Protein 5TEB (pdb70)

CATH classification: 3.40.50.10140

Secondary structure (DSSP, 8-state):
--EEEEEE--HHHHIIIIIHHHHHHHHHTT--B----TTT--SS-HHHHHHHHHTEEEEEEEE-TTGGG-HHHHHHHHHHHHHHHHS--EEEEEE-S--HHHHHHT-HHHHHHHHHHHTT--HHHHHHHHHHHHHHHHS--EEGGGBS-HHHHHHHHHHHHHHHH-/--EEEEEE--HHHHIIIIIHHHHHHHHHHT--B-----SS--S--HHHHHHHHHHEEEEEEEE-TTGGG-HHHHHHHHHHHHHHHHS--EEEEEESS--HHHHHHT-HHHHHHHHHHTTTS-HHHHHHHHHHHHHHTTS--EEGGGBS-HHHHHHHHHHHHHHH--/--EEEEEE--THHHHHSSHHHHHHHHHHHT--B-----TT--SS--HHHHHHHHHEEEEEEEE-HHHHT-HHHHHHHHHHHHHHHHH--EEEEEEESS-HHHHHHT-HHHHHHHHHHTTTS-HHHHHHHHHHHHHHHTS--EEE-TTS-HHHHHHHHHHHHHHH--/--EEEEEE--HHHHTTTHHHHHHHHHHHHT--B------S--SS--HHHHHHHHTEEEEEEEE-TTGGG-HHHHHHHHHHHHHHHHH--EEEEEE-SS-HHHHHHT-HHHHHHHHHHSTT--HHHHHHHHHHHHHHTTS-EEEGGGBS-HHHHHHHHHHHHHHHH-/--EEEEEE--HHHHTTTHHHHHHHHHHHTT--B----S---SSSS-HHHHHHHHTEEEEEEEEETTGGG-HHHHHHHHHHHHHHHHH--EEEEEEES--HHHHHHT-HHHHHHHHHHHTTS-HHHHHHHHHHHHHHHTS--EEGGGBS-HHHHHHHHHHHHHHT--/--EEEEEE--TTHHHHSSHHHHHHHHHHTT--B-----TT--SS--HHHHHHHHTEEEEEEEE-TTTTT-HHHHHHHHHHHHHHHHT--EEEEEEES--HHHHHHT-HHHHHHHHHHHTT--HHHHHHHHHHHHHHHTS--EEE-SSS-HHHHHHHHHHHHHHHH-/--SEEEE--TT--HHHHHHHHHT--B-----TT--SS--HHHHHHHHH-SEEEEEESHHHHT-HHHHHHHHHHHHHHHHS--EEEEEEES--HHHHHHT-HHHHHHTTTGGGSS-SHHHHHHHHHHHHHTTS--EEE-TTS-HHHHHHHHHHHHHHHT-/--EEEEEE--TT--HHHHHHHHHT--B-----TT--SS--HHHHHHHHTEEEEEEEE-HHHHT-HHHHHHHHHHHHHHHHS--EEEEEEES--HHHHHHT-HHHHHHHHHHTTSS-HHHHHHHHHHHHHHTTS--EEE-TTS-HHHHHHHHHHHHHHH--

Nearest PDB structures (foldseek):
  5teb-assembly6_F  TM=9.589E-01  e=1.418E-26  Arabidopsis thaliana
  7xoz-assembly1_B  TM=9.545E-01  e=3.999E-25  Arabidopsis thaliana
  7crc-assembly1_C  TM=9.849E-01  e=2.004E-24  Arabidopsis thaliana
  7dfv-assembly1_B  TM=9.519E-01  e=3.565E-24  Arabidopsis thaliana
  7xoz-assembly1_A  TM=9.462E-01  e=4.237E-24  Arabidopsis thaliana

Foldseek 3Di:
DAFAEEEQDDCVFPVVHLVVLLVVLQVVVPHGYDDDDPPPDDPENDDVNLVVLLPYQEYEYEDDLLCLLDPRSLNSLLSNVVCVVPPVYHYAYEAEPHALVCLQVLDDSSVVSNVVNCVPPDPVSNVSSNVSSNVNSVHDHHYCVPDPDSSVSSNVVSVVSVVVVD/DQFAEEEQDDCVFPVVHQVVLLVVLLVVLVHGYDDDPDDPCVQDQDDPVLVVLLPYQEYEYEDDLLQLLGSNSLNVLLSNVVCVVPPVHHYAYEAEPHQLVCLQQLDDSSNVSNVVNCPPDDPVSSVSSNVSSNVVSPHDYHYCVVDPDSSVVSNVVSVVSSVVPD/DAFAEEEQDAPVVCVLDLNVVLVVVCVVVPGGYDDDNPPVLDQADDDVVLVVLLPYQEYEYEDDLNCLLGNHSLNVLLSNVVCCVPVVRHYAYADEPHALVCLQVLDDSSVVSNCNNCVPPDPVSSVSSNVSSNVVSVDDHHYYYSPDDSVVVSVVVVVVSVVSPD/DQFAEEEQDDCVFPVVHLVVLLVVLCVVVVHGYDDDPPPVDALDQDDVNLVVLLPYQEYEYEDDLLLLLGSNSLVSLLSNVVCCVPVVRHYAYEAEPHQLVCLQVLDDSSVVSNVVNCVPPDPVSSVSSNVSSNVVSPPDYHYCVVDPDSSVVSVVVSVVSVVVVD/DPFAEEEQDDCVFPVVHQVVLLVVLLVVVPHGYDDPPVDDDPDADDVVNLVVLLPYQEYEYEADLLLLLDPNSLVVLLSNVVCCVPVVHHYAYEDEVHALVCLQVLDDSSVVSNVVVCVPDDPVSSVSSNVSSNVVSPDDHHYPVPDPDSSVSSNVVSVVSVVPDD/DAFAEEEQDALVCCPLALNVVLVVLCVVVPHGYDDDNPPVLDQAADDVNLVVLLPYQEYEYEDDLVCLLGSNSLNVLLSNVVCCPPVVHHYAYEAEVHQLVCLQVLDDSSVVSNVVNCVPPDPVSSVSSNVSSNVVSVDDHHYHYSVDDSVVVSVVVSVVSVVVPD/DFAEEEQDDPVPDVLVVVVVVVPGGYDDDDPPVLDQADDDVVLVVLLPYQEYEHEDDLVCQLGSHSLNVLLSNVVSVVPHVYHYAYAAEPHDLVCLQVLDDSSVVSHPVSVPDDDDVSSVSSNVSSNVVSPDDHHYHYPPDDVVVVSVVVSVVSVVVVD/DQFAEEEQDQPVPPPLVVVCVVVPGGYDDDNCVVVDQAQDVVNLVVLLPYQEYEYEDDLSCLLGNHSLNSLLSNVVSVVPPVHHYAYEDEPDQLVCLQQLDDSSNVSNVVNCVPDDVVSVVSSNVSSNVVSPDDHHHHYPPDDPVVVSVVVVVVSVVSPD

B-factor: mean 79.64, std 30.96, range [24.75, 240.37]

Organism: Arabidopsis thaliana (NCBI:txid3702)

Structure (mmCIF, N/CA/C/O backbone):
data_5TEB
#
_entry.id   5TEB
#
_cell.length_a   81.890
_cell.length_b   84.330
_cell.length_c   122.750
_cell.angle_alpha   90.00
_cell.angle_beta   90.10
_cell.angle_gamma   90.00
#
_symmetry.space_group_name_H-M   'P 1 21 1'
#
loop_
_atom_site.group_PDB
_atom_site.id
_atom_site.type_symbol
_atom_site.label_atom_id
_atom_site.label_alt_id
_atom_site.label_comp_id
_atom_site.label_asym_id
_atom_site.label_entity_id
_atom_site.label_seq_id
_atom_site.pdbx_PDB_ins_code
_atom_site.Cartn_x
_atom_site.Cartn_y
_atom_site.Cartn_z
_atom_site.occupancy
_atom_site.B_iso_or_equiv
_atom_site.auth_seq_id
_atom_site.auth_comp_id
_atom_site.auth_asym_id
_atom_site.auth_atom_id
_atom_site.pdbx_PDB_model_num
ATOM 1 N N . ALA A 1 3 ? -24.721 14.806 -51.522 1.00 115.64 89 ALA A N 1
ATOM 2 C CA . ALA A 1 3 ? -24.785 13.973 -52.719 1.00 112.45 89 ALA A CA 1
ATOM 3 C C . ALA A 1 3 ? -23.848 14.487 -53.814 1.00 113.48 89 ALA A C 1
ATOM 4 O O . ALA A 1 3 ? -23.404 15.636 -53.778 1.00 120.24 89 ALA A O 1
ATOM 6 N N . LYS A 1 4 ? -23.559 13.623 -54.795 1.00 96.97 90 LYS A N 1
ATOM 7 C CA . LYS A 1 4 ? -22.633 13.952 -55.872 1.00 84.93 90 LYS A CA 1
ATOM 8 C C . LYS A 1 4 ? -23.091 13.436 -57.231 1.00 74.83 90 LYS A C 1
ATOM 9 O O . LYS A 1 4 ? -22.490 13.818 -58.240 1.00 80.60 90 LYS A O 1
ATOM 15 N N . HIS A 1 5 ? -24.112 12.580 -57.297 1.00 65.26 91 HIS A N 1
ATOM 16 C CA . HIS A 1 5 ? -24.740 12.199 -58.555 1.00 60.46 91 HIS A CA 1
ATOM 17 C C . HIS A 1 5 ? -26.246 12.123 -58.353 1.00 54.44 91 HIS A C 1
ATOM 18 O O . HIS A 1 5 ? -26.735 12.008 -57.226 1.00 55.47 91 HIS A O 1
ATOM 25 N N . ASP A 1 6 ? -26.985 12.159 -59.463 1.00 48.88 92 ASP A N 1
ATOM 26 C CA . ASP A 1 6 ? -28.420 11.940 -59.378 1.00 45.65 92 ASP A CA 1
ATOM 27 C C . ASP A 1 6 ? -28.744 10.449 -59.413 1.00 51.39 92 ASP A C 1
ATOM 28 O O . ASP A 1 6 ? -29.490 9.942 -58.561 1.00 49.08 92 ASP A O 1
ATOM 33 N N . VAL A 1 7 ? -28.187 9.744 -60.396 1.00 48.44 93 VAL A N 1
ATOM 34 C CA . VAL A 1 7 ? -28.524 8.353 -60.662 1.00 46.55 93 VAL A CA 1
ATOM 35 C C . VAL A 1 7 ? -27.255 7.520 -60.659 1.00 50.53 93 VAL A C 1
ATOM 36 O O . VAL A 1 7 ? -26.289 7.857 -61.362 1.00 48.42 93 VAL A O 1
ATOM 40 N N . PHE A 1 8 ? -27.237 6.468 -59.828 1.00 51.06 94 PHE A N 1
ATOM 41 C CA . PHE A 1 8 ? -26.314 5.353 -59.991 1.00 55.11 94 PHE A CA 1
ATOM 42 C C . PHE A 1 8 ? -27.002 4.230 -60.744 1.00 51.21 94 PHE A C 1
ATOM 43 O O . PHE A 1 8 ? -27.965 3.651 -60.215 1.00 49.64 94 PHE A O 1
ATOM 51 N N . PRO A 1 9 ? -26.526 3.855 -61.919 1.00 48.16 95 PRO A N 1
ATOM 52 C CA . PRO A 1 9 ? -27.116 2.723 -62.647 1.00 48.77 95 PRO A CA 1
ATOM 53 C C . PRO A 1 9 ? -26.445 1.412 -62.272 1.00 49.06 95 PRO A C 1
ATOM 54 O O . PRO A 1 9 ? -25.210 1.301 -62.321 1.00 56.70 95 PRO A O 1
ATOM 58 N N . SER A 1 10 ? -27.237 0.424 -61.869 1.00 39.03 96 SER A N 1
ATOM 59 C CA . SER A 1 10 ? -26.729 -0.919 -61.607 1.00 40.49 96 SER A CA 1
ATOM 60 C C . SER A 1 10 ? -27.283 -1.903 -62.617 1.00 32.31 96 SER A C 1
ATOM 61 O O . SER A 1 10 ? -28.497 -2.097 -62.706 1.00 32.04 96 SER A O 1
ATOM 64 N N . PHE A 1 11 ? -26.389 -2.559 -63.328 1.00 41.46 97 PHE A N 1
ATOM 65 C CA . PHE A 1 11 ? -26.762 -3.282 -64.528 1.00 45.55 97 PHE A CA 1
ATOM 66 C C . PHE A 1 11 ? -25.667 -4.283 -64.812 1.00 48.64 97 PHE A C 1
ATOM 67 O O . PHE A 1 11 ? -24.519 -4.096 -64.400 1.00 50.26 97 PHE A O 1
ATOM 75 N N . HIS A 1 12 ? -26.011 -5.317 -65.568 1.00 49.43 98 HIS A N 1
ATOM 76 C CA . HIS A 1 12 ? -25.015 -6.265 -66.043 1.00 49.56 98 HIS A CA 1
ATOM 77 C C . HIS A 1 12 ? -24.772 -5.954 -67.514 1.00 50.94 98 HIS A C 1
ATOM 78 O O . HIS A 1 12 ? -25.693 -6.044 -68.334 1.00 54.18 98 HIS A O 1
ATOM 85 N N . GLY A 1 13 ? -23.536 -5.555 -67.823 1.00 49.90 99 GLY A N 1
ATOM 86 C CA . GLY A 1 13 ? -23.218 -4.984 -69.127 1.00 44.36 99 GLY A CA 1
ATOM 87 C C . GLY A 1 13 ? -23.547 -5.862 -70.322 1.00 48.02 99 GLY A C 1
ATOM 88 O O . GLY A 1 13 ? -24.081 -5.382 -71.326 1.00 44.49 99 GLY A O 1
ATOM 89 N N . ALA A 1 14 ? -23.280 -7.168 -70.212 1.00 52.06 100 ALA A N 1
ATOM 90 C CA . ALA A 1 14 ? -23.494 -8.088 -71.331 1.00 49.34 100 ALA A CA 1
ATOM 91 C C . ALA A 1 14 ? -24.936 -8.085 -71.812 1.00 50.63 100 ALA A C 1
ATOM 92 O O . ALA A 1 14 ? -25.195 -8.162 -73.019 1.00 51.37 100 ALA A O 1
ATOM 94 N N . ASP A 1 15 ? -25.883 -8.038 -70.878 1.00 55.09 101 ASP A N 1
ATOM 95 C CA . ASP A 1 15 ? -27.301 -7.975 -71.218 1.00 57.23 101 ASP A CA 1
ATOM 96 C C . ASP A 1 15 ? -27.698 -6.662 -71.887 1.00 55.87 101 ASP A C 1
ATOM 97 O O . ASP A 1 15 ? -28.463 -6.671 -72.860 1.00 58.43 101 ASP A O 1
ATOM 102 N N . VAL A 1 16 ? -27.215 -5.517 -71.397 1.00 51.05 102 VAL A N 1
ATOM 103 C CA . VAL A 1 16 ? -27.897 -4.282 -71.788 1.00 49.69 102 VAL A CA 1
ATOM 104 C C . VAL A 1 16 ? -27.002 -3.142 -72.261 1.00 55.74 102 VAL A C 1
ATOM 105 O O . VAL A 1 16 ? -27.509 -2.138 -72.771 1.00 56.07 102 VAL A O 1
ATOM 109 N N . ARG A 1 17 ? -25.687 -3.245 -72.057 1.00 57.91 103 ARG A N 1
ATOM 110 C CA . ARG A 1 17 ? -24.849 -2.059 -72.224 1.00 51.12 103 ARG A CA 1
ATOM 111 C C . ARG A 1 17 ? -24.819 -1.553 -73.667 1.00 50.29 103 ARG A C 1
ATOM 112 O O . ARG A 1 17 ? -25.007 -0.356 -73.904 1.00 52.13 103 ARG A O 1
ATOM 120 N N . ARG A 1 18 ? -24.663 -2.445 -74.645 1.00 48.78 104 ARG A N 1
ATOM 121 C CA . ARG A 1 18 ? -24.724 -2.016 -76.039 1.00 45.08 104 ARG A CA 1
ATOM 122 C C . ARG A 1 18 ? -26.078 -1.439 -76.404 1.00 50.15 104 ARG A C 1
ATOM 123 O O . ARG A 1 18 ? -26.160 -0.403 -77.072 1.00 57.28 104 ARG A O 1
ATOM 131 N N . THR A 1 19 ? -27.150 -2.088 -75.982 1.00 51.79 105 THR A N 1
ATOM 132 C CA . THR A 1 19 ? -28.468 -1.727 -76.480 1.00 49.91 105 THR A CA 1
ATOM 133 C C . THR A 1 19 ? -29.270 -0.851 -75.521 1.00 54.26 105 THR A C 1
ATOM 134 O O . THR A 1 19 ? -29.125 0.376 -75.525 1.00 69.45 105 THR A O 1
ATOM 138 N N . PHE A 1 20 ? -30.010 -1.488 -74.619 1.00 47.93 106 PHE A N 1
ATOM 139 C CA . PHE A 1 20 ? -31.021 -0.808 -73.813 1.00 48.53 106 PHE A CA 1
ATOM 140 C C . PHE A 1 20 ? -30.437 0.304 -72.940 1.00 52.26 106 PHE A C 1
ATOM 141 O O . PHE A 1 20 ? -30.984 1.412 -72.894 1.00 53.78 106 PHE A O 1
ATOM 149 N N . LEU A 1 21 ? -29.316 0.040 -72.261 1.00 44.70 107 LEU A N 1
ATOM 150 C CA . LEU A 1 21 ? -28.688 1.054 -71.410 1.00 41.13 107 LEU A CA 1
ATOM 151 C C . LEU A 1 21 ? -28.218 2.272 -72.195 1.00 48.46 107 LEU A C 1
ATOM 152 O O . LEU A 1 21 ? -28.318 3.412 -71.721 1.00 48.63 107 LEU A O 1
ATOM 157 N N . SER A 1 22 ? -27.648 2.044 -73.368 1.00 50.22 108 SER A N 1
ATOM 158 C CA . SER A 1 22 ? -27.228 3.140 -74.229 1.00 52.20 108 SER A CA 1
ATOM 159 C C . SER A 1 22 ? -28.350 4.140 -74.530 1.00 48.99 108 SER A C 1
ATOM 160 O O . SER A 1 22 ? -28.169 5.355 -74.389 1.00 58.02 108 SER A O 1
ATOM 163 N N . HIS A 1 23 ? -29.538 3.645 -74.876 1.00 41.86 109 HIS A N 1
ATOM 164 C CA . HIS A 1 23 ? -30.712 4.505 -75.028 1.00 39.67 109 HIS A CA 1
ATOM 165 C C . HIS A 1 23 ? -31.175 5.179 -73.737 1.00 42.58 109 HIS A C 1
ATOM 166 O O . HIS A 1 23 ? -31.553 6.356 -73.757 1.00 44.86 109 HIS A O 1
ATOM 173 N N . ILE A 1 24 ? -31.169 4.471 -72.611 1.00 38.38 110 ILE A N 1
ATOM 174 C CA . ILE A 1 24 ? -31.479 5.138 -71.345 1.00 37.45 110 ILE A CA 1
ATOM 175 C C . ILE A 1 24 ? -30.530 6.298 -71.065 1.00 41.39 110 ILE A C 1
ATOM 176 O O . ILE A 1 24 ? -30.972 7.434 -70.865 1.00 39.05 110 ILE A O 1
ATOM 181 N N . LEU A 1 25 ? -29.223 6.069 -71.198 1.00 37.85 111 LEU A N 1
ATOM 182 C CA . LEU A 1 25 ? -28.245 7.136 -70.994 1.00 39.05 111 LEU A CA 1
ATOM 183 C C . LEU A 1 25 ? -28.441 8.316 -71.946 1.00 51.37 111 LEU A C 1
ATOM 184 O O . LEU A 1 25 ? -28.372 9.476 -71.522 1.00 51.81 111 LEU A O 1
ATOM 189 N N . GLU A 1 26 ? -28.721 8.048 -73.222 1.00 52.41 112 GLU A N 1
ATOM 190 C CA . GLU A 1 26 ? -29.019 9.128 -74.161 1.00 48.76 112 GLU A CA 1
ATOM 191 C C . GLU A 1 26 ? -30.211 9.965 -73.712 1.00 43.71 112 GLU A C 1
ATOM 192 O O . GLU A 1 26 ? -30.141 11.200 -73.684 1.00 46.97 112 GLU A O 1
ATOM 198 N N . SER A 1 27 ? -31.296 9.310 -73.313 1.00 38.39 113 SER A N 1
ATOM 199 C CA . SER A 1 27 ? -32.460 10.010 -72.779 1.00 44.89 113 SER A CA 1
ATOM 200 C C . SER A 1 27 ? -32.172 10.767 -71.479 1.00 56.27 113 SER A C 1
ATOM 201 O O . SER A 1 27 ? -32.630 11.904 -71.313 1.00 61.06 113 SER A O 1
ATOM 204 N N . PHE A 1 28 ? -31.393 10.180 -70.561 1.00 56.88 114 PHE A N 1
ATOM 205 C CA . PHE A 1 28 ? -31.009 10.896 -69.336 1.00 53.63 114 PHE A CA 1
ATOM 206 C C . PHE A 1 28 ? -30.209 12.178 -69.585 1.00 59.30 114 PHE A C 1
ATOM 207 O O . PHE A 1 28 ? -30.501 13.216 -68.978 1.00 61.09 114 PHE A O 1
ATOM 215 N N . ARG A 1 29 ? -29.194 12.135 -70.453 1.00 60.47 115 ARG A N 1
ATOM 216 C CA . ARG A 1 29 ? -28.449 13.363 -70.731 1.00 67.25 115 ARG A CA 1
ATOM 217 C C . ARG A 1 29 ? -29.312 14.401 -71.442 1.00 69.57 115 ARG A C 1
ATOM 218 O O . ARG A 1 29 ? -29.180 15.603 -71.191 1.00 66.51 115 ARG A O 1
ATOM 226 N N . ARG A 1 30 ? -30.211 13.945 -72.307 1.00 75.13 116 ARG A N 1
ATOM 227 C CA . ARG A 1 30 ? -31.194 14.821 -72.929 1.00 78.96 116 ARG A CA 1
ATOM 228 C C . ARG A 1 30 ? -32.051 15.552 -71.893 1.00 76.35 116 ARG A C 1
ATOM 229 O O . ARG A 1 30 ? -32.368 16.734 -72.074 1.00 84.03 116 ARG A O 1
ATOM 237 N N . LYS A 1 31 ? -32.422 14.888 -70.799 1.00 61.40 117 LYS A N 1
ATOM 238 C CA . LYS A 1 31 ? -33.135 15.546 -69.703 1.00 55.64 117 LYS A CA 1
ATOM 239 C C . LYS A 1 31 ? -32.219 16.068 -68.595 1.00 49.56 117 LYS A C 1
ATOM 240 O O . LYS A 1 31 ? -32.712 16.439 -67.522 1.00 41.95 117 LYS A O 1
ATOM 246 N N . GLY A 1 32 ? -30.909 16.056 -68.806 1.00 47.41 118 GLY A N 1
ATOM 247 C CA . GLY A 1 32 ? -29.964 16.598 -67.844 1.00 53.54 118 GLY A CA 1
ATOM 248 C C . GLY A 1 32 ? -29.869 15.859 -66.528 1.00 59.72 118 GLY A C 1
ATOM 249 O O . GLY A 1 32 ? -29.714 16.486 -65.472 1.00 69.32 118 GLY A O 1
ATOM 250 N N . ILE A 1 33 ? -29.994 14.542 -66.564 1.00 51.68 119 ILE A N 1
ATOM 251 C CA . ILE A 1 33 ? -29.903 13.712 -65.376 1.00 46.81 119 ILE A CA 1
ATOM 252 C C . ILE A 1 33 ? -28.454 13.270 -65.217 1.00 54.58 119 ILE A C 1
ATOM 253 O O . ILE A 1 33 ? -27.911 12.583 -66.088 1.00 59.71 119 ILE A O 1
ATOM 258 N N . ASP A 1 34 ? -27.814 13.694 -64.130 1.00 59.41 120 ASP A N 1
ATOM 259 C CA . ASP A 1 34 ? -26.399 13.415 -63.892 1.00 61.27 120 ASP A CA 1
ATOM 260 C C . ASP A 1 34 ? -26.207 11.961 -63.464 1.00 63.08 120 ASP A C 1
ATOM 261 O O . ASP A 1 34 ? -26.594 11.578 -62.353 1.00 64.05 120 ASP A O 1
ATOM 266 N N . THR A 1 35 ? -25.617 11.144 -64.341 1.00 63.87 121 THR A N 1
ATOM 267 C CA . THR A 1 35 ? -25.602 9.690 -64.192 1.00 57.10 121 THR A CA 1
ATOM 268 C C . THR A 1 35 ? -24.164 9.192 -64.109 1.00 66.41 121 THR A C 1
ATOM 269 O O . THR A 1 35 ? -23.334 9.523 -64.962 1.00 72.34 121 THR A O 1
ATOM 273 N N . PHE A 1 36 ? -23.868 8.423 -63.065 1.00 68.11 122 PHE A N 1
ATOM 274 C CA . PHE A 1 36 ? -22.543 7.836 -62.900 1.00 70.19 122 PHE A CA 1
ATOM 275 C C . PHE A 1 36 ? -22.235 6.811 -63.999 1.00 70.95 122 PHE A C 1
ATOM 276 O O . PHE A 1 36 ? -23.066 5.958 -64.321 1.00 60.44 122 PHE A O 1
ATOM 284 N N . ILE A 1 37 ? -21.014 6.869 -64.550 1.00 81.39 123 ILE A N 1
ATOM 285 C CA . ILE A 1 37 ? -20.565 5.944 -65.595 1.00 94.66 123 ILE A CA 1
ATOM 286 C C . ILE A 1 37 ? -19.261 5.282 -65.156 1.00 108.59 123 ILE A C 1
ATOM 287 O O . ILE A 1 37 ? -18.408 5.934 -64.542 1.00 111.90 123 ILE A O 1
ATOM 292 N N . ASP A 1 38 ? -19.089 3.995 -65.491 1.00 118.58 124 ASP A N 1
ATOM 293 C CA . ASP A 1 38 ? -17.886 3.248 -65.116 1.00 129.09 124 ASP A CA 1
ATOM 294 C C . ASP A 1 38 ? -17.476 2.270 -66.211 1.00 133.08 124 ASP A C 1
ATOM 295 O O . ASP A 1 38 ? -18.310 1.514 -66.720 1.00 130.55 124 ASP A O 1
ATOM 300 N N . ASN A 1 39 ? -16.182 2.281 -66.544 1.00 141.66 125 ASN A N 1
ATOM 301 C CA . ASN A 1 39 ? -15.637 1.471 -67.632 1.00 146.43 125 ASN A CA 1
ATOM 302 C C . ASN A 1 39 ? -15.614 -0.026 -67.321 1.00 154.48 125 ASN A C 1
ATOM 303 O O . ASN A 1 39 ? -15.280 -0.449 -66.210 1.00 153.60 125 ASN A O 1
ATOM 308 N N . ASN A 1 40 ? -15.965 -0.823 -68.338 1.00 163.60 126 ASN A N 1
ATOM 309 C CA . ASN A 1 40 ? -16.119 -2.273 -68.198 1.00 174.44 126 ASN A CA 1
ATOM 310 C C . ASN A 1 40 ? -14.818 -2.990 -67.827 1.00 191.78 126 ASN A C 1
ATOM 311 O O . ASN A 1 40 ? -14.821 -3.897 -66.986 1.00 194.11 126 ASN A O 1
ATOM 316 N N . ILE A 1 41 ? -13.702 -2.608 -68.458 1.00 205.64 127 ILE A N 1
ATOM 317 C CA . ILE A 1 41 ? -12.409 -3.270 -68.248 1.00 214.82 127 ILE A CA 1
ATOM 318 C C . ILE A 1 41 ? -11.866 -3.107 -66.823 1.00 219.69 127 ILE A C 1
ATOM 319 O O . ILE A 1 41 ? -11.323 -4.059 -66.248 1.00 225.09 127 ILE A O 1
ATOM 324 N N . GLU A 1 42 ? -11.987 -1.911 -66.240 1.00 206.84 128 GLU A N 1
ATOM 325 C CA . GLU A 1 42 ? -11.211 -1.559 -65.046 1.00 198.11 128 GLU A CA 1
ATOM 326 C C . GLU A 1 42 ? -11.487 -2.438 -63.820 1.00 193.94 128 GLU A C 1
ATOM 327 O O . GLU A 1 42 ? -10.545 -2.825 -63.118 1.00 197.89 128 GLU A O 1
ATOM 333 N N . ARG A 1 43 ? -12.758 -2.740 -63.536 1.00 187.26 129 ARG A N 1
ATOM 334 C CA . ARG A 1 43 ? -13.193 -3.437 -62.314 1.00 184.91 129 ARG A CA 1
ATOM 335 C C . ARG A 1 43 ? -12.251 -4.518 -61.772 1.00 186.07 129 ARG A C 1
ATOM 336 O O . ARG A 1 43 ? -11.747 -5.368 -62.511 1.00 188.74 129 ARG A O 1
ATOM 344 N N . SER A 1 44 ? -12.011 -4.443 -60.456 1.00 179.43 130 SER A N 1
ATOM 345 C CA . SER A 1 44 ? -11.287 -5.413 -59.639 1.00 175.05 130 SER A CA 1
ATOM 346 C C . SER A 1 44 ? -12.221 -6.535 -59.178 1.00 170.78 130 SER A C 1
ATOM 347 O O . SER A 1 44 ? -13.422 -6.536 -59.458 1.00 168.31 130 SER A O 1
ATOM 350 N N . LYS A 1 45 ? -11.650 -7.521 -58.471 1.00 170.65 131 LYS A N 1
ATOM 351 C CA . LYS A 1 45 ? -12.434 -8.669 -58.009 1.00 166.56 131 LYS A CA 1
ATOM 352 C C . LYS A 1 45 ? -13.582 -8.242 -57.097 1.00 152.47 131 LYS A C 1
ATOM 353 O O . LYS A 1 45 ? -14.701 -8.753 -57.220 1.00 147.73 131 LYS A O 1
ATOM 359 N N . SER A 1 46 ? -13.331 -7.309 -56.180 1.00 147.68 132 SER A N 1
ATOM 360 C CA . SER A 1 46 ? -14.371 -6.724 -55.345 1.00 134.39 132 SER A CA 1
ATOM 361 C C . SER A 1 46 ? -14.676 -5.313 -55.832 1.00 122.92 132 SER A C 1
ATOM 362 O O . SER A 1 46 ? -13.901 -4.713 -56.582 1.00 125.09 132 SER A O 1
ATOM 365 N N . ILE A 1 47 ? -15.830 -4.789 -55.409 1.00 108.22 133 ILE A N 1
ATOM 366 C CA . ILE A 1 47 ? -16.192 -3.420 -55.778 1.00 100.25 133 ILE A CA 1
ATOM 367 C C . ILE A 1 47 ? -15.166 -2.396 -55.282 1.00 97.40 133 ILE A C 1
ATOM 368 O O . ILE A 1 47 ? -14.753 -1.504 -56.034 1.00 97.68 133 ILE A O 1
ATOM 373 N N . GLY A 1 48 ? -14.711 -2.516 -54.036 1.00 91.89 134 GLY A N 1
ATOM 374 C CA . GLY A 1 48 ? -13.774 -1.554 -53.493 1.00 90.00 134 GLY A CA 1
ATOM 375 C C . GLY A 1 48 ? -14.341 -0.164 -53.225 1.00 84.72 134 GLY A C 1
ATOM 376 O O . GLY A 1 48 ? -15.507 0.130 -53.509 1.00 77.93 134 GLY A O 1
ATOM 377 N N . PRO A 1 49 ? -13.506 0.719 -52.656 1.00 87.44 135 PRO A N 1
ATOM 378 C CA . PRO A 1 49 ? -14.045 1.896 -51.941 1.00 83.81 135 PRO A CA 1
ATOM 379 C C . PRO A 1 49 ? -14.595 2.977 -52.853 1.00 82.59 135 PRO A C 1
ATOM 380 O O . PRO A 1 49 ? -15.614 3.597 -52.524 1.00 75.44 135 PRO A O 1
ATOM 384 N N . GLU A 1 50 ? -13.950 3.219 -53.995 1.00 84.84 136 GLU A N 1
ATOM 385 C CA . GLU A 1 50 ? -14.392 4.277 -54.896 1.00 78.75 136 GLU A CA 1
ATOM 386 C C . GLU A 1 50 ? -15.825 4.057 -55.345 1.00 69.88 136 GLU A C 1
ATOM 387 O O . GLU A 1 50 ? -16.643 4.985 -55.332 1.00 69.19 136 GLU A O 1
ATOM 393 N N . LEU A 1 51 ? -16.156 2.817 -55.697 1.00 62.63 137 LEU A N 1
ATOM 394 C CA . LEU A 1 51 ? -17.494 2.493 -56.175 1.00 58.38 137 LEU A CA 1
ATOM 395 C C . LEU A 1 51 ? -18.556 2.703 -55.100 1.00 54.94 137 LEU A C 1
ATOM 396 O O . LEU A 1 51 ? -19.573 3.363 -55.339 1.00 49.98 137 LEU A O 1
ATOM 401 N N . LYS A 1 52 ? -18.286 2.227 -53.887 1.00 56.47 138 LYS A N 1
ATOM 402 C CA . LYS A 1 52 ? -19.213 2.399 -52.773 1.00 55.34 138 LYS A CA 1
ATOM 403 C C . LYS A 1 52 ? -19.520 3.867 -52.47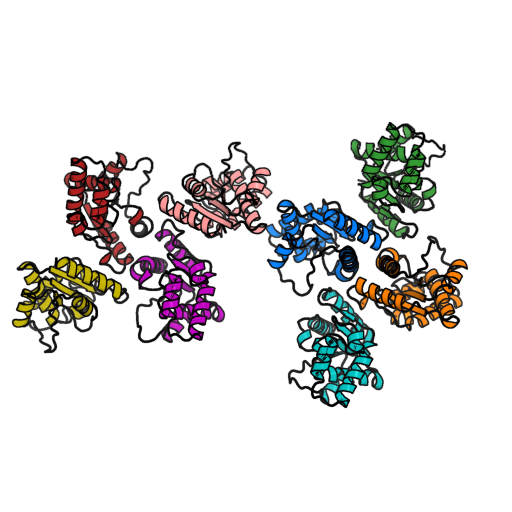3 1.00 60.65 138 LYS A C 1
ATOM 404 O O . LYS A 1 52 ? -20.672 4.214 -52.186 1.00 66.09 138 LYS A O 1
ATOM 410 N N . GLU A 1 53 ? -18.513 4.740 -52.504 1.00 65.07 139 GLU A N 1
ATOM 411 C CA . GLU A 1 53 ? -18.774 6.178 -52.356 1.00 69.94 139 GLU A CA 1
ATOM 412 C C . GLU A 1 53 ? -19.707 6.747 -53.433 1.00 69.78 139 GLU A C 1
ATOM 413 O O . GLU A 1 53 ? -20.572 7.578 -53.126 1.00 70.66 139 GLU A O 1
ATOM 419 N N . ALA A 1 54 ? -19.559 6.316 -54.689 1.00 70.32 140 ALA A N 1
ATOM 420 C CA . ALA A 1 54 ? -20.513 6.695 -55.737 1.00 68.30 140 ALA A CA 1
ATOM 421 C C . ALA A 1 54 ? -21.946 6.221 -55.473 1.00 64.36 140 ALA A C 1
ATOM 422 O O . ALA A 1 54 ? -22.902 6.984 -55.671 1.00 61.75 140 ALA A O 1
ATOM 424 N N . ILE A 1 55 ? -22.128 4.972 -55.038 1.00 56.95 141 ILE A N 1
ATOM 425 C CA . ILE A 1 55 ? -23.458 4.520 -54.620 1.00 51.40 141 ILE A CA 1
ATOM 426 C C . ILE A 1 55 ? -23.998 5.345 -53.455 1.00 48.42 141 ILE A C 1
ATOM 427 O O . ILE A 1 55 ? -25.159 5.773 -53.472 1.00 43.85 141 ILE A O 1
ATOM 432 N N . LYS A 1 56 ? -23.166 5.607 -52.443 1.00 53.95 142 LYS A N 1
ATOM 433 C CA . LYS A 1 56 ? -23.573 6.508 -51.361 1.00 58.10 142 LYS A CA 1
ATOM 434 C C . LYS A 1 56 ? -23.937 7.897 -51.873 1.00 62.71 142 LYS A C 1
ATOM 435 O O . LYS A 1 56 ? -24.919 8.493 -51.419 1.00 68.33 142 LYS A O 1
ATOM 441 N N . GLY A 1 57 ? -23.182 8.417 -52.824 1.00 60.93 143 GLY A N 1
ATOM 442 C CA . GLY A 1 57 ? -23.362 9.767 -53.313 1.00 62.42 143 GLY A CA 1
ATOM 443 C C . GLY A 1 57 ? -24.503 10.011 -54.267 1.00 55.71 143 GLY A C 1
ATOM 444 O O . GLY A 1 57 ? -24.637 11.137 -54.754 1.00 53.48 143 GLY A O 1
ATOM 445 N N . SER A 1 58 ? -25.351 9.019 -54.530 1.00 54.70 144 SER A N 1
ATOM 446 C CA . SER A 1 58 ? -26.396 9.130 -55.542 1.00 58.08 144 SER A CA 1
ATOM 447 C C . SER A 1 58 ? -27.761 9.195 -54.871 1.00 59.04 144 SER A C 1
ATOM 448 O O . SER A 1 58 ? -28.047 8.413 -53.959 1.00 54.79 144 SER A O 1
ATOM 451 N N . LYS A 1 59 ? -28.555 10.202 -55.249 1.00 69.78 145 LYS A N 1
ATOM 452 C CA . LYS A 1 59 ? -29.904 10.327 -54.704 1.00 73.04 145 LYS A CA 1
ATOM 453 C C . LYS A 1 59 ? -30.786 9.160 -55.126 1.00 65.69 145 LYS A C 1
ATOM 454 O O . LYS A 1 59 ? -31.555 8.631 -54.320 1.00 69.80 145 LYS A O 1
ATOM 460 N N . ILE A 1 60 ? -30.699 8.749 -56.382 1.00 54.78 146 ILE A N 1
ATOM 461 C CA . ILE A 1 60 ? -31.461 7.613 -56.885 1.00 49.55 146 ILE A CA 1
ATOM 462 C C . ILE A 1 60 ? -30.500 6.512 -57.310 1.00 40.26 146 ILE A C 1
ATOM 463 O O . ILE A 1 60 ? -29.451 6.784 -57.902 1.00 35.09 146 ILE A O 1
ATOM 468 N N . ALA A 1 61 ? -30.844 5.269 -56.991 1.00 43.73 147 ALA A N 1
ATOM 469 C CA . ALA A 1 61 ? -30.191 4.107 -57.577 1.00 39.35 147 ALA A CA 1
ATOM 470 C C . ALA A 1 61 ? -31.199 3.414 -58.483 1.00 44.17 147 ALA A C 1
ATOM 471 O O . ALA A 1 61 ? -32.335 3.162 -58.068 1.00 48.77 147 ALA A O 1
ATOM 473 N N . ILE A 1 62 ? -30.795 3.134 -59.722 1.00 47.55 148 ILE A N 1
ATOM 474 C CA . ILE A 1 62 ? -31.638 2.449 -60.699 1.00 45.34 148 ILE A CA 1
ATOM 475 C C . ILE A 1 62 ? -31.066 1.056 -60.886 1.00 38.54 148 ILE A C 1
ATOM 476 O O . ILE A 1 62 ? -29.970 0.892 -61.435 1.00 47.41 148 ILE A O 1
ATOM 481 N N . VAL A 1 63 ? -31.800 0.052 -60.433 1.00 37.90 149 VAL A N 1
ATOM 482 C CA . VAL A 1 63 ? -31.390 -1.337 -60.599 1.00 41.84 149 VAL A CA 1
ATOM 483 C C . VAL A 1 63 ? -32.019 -1.838 -61.892 1.00 49.84 149 VAL A C 1
ATOM 484 O O . VAL A 1 63 ? -33.243 -1.998 -61.992 1.00 51.15 149 VAL A O 1
ATOM 488 N N . LEU A 1 64 ? -31.181 -2.075 -62.891 1.00 50.85 150 LEU A N 1
ATOM 489 C CA . LEU A 1 64 ? -31.627 -2.642 -64.158 1.00 51.34 150 LEU A CA 1
ATOM 490 C C . LEU A 1 64 ? -31.442 -4.156 -64.073 1.00 49.90 150 LEU A C 1
ATOM 491 O O . LEU A 1 64 ? -30.342 -4.676 -64.269 1.00 56.08 150 LEU A O 1
ATOM 496 N N . LEU A 1 65 ? -32.534 -4.866 -63.797 1.00 48.49 151 LEU A N 1
ATOM 497 C CA . LEU A 1 65 ? -32.508 -6.311 -63.595 1.00 45.09 151 LEU A CA 1
ATOM 498 C C . LEU A 1 65 ? -32.701 -7.015 -64.927 1.00 48.15 151 LEU A C 1
ATOM 499 O O . LEU A 1 65 ? -33.677 -6.764 -65.639 1.00 51.82 151 LEU A O 1
ATOM 504 N N . SER A 1 66 ? -31.765 -7.886 -65.265 1.00 51.49 152 SER A N 1
ATOM 505 C CA . SER A 1 66 ? -31.744 -8.559 -66.547 1.00 46.97 152 SER A CA 1
ATOM 506 C C . SER A 1 66 ? -31.417 -10.021 -66.277 1.00 45.70 152 SER A C 1
ATOM 507 O O . SER A 1 66 ? -31.056 -10.395 -65.159 1.00 35.71 152 SER A O 1
ATOM 510 N N . ARG A 1 67 ? -31.576 -10.849 -67.317 1.00 54.91 153 ARG A N 1
ATOM 511 C CA . ARG A 1 67 ? -31.554 -12.305 -67.152 1.00 55.34 153 ARG A CA 1
ATOM 512 C C . ARG A 1 67 ? -30.282 -12.816 -66.472 1.00 52.36 153 ARG A C 1
ATOM 513 O O . ARG A 1 67 ? -30.361 -13.622 -65.534 1.00 44.98 153 ARG A O 1
ATOM 521 N N . LYS A 1 68 ? -29.113 -12.288 -66.847 1.00 53.45 154 LYS A N 1
ATOM 522 C CA . LYS A 1 68 ? -27.848 -12.765 -66.291 1.00 56.32 154 LYS A CA 1
ATOM 523 C C . LYS A 1 68 ? -27.240 -11.789 -65.286 1.00 50.85 154 LYS A C 1
ATOM 524 O O . LYS A 1 68 ? -26.052 -11.888 -64.963 1.00 41.51 154 LYS A O 1
ATOM 530 N N . TYR A 1 69 ? -28.057 -10.888 -64.742 1.00 52.48 155 TYR A N 1
ATOM 531 C CA . TYR A 1 69 ? -27.604 -9.976 -63.698 1.00 52.70 155 TYR A CA 1
ATOM 532 C C . TYR A 1 69 ? -27.078 -10.737 -62.479 1.00 64.99 155 TYR A C 1
ATOM 533 O O . TYR A 1 69 ? -26.056 -10.360 -61.895 1.00 67.11 155 TYR A O 1
ATOM 542 N N . ALA A 1 70 ? -27.733 -11.843 -62.113 1.00 72.23 156 ALA A N 1
ATOM 543 C CA . ALA A 1 70 ? -27.266 -12.672 -61.007 1.00 68.87 156 ALA A CA 1
ATOM 544 C C . ALA A 1 70 ? -25.987 -13.444 -61.317 1.00 71.11 156 ALA A C 1
ATOM 545 O O . ALA A 1 70 ? -25.373 -13.981 -60.390 1.00 76.11 156 ALA A O 1
ATOM 547 N N . SER A 1 71 ? -25.544 -13.484 -62.573 1.00 65.70 157 SER A N 1
ATOM 548 C CA . SER A 1 71 ? -24.294 -14.154 -62.918 1.00 64.67 157 SER A CA 1
ATOM 549 C C . SER A 1 71 ? -23.055 -13.349 -62.531 1.00 65.40 157 SER A C 1
ATOM 550 O O . SER A 1 71 ? -21.944 -13.889 -62.592 1.00 70.81 157 SER A O 1
ATOM 553 N N . SER A 1 72 ? -23.214 -12.086 -62.137 1.00 63.90 158 SER A N 1
ATOM 554 C CA . SER A 1 72 ? -22.116 -11.203 -61.755 1.00 61.80 158 SER A CA 1
ATOM 555 C C . SER A 1 72 ? -22.099 -11.015 -60.247 1.00 69.07 158 SER A C 1
ATOM 556 O O . SER A 1 72 ? -23.082 -10.540 -59.664 1.00 69.61 158 SER A O 1
ATOM 559 N N . SER A 1 73 ? -21.008 -11.443 -59.611 1.00 81.01 159 SER A N 1
ATOM 560 C CA . SER A 1 73 ? -20.779 -11.099 -58.208 1.00 91.10 159 SER A CA 1
ATOM 561 C C . SER A 1 73 ? -20.681 -9.590 -58.010 1.00 104.69 159 SER A C 1
ATOM 562 O O . SER A 1 73 ? -21.161 -9.049 -57.007 1.00 98.45 159 SER A O 1
ATOM 565 N N . TRP A 1 74 ? -20.050 -8.902 -58.962 1.00 127.55 160 TRP A N 1
ATOM 566 C CA . TRP A 1 74 ? -19.954 -7.446 -58.941 1.00 130.03 160 TRP A CA 1
ATOM 567 C C . TRP A 1 74 ? -21.327 -6.774 -58.910 1.00 123.50 160 TRP A C 1
ATOM 568 O O . TRP A 1 74 ? -21.559 -5.863 -58.107 1.00 122.99 160 TRP A O 1
ATOM 579 N N . CYS A 1 75 ? -22.262 -7.224 -59.746 1.00 102.99 161 CYS A N 1
ATOM 580 C CA . CYS A 1 75 ? -23.618 -6.680 -59.687 1.00 82.66 161 CYS A CA 1
ATOM 581 C C . CYS A 1 75 ? -24.307 -6.957 -58.352 1.00 69.88 161 CYS A C 1
ATOM 582 O O . CYS A 1 75 ? -24.887 -6.052 -57.739 1.00 62.88 161 CYS A O 1
ATOM 585 N N . LEU A 1 76 ? -24.210 -8.193 -57.862 1.00 64.20 162 LEU A N 1
ATOM 586 C CA . LEU A 1 76 ? -24.768 -8.550 -56.556 1.00 56.61 162 LEU A CA 1
ATOM 587 C C . LEU A 1 76 ? -24.163 -7.748 -55.402 1.00 52.07 162 LEU A C 1
ATOM 588 O O . LEU A 1 76 ? -24.879 -7.361 -54.472 1.00 51.13 162 LEU A O 1
ATOM 593 N N . ASP A 1 77 ? -22.849 -7.522 -55.419 1.00 55.61 163 ASP A N 1
ATOM 594 C CA . ASP A 1 77 ? -22.243 -6.600 -54.462 1.00 63.34 163 ASP A CA 1
ATOM 595 C C . ASP A 1 77 ? -22.748 -5.157 -54.602 1.00 69.41 163 ASP A C 1
ATOM 596 O O . ASP A 1 77 ? -23.016 -4.497 -53.589 1.00 70.71 163 ASP A O 1
ATOM 601 N N . GLU A 1 78 ? -22.928 -4.657 -55.830 1.00 67.53 164 GLU A N 1
ATOM 602 C CA . GLU A 1 78 ? -23.586 -3.357 -56.002 1.00 64.17 164 GLU A CA 1
ATOM 603 C C . GLU A 1 78 ? -24.971 -3.329 -55.374 1.00 64.60 164 GLU A C 1
ATOM 604 O O . GLU A 1 78 ? -25.318 -2.388 -54.651 1.00 72.11 164 GLU A O 1
ATOM 610 N N . LEU A 1 79 ? -25.772 -4.361 -55.628 1.00 62.30 165 LEU A N 1
ATOM 611 C CA . LEU A 1 79 ? -27.132 -4.398 -55.101 1.00 56.11 165 LEU A CA 1
ATOM 612 C C . LEU A 1 79 ? -27.177 -4.364 -53.581 1.00 57.17 165 LEU A C 1
ATOM 613 O O . LEU A 1 79 ? -27.960 -3.607 -52.997 1.00 56.93 165 LEU A O 1
ATOM 618 N N . ALA A 1 80 ? -26.322 -5.143 -52.919 1.00 59.43 166 ALA A N 1
ATOM 619 C CA . ALA A 1 80 ? -26.277 -5.109 -51.460 1.00 55.61 166 ALA A CA 1
ATOM 620 C C . ALA A 1 80 ? -25.944 -3.723 -50.915 1.00 52.08 166 ALA A C 1
ATOM 621 O O . ALA A 1 80 ? -26.644 -3.219 -50.029 1.00 53.21 166 ALA A O 1
ATOM 623 N N . GLU A 1 81 ? -24.951 -3.056 -51.499 1.00 54.40 167 GLU A N 1
ATOM 624 C CA . GLU A 1 81 ? -24.639 -1.679 -51.113 1.00 52.48 167 GLU A CA 1
ATOM 625 C C . GLU A 1 81 ? -25.789 -0.707 -51.347 1.00 46.60 167 GLU A C 1
ATOM 626 O O . GLU A 1 81 ? -26.069 0.139 -50.490 1.00 45.03 167 GLU A O 1
ATOM 632 N N . ILE A 1 82 ? -26.474 -0.814 -52.488 1.00 44.56 168 ILE A N 1
ATOM 633 C CA . ILE A 1 82 ? -27.677 -0.013 -52.722 1.00 45.85 168 ILE A CA 1
ATOM 634 C C . ILE A 1 82 ? -28.760 -0.246 -51.671 1.00 54.21 168 ILE A C 1
ATOM 635 O O . ILE A 1 82 ? -29.269 0.711 -51.078 1.00 57.43 168 ILE A O 1
ATOM 640 N N . MET A 1 83 ? -29.063 -1.509 -51.350 1.00 62.00 169 MET A N 1
ATOM 641 C CA . MET A 1 83 ? -30.101 -1.780 -50.348 1.00 60.36 169 MET A CA 1
ATOM 642 C C . MET A 1 83 ? -29.732 -1.300 -48.950 1.00 63.16 169 MET A C 1
ATOM 643 O O . MET A 1 83 ? -30.587 -0.769 -48.229 1.00 66.21 169 MET A O 1
ATOM 648 N N . ILE A 1 84 ? -28.470 -1.455 -48.558 1.00 58.00 170 ILE A N 1
ATOM 649 C CA . ILE A 1 84 ? -27.972 -0.837 -47.330 1.00 60.98 170 ILE A CA 1
ATOM 650 C C . ILE A 1 84 ? -28.095 0.691 -47.363 1.00 60.82 170 ILE A C 1
ATOM 651 O O . ILE A 1 84 ? -28.478 1.317 -46.366 1.00 62.37 170 ILE A O 1
ATOM 656 N N . CYS A 1 85 ? -27.741 1.319 -48.486 1.00 59.62 171 CYS A N 1
ATOM 657 C CA . CYS A 1 85 ? -28.000 2.752 -48.648 1.00 65.26 171 CYS A CA 1
ATOM 658 C C . CYS A 1 85 ? -29.477 3.129 -48.529 1.00 71.46 171 CYS A C 1
ATOM 659 O O . CYS A 1 85 ? -29.800 4.187 -47.978 1.00 77.68 171 CYS A O 1
ATOM 662 N N . ARG A 1 86 ? -30.389 2.307 -49.056 1.00 69.06 172 ARG A N 1
ATOM 663 C CA . ARG A 1 86 ? -31.819 2.586 -48.877 1.00 70.29 172 ARG A CA 1
ATOM 664 C C . ARG A 1 86 ? -32.261 2.657 -47.411 1.00 79.20 172 ARG A C 1
ATOM 665 O O . ARG A 1 86 ? -32.989 3.579 -47.027 1.00 78.04 172 ARG A O 1
ATOM 673 N N . GLU A 1 87 ? -31.831 1.711 -46.568 1.00 89.40 173 GLU A N 1
ATOM 674 C CA . GLU A 1 87 ? -32.155 1.809 -45.141 1.00 94.76 173 GLU A CA 1
ATOM 675 C C . GLU A 1 87 ? -31.466 2.984 -44.450 1.00 93.50 173 GLU A C 1
ATOM 676 O O . GLU A 1 87 ? -32.103 3.720 -43.686 1.00 94.51 173 GLU A O 1
ATOM 682 N N . VAL A 1 88 ? -30.175 3.183 -44.694 1.00 88.13 174 VAL A N 1
ATOM 683 C CA . VAL A 1 88 ? -29.411 4.129 -43.879 1.00 83.80 174 VAL A CA 1
ATOM 684 C C . VAL A 1 88 ? -29.518 5.553 -44.409 1.00 80.78 174 VAL A C 1
ATOM 685 O O . VAL A 1 88 ? -29.779 6.490 -43.650 1.00 81.30 174 VAL A O 1
ATOM 689 N N . LEU A 1 89 ? -29.288 5.741 -45.703 1.00 77.77 175 LEU A N 1
ATOM 690 C CA . LEU A 1 89 ? -29.419 7.044 -46.329 1.00 76.53 175 LEU A CA 1
ATOM 691 C C . LEU A 1 89 ? -30.854 7.211 -46.825 1.00 81.40 175 LEU A C 1
ATOM 692 O O . LEU A 1 89 ? -31.692 6.315 -46.696 1.00 85.77 175 LEU A O 1
ATOM 697 N N . GLY A 1 90 ? -31.146 8.360 -47.431 1.00 81.64 176 GLY A N 1
ATOM 698 C CA . GLY A 1 90 ? -32.474 8.560 -47.983 1.00 80.50 176 GLY A CA 1
ATOM 699 C C . GLY A 1 90 ? -32.697 7.854 -49.304 1.00 72.57 176 GLY A C 1
ATOM 700 O O . GLY A 1 90 ? -33.849 7.674 -49.711 1.00 67.69 176 GLY A O 1
ATOM 701 N N . GLN A 1 91 ? -31.606 7.444 -49.960 1.00 70.68 177 GLN A N 1
ATOM 702 C CA . GLN A 1 91 ? -31.533 6.885 -51.310 1.00 66.43 177 GLN A CA 1
ATOM 703 C C . GLN A 1 91 ? -32.771 6.144 -51.814 1.00 60.95 177 GLN A C 1
ATOM 704 O O . GLN A 1 91 ? -33.288 5.224 -51.169 1.00 57.85 177 GLN A O 1
ATOM 710 N N . ILE A 1 92 ? -33.235 6.581 -52.989 1.00 59.12 178 ILE A N 1
ATOM 711 C CA . ILE A 1 92 ? -34.409 6.049 -53.670 1.00 56.58 178 ILE A CA 1
ATOM 712 C C . ILE A 1 92 ? -33.945 4.947 -54.611 1.00 58.06 178 ILE A C 1
ATOM 713 O O . ILE A 1 92 ? -32.983 5.136 -55.365 1.00 61.88 178 ILE A O 1
ATOM 718 N N . VAL A 1 93 ? -34.635 3.807 -54.596 1.00 55.38 179 VAL A N 1
ATOM 719 C CA . VAL A 1 93 ? -34.313 2.682 -55.473 1.00 52.57 179 VAL A CA 1
ATOM 720 C C . VAL A 1 93 ? -35.439 2.475 -56.480 1.00 55.07 179 VAL A C 1
ATOM 721 O O . VAL A 1 93 ? -36.595 2.254 -56.100 1.00 59.86 179 VAL A O 1
ATOM 725 N N . MET A 1 94 ? -35.088 2.496 -57.764 1.00 54.07 180 MET A N 1
ATOM 726 C CA . MET A 1 94 ? -36.002 2.169 -58.849 1.00 48.95 180 MET A CA 1
ATOM 727 C C . MET A 1 94 ? -35.592 0.859 -59.506 1.00 45.06 180 MET A C 1
ATOM 728 O O . MET A 1 94 ? -34.406 0.530 -59.594 1.00 50.92 180 MET A O 1
ATOM 733 N N . THR A 1 95 ? -36.568 0.137 -60.019 1.00 43.93 181 THR A N 1
ATOM 734 C CA . THR A 1 95 ? -36.327 -1.171 -60.604 1.00 43.61 181 THR A C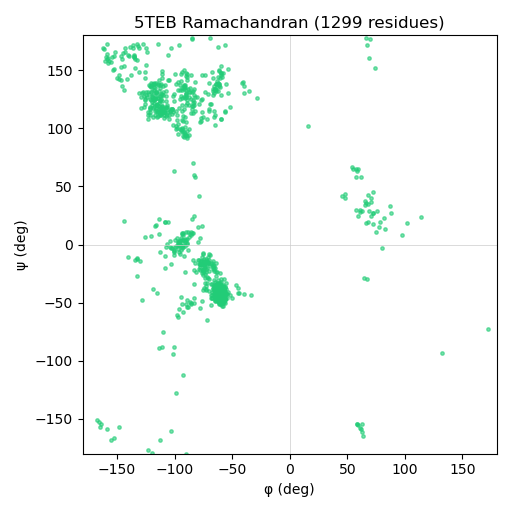A 1
ATOM 735 C C . THR A 1 95 ? -36.805 -1.187 -62.051 1.00 46.60 181 THR A C 1
ATOM 736 O O . THR A 1 95 ? -37.939 -0.778 -62.344 1.00 48.10 181 THR A O 1
ATOM 740 N N . ILE A 1 96 ? -35.944 -1.638 -62.950 1.00 45.19 182 ILE A N 1
ATOM 741 C CA . ILE A 1 96 ? -36.341 -1.927 -64.320 1.00 42.97 182 ILE A CA 1
ATOM 742 C C . ILE A 1 96 ? -36.182 -3.430 -64.481 1.00 45.89 182 ILE A C 1
ATOM 743 O O . ILE A 1 96 ? -35.069 -3.967 -64.391 1.00 44.99 182 ILE A O 1
ATOM 748 N N . PHE A 1 97 ? -37.314 -4.109 -64.666 1.00 45.72 183 PHE A N 1
ATOM 749 C CA . PHE A 1 97 ? -37.353 -5.547 -64.923 1.00 45.46 183 PHE A CA 1
ATOM 750 C C . PHE A 1 97 ? -37.272 -5.727 -66.420 1.00 50.54 183 PHE A C 1
ATOM 751 O O . PHE A 1 97 ? -38.287 -5.678 -67.114 1.00 55.04 183 PHE A O 1
ATOM 759 N N . TYR A 1 98 ? -36.069 -5.999 -66.911 1.00 56.13 184 TYR A N 1
ATOM 760 C CA . TYR A 1 98 ? -35.808 -6.092 -68.341 1.00 52.45 184 TYR A CA 1
ATOM 761 C C . TYR A 1 98 ? -35.811 -7.560 -68.743 1.00 51.21 184 TYR A C 1
ATOM 762 O O . TYR A 1 98 ? -34.830 -8.275 -68.537 1.00 59.89 184 TYR A O 1
ATOM 771 N N . GLU A 1 99 ? -36.923 -7.993 -69.345 1.00 54.47 185 GLU A N 1
ATOM 772 C CA . GLU A 1 99 ? -37.115 -9.366 -69.822 1.00 66.60 185 GLU A CA 1
ATOM 773 C C . GLU A 1 99 ? -36.965 -10.413 -68.715 1.00 65.83 185 GLU A C 1
ATOM 774 O O . GLU A 1 99 ? -36.521 -11.533 -68.967 1.00 62.37 185 GLU A O 1
ATOM 780 N N . VAL A 1 100 ? -37.292 -10.050 -67.473 1.00 71.74 186 VAL A N 1
ATOM 781 C CA . VAL A 1 100 ? -37.279 -10.975 -66.345 1.00 79.44 186 VAL A CA 1
ATOM 782 C C . VAL A 1 100 ? -38.519 -10.700 -65.502 1.00 87.48 186 VAL A C 1
ATOM 783 O O . VAL A 1 100 ? -38.997 -9.565 -65.420 1.00 83.77 186 VAL A O 1
ATOM 787 N N . ASP A 1 101 ? -39.099 -11.806 -64.886 1.00 100.12 187 ASP A N 1
ATOM 788 C CA . ASP A 1 101 ? -40.234 -11.592 -63.996 1.00 99.78 187 ASP A CA 1
ATOM 789 C C . ASP A 1 101 ? -39.750 -11.371 -62.564 1.00 92.67 187 ASP A C 1
ATOM 790 O O . ASP A 1 101 ? -38.732 -11.938 -62.152 1.00 93.00 187 ASP A O 1
ATOM 795 N N . PRO A 1 102 ? -40.459 -10.562 -61.774 1.00 83.39 188 PRO A N 1
ATOM 796 C CA . PRO A 1 102 ? -40.005 -10.321 -60.395 1.00 76.18 188 PRO A CA 1
ATOM 797 C C . PRO A 1 102 ? -40.026 -11.571 -59.519 1.00 72.61 188 PRO A C 1
ATOM 798 O O . PRO A 1 102 ? -39.233 -11.662 -58.575 1.00 68.09 188 PRO A O 1
ATOM 802 N N . THR A 1 103 ? -40.899 -12.539 -59.808 1.00 74.89 189 THR A N 1
ATOM 803 C CA . THR A 1 103 ? -40.949 -13.765 -59.012 1.00 89.28 189 THR A CA 1
ATOM 804 C C . THR A 1 103 ? -39.633 -14.535 -59.059 1.00 93.80 189 THR A C 1
ATOM 805 O O . THR A 1 103 ? -39.176 -15.060 -58.035 1.00 98.51 189 THR A O 1
ATOM 809 N N . ASP A 1 104 ? -39.021 -14.634 -60.241 1.00 91.30 190 ASP A N 1
ATOM 810 C CA . ASP A 1 104 ? -37.675 -15.201 -60.337 1.00 91.16 190 ASP A CA 1
ATOM 811 C C . ASP A 1 104 ? -36.644 -14.405 -59.543 1.00 86.46 190 ASP A C 1
ATOM 812 O O . ASP A 1 104 ? -35.797 -14.991 -58.857 1.00 87.33 190 ASP A O 1
ATOM 817 N N . ILE A 1 105 ? -36.702 -13.074 -59.602 1.00 75.56 191 ILE A N 1
ATOM 818 C CA . ILE A 1 105 ? -35.857 -12.264 -58.726 1.00 64.28 191 ILE A CA 1
ATOM 819 C C . ILE A 1 105 ? -36.164 -12.531 -57.256 1.00 63.75 191 ILE A C 1
ATOM 820 O O . ILE A 1 105 ? -35.266 -12.858 -56.470 1.00 61.34 191 ILE A O 1
ATOM 825 N N . LYS A 1 106 ? -37.445 -12.510 -56.889 1.00 63.22 192 LYS A N 1
ATOM 826 C CA . LYS A 1 106 ? -37.828 -12.659 -55.487 1.00 66.91 192 LYS A CA 1
ATOM 827 C C . LYS A 1 106 ? -37.395 -13.998 -54.913 1.00 81.33 192 LYS A C 1
ATOM 828 O O . LYS A 1 106 ? -36.845 -14.057 -53.807 1.00 91.58 192 LYS A O 1
ATOM 834 N N . LYS A 1 107 ? -37.609 -15.082 -55.654 1.00 81.98 193 LYS A N 1
ATOM 835 C CA . LYS A 1 107 ? -37.410 -16.423 -55.122 1.00 87.01 193 LYS A CA 1
ATOM 836 C C . LYS A 1 107 ? -36.125 -17.089 -55.598 1.00 84.86 193 LYS A C 1
ATOM 837 O O . LYS A 1 107 ? -35.857 -18.232 -55.201 1.00 86.96 193 LYS A O 1
ATOM 843 N N . GLN A 1 108 ? -35.355 -16.426 -56.471 1.00 77.49 194 GLN A N 1
ATOM 844 C CA . GLN A 1 108 ? -34.105 -16.972 -57.004 1.00 76.38 194 GLN A CA 1
ATOM 845 C C . GLN A 1 108 ? -34.383 -18.211 -57.860 1.00 86.85 194 GLN A C 1
ATOM 846 O O . GLN A 1 108 ? -33.665 -19.213 -57.789 1.00 88.00 194 GLN A O 1
ATOM 852 N N . THR A 1 109 ? -35.486 -18.168 -58.599 1.00 87.17 195 THR A N 1
ATOM 853 C CA . THR A 1 109 ? -35.950 -19.273 -59.422 1.00 91.10 195 THR A CA 1
ATOM 854 C C . THR A 1 109 ? -35.638 -18.992 -60.891 1.00 85.36 195 THR A C 1
ATOM 855 O O . THR A 1 109 ? -35.257 -17.884 -61.279 1.00 75.45 195 THR A O 1
ATOM 859 N N . GLY A 1 110 ? -35.808 -20.022 -61.711 1.00 91.92 196 GLY A N 1
ATOM 860 C CA . GLY A 1 110 ? -35.526 -19.993 -63.128 1.00 88.23 196 GLY A CA 1
ATOM 861 C C . GLY A 1 110 ? -34.079 -19.719 -63.507 1.00 84.99 196 GLY A C 1
ATOM 862 O O . GLY A 1 110 ? -33.139 -19.901 -62.727 1.00 78.50 196 GLY A O 1
ATOM 863 N N . GLU A 1 111 ? -33.923 -19.260 -64.754 1.00 90.69 197 GLU A N 1
ATOM 864 C CA . GLU A 1 111 ? -32.598 -18.974 -65.299 1.00 94.39 197 GLU A CA 1
ATOM 865 C C . GLU A 1 111 ? -31.840 -17.953 -64.467 1.00 87.76 197 GLU A C 1
ATOM 866 O O . GLU A 1 111 ? -30.618 -18.060 -64.299 1.00 90.90 197 GLU A O 1
ATOM 872 N N . PHE A 1 112 ? -32.546 -16.951 -63.944 1.00 73.40 198 PHE A N 1
ATOM 873 C CA . PHE A 1 112 ? -31.950 -16.033 -62.979 1.00 70.13 198 PHE A CA 1
ATOM 874 C C . PHE A 1 112 ? -31.449 -16.763 -61.734 1.00 73.23 198 PHE A C 1
ATOM 875 O O . PHE A 1 112 ? -30.311 -16.563 -61.294 1.00 69.01 198 PHE A O 1
ATOM 883 N N . GLY A 1 113 ? -32.270 -17.665 -61.194 1.00 73.88 199 GLY A N 1
ATOM 884 C CA . GLY A 1 113 ? -31.816 -18.547 -60.132 1.00 68.82 199 GLY A CA 1
ATOM 885 C C . GLY A 1 113 ? -30.636 -19.426 -60.490 1.00 70.86 199 GLY A C 1
ATOM 886 O O . GLY A 1 113 ? -29.721 -19.599 -59.682 1.00 72.91 199 GLY A O 1
ATOM 887 N N . LYS A 1 114 ? -30.644 -20.008 -61.691 1.00 75.20 200 LYS A N 1
ATOM 888 C CA . LYS A 1 114 ? -29.500 -20.797 -62.152 1.00 85.85 200 LYS A CA 1
ATOM 889 C C . LYS A 1 114 ? -28.207 -19.984 -62.210 1.00 85.11 200 LYS A C 1
ATOM 890 O O . LYS A 1 114 ? -27.157 -20.444 -61.748 1.00 85.48 200 LYS A O 1
ATOM 896 N N . ALA A 1 115 ? -28.268 -18.769 -62.756 1.00 79.95 201 ALA A N 1
ATOM 897 C CA . ALA A 1 115 ? -27.116 -17.872 -62.727 1.00 67.68 201 ALA A CA 1
ATOM 898 C C . ALA A 1 115 ? -26.671 -17.545 -61.304 1.00 61.36 201 ALA A C 1
ATOM 899 O O . ALA A 1 115 ? -25.472 -17.585 -60.995 1.00 57.69 201 ALA A O 1
ATOM 901 N N . PHE A 1 116 ? -27.626 -17.265 -60.417 1.00 54.43 202 PHE A N 1
ATOM 902 C CA . PHE A 1 116 ? -27.320 -17.020 -59.007 1.00 61.77 202 PHE A CA 1
ATOM 903 C C . PHE A 1 116 ? -26.643 -18.219 -58.338 1.00 74.38 202 PHE A C 1
ATOM 904 O O . PHE A 1 116 ? -25.642 -18.062 -57.628 1.00 78.17 202 PHE A O 1
ATOM 912 N N . THR A 1 117 ? -27.166 -19.427 -58.571 1.00 77.25 203 THR A N 1
ATOM 913 C CA . THR A 1 117 ? -26.591 -20.636 -57.983 1.00 84.15 203 THR A CA 1
ATOM 914 C C . THR A 1 117 ? -25.131 -20.858 -58.386 1.00 89.38 203 THR A C 1
ATOM 915 O O . THR A 1 117 ? -24.288 -21.171 -57.538 1.00 89.94 203 THR A O 1
ATOM 919 N N . LYS A 1 118 ? -24.812 -20.693 -59.674 1.00 90.97 204 LYS A N 1
ATOM 920 C CA . LYS A 1 118 ? -23.420 -20.760 -60.128 1.00 94.17 204 LYS A CA 1
ATOM 921 C C . LYS A 1 118 ? -22.525 -19.692 -59.495 1.00 91.39 204 LYS A C 1
ATOM 922 O O . LYS A 1 118 ? -21.384 -19.982 -59.116 1.00 98.26 204 LYS A O 1
ATOM 928 N N . THR A 1 119 ? -23.013 -18.454 -59.379 1.00 78.46 205 THR A N 1
ATOM 929 C CA . THR A 1 119 ? -22.240 -17.407 -58.708 1.00 75.12 205 THR A CA 1
ATOM 930 C C . THR A 1 119 ? -21.959 -17.722 -57.234 1.00 73.37 205 THR A C 1
ATOM 931 O O . THR A 1 119 ? -20.851 -17.469 -56.746 1.00 74.51 205 THR A O 1
ATOM 935 N N . CYS A 1 120 ? -22.934 -18.274 -56.505 1.00 74.56 206 CYS A N 1
ATOM 936 C CA . CYS A 1 120 ? -22.733 -18.556 -55.077 1.00 80.45 206 CYS A CA 1
ATOM 937 C C . CYS A 1 120 ? -21.796 -19.726 -54.784 1.00 83.87 206 CYS A C 1
ATOM 938 O O . CYS A 1 120 ? -21.288 -19.824 -53.662 1.00 85.14 206 CYS A O 1
ATOM 941 N N . ARG A 1 121 ? -21.570 -20.624 -55.735 1.00 89.48 207 ARG A N 1
ATOM 942 C CA . ARG A 1 121 ? -20.522 -21.628 -55.564 1.00 95.88 207 ARG A CA 1
ATOM 943 C C . ARG A 1 121 ? -19.142 -21.032 -55.289 1.00 97.60 207 ARG A C 1
ATOM 944 O O . ARG A 1 121 ? -18.568 -20.323 -56.123 1.00 95.54 207 ARG A O 1
ATOM 952 N N . GLY A 1 122 ? -18.639 -21.283 -54.081 1.00 101.01 208 GLY A N 1
ATOM 953 C CA . GLY A 1 122 ? -17.360 -20.781 -53.621 1.00 108.85 208 GLY A CA 1
ATOM 954 C C . GLY A 1 122 ? -17.393 -19.532 -52.766 1.00 111.98 208 GLY A C 1
ATOM 955 O O . GLY A 1 122 ? -16.326 -18.984 -52.467 1.00 114.18 208 GLY A O 1
ATOM 956 N N . LYS A 1 123 ? -18.580 -19.072 -52.348 1.00 111.52 209 LYS A N 1
ATOM 957 C CA . LYS A 1 123 ? -18.737 -17.792 -51.671 1.00 109.62 209 LYS A CA 1
ATOM 958 C C . LYS A 1 123 ? -19.144 -17.990 -50.207 1.00 110.29 209 LYS A C 1
ATOM 959 O O . LYS A 1 123 ? -19.941 -18.886 -49.901 1.00 112.38 209 LYS A O 1
ATOM 965 N N . PRO A 1 124 ? -18.560 -17.210 -49.276 1.00 108.15 210 PRO A N 1
ATOM 966 C CA . PRO A 1 124 ? -19.038 -17.176 -47.882 1.00 104.68 210 PRO A CA 1
ATOM 967 C C . PRO A 1 124 ? -20.550 -17.196 -47.683 1.00 103.18 210 PRO A C 1
ATOM 968 O O . PRO A 1 124 ? -21.304 -16.547 -48.414 1.00 102.81 210 PRO A O 1
ATOM 972 N N . LYS A 1 125 ? -20.983 -17.956 -46.673 1.00 106.25 211 LYS A N 1
ATOM 973 C CA . LYS A 1 125 ? -22.402 -18.088 -46.337 1.00 103.48 211 LYS A CA 1
ATOM 974 C C . LYS A 1 125 ? -23.067 -16.755 -45.981 1.00 100.84 211 LYS A C 1
ATOM 975 O O . LYS A 1 125 ? -24.186 -16.480 -46.429 1.00 95.49 211 LYS A O 1
ATOM 981 N N . GLU A 1 126 ? -22.396 -15.912 -45.186 1.00 106.52 212 GLU A N 1
ATOM 982 C CA . GLU A 1 126 ? -22.924 -14.581 -44.874 1.00 106.92 212 GLU A CA 1
ATOM 983 C C . GLU A 1 126 ? -23.078 -13.690 -46.103 1.00 94.68 212 GLU A C 1
ATOM 984 O O . GLU A 1 126 ? -24.071 -12.966 -46.223 1.00 92.77 212 GLU A O 1
ATOM 990 N N . GLN A 1 127 ? -22.094 -13.695 -47.002 1.00 90.05 213 GLN A N 1
ATOM 991 C CA . GLN A 1 127 ? -22.205 -12.953 -48.260 1.00 87.62 213 GLN A CA 1
ATOM 992 C C . GLN A 1 127 ? -23.337 -13.453 -49.157 1.00 83.83 213 GLN A C 1
ATOM 993 O O . GLN A 1 127 ? -24.078 -12.651 -49.740 1.00 79.18 213 GLN A O 1
ATOM 999 N N . VAL A 1 128 ? -23.461 -14.773 -49.314 1.00 82.57 214 VAL A N 1
ATOM 1000 C CA . VAL A 1 128 ? -24.572 -15.363 -50.067 1.00 79.39 214 VAL A CA 1
ATOM 1001 C C . VAL A 1 128 ? -25.933 -14.981 -49.490 1.00 76.71 214 VAL A C 1
ATOM 1002 O O . VAL A 1 128 ? -26.867 -14.656 -50.236 1.00 74.62 214 VAL A O 1
ATOM 1006 N N . GLU A 1 129 ? -26.080 -15.032 -48.166 1.00 76.09 215 GLU A N 1
ATOM 1007 C CA . GLU A 1 129 ? -27.312 -14.561 -47.533 1.00 81.02 215 GLU A CA 1
ATOM 1008 C C . GLU A 1 129 ? -27.581 -13.071 -47.746 1.00 77.10 215 GLU A C 1
ATOM 1009 O O . GLU A 1 129 ? -28.731 -12.675 -47.964 1.00 76.18 215 GLU A O 1
ATOM 1015 N N . ARG A 1 130 ? -26.555 -12.224 -47.656 1.00 76.26 216 ARG A N 1
ATOM 1016 C CA . ARG A 1 130 ? -26.725 -10.815 -48.012 1.00 81.60 216 ARG A CA 1
ATOM 1017 C C . ARG A 1 130 ? -27.206 -10.610 -49.448 1.00 80.12 216 ARG A C 1
ATOM 1018 O O . ARG A 1 130 ? -28.126 -9.820 -49.693 1.00 76.89 216 ARG A O 1
ATOM 1026 N N . TRP A 1 131 ? -26.602 -11.301 -50.417 1.00 80.76 217 TRP A N 1
ATOM 1027 C CA . TRP A 1 131 ? -27.112 -11.224 -51.787 1.00 76.63 217 TRP A CA 1
ATOM 1028 C C . TRP A 1 131 ? -28.538 -11.744 -51.913 1.00 77.30 217 TRP A C 1
ATOM 1029 O O . TRP A 1 131 ? -29.400 -11.090 -52.512 1.00 80.17 217 TRP A O 1
ATOM 1040 N N . ARG A 1 132 ? -28.809 -12.909 -51.332 1.00 76.09 218 ARG A N 1
ATOM 1041 C CA . ARG A 1 132 ? -30.143 -13.496 -51.414 1.00 79.00 218 ARG A CA 1
ATOM 1042 C C . ARG A 1 132 ? -31.217 -12.607 -50.791 1.00 76.68 218 ARG A C 1
ATOM 1043 O O . ARG A 1 132 ? -32.288 -12.404 -51.376 1.00 73.53 218 ARG A O 1
ATOM 1051 N N . LYS A 1 133 ? -30.944 -12.059 -49.609 1.00 78.67 219 LYS A N 1
ATOM 1052 C CA . LYS A 1 133 ? -31.864 -11.110 -48.986 1.00 76.76 219 LYS A CA 1
ATOM 1053 C C . LYS A 1 133 ? -32.075 -9.841 -49.816 1.00 67.72 219 LYS A C 1
ATOM 1054 O O . LYS A 1 133 ? -33.215 -9.395 -49.994 1.00 62.32 219 LYS A O 1
ATOM 1060 N N . ALA A 1 134 ? -31.004 -9.264 -50.357 1.00 63.88 220 ALA A N 1
ATOM 1061 C CA . ALA A 1 134 ? -31.149 -8.106 -51.237 1.00 67.22 220 ALA A CA 1
ATOM 1062 C C . ALA A 1 134 ? -31.982 -8.400 -52.485 1.00 74.03 220 ALA A C 1
ATOM 1063 O O . ALA A 1 134 ? -32.883 -7.628 -52.837 1.00 74.95 220 ALA A O 1
ATOM 1065 N N . LEU A 1 135 ? -31.728 -9.525 -53.152 1.00 71.34 221 LEU A N 1
ATOM 1066 C CA . LEU A 1 135 ? -32.573 -9.911 -54.280 1.00 62.37 221 LEU A CA 1
ATOM 1067 C C . LEU A 1 135 ? -34.037 -10.068 -53.877 1.00 65.82 221 LEU A C 1
ATOM 1068 O O . LEU A 1 135 ? -34.932 -9.537 -54.544 1.00 72.70 221 LEU A O 1
ATOM 1073 N N . GLU A 1 136 ? -34.299 -10.743 -52.756 1.00 68.24 222 GLU A N 1
ATOM 1074 C CA . GLU A 1 136 ? -35.669 -10.887 -52.261 1.00 69.99 222 GLU A CA 1
ATOM 1075 C C . GLU A 1 136 ? -36.324 -9.538 -51.968 1.00 66.22 222 GLU A C 1
ATOM 1076 O O . GLU A 1 136 ? -37.484 -9.308 -52.328 1.00 68.97 222 GLU A O 1
ATOM 1082 N N . ASP A 1 137 ? -35.604 -8.636 -51.308 1.00 59.87 223 ASP A N 1
ATOM 1083 C CA . ASP A 1 137 ? -36.115 -7.283 -51.105 1.00 58.63 223 ASP A CA 1
ATOM 1084 C C . ASP A 1 137 ? -36.341 -6.521 -52.414 1.00 57.74 223 ASP A C 1
ATOM 1085 O O . ASP A 1 137 ? -37.406 -5.927 -52.619 1.00 56.02 223 ASP A O 1
ATOM 1090 N N . VAL A 1 138 ? -35.368 -6.564 -53.329 1.00 56.98 224 VAL A N 1
ATOM 1091 C CA . VAL A 1 138 ? -35.434 -5.773 -54.567 1.00 61.54 224 VAL A CA 1
ATOM 1092 C C . VAL A 1 138 ? -36.662 -6.099 -55.421 1.00 68.26 224 VAL A C 1
ATOM 1093 O O . VAL A 1 138 ? -37.275 -5.201 -56.016 1.00 72.02 224 VAL A O 1
ATOM 1097 N N . ALA A 1 139 ? -37.055 -7.367 -55.485 1.00 66.48 225 ALA A N 1
ATOM 1098 C CA . ALA A 1 139 ? -38.219 -7.716 -56.287 1.00 61.04 225 ALA A CA 1
ATOM 1099 C C . ALA A 1 139 ? -39.535 -7.151 -55.744 1.00 65.53 225 ALA A C 1
ATOM 1100 O O . ALA A 1 139 ? -40.478 -6.989 -56.529 1.00 69.26 225 ALA A O 1
ATOM 1102 N N . THR A 1 140 ? -39.607 -6.765 -54.458 1.00 62.65 226 THR A N 1
ATOM 1103 C CA . THR A 1 140 ? -40.847 -6.192 -53.934 1.00 59.22 226 THR A CA 1
ATOM 1104 C C . THR A 1 140 ? -41.005 -4.735 -54.340 1.00 52.87 226 THR A C 1
ATOM 1105 O O . THR A 1 140 ? -42.120 -4.207 -54.271 1.00 62.54 226 THR A O 1
ATOM 1109 N N . ILE A 1 141 ? -39.925 -4.088 -54.772 1.00 45.07 227 ILE A N 1
ATOM 1110 C CA . ILE A 1 141 ? -39.960 -2.715 -55.271 1.00 51.08 227 ILE A CA 1
ATOM 1111 C C . ILE A 1 141 ? -40.676 -2.686 -56.614 1.00 58.87 227 ILE A C 1
ATOM 1112 O O . ILE A 1 141 ? -40.213 -3.280 -57.592 1.00 61.19 227 ILE A O 1
ATOM 1117 N N . ALA A 1 142 ? -41.825 -2.019 -56.650 1.00 60.51 228 ALA A N 1
ATOM 1118 C CA . ALA A 1 142 ? -42.596 -1.894 -57.876 1.00 52.98 228 ALA A CA 1
ATOM 1119 C C . ALA A 1 142 ? -41.838 -1.054 -58.899 1.00 48.95 228 ALA A C 1
ATOM 1120 O O . ALA A 1 142 ? -41.284 -0.004 -58.565 1.00 57.18 228 ALA A O 1
ATOM 1122 N N . GLY A 1 143 ? -41.786 -1.529 -60.137 1.00 46.18 229 GLY A N 1
ATOM 1123 C CA . GLY A 1 143 ? -40.967 -0.912 -61.165 1.00 47.31 229 GLY A CA 1
ATOM 1124 C C . GLY A 1 143 ? -41.555 -1.039 -62.564 1.00 52.98 229 GLY A C 1
ATOM 1125 O O . GLY A 1 143 ? -42.761 -1.291 -62.725 1.00 54.97 229 GLY A O 1
ATOM 1126 N N . TYR A 1 144 ? -40.695 -0.936 -63.580 1.00 47.20 230 TYR A N 1
ATOM 1127 C CA . TYR A 1 144 ? -41.082 -0.922 -64.987 1.00 43.97 230 TYR A CA 1
ATOM 1128 C C . TYR A 1 144 ? -40.729 -2.262 -65.614 1.00 45.56 230 TYR A C 1
ATOM 1129 O O . TYR A 1 144 ? -39.685 -2.837 -65.299 1.00 45.61 230 TYR A O 1
ATOM 1138 N N . HIS A 1 145 ? -41.592 -2.762 -66.497 1.00 50.61 231 HIS A N 1
ATOM 1139 C CA . HIS A 1 145 ? -41.439 -4.102 -67.054 1.00 57.65 231 HIS A CA 1
ATOM 1140 C C . HIS A 1 145 ? -41.341 -4.005 -68.576 1.00 61.14 231 HIS A C 1
ATOM 1141 O O . HIS A 1 145 ? -42.326 -3.665 -69.243 1.00 63.15 231 HIS A O 1
ATOM 1148 N N . SER A 1 146 ? -40.173 -4.366 -69.127 1.00 61.73 232 SER A N 1
ATOM 1149 C CA . SER A 1 146 ? -39.935 -4.203 -70.563 1.00 61.94 232 SER A CA 1
ATOM 1150 C C . SER A 1 146 ? -40.935 -5.008 -71.389 1.00 70.35 232 SER A C 1
ATOM 1151 O O . SER A 1 146 ? -41.409 -4.546 -72.435 1.00 70.43 232 SER A O 1
ATOM 1154 N N . HIS A 1 147 ? -41.287 -6.206 -70.908 1.00 75.84 233 HIS A N 1
ATOM 1155 C CA . HIS A 1 147 ? -42.237 -7.076 -71.596 1.00 81.61 233 HIS A CA 1
ATOM 1156 C C . HIS A 1 147 ? -43.597 -6.407 -71.767 1.00 75.59 233 HIS A C 1
ATOM 1157 O O . HIS A 1 147 ? -44.256 -6.609 -72.791 1.00 71.64 233 HIS A O 1
ATOM 1164 N N . LYS A 1 148 ? -44.022 -5.593 -70.804 1.00 72.60 234 LYS A N 1
ATOM 1165 C CA . LYS A 1 148 ? -45.358 -5.014 -70.803 1.00 64.99 234 LYS A CA 1
ATOM 1166 C C . LYS A 1 148 ? -45.433 -3.650 -71.497 1.00 58.36 234 LYS A C 1
ATOM 1167 O O . LYS A 1 148 ? -46.517 -3.053 -71.537 1.00 59.65 234 LYS A O 1
ATOM 1173 N N . TRP A 1 149 ? -44.347 -3.176 -72.111 1.00 46.87 235 TRP A N 1
ATOM 1174 C CA . TRP A 1 149 ? -44.371 -1.946 -72.898 1.00 42.48 235 TRP A CA 1
ATOM 1175 C C . TRP A 1 149 ? -44.200 -2.237 -74.386 1.00 50.83 235 TRP A C 1
ATOM 1176 O O . TRP A 1 149 ? -43.234 -2.881 -74.808 1.00 50.34 235 TRP A O 1
ATOM 1187 N N . CYS A 1 150 ? -45.170 -1.778 -75.169 1.00 63.53 236 CYS A N 1
ATOM 1188 C CA . CYS A 1 150 ? -45.173 -1.984 -76.610 1.00 69.40 236 CYS A CA 1
ATOM 1189 C C . CYS A 1 150 ? -44.017 -1.262 -77.297 1.00 60.74 236 CYS A C 1
ATOM 1190 O O . CYS A 1 150 ? -43.414 -1.786 -78.237 1.00 56.97 236 CYS A O 1
ATOM 1193 N N . ASP A 1 151 ? -43.726 -0.049 -76.866 1.00 60.32 237 ASP A N 1
ATOM 1194 C CA . ASP A 1 151 ? -42.674 0.788 -77.422 1.00 48.08 237 ASP A CA 1
ATOM 1195 C C . ASP A 1 151 ? -41.589 0.991 -76.365 1.00 44.53 237 ASP A C 1
ATOM 1196 O O . ASP A 1 151 ? -41.791 1.697 -75.366 1.00 46.63 237 ASP A O 1
ATOM 1201 N N . GLU A 1 152 ? -40.426 0.394 -76.610 1.00 44.03 238 GLU A N 1
ATOM 1202 C CA . GLU A 1 152 ? -39.302 0.521 -75.691 1.00 44.06 238 GLU A CA 1
ATOM 1203 C C . GLU A 1 152 ? -38.821 1.967 -75.588 1.00 50.80 238 GLU A C 1
ATOM 1204 O O . GLU A 1 152 ? -38.556 2.464 -74.488 1.00 54.90 238 GLU A O 1
ATOM 1210 N N . ALA A 1 153 ? -38.754 2.676 -76.716 1.00 50.61 239 ALA A N 1
ATOM 1211 C CA . ALA A 1 153 ? -38.439 4.099 -76.663 1.00 51.02 239 ALA A CA 1
ATOM 1212 C C . ALA A 1 153 ? -39.422 4.889 -75.805 1.00 51.93 239 ALA A C 1
ATOM 1213 O O . ALA A 1 153 ? -39.003 5.693 -74.965 1.00 57.03 239 ALA A O 1
ATOM 1215 N N . GLU A 1 154 ? -40.722 4.626 -75.947 1.00 44.62 240 GLU A N 1
ATOM 1216 C CA . GLU A 1 154 ? -41.720 5.230 -75.065 1.00 41.19 240 GLU A CA 1
ATOM 1217 C C . GLU A 1 154 ? -41.527 4.862 -73.599 1.00 49.39 240 GLU A C 1
ATOM 1218 O O . GLU A 1 154 ? -41.624 5.729 -72.720 1.00 61.39 240 GLU A O 1
ATOM 1224 N N . MET A 1 155 ? -41.228 3.595 -73.305 1.00 45.73 241 MET A N 1
ATOM 1225 C CA . MET A 1 155 ? -40.932 3.224 -71.919 1.00 47.61 241 MET A CA 1
ATOM 1226 C C . MET A 1 155 ? -39.754 3.998 -71.339 1.00 43.14 241 MET A C 1
ATOM 1227 O O . MET A 1 155 ? -39.874 4.606 -70.269 1.00 45.47 241 MET A O 1
ATOM 1232 N N . ILE A 1 156 ? -38.646 4.081 -72.079 1.00 38.09 242 ILE A N 1
ATOM 1233 C CA . ILE A 1 156 ? -37.483 4.836 -71.608 1.00 43.20 242 ILE A CA 1
ATOM 1234 C C . ILE A 1 156 ? -37.833 6.295 -71.330 1.00 45.43 242 ILE A C 1
ATOM 1235 O O . ILE A 1 156 ? -37.416 6.859 -70.312 1.00 45.59 242 ILE A O 1
ATOM 1240 N N . GLU A 1 157 ? -38.611 6.923 -72.212 1.00 41.42 243 GLU A N 1
ATOM 1241 C CA . GLU A 1 157 ? -39.031 8.305 -71.991 1.00 50.04 243 GLU A CA 1
ATOM 1242 C C . GLU A 1 157 ? -39.832 8.472 -70.704 1.00 55.91 243 GLU A C 1
ATOM 1243 O O . GLU A 1 157 ? -39.680 9.478 -69.995 1.00 60.75 243 GLU A O 1
ATOM 1249 N N . LYS A 1 158 ? -40.697 7.507 -70.388 1.00 53.26 244 LYS A N 1
ATOM 1250 C CA . LYS A 1 158 ? -41.353 7.481 -69.079 1.00 53.74 244 LYS A CA 1
ATOM 1251 C C . LYS A 1 158 ? -40.369 7.315 -67.912 1.00 55.97 244 LYS A C 1
ATOM 1252 O O . LYS A 1 158 ? -40.534 7.962 -66.871 1.00 58.75 244 LYS A O 1
ATOM 1258 N N . ILE A 1 159 ? -39.353 6.449 -68.047 1.00 49.47 245 ILE A N 1
ATOM 1259 C CA . ILE A 1 159 ? -38.325 6.354 -67.004 1.00 45.88 245 ILE A CA 1
ATOM 1260 C C . ILE A 1 159 ? -37.685 7.708 -66.747 1.00 47.29 245 ILE A C 1
ATOM 1261 O O . ILE A 1 159 ? -37.627 8.179 -65.606 1.00 52.27 245 ILE A O 1
ATOM 1266 N N . SER A 1 160 ? -37.250 8.381 -67.813 1.00 47.78 246 SER A N 1
ATOM 1267 C CA . SER A 1 160 ? -36.629 9.690 -67.664 1.00 54.19 246 SER A CA 1
ATOM 1268 C C . SER A 1 160 ? -37.566 10.708 -67.026 1.00 49.19 246 SER A C 1
ATOM 1269 O O . SER A 1 160 ? -37.176 11.418 -66.092 1.00 43.11 246 SER A O 1
ATOM 1272 N N . THR A 1 161 ? -38.828 10.727 -67.449 1.00 50.51 247 THR A N 1
ATOM 1273 C CA . THR A 1 161 ? -39.799 11.647 -66.865 1.00 50.53 247 THR A CA 1
ATOM 1274 C C . THR A 1 161 ? -39.990 11.408 -65.374 1.00 55.61 247 THR A C 1
ATOM 1275 O O . THR A 1 161 ? -39.982 12.353 -64.581 1.00 61.24 247 THR A O 1
ATOM 1279 N N . ASP A 1 162 ? -40.189 10.155 -64.974 1.00 54.17 248 ASP A N 1
ATOM 1280 C CA . ASP A 1 162 ? -40.233 9.827 -63.552 1.00 52.69 248 ASP A CA 1
ATOM 1281 C C . ASP A 1 162 ? -38.930 10.125 -62.808 1.00 60.94 248 ASP A C 1
ATOM 1282 O O . ASP A 1 162 ? -38.959 10.685 -61.704 1.00 67.42 248 ASP A O 1
ATOM 1287 N N . VAL A 1 163 ? -37.779 9.777 -63.388 1.00 58.64 249 VAL A N 1
ATOM 1288 C CA . VAL A 1 163 ? -36.493 10.101 -62.756 1.00 59.91 249 VAL A CA 1
ATOM 1289 C C . VAL A 1 163 ? -36.306 11.607 -62.555 1.00 63.22 249 VAL A C 1
ATOM 1290 O O . VAL A 1 163 ? -35.934 12.056 -61.465 1.00 72.50 249 VAL A O 1
ATOM 1294 N N . SER A 1 164 ? -36.563 12.407 -63.589 1.00 59.43 250 SER A N 1
ATOM 1295 C CA . SER A 1 164 ? -36.495 13.862 -63.444 1.00 61.58 250 SER A CA 1
ATOM 1296 C C . SER A 1 164 ? -37.459 14.416 -62.392 1.00 65.71 250 SER A C 1
ATOM 1297 O O . SER A 1 164 ? -37.073 15.269 -61.583 1.00 68.70 250 SER A O 1
ATOM 1300 N N . ASN A 1 165 ? -38.696 13.916 -62.354 1.00 67.39 251 ASN A N 1
ATOM 1301 C CA . ASN A 1 165 ? -39.660 14.321 -61.329 1.00 71.87 251 ASN A CA 1
ATOM 1302 C C . ASN A 1 165 ? -39.201 14.027 -59.905 1.00 76.69 251 ASN A C 1
ATOM 1303 O O . ASN A 1 165 ? -39.468 14.817 -58.990 1.00 82.03 251 ASN A O 1
ATOM 1308 N N . MET A 1 166 ? -38.520 12.909 -59.683 1.00 82.19 252 MET A N 1
ATOM 1309 C CA . MET A 1 166 ? -38.054 12.641 -58.328 1.00 84.78 252 MET A CA 1
ATOM 1310 C C . MET A 1 166 ? -36.848 13.469 -57.902 1.00 84.54 252 MET A C 1
ATOM 1311 O O . MET A 1 166 ? -36.640 13.640 -56.697 1.00 87.41 252 MET A O 1
ATOM 1316 N N . LEU A 1 167 ? -36.061 14.007 -58.831 1.00 81.72 253 LEU A N 1
ATOM 1317 C CA . LEU A 1 167 ? -34.899 14.785 -58.420 1.00 88.12 253 LEU A CA 1
ATOM 1318 C C . LEU A 1 167 ? -35.099 16.298 -58.486 1.00 96.16 253 LEU A C 1
ATOM 1319 O O . LEU A 1 167 ? -34.216 17.037 -58.035 1.00 98.45 253 LEU A O 1
ATOM 1324 N N . ASP A 1 168 ? -36.223 16.780 -59.010 1.00 100.33 254 ASP A N 1
ATOM 1325 C CA . ASP A 1 168 ? -36.488 18.222 -58.990 1.00 105.89 254 ASP A CA 1
ATOM 1326 C C . ASP A 1 168 ? -37.337 18.684 -57.792 1.00 105.07 254 ASP A C 1
ATOM 1327 O O . ASP A 1 168 ? -37.570 17.935 -56.839 1.00 99.73 254 ASP A O 1
ATOM 1332 N N . ALA B 1 3 ? -42.392 15.897 -103.667 1.00 113.59 89 ALA B N 1
ATOM 1333 C CA . ALA B 1 3 ? -42.329 14.756 -102.755 1.00 113.99 89 ALA B CA 1
ATOM 1334 C C . ALA B 1 3 ? -43.404 14.830 -101.656 1.00 113.98 89 ALA B C 1
ATOM 1335 O O . ALA B 1 3 ? -43.907 15.911 -101.341 1.00 116.94 89 ALA B O 1
ATOM 1337 N N . LYS B 1 4 ? -43.774 13.666 -101.097 1.00 109.05 90 LYS B N 1
ATOM 1338 C CA . LYS B 1 4 ? -44.775 13.581 -100.041 1.00 101.48 90 LYS B CA 1
ATOM 1339 C C . LYS B 1 4 ? -44.185 13.237 -98.677 1.00 98.88 90 LYS B C 1
ATOM 1340 O O . LYS B 1 4 ? -44.823 13.524 -97.658 1.00 97.39 90 LYS B O 1
ATOM 1346 N N . HIS B 1 5 ? -42.984 12.658 -98.631 1.00 94.61 91 HIS B N 1
ATOM 1347 C CA . HIS B 1 5 ? -42.358 12.261 -97.378 1.00 89.97 91 HIS B CA 1
ATOM 1348 C C . HIS B 1 5 ? -40.848 12.295 -97.555 1.00 85.06 91 HIS B C 1
ATOM 1349 O O . HIS B 1 5 ? -40.335 12.274 -98.677 1.00 86.93 91 HIS B O 1
ATOM 1356 N N . ASP B 1 6 ? -40.133 12.323 -96.428 1.00 79.29 92 ASP B N 1
ATOM 1357 C CA . ASP B 1 6 ? -38.677 12.323 -96.490 1.00 77.46 92 ASP B CA 1
ATOM 1358 C C . ASP B 1 6 ? -38.127 10.903 -96.521 1.00 73.12 92 ASP B C 1
ATOM 1359 O O . ASP B 1 6 ? -37.342 10.556 -97.410 1.00 74.22 92 ASP B O 1
ATOM 1364 N N . VAL B 1 7 ? -38.521 10.084 -95.551 1.00 66.96 93 VAL B N 1
ATOM 1365 C CA . VAL B 1 7 ? -37.994 8.739 -95.367 1.00 62.07 93 VAL B CA 1
ATOM 1366 C C . VAL B 1 7 ? -39.137 7.733 -95.386 1.00 58.75 93 VAL B C 1
ATOM 1367 O O . VAL B 1 7 ? -40.122 7.886 -94.647 1.00 55.03 93 VAL B O 1
ATOM 1371 N N . PHE B 1 8 ? -39.009 6.715 -96.240 1.00 56.98 94 PHE B N 1
ATOM 1372 C CA . PHE B 1 8 ? -39.825 5.515 -96.135 1.00 53.07 94 PHE B CA 1
ATOM 1373 C C . PHE B 1 8 ? -38.993 4.416 -95.502 1.00 54.58 94 PHE B C 1
ATOM 1374 O O . PHE B 1 8 ? -38.058 3.913 -96.147 1.00 61.72 94 PHE B O 1
ATOM 1382 N N . PRO B 1 9 ? -39.306 3.970 -94.288 1.00 53.46 95 PRO B N 1
ATOM 1383 C CA . PRO B 1 9 ? -38.580 2.825 -93.730 1.00 48.50 95 PRO B CA 1
ATOM 1384 C C . PRO B 1 9 ? -39.246 1.518 -94.120 1.00 49.11 95 PRO B C 1
ATOM 1385 O O . PRO B 1 9 ? -40.472 1.377 -94.005 1.00 54.20 95 PRO B O 1
ATOM 1389 N N . SER B 1 10 ? -38.442 0.549 -94.556 1.00 47.99 96 SER B N 1
ATOM 1390 C CA . SER B 1 10 ? -38.895 -0.815 -94.805 1.00 51.53 96 SER B CA 1
ATOM 1391 C C . SER B 1 10 ? -38.274 -1.743 -93.780 1.00 49.15 96 SER B C 1
ATOM 1392 O O . SER B 1 10 ? -37.049 -1.827 -93.680 1.00 49.87 96 SER B O 1
ATOM 1395 N N . PHE B 1 11 ? -39.111 -2.531 -93.119 1.00 55.82 97 PHE B N 1
ATOM 1396 C CA . PHE B 1 11 ? -38.666 -3.270 -91.949 1.00 58.18 97 PHE B CA 1
ATOM 1397 C C . PHE B 1 11 ? -39.606 -4.437 -91.722 1.00 63.20 97 PHE B C 1
ATOM 1398 O O . PHE B 1 11 ? -40.733 -4.463 -92.228 1.00 59.86 97 PHE B O 1
ATOM 1406 N N . HIS B 1 12 ? -39.146 -5.375 -90.900 1.00 67.93 98 HIS B N 1
ATOM 1407 C CA . HIS B 1 12 ? -39.966 -6.505 -90.499 1.00 71.89 98 HIS B CA 1
ATOM 1408 C C . HIS B 1 12 ? -40.351 -6.274 -89.046 1.00 76.29 98 HIS B C 1
ATOM 1409 O O . HIS B 1 12 ? -39.500 -6.348 -88.153 1.00 77.89 98 HIS B O 1
ATOM 1416 N N . GLY B 1 13 ? -41.640 -5.997 -88.830 1.00 79.52 99 GLY B N 1
ATOM 1417 C CA . GLY B 1 13 ? -42.106 -5.512 -87.539 1.00 77.23 99 GLY B CA 1
ATOM 1418 C C . GLY B 1 13 ? -41.724 -6.385 -86.359 1.00 78.27 99 GLY B C 1
ATOM 1419 O O . GLY B 1 13 ? -41.297 -5.883 -85.318 1.00 78.98 99 GLY B O 1
ATOM 1420 N N . ALA B 1 14 ? -41.850 -7.706 -86.514 1.00 80.71 100 ALA B N 1
ATOM 1421 C CA . ALA B 1 14 ? -41.511 -8.630 -85.435 1.00 78.50 100 ALA B CA 1
ATOM 1422 C C . ALA B 1 14 ? -40.054 -8.505 -85.010 1.00 75.53 100 ALA B C 1
ATOM 1423 O O . ALA B 1 14 ? -39.746 -8.528 -83.811 1.00 75.11 100 ALA B O 1
ATOM 1425 N N . ASP B 1 15 ? -39.145 -8.372 -85.977 1.00 75.05 101 ASP B N 1
ATOM 1426 C CA . ASP B 1 15 ? -37.726 -8.205 -85.662 1.00 74.75 101 ASP B CA 1
ATOM 1427 C C . ASP B 1 15 ? -37.424 -6.903 -84.921 1.00 74.07 101 ASP B C 1
ATOM 1428 O O . ASP B 1 15 ? -36.629 -6.908 -83.976 1.00 78.81 101 ASP B O 1
ATOM 1433 N N . VAL B 1 16 ? -38.010 -5.775 -85.327 1.00 65.58 102 VAL B N 1
ATOM 1434 C CA . VAL B 1 16 ? -37.447 -4.506 -84.868 1.00 59.16 102 VAL B CA 1
ATOM 1435 C C . VAL B 1 16 ? -38.423 -3.467 -84.317 1.00 61.34 102 VAL B C 1
ATOM 1436 O O . VAL B 1 16 ? -37.981 -2.471 -83.728 1.00 59.07 102 VAL B O 1
ATOM 1440 N N . ARG B 1 17 ? -39.737 -3.654 -84.494 1.00 63.70 103 ARG B N 1
ATOM 1441 C CA . ARG B 1 17 ? -40.653 -2.554 -84.174 1.00 61.46 103 ARG B CA 1
ATOM 1442 C C . ARG B 1 17 ? -40.634 -2.209 -82.685 1.00 58.93 103 ARG B C 1
ATOM 1443 O O . ARG B 1 17 ? -40.572 -1.031 -82.313 1.00 54.35 103 ARG B O 1
ATOM 1451 N N . ARG B 1 18 ? -40.651 -3.222 -81.819 1.00 61.42 104 ARG B N 1
ATOM 1452 C CA . ARG B 1 18 ? -40.662 -2.962 -80.384 1.00 58.65 104 ARG B CA 1
ATOM 1453 C C . ARG B 1 18 ? -39.421 -2.192 -79.942 1.00 59.28 104 ARG B C 1
ATOM 1454 O O . ARG B 1 18 ? -39.514 -1.245 -79.153 1.00 67.52 104 ARG B O 1
ATOM 1462 N N . THR B 1 19 ? -38.248 -2.576 -80.450 1.00 59.79 105 THR B N 1
ATOM 1463 C CA . THR B 1 19 ? -36.984 -2.121 -79.893 1.00 58.66 105 THR B CA 1
ATOM 1464 C C . THR B 1 19 ? -36.271 -1.182 -80.850 1.00 59.22 105 THR B C 1
ATOM 1465 O O . THR B 1 19 ? -36.438 0.052 -80.754 1.00 62.72 105 THR B O 1
ATOM 1469 N N . PHE B 1 20 ? -35.457 -1.689 -81.772 1.00 54.50 106 PHE B N 1
ATOM 1470 C CA . PHE B 1 20 ? -34.548 -0.868 -82.571 1.00 54.12 106 PHE B CA 1
ATOM 1471 C C . PHE B 1 20 ? -35.258 0.231 -83.375 1.00 54.59 106 PHE B C 1
ATOM 1472 O O . PHE B 1 20 ? -34.818 1.390 -83.383 1.00 52.63 106 PHE B O 1
ATOM 1480 N N . LEU B 1 21 ? -36.370 -0.097 -84.038 1.00 43.43 107 LEU B N 1
ATOM 1481 C CA . LEU B 1 21 ? -37.049 0.914 -84.841 1.00 39.89 107 LEU B CA 1
ATOM 1482 C C . LEU B 1 21 ? -37.694 2.026 -84.001 1.00 47.73 107 LEU B C 1
ATOM 1483 O O . LEU B 1 21 ? -37.701 3.195 -84.420 1.00 42.08 107 LEU B O 1
ATOM 1488 N N . SER B 1 22 ? -38.205 1.710 -82.810 1.00 48.13 108 SER B N 1
ATOM 1489 C CA . SER B 1 22 ? -38.802 2.750 -81.972 1.00 49.66 108 SER B CA 1
ATOM 1490 C C . SER B 1 22 ? -37.793 3.850 -81.629 1.00 49.18 108 SER B C 1
ATOM 1491 O O . SER B 1 22 ? -38.141 5.036 -81.600 1.00 52.28 108 SER B O 1
ATOM 1494 N N . HIS B 1 23 ? -36.552 3.466 -81.319 1.00 46.87 109 HIS B N 1
ATOM 1495 C CA . HIS B 1 23 ? -35.455 4.421 -81.156 1.00 43.28 109 HIS B CA 1
ATOM 1496 C C . HIS B 1 23 ? -35.078 5.173 -82.430 1.00 45.07 109 HIS B C 1
ATOM 1497 O O . HIS B 1 23 ? -34.845 6.386 -82.382 1.00 48.03 109 HIS B O 1
ATOM 1504 N N . ILE B 1 24 ? -35.038 4.498 -83.579 1.00 43.98 110 ILE B N 1
ATOM 1505 C CA . ILE B 1 24 ? -34.812 5.224 -84.833 1.00 50.81 110 ILE B CA 1
ATOM 1506 C C . ILE B 1 24 ? -35.885 6.282 -85.076 1.00 54.55 110 ILE B C 1
ATOM 1507 O O . ILE B 1 24 ? -35.574 7.436 -85.393 1.00 53.02 110 ILE B O 1
ATOM 1512 N N . LEU B 1 25 ? -37.154 5.916 -84.927 1.00 55.66 111 LEU B N 1
ATOM 1513 C CA . LEU B 1 25 ? -38.226 6.895 -85.099 1.00 54.61 111 LEU B CA 1
ATOM 1514 C C . LEU B 1 25 ? -38.148 8.043 -84.095 1.00 53.78 111 LEU B C 1
ATOM 1515 O O . LEU B 1 25 ? -38.336 9.211 -84.461 1.00 59.80 111 LEU B O 1
ATOM 1520 N N . GLU B 1 26 ? -37.858 7.737 -82.834 1.00 51.18 112 GLU B N 1
ATOM 1521 C CA . GLU B 1 26 ? -37.662 8.783 -81.834 1.00 53.21 112 GLU B CA 1
ATOM 1522 C C . GLU B 1 26 ? -36.495 9.717 -82.166 1.00 50.09 112 GLU B C 1
ATOM 1523 O O . GLU B 1 26 ? -36.636 10.946 -82.088 1.00 53.84 112 GLU B O 1
ATOM 1529 N N . SER B 1 27 ? -35.370 9.170 -82.625 1.00 42.13 113 SER B N 1
ATOM 1530 C CA . SER B 1 27 ? -34.279 10.025 -83.090 1.00 39.67 113 SER B CA 1
ATOM 1531 C C . SER B 1 27 ? -34.656 10.842 -84.323 1.00 49.28 113 SER B C 1
ATOM 1532 O O . SER B 1 27 ? -34.397 12.051 -84.370 1.00 52.67 113 SER B O 1
ATOM 1535 N N . PHE B 1 28 ? -35.327 10.222 -85.295 1.00 52.93 114 PHE B N 1
ATOM 1536 C CA . PHE B 1 28 ? -35.799 10.955 -86.467 1.00 55.83 114 PHE B CA 1
ATOM 1537 C C . PHE B 1 28 ? -36.717 12.115 -86.100 1.00 61.60 114 PHE B C 1
ATOM 1538 O O . PHE B 1 28 ? -36.646 13.192 -86.706 1.00 63.82 114 PHE B O 1
ATOM 1546 N N . ARG B 1 29 ? -37.586 11.914 -85.118 1.00 63.58 115 ARG B N 1
ATOM 1547 C CA . ARG B 1 29 ? -38.456 12.989 -84.663 1.00 64.59 115 ARG B CA 1
ATOM 1548 C C . ARG B 1 29 ? -37.680 14.214 -84.174 1.00 71.92 115 ARG B C 1
ATOM 1549 O O . ARG B 1 29 ? -37.979 15.343 -84.578 1.00 75.88 115 ARG B O 1
ATOM 1557 N N . ARG B 1 30 ? -36.630 14.009 -83.377 1.00 77.17 116 ARG B N 1
ATOM 1558 C CA . ARG B 1 30 ? -35.779 15.125 -82.958 1.00 81.78 116 ARG B CA 1
ATOM 1559 C C . ARG B 1 30 ? -35.075 15.817 -84.116 1.00 78.49 116 ARG B C 1
ATOM 1560 O O . ARG B 1 30 ? -34.954 17.048 -84.121 1.00 81.98 116 ARG B O 1
ATOM 1568 N N . LYS B 1 31 ? -34.626 15.062 -85.113 1.00 67.69 117 LYS B N 1
ATOM 1569 C CA . LYS B 1 31 ? -34.004 15.687 -86.274 1.00 68.76 117 LYS B CA 1
ATOM 1570 C C . LYS B 1 31 ? -35.009 16.390 -87.181 1.00 68.57 117 LYS B C 1
ATOM 1571 O O . LYS B 1 31 ? -34.613 17.256 -87.973 1.00 65.68 117 LYS B O 1
ATOM 1577 N N . GLY B 1 32 ? -36.284 16.022 -87.101 1.00 66.62 118 GLY B N 1
ATOM 1578 C CA . GLY B 1 32 ? -37.306 16.614 -87.937 1.00 71.00 118 GLY B CA 1
ATOM 1579 C C . GLY B 1 32 ? -37.444 15.918 -89.265 1.00 71.09 118 GLY B C 1
ATOM 1580 O O . GLY B 1 32 ? -37.768 16.557 -90.274 1.00 74.05 118 GLY B O 1
ATOM 1581 N N . ILE B 1 33 ? -37.216 14.618 -89.290 1.00 70.40 119 ILE B N 1
ATOM 1582 C CA . ILE B 1 33 ? -37.278 13.829 -90.507 1.00 72.29 119 ILE B CA 1
ATOM 1583 C C . ILE B 1 33 ? -38.697 13.307 -90.681 1.00 71.95 119 ILE B C 1
ATOM 1584 O O . ILE B 1 33 ? -39.223 12.628 -89.793 1.00 66.36 119 ILE B O 1
ATOM 1589 N N . ASP B 1 34 ? -39.342 13.680 -91.786 1.00 75.60 120 ASP B N 1
ATOM 1590 C CA . ASP B 1 34 ? -40.730 13.295 -92.034 1.00 77.65 120 ASP B CA 1
ATOM 1591 C C . ASP B 1 34 ? -40.790 11.848 -92.516 1.00 79.33 120 ASP B C 1
ATOM 1592 O O . ASP B 1 34 ? -40.463 11.557 -93.672 1.00 86.03 120 ASP B O 1
ATOM 1597 N N . THR B 1 35 ? -41.231 10.944 -91.644 1.00 75.09 121 THR B N 1
ATOM 1598 C CA . THR B 1 35 ? -41.097 9.506 -91.848 1.00 70.83 121 THR B CA 1
ATOM 1599 C C . THR B 1 35 ? -42.486 8.902 -92.048 1.00 78.29 121 THR B C 1
ATOM 1600 O O . THR B 1 35 ? -43.392 9.129 -91.237 1.00 83.45 121 THR B O 1
ATOM 1604 N N . PHE B 1 36 ? -42.655 8.146 -93.129 1.00 76.52 122 PHE B N 1
ATOM 1605 C CA . PHE B 1 36 ? -43.901 7.419 -93.353 1.00 77.65 122 PHE B CA 1
ATOM 1606 C C . PHE B 1 36 ? -44.111 6.348 -92.287 1.00 79.36 122 PHE B C 1
ATOM 1607 O O . PHE B 1 36 ? -43.411 5.331 -92.274 1.00 76.97 122 PHE B O 1
ATOM 1615 N N . ILE B 1 37 ? -45.105 6.546 -91.423 1.00 84.31 123 ILE B N 1
ATOM 1616 C CA . ILE B 1 37 ? -45.460 5.563 -90.403 1.00 92.16 123 ILE B CA 1
ATOM 1617 C C . ILE B 1 37 ? -46.571 4.668 -90.947 1.00 97.52 123 ILE B C 1
ATOM 1618 O O . ILE B 1 37 ? -47.542 5.157 -91.536 1.00 96.29 123 ILE B O 1
ATOM 1623 N N . ASP B 1 38 ? -46.417 3.353 -90.774 1.00 104.58 124 ASP B N 1
ATOM 1624 C CA . ASP B 1 38 ? -47.379 2.375 -91.282 1.00 116.00 124 ASP B CA 1
ATOM 1625 C C . ASP B 1 38 ? -48.556 2.221 -90.311 1.00 123.37 124 ASP B C 1
ATOM 1626 O O . ASP B 1 38 ? -48.358 1.892 -89.134 1.00 122.98 124 ASP B O 1
ATOM 1631 N N . ASN B 1 39 ? -49.779 2.460 -90.804 1.00 126.65 125 ASN B N 1
ATOM 1632 C CA . ASN B 1 39 ? -50.995 2.431 -89.994 1.00 127.83 125 ASN B CA 1
ATOM 1633 C C . ASN B 1 39 ? -51.737 1.103 -90.080 1.00 130.49 125 ASN B C 1
ATOM 1634 O O . ASN B 1 39 ? -52.822 0.974 -89.503 1.00 130.94 125 ASN B O 1
ATOM 1639 N N . ASN B 1 40 ? -51.196 0.135 -90.809 1.00 133.49 126 ASN B N 1
ATOM 1640 C CA . ASN B 1 40 ? -51.846 -1.146 -91.038 1.00 139.86 126 ASN B CA 1
ATOM 1641 C C . ASN B 1 40 ? -51.395 -2.198 -90.030 1.00 149.54 126 ASN B C 1
ATOM 1642 O O . ASN B 1 40 ? -50.247 -2.208 -89.579 1.00 142.01 126 ASN B O 1
ATOM 1647 N N . ILE B 1 41 ? -52.323 -3.089 -89.685 1.00 169.08 127 ILE B N 1
ATOM 1648 C CA . ILE B 1 41 ? -52.052 -4.217 -88.801 1.00 178.83 127 ILE B CA 1
ATOM 1649 C C . ILE B 1 41 ? -52.095 -5.496 -89.635 1.00 188.57 127 ILE B C 1
ATOM 1650 O O . ILE B 1 41 ? -51.047 -6.064 -89.965 1.00 187.04 127 ILE B O 1
ATOM 1655 N N . GLU B 1 42 ? -53.300 -5.950 -89.997 1.00 197.68 128 GLU B N 1
ATOM 1656 C CA . GLU B 1 42 ? -53.464 -7.133 -90.849 1.00 200.65 128 GLU B CA 1
ATOM 1657 C C . GLU B 1 42 ? -53.307 -6.752 -92.326 1.00 197.02 128 GLU B C 1
ATOM 1658 O O . GLU B 1 42 ? -54.197 -6.935 -93.158 1.00 200.48 128 GLU B O 1
ATOM 1664 N N . ARG B 1 43 ? -52.130 -6.195 -92.622 1.00 190.01 129 ARG B N 1
ATOM 1665 C CA . ARG B 1 43 ? -51.637 -5.846 -93.952 1.00 186.52 129 ARG B CA 1
ATOM 1666 C C . ARG B 1 43 ? -52.066 -6.758 -95.100 1.00 195.63 129 ARG B C 1
ATOM 1667 O O . ARG B 1 43 ? -52.417 -6.263 -96.178 1.00 196.26 129 ARG B O 1
ATOM 1675 N N . SER B 1 44 ? -52.021 -8.076 -94.890 1.00 200.68 130 SER B N 1
ATOM 1676 C CA . SER B 1 44 ? -52.574 -9.124 -95.761 1.00 206.36 130 SER B CA 1
ATOM 1677 C C . SER B 1 44 ? -51.617 -9.469 -96.899 1.00 205.40 130 SER B C 1
ATOM 1678 O O . SER B 1 44 ? -52.033 -10.137 -97.858 1.00 210.88 130 SER B O 1
ATOM 1681 N N . LYS B 1 45 ? -50.358 -9.026 -96.838 1.00 198.63 131 LYS B N 1
ATOM 1682 C CA . LYS B 1 45 ? -49.217 -9.652 -97.511 1.00 184.21 131 LYS B CA 1
ATOM 1683 C C . LYS B 1 45 ? -49.163 -9.414 -99.021 1.00 174.93 131 LYS B C 1
ATOM 1684 O O . LYS B 1 45 ? -48.353 -10.055 -99.705 1.00 176.17 131 LYS B O 1
ATOM 1690 N N . SER B 1 46 ? -49.981 -8.510 -99.566 1.00 165.24 132 SER B N 1
ATOM 1691 C CA . SER B 1 46 ? -49.753 -7.997 -100.914 1.00 150.26 132 SER B CA 1
ATOM 1692 C C . SER B 1 46 ? -49.820 -6.478 -100.872 1.00 140.10 132 SER B C 1
ATOM 1693 O O . SER B 1 46 ? -50.779 -5.903 -100.347 1.00 139.30 132 SER B O 1
ATOM 1696 N N . ILE B 1 47 ? -48.794 -5.848 -101.454 1.00 132.46 133 ILE B N 1
ATOM 1697 C CA . ILE B 1 47 ? -48.465 -4.455 -101.158 1.00 124.69 133 ILE B CA 1
ATOM 1698 C C . ILE B 1 47 ? -49.609 -3.502 -101.506 1.00 120.09 133 ILE B C 1
ATOM 1699 O O . ILE B 1 47 ? -49.920 -2.587 -100.735 1.00 123.12 133 ILE B O 1
ATOM 1704 N N . GLY B 1 48 ? -50.265 -3.699 -102.645 1.00 113.73 134 GLY B N 1
ATOM 1705 C CA . GLY B 1 48 ? -51.369 -2.845 -103.028 1.00 112.82 134 GLY B CA 1
ATOM 1706 C C . GLY B 1 48 ? -50.953 -1.408 -103.312 1.00 106.20 134 GLY B C 1
ATOM 1707 O O . GLY B 1 48 ? -49.793 -1.023 -103.134 1.00 104.94 134 GLY B O 1
ATOM 1708 N N . PRO B 1 49 ? -51.926 -0.571 -103.723 1.00 100.32 135 PRO B N 1
ATOM 1709 C CA . PRO B 1 49 ? -51.608 0.714 -104.374 1.00 97.06 135 PRO B CA 1
ATOM 1710 C C . PRO B 1 49 ? -51.119 1.824 -103.452 1.00 98.26 135 PRO B C 1
ATOM 1711 O O . PRO B 1 49 ? -50.259 2.625 -103.828 1.00 94.45 135 PRO B O 1
ATOM 1715 N N . GLU B 1 50 ? -51.714 1.918 -102.263 1.00 102.62 136 GLU B N 1
ATOM 1716 C CA . GLU B 1 50 ? -51.455 3.052 -101.383 1.00 102.00 136 GLU B CA 1
ATOM 1717 C C . GLU B 1 50 ? -49.997 3.136 -100.938 1.00 100.11 136 GLU B C 1
ATOM 1718 O O . GLU B 1 50 ? -49.400 4.219 -100.966 1.00 97.75 136 GLU B O 1
ATOM 1724 N N . LEU B 1 51 ? -49.400 2.007 -100.547 1.00 105.41 137 LEU B N 1
ATOM 1725 C CA . LEU B 1 51 ? -47.995 1.990 -100.127 1.00 103.70 137 LEU B CA 1
ATOM 1726 C C . LEU B 1 51 ? -47.023 2.389 -101.234 1.00 100.84 137 LEU B C 1
ATOM 1727 O O . LEU B 1 51 ? -46.127 3.211 -101.013 1.00 100.04 137 LEU B O 1
ATOM 1732 N N . LYS B 1 52 ? -47.191 1.838 -102.435 1.00 106.95 138 LYS B N 1
ATOM 1733 C CA . LYS B 1 52 ? -46.267 2.161 -103.521 1.00 110.22 138 LYS B CA 1
ATOM 1734 C C . LYS B 1 52 ? -46.283 3.645 -103.894 1.00 107.61 138 LYS B C 1
ATOM 1735 O O . LYS B 1 52 ? -45.234 4.214 -104.214 1.00 111.16 138 LYS B O 1
ATOM 1741 N N . GLU B 1 53 ? -47.448 4.291 -103.872 1.00 103.86 139 GLU B N 1
ATOM 1742 C CA . GLU B 1 53 ? -47.481 5.749 -104.011 1.00 95.06 139 GLU B CA 1
ATOM 1743 C C . GLU B 1 53 ? -46.714 6.478 -102.903 1.00 84.29 139 GLU B C 1
ATOM 1744 O O . GLU B 1 53 ? -46.046 7.485 -103.167 1.00 82.92 139 GLU B O 1
ATOM 1750 N N . ALA B 1 54 ? -46.809 6.002 -101.658 1.00 81.64 140 ALA B N 1
ATOM 1751 C CA . ALA B 1 54 ? -45.987 6.538 -100.566 1.00 80.15 140 ALA B CA 1
ATOM 1752 C C . ALA B 1 54 ? -44.483 6.332 -100.770 1.00 81.27 140 ALA B C 1
ATOM 1753 O O . ALA B 1 54 ? -43.681 7.227 -100.468 1.00 77.73 140 ALA B O 1
ATOM 1755 N N . ILE B 1 55 ? -44.073 5.143 -101.218 1.00 80.40 141 ILE B N 1
ATOM 1756 C CA . ILE B 1 55 ? -42.679 4.912 -101.603 1.00 72.80 141 ILE B CA 1
ATOM 1757 C C . ILE B 1 55 ? -42.240 5.860 -102.719 1.00 74.18 141 ILE B C 1
ATOM 1758 O O . ILE B 1 55 ? -41.155 6.450 -102.656 1.00 76.28 141 ILE B O 1
ATOM 1763 N N . LYS B 1 56 ? -43.068 6.013 -103.761 1.00 70.49 142 LYS B N 1
ATOM 1764 C CA . LYS B 1 56 ? -42.759 6.972 -104.824 1.00 72.83 142 LYS B CA 1
ATOM 1765 C C . LYS B 1 56 ? -42.576 8.389 -104.297 1.00 74.73 142 LYS B C 1
ATOM 1766 O O . LYS B 1 56 ? -41.658 9.099 -104.722 1.00 81.31 142 LYS B O 1
ATOM 1772 N N . GLY B 1 57 ? -43.402 8.805 -103.354 1.00 74.31 143 GLY B N 1
ATOM 1773 C CA . GLY B 1 57 ? -43.294 10.142 -102.802 1.00 77.72 143 GLY B CA 1
ATOM 1774 C C . GLY B 1 57 ? -42.151 10.376 -101.832 1.00 76.07 143 GLY B C 1
ATOM 1775 O O . GLY B 1 57 ? -41.926 11.527 -101.445 1.00 75.01 143 GLY B O 1
ATOM 1776 N N . SER B 1 58 ? -41.417 9.338 -101.434 1.00 72.86 144 SER B N 1
ATOM 1777 C CA . SER B 1 58 ? -40.384 9.478 -100.412 1.00 76.48 144 SER B CA 1
ATOM 1778 C C . SER B 1 58 ? -39.011 9.703 -101.043 1.00 79.45 144 SER B C 1
ATOM 1779 O O . SER B 1 58 ? -38.582 8.936 -101.910 1.00 82.74 144 SER B O 1
ATOM 1782 N N . LYS B 1 59 ? -38.321 10.758 -100.590 1.00 78.26 145 LYS B N 1
ATOM 1783 C CA . LYS B 1 59 ? -36.984 11.056 -101.103 1.00 83.27 145 LYS B CA 1
ATOM 1784 C C . LYS B 1 59 ? -36.002 9.930 -100.805 1.00 80.28 145 LYS B C 1
ATOM 1785 O O . LYS B 1 59 ? -35.217 9.534 -101.676 1.00 82.31 145 LYS B O 1
ATOM 1791 N N . ILE B 1 60 ? -36.025 9.416 -99.577 1.00 73.02 146 ILE B N 1
ATOM 1792 C CA . ILE B 1 60 ? -35.101 8.398 -99.092 1.00 69.09 146 ILE B CA 1
ATOM 1793 C C . ILE B 1 60 ? -35.896 7.162 -98.691 1.00 67.14 146 ILE B C 1
ATOM 1794 O O . ILE B 1 60 ? -36.969 7.270 -98.084 1.00 68.33 146 ILE B O 1
ATOM 1799 N N . ALA B 1 61 ? -35.377 5.987 -99.034 1.00 60.20 147 ALA B N 1
ATOM 1800 C CA . ALA B 1 61 ? -35.884 4.724 -98.516 1.00 58.22 147 ALA B CA 1
ATOM 1801 C C . ALA B 1 61 ? -34.805 4.054 -97.680 1.00 57.49 147 ALA B C 1
ATOM 1802 O O . ALA B 1 61 ? -33.654 3.938 -98.116 1.00 60.44 147 ALA B O 1
ATOM 1804 N N . ILE B 1 62 ? -35.168 3.634 -96.477 1.00 51.84 148 ILE B N 1
ATOM 1805 C CA . ILE B 1 62 ? -34.239 2.990 -95.560 1.00 54.18 148 ILE B CA 1
ATOM 1806 C C . ILE B 1 62 ? -34.667 1.541 -95.410 1.00 58.08 148 ILE B C 1
ATOM 1807 O O . ILE B 1 62 ? -35.699 1.245 -94.798 1.00 65.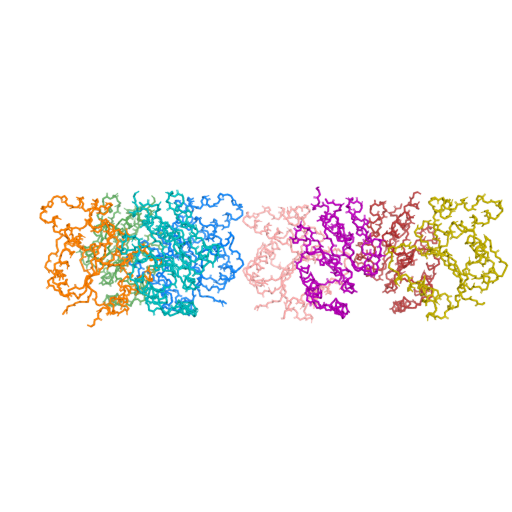78 148 ILE B O 1
ATOM 1812 N N . VAL B 1 63 ? -33.858 0.634 -95.937 1.00 53.85 149 VAL B N 1
ATOM 1813 C CA . VAL B 1 63 ? -34.159 -0.788 -95.899 1.00 51.38 149 VAL B CA 1
ATOM 1814 C C . VAL B 1 63 ? -33.485 -1.353 -94.661 1.00 52.06 149 VAL B C 1
ATOM 1815 O O . VAL B 1 63 ? -32.260 -1.507 -94.617 1.00 51.37 149 VAL B O 1
ATOM 1819 N N . LEU B 1 64 ? -34.293 -1.666 -93.655 1.00 54.98 150 LEU B N 1
ATOM 1820 C CA . LEU B 1 64 ? -33.808 -2.217 -92.395 1.00 56.05 150 LEU B CA 1
ATOM 1821 C C . LEU B 1 64 ? -33.838 -3.740 -92.517 1.00 53.86 150 LEU B C 1
ATOM 1822 O O . LEU B 1 64 ? -34.817 -4.396 -92.168 1.00 58.32 150 LEU B O 1
ATOM 1827 N N . LEU B 1 65 ? -32.713 -4.309 -92.945 1.00 50.85 151 LEU B N 1
ATOM 1828 C CA . LEU B 1 65 ? -32.600 -5.741 -93.195 1.00 50.03 151 LEU B CA 1
ATOM 1829 C C . LEU B 1 65 ? -32.334 -6.490 -91.901 1.00 57.20 151 LEU B C 1
ATOM 1830 O O . LEU B 1 65 ? -31.452 -6.113 -91.130 1.00 65.82 151 LEU B O 1
ATOM 1835 N N . SER B 1 66 ? -33.147 -7.502 -91.623 1.00 64.30 152 SER B N 1
ATOM 1836 C CA . SER B 1 66 ? -33.107 -8.175 -90.338 1.00 68.41 152 SER B CA 1
ATOM 1837 C C . SER B 1 66 ? -33.246 -9.682 -90.540 1.00 82.38 152 SER B C 1
ATOM 1838 O O . SER B 1 66 ? -33.483 -10.169 -91.650 1.00 80.88 152 SER B O 1
ATOM 1841 N N . ARG B 1 67 ? -33.008 -10.419 -89.448 1.00 97.49 153 ARG B N 1
ATOM 1842 C CA . ARG B 1 67 ? -32.826 -11.872 -89.503 1.00 102.71 153 ARG B CA 1
ATOM 1843 C C . ARG B 1 67 ? -33.976 -12.602 -90.198 1.00 101.43 153 ARG B C 1
ATOM 1844 O O . ARG B 1 67 ? -33.744 -13.511 -91.003 1.00 103.12 153 ARG B O 1
ATOM 1852 N N . LYS B 1 68 ? -35.220 -12.196 -89.941 1.00 93.31 154 LYS B N 1
ATOM 1853 C CA . LYS B 1 68 ? -36.380 -12.842 -90.544 1.00 89.61 154 LYS B CA 1
ATOM 1854 C C . LYS B 1 68 ? -37.121 -11.915 -91.500 1.00 79.82 154 LYS B C 1
ATOM 1855 O O . LYS B 1 68 ? -38.301 -12.137 -91.798 1.00 72.98 154 LYS B O 1
ATOM 1861 N N . TYR B 1 69 ? -36.429 -10.893 -92.000 1.00 74.44 155 TYR B N 1
ATOM 1862 C CA . TYR B 1 69 ? -37.014 -9.953 -92.950 1.00 68.14 155 TYR B CA 1
ATOM 1863 C C . TYR B 1 69 ? -37.548 -10.661 -94.192 1.00 70.54 155 TYR B C 1
ATOM 1864 O O . TYR B 1 69 ? -38.625 -10.323 -94.694 1.00 73.97 155 TYR B O 1
ATOM 1873 N N . ALA B 1 70 ? -36.823 -11.651 -94.695 1.00 72.90 156 ALA B N 1
ATOM 1874 C CA . ALA B 1 70 ? -37.285 -12.354 -95.886 1.00 79.31 156 ALA B CA 1
ATOM 1875 C C . ALA B 1 70 ? -38.268 -13.477 -95.582 1.00 87.89 156 ALA B C 1
ATOM 1876 O O . ALA B 1 70 ? -38.598 -14.245 -96.494 1.00 90.33 156 ALA B O 1
ATOM 1878 N N . SER B 1 71 ? -38.763 -13.572 -94.344 1.00 89.38 157 SER B N 1
ATOM 1879 C CA . SER B 1 71 ? -39.929 -14.399 -94.050 1.00 93.48 157 SER B CA 1
ATOM 1880 C C . SER B 1 71 ? -41.238 -13.748 -94.473 1.00 91.38 157 SER B C 1
ATOM 1881 O O . SER B 1 71 ? -42.252 -14.446 -94.588 1.00 92.25 157 SER B O 1
ATOM 1884 N N . SER B 1 72 ? -41.240 -12.436 -94.711 1.00 91.92 158 SER B N 1
ATOM 1885 C CA . SER B 1 72 ? -42.444 -11.690 -95.061 1.00 97.42 158 SER B CA 1
ATOM 1886 C C . SER B 1 72 ? -42.398 -11.312 -96.533 1.00 94.33 158 SER B C 1
ATOM 1887 O O . SER B 1 72 ? -41.482 -10.609 -96.971 1.00 92.83 158 SER B O 1
ATOM 1890 N N . SER B 1 73 ? -43.371 -11.817 -97.292 1.00 93.34 159 SER B N 1
ATOM 1891 C CA . SER B 1 73 ? -43.543 -11.429 -98.687 1.00 88.90 159 SER B CA 1
ATOM 1892 C C . SER B 1 73 ? -43.810 -9.937 -98.822 1.00 83.25 159 SER B C 1
ATOM 1893 O O . SER B 1 73 ? -43.369 -9.298 -99.785 1.00 81.29 159 SER B O 1
ATOM 1896 N N . TRP B 1 74 ? -44.558 -9.375 -97.872 1.00 81.72 160 TRP B N 1
ATOM 1897 C CA . TRP B 1 74 ? -44.821 -7.940 -97.845 1.00 81.62 160 TRP B CA 1
ATOM 1898 C C . TRP B 1 74 ? -43.534 -7.113 -97.826 1.00 73.81 160 TRP B C 1
ATOM 1899 O O . TRP B 1 74 ? -43.380 -6.168 -98.609 1.00 73.10 160 TRP B O 1
ATOM 1910 N N . CYS B 1 75 ? -42.577 -7.485 -96.976 1.00 67.74 161 CYS B N 1
ATOM 1911 C CA . CYS B 1 75 ? -41.294 -6.781 -96.944 1.00 69.05 161 CYS B CA 1
ATOM 1912 C C . CYS B 1 75 ? -40.530 -6.882 -98.263 1.00 71.18 161 CYS B C 1
ATOM 1913 O O . CYS B 1 75 ? -40.059 -5.873 -98.802 1.00 69.60 161 CYS B O 1
ATOM 1916 N N . LEU B 1 76 ? -40.454 -8.084 -98.832 1.00 73.36 162 LEU B N 1
ATOM 1917 C CA . LEU B 1 76 ? -39.818 -8.265 -100.135 1.00 74.53 162 LEU B CA 1
ATOM 1918 C C . LEU B 1 76 ? -40.499 -7.476 -101.255 1.00 81.20 162 LEU B C 1
ATOM 1919 O O . LEU B 1 76 ? -39.817 -6.830 -102.059 1.00 82.65 162 LEU B O 1
ATOM 1924 N N . ASP B 1 77 ? -41.836 -7.453 -101.286 1.00 82.35 163 ASP B N 1
ATOM 1925 C CA . ASP B 1 77 ? -42.549 -6.574 -102.216 1.00 82.76 163 ASP B CA 1
ATOM 1926 C C . ASP B 1 77 ? -42.245 -5.092 -102.001 1.00 77.08 163 ASP B C 1
ATOM 1927 O O . ASP B 1 77 ? -42.113 -4.343 -102.976 1.00 74.08 163 ASP B O 1
ATOM 1932 N N . GLU B 1 78 ? -42.156 -4.637 -100.749 1.00 73.46 164 GLU B N 1
ATOM 1933 C CA . GLU B 1 78 ? -41.653 -3.285 -100.499 1.00 68.70 164 GLU B CA 1
ATOM 1934 C C . GLU B 1 78 ? -40.253 -3.063 -101.058 1.00 69.93 164 GLU B C 1
ATOM 1935 O O . GLU B 1 78 ? -39.987 -2.042 -101.705 1.00 72.29 164 GLU B O 1
ATOM 1941 N N . LEU B 1 79 ? -39.338 -3.996 -100.800 1.00 67.33 165 LEU B N 1
ATOM 1942 C CA . LEU B 1 79 ? -37.978 -3.882 -101.327 1.00 70.27 165 LEU B CA 1
ATOM 1943 C C . LEU B 1 79 ? -37.930 -3.847 -102.852 1.00 71.38 165 LEU B C 1
ATOM 1944 O O . LEU B 1 79 ? -37.214 -3.027 -103.437 1.00 72.01 165 LEU B O 1
ATOM 1949 N N . ALA B 1 80 ? -38.675 -4.727 -103.519 1.00 70.80 166 ALA B N 1
ATOM 1950 C CA . ALA B 1 80 ? -38.719 -4.686 -104.976 1.00 73.53 166 ALA B CA 1
ATOM 1951 C C . ALA B 1 80 ? -39.220 -3.350 -105.520 1.00 74.96 166 ALA B C 1
ATOM 1952 O O . ALA B 1 80 ? -38.582 -2.751 -106.393 1.00 77.74 166 ALA B O 1
ATOM 1954 N N . GLU B 1 81 ? -40.308 -2.822 -104.956 1.00 74.37 167 GLU B N 1
ATOM 1955 C CA . GLU B 1 81 ? -40.794 -1.493 -105.333 1.00 72.22 167 GLU B CA 1
ATOM 1956 C C . GLU B 1 81 ? -39.787 -0.387 -105.048 1.00 69.67 167 GLU B C 1
ATOM 1957 O O . GLU B 1 81 ? -39.626 0.539 -105.851 1.00 71.93 167 GLU B O 1
ATOM 1963 N N . ILE B 1 82 ? -39.135 -0.437 -103.891 1.00 69.05 168 ILE B N 1
ATOM 1964 C CA . ILE B 1 82 ? -38.060 0.507 -103.589 1.00 64.63 168 ILE B CA 1
ATOM 1965 C C . ILE B 1 82 ? -36.913 0.422 -104.601 1.00 71.07 168 ILE B C 1
ATOM 1966 O O . ILE B 1 82 ? -36.434 1.444 -105.109 1.00 74.50 168 ILE B O 1
ATOM 1971 N N . MET B 1 83 ? -36.469 -0.792 -104.926 1.00 72.86 169 MET B N 1
ATOM 1972 C CA . MET B 1 83 ? -35.423 -0.959 -105.935 1.00 71.77 169 MET B CA 1
ATOM 1973 C C . MET B 1 83 ? -35.849 -0.538 -107.338 1.00 84.32 169 MET B C 1
ATOM 1974 O O . MET B 1 83 ? -35.038 0.015 -108.091 1.00 93.18 169 MET B O 1
ATOM 1979 N N . ILE B 1 84 ? -37.099 -0.786 -107.720 1.00 84.47 170 ILE B N 1
ATOM 1980 C CA . ILE B 1 84 ? -37.607 -0.219 -108.966 1.00 81.41 170 ILE B CA 1
ATOM 1981 C C . ILE B 1 84 ? -37.578 1.307 -108.934 1.00 74.38 170 ILE B C 1
ATOM 1982 O O . ILE B 1 84 ? -37.069 1.951 -109.858 1.00 73.32 170 ILE B O 1
ATOM 1987 N N . CYS B 1 85 ? -38.065 1.906 -107.847 1.00 75.16 171 CYS B N 1
ATOM 1988 C CA . CYS B 1 85 ? -37.962 3.356 -107.681 1.00 80.38 171 CYS B CA 1
ATOM 1989 C C . CYS B 1 85 ? -36.522 3.857 -107.691 1.00 81.26 171 CYS B C 1
ATOM 1990 O O . CYS B 1 85 ? -36.244 4.955 -108.186 1.00 84.89 171 CYS B O 1
ATOM 1993 N N . ARG B 1 86 ? -35.606 3.096 -107.107 1.00 78.03 172 ARG B N 1
ATOM 1994 C CA . ARG B 1 86 ? -34.198 3.479 -107.119 1.00 79.81 172 ARG B CA 1
ATOM 1995 C C . ARG B 1 86 ? -33.619 3.640 -108.523 1.00 87.09 172 ARG B C 1
ATOM 1996 O O . ARG B 1 86 ? -32.948 4.640 -108.811 1.00 85.78 172 ARG B O 1
ATOM 2004 N N . GLU B 1 87 ? -33.905 2.699 -109.428 1.00 95.67 173 GLU B N 1
ATOM 2005 C CA . GLU B 1 87 ? -33.402 2.803 -110.802 1.00 102.34 173 GLU B CA 1
ATOM 2006 C C . GLU B 1 87 ? -34.014 3.957 -111.597 1.00 102.50 173 GLU B C 1
ATOM 2007 O O . GLU B 1 87 ? -33.290 4.703 -112.266 1.00 105.34 173 GLU B O 1
ATOM 2013 N N . VAL B 1 88 ? -35.333 4.132 -111.538 1.00 101.43 174 VAL B N 1
ATOM 2014 C CA . VAL B 1 88 ? -36.020 5.047 -112.451 1.00 102.66 174 VAL B CA 1
ATOM 2015 C C . VAL B 1 88 ? -36.360 6.404 -111.827 1.00 96.65 174 VAL B C 1
ATOM 2016 O O . VAL B 1 88 ? -36.828 7.302 -112.547 1.00 100.11 174 VAL B O 1
ATOM 2020 N N . LEU B 1 89 ? -36.183 6.572 -110.519 1.00 92.37 175 LEU B N 1
ATOM 2021 C CA . LEU B 1 89 ? -36.310 7.866 -109.859 1.00 87.22 175 LEU B CA 1
ATOM 2022 C C . LEU B 1 89 ? -35.009 8.145 -109.113 1.00 90.28 175 LEU B C 1
ATOM 2023 O O . LEU B 1 89 ? -34.191 7.247 -108.890 1.00 85.00 175 LEU B O 1
ATOM 2028 N N . GLY B 1 90 ? -34.825 9.395 -108.697 1.00 94.32 176 GLY B N 1
ATOM 2029 C CA . GLY B 1 90 ? -33.655 9.729 -107.906 1.00 96.63 176 GLY B CA 1
ATOM 2030 C C . GLY B 1 90 ? -33.775 9.334 -106.449 1.00 91.91 176 GLY B C 1
ATOM 2031 O O . GLY B 1 90 ? -33.371 10.101 -105.571 1.00 92.18 176 GLY B O 1
ATOM 2032 N N . GLN B 1 91 ? -34.314 8.149 -106.163 1.00 88.49 177 GLN B N 1
ATOM 2033 C CA . GLN B 1 91 ? -34.538 7.767 -104.776 1.00 83.51 177 GLN B CA 1
ATOM 2034 C C . GLN B 1 91 ? -33.255 7.255 -104.136 1.00 87.76 177 GLN B C 1
ATOM 2035 O O . GLN B 1 91 ? -32.605 6.347 -104.664 1.00 91.73 177 GLN B O 1
ATOM 2041 N N . ILE B 1 92 ? -32.904 7.838 -102.991 1.00 84.17 178 ILE B N 1
ATOM 2042 C CA . ILE B 1 92 ? -31.727 7.435 -102.228 1.00 79.31 178 ILE B CA 1
ATOM 2043 C C . ILE B 1 92 ? -32.109 6.233 -101.373 1.00 72.96 178 ILE B C 1
ATOM 2044 O O . ILE B 1 92 ? -33.005 6.320 -100.527 1.00 75.99 178 ILE B O 1
ATOM 2049 N N . VAL B 1 93 ? -31.433 5.108 -101.577 1.00 67.60 179 VAL B N 1
ATOM 2050 C CA . VAL B 1 93 ? -31.719 3.891 -100.826 1.00 63.45 179 VAL B CA 1
ATOM 2051 C C . VAL B 1 93 ? -30.596 3.663 -99.822 1.00 63.20 179 VAL B C 1
ATOM 2052 O O . VAL B 1 93 ? -29.430 3.494 -100.205 1.00 64.50 179 VAL B O 1
ATOM 2056 N N . MET B 1 94 ? -30.954 3.641 -98.539 1.00 57.58 180 MET B N 1
ATOM 2057 C CA . MET B 1 94 ? -30.023 3.356 -97.460 1.00 56.70 180 MET B CA 1
ATOM 2058 C C . MET B 1 94 ? -30.319 2.002 -96.817 1.00 57.28 180 MET B C 1
ATOM 2059 O O . MET B 1 94 ? -31.472 1.584 -96.688 1.00 62.04 180 MET B O 1
ATOM 2064 N N . THR B 1 95 ? -29.265 1.338 -96.366 1.00 54.99 181 THR B N 1
ATOM 2065 C CA . THR B 1 95 ? -29.370 0.003 -95.803 1.00 53.58 181 THR B CA 1
ATOM 2066 C C . THR B 1 95 ? -28.918 0.003 -94.348 1.00 51.15 181 THR B C 1
ATOM 2067 O O . THR B 1 95 ? -27.906 0.621 -93.997 1.00 51.25 181 THR B O 1
ATOM 2071 N N . ILE B 1 96 ? -29.692 -0.660 -93.502 1.00 53.65 182 ILE B N 1
ATOM 2072 C CA . ILE B 1 96 ? -29.253 -1.035 -92.169 1.00 48.79 182 ILE B CA 1
ATOM 2073 C C . ILE B 1 96 ? -29.236 -2.558 -92.146 1.00 51.58 182 ILE B C 1
ATOM 2074 O O . ILE B 1 96 ? -30.274 -3.202 -92.352 1.00 58.90 182 ILE B O 1
ATOM 2079 N N . PHE B 1 97 ? -28.065 -3.128 -91.888 1.00 43.78 183 PHE B N 1
ATOM 2080 C CA . PHE B 1 97 ? -27.901 -4.570 -91.714 1.00 50.61 183 PHE B CA 1
ATOM 2081 C C . PHE B 1 97 ? -27.983 -4.858 -90.223 1.00 58.35 183 PHE B C 1
ATOM 2082 O O . PHE B 1 97 ? -27.005 -4.672 -89.492 1.00 65.05 183 PHE B O 1
ATOM 2090 N N . TYR B 1 98 ? -29.155 -5.292 -89.759 1.00 54.18 184 TYR B N 1
ATOM 2091 C CA . TYR B 1 98 ? -29.413 -5.460 -88.333 1.00 54.35 184 TYR B CA 1
ATOM 2092 C C . TYR B 1 98 ? -29.239 -6.934 -87.981 1.00 66.78 184 TYR B C 1
ATOM 2093 O O . TYR B 1 98 ? -30.136 -7.754 -88.209 1.00 75.44 184 TYR B O 1
ATOM 2102 N N . GLU B 1 99 ? -28.064 -7.264 -87.433 1.00 65.56 185 GLU B N 1
ATOM 2103 C CA . GLU B 1 99 ? -27.682 -8.619 -87.040 1.00 66.15 185 GLU B CA 1
ATOM 2104 C C . GLU B 1 99 ? -27.544 -9.565 -88.233 1.00 65.58 185 GLU B C 1
ATOM 2105 O O . GLU B 1 99 ? -27.626 -10.787 -88.063 1.00 69.43 185 GLU B O 1
ATOM 2111 N N . VAL B 1 100 ? -27.393 -9.040 -89.450 1.00 61.53 186 VAL B N 1
ATOM 2112 C CA . VAL B 1 100 ? -27.352 -9.869 -90.650 1.00 63.32 186 VAL B CA 1
ATOM 2113 C C . VAL B 1 100 ? -26.080 -9.582 -91.446 1.00 63.66 186 VAL B C 1
ATOM 2114 O O . VAL B 1 100 ? -25.558 -8.464 -91.449 1.00 58.85 186 VAL B O 1
ATOM 2118 N N . ASP B 1 101 ? -25.573 -10.619 -92.127 1.00 70.77 187 ASP B N 1
ATOM 2119 C CA . ASP B 1 101 ? -24.375 -10.432 -92.942 1.00 81.46 187 ASP B CA 1
ATOM 2120 C C . ASP B 1 101 ? -24.779 -10.105 -94.381 1.00 82.04 187 ASP B C 1
ATOM 2121 O O . ASP B 1 101 ? -25.554 -10.861 -94.982 1.00 83.84 187 ASP B O 1
ATOM 2126 N N . PRO B 1 102 ? -24.283 -9.000 -94.966 1.00 80.56 188 PRO B N 1
ATOM 2127 C CA . PRO B 1 102 ? -24.570 -8.717 -96.391 1.00 79.02 188 PRO B CA 1
ATOM 2128 C C . PRO B 1 102 ? -24.429 -9.897 -97.347 1.00 83.55 188 PRO B C 1
ATOM 2129 O O . PRO B 1 102 ? -25.266 -10.057 -98.244 1.00 86.94 188 PRO B O 1
ATOM 2133 N N . THR B 1 103 ? -23.394 -10.726 -97.182 1.00 84.89 189 THR B N 1
ATOM 2134 C CA . THR B 1 103 ? -23.223 -11.921 -98.013 1.00 85.82 189 THR B CA 1
ATOM 2135 C C . THR B 1 103 ? -24.408 -12.877 -97.916 1.00 85.03 189 THR B C 1
ATOM 2136 O O . THR B 1 103 ? -24.875 -13.396 -98.935 1.00 93.17 189 THR B O 1
ATOM 2140 N N . ASP B 1 104 ? -24.921 -13.109 -96.706 1.00 81.26 190 ASP B N 1
ATOM 2141 C CA . ASP B 1 104 ? -26.139 -13.902 -96.550 1.00 84.25 190 ASP B CA 1
ATOM 2142 C C . ASP B 1 104 ? -27.355 -13.277 -97.230 1.00 87.05 190 ASP B C 1
ATOM 2143 O O . ASP B 1 104 ? -28.177 -13.995 -97.811 1.00 88.41 190 ASP B O 1
ATOM 2148 N N . ILE B 1 105 ? -27.499 -11.953 -97.167 1.00 87.28 191 ILE B N 1
ATOM 2149 C CA . ILE B 1 105 ? -28.522 -11.275 -97.970 1.00 89.29 191 ILE B CA 1
ATOM 2150 C C . ILE B 1 105 ? -28.279 -11.477 -99.468 1.00 91.67 191 ILE B C 1
ATOM 2151 O O . ILE B 1 105 ? -29.197 -11.814 -100.227 1.00 91.23 191 ILE B O 1
ATOM 2156 N N . LYS B 1 106 ? -27.036 -11.264 -99.908 1.00 93.97 192 LYS B N 1
ATOM 2157 C CA . LYS B 1 106 ? -26.705 -11.251 -101.334 1.00 94.69 192 LYS B CA 1
ATOM 2158 C C . LYS B 1 106 ? -26.989 -12.580 -102.039 1.00 94.11 192 LYS B C 1
ATOM 2159 O O . LYS B 1 106 ? -27.554 -12.589 -103.139 1.00 97.29 192 LYS B O 1
ATOM 2165 N N . LYS B 1 107 ? -26.625 -13.712 -101.433 1.00 92.91 193 LYS B N 1
ATOM 2166 C CA . LYS B 1 107 ? -26.873 -15.007 -102.064 1.00 99.46 193 LYS B CA 1
ATOM 2167 C C . LYS B 1 107 ? -27.841 -15.891 -101.278 1.00 101.09 193 LYS B C 1
ATOM 2168 O O . LYS B 1 107 ? -27.910 -17.102 -101.524 1.00 101.35 193 LYS B O 1
ATOM 2174 N N . GLN B 1 108 ? -28.595 -15.298 -100.349 1.00 101.39 194 GLN B N 1
ATOM 2175 C CA . GLN B 1 108 ? -29.726 -15.939 -99.667 1.00 99.99 194 GLN B CA 1
ATOM 2176 C C . GLN B 1 108 ? -29.301 -17.201 -98.914 1.00 106.21 194 GLN B C 1
ATOM 2177 O O . GLN B 1 108 ? -29.693 -18.327 -99.240 1.00 113.22 194 GLN B O 1
ATOM 2183 N N . THR B 1 109 ? -28.465 -16.990 -97.900 1.00 102.21 195 THR B N 1
ATOM 2184 C CA . THR B 1 109 ? -27.832 -18.081 -97.180 1.00 99.41 195 THR B CA 1
ATOM 2185 C C . THR B 1 109 ? -27.995 -17.840 -95.688 1.00 92.61 195 THR B C 1
ATOM 2186 O O . THR B 1 109 ? -28.442 -16.779 -95.251 1.00 82.64 195 THR B O 1
ATOM 2190 N N . GLY B 1 110 ? -27.630 -18.846 -94.907 1.00 101.62 196 GLY B N 1
ATOM 2191 C CA . GLY B 1 110 ? -27.912 -18.915 -93.492 1.00 107.80 196 GLY B CA 1
ATOM 2192 C C . GLY B 1 110 ? -29.395 -18.909 -93.134 1.00 116.08 196 GLY B C 1
ATOM 2193 O O . GLY B 1 110 ? -30.272 -19.256 -93.928 1.00 115.49 196 GLY B O 1
ATOM 2194 N N . GLU B 1 111 ? -29.654 -18.510 -91.884 1.00 123.91 197 GLU B N 1
ATOM 2195 C CA . GLU B 1 111 ? -31.021 -18.450 -91.373 1.00 127.64 197 GLU B CA 1
ATOM 2196 C C . GLU B 1 111 ? -31.894 -17.518 -92.204 1.00 122.89 197 GLU B C 1
ATOM 2197 O O . GLU B 1 111 ? -33.075 -17.801 -92.429 1.00 124.13 197 GLU B O 1
ATOM 2203 N N . PHE B 1 112 ? -31.324 -16.402 -92.666 1.00 104.97 198 PHE B N 1
ATOM 2204 C CA . PHE B 1 112 ? -32.008 -15.513 -93.602 1.00 87.87 198 PHE B CA 1
ATOM 2205 C C . PHE B 1 112 ? -32.399 -16.224 -94.895 1.00 86.34 198 PHE B C 1
ATOM 2206 O O . PHE B 1 112 ? -33.503 -16.021 -95.412 1.00 82.15 198 PHE B O 1
ATOM 2214 N N . GLY B 1 113 ? -31.483 -17.010 -95.461 1.00 91.22 199 GLY B N 1
ATOM 2215 C CA . GLY B 1 113 ? -31.820 -17.852 -96.597 1.00 98.06 199 GLY B CA 1
ATOM 2216 C C . GLY B 1 113 ? -32.892 -18.895 -96.326 1.00 103.94 199 GLY B C 1
ATOM 2217 O O . GLY B 1 113 ? -33.796 -19.086 -97.140 1.00 105.69 199 GLY B O 1
ATOM 2218 N N . LYS B 1 114 ? -32.803 -19.588 -95.185 1.00 109.15 200 LYS B N 1
ATOM 2219 C CA . LYS B 1 114 ? -33.841 -20.546 -94.795 1.00 115.84 200 LYS B CA 1
ATOM 2220 C C . LYS B 1 114 ? -35.225 -19.912 -94.683 1.00 113.54 200 LYS B C 1
ATOM 2221 O O . LYS B 1 114 ? -36.221 -20.512 -95.102 1.00 118.36 200 LYS B O 1
ATOM 2227 N N . ALA B 1 115 ? -35.311 -18.719 -94.099 1.00 97.74 201 ALA B N 1
ATOM 2228 C CA . ALA B 1 115 ? -36.557 -17.956 -94.093 1.00 92.07 201 ALA B CA 1
ATOM 2229 C C . ALA B 1 115 ? -37.046 -17.594 -95.497 1.00 86.81 201 ALA B C 1
ATOM 2230 O O . ALA B 1 115 ? -38.256 -17.606 -95.764 1.00 84.80 201 ALA B O 1
ATOM 2232 N N . PHE B 1 116 ? -36.135 -17.174 -96.376 1.00 78.10 202 PHE B N 1
ATOM 2233 C CA . PHE B 1 116 ? -36.494 -16.873 -97.763 1.00 81.60 202 PHE B CA 1
ATOM 2234 C C . PHE B 1 116 ? -37.042 -18.084 -98.529 1.00 96.38 202 PHE B C 1
ATOM 2235 O O . PHE B 1 116 ? -38.104 -17.996 -99.155 1.00 98.58 202 PHE B O 1
ATOM 2243 N N . THR B 1 117 ? -36.328 -19.220 -98.504 1.00 106.52 203 THR B N 1
ATOM 2244 C CA . THR B 1 117 ? -36.790 -20.425 -99.204 1.00 114.05 203 THR B CA 1
ATOM 2245 C C . THR B 1 117 ? -38.093 -20.991 -98.635 1.00 126.28 203 THR B C 1
ATOM 2246 O O . THR B 1 117 ? -38.961 -21.439 -99.394 1.00 129.99 203 THR B O 1
ATOM 2250 N N . LYS B 1 118 ? -38.243 -20.992 -97.307 1.00 136.54 204 LYS B N 1
ATOM 2251 C CA . LYS B 1 118 ? -39.510 -21.384 -96.686 1.00 140.03 204 LYS B CA 1
ATOM 2252 C C . LYS B 1 118 ? -40.678 -20.510 -97.128 1.00 137.76 204 LYS B C 1
ATOM 2253 O O . LYS B 1 118 ? -41.769 -21.021 -97.409 1.00 142.92 204 LYS B O 1
ATOM 2259 N N . THR B 1 119 ? -40.473 -19.197 -97.204 1.00 120.46 205 THR B N 1
ATOM 2260 C CA . THR B 1 119 ? -41.534 -18.283 -97.615 1.00 109.35 205 THR B CA 1
ATOM 2261 C C . THR B 1 119 ? -41.817 -18.304 -99.121 1.00 107.32 205 THR B C 1
ATOM 2262 O O . THR B 1 119 ? -42.937 -17.978 -99.527 1.00 103.66 205 THR B O 1
ATOM 2266 N N . CYS B 1 120 ? -40.867 -18.753 -99.949 1.00 110.58 206 CYS B N 1
ATOM 2267 C CA . CYS B 1 120 ? -41.073 -18.870 -101.397 1.00 121.86 206 CYS B CA 1
ATOM 2268 C C . CYS B 1 120 ? -41.949 -20.046 -101.839 1.00 134.49 206 CYS B C 1
ATOM 2269 O O . CYS B 1 120 ? -42.341 -20.087 -103.012 1.00 135.75 206 CYS B O 1
ATOM 2272 N N . ARG B 1 121 ? -42.249 -21.001 -100.959 1.00 138.93 207 ARG B N 1
ATOM 2273 C CA . ARG B 1 121 ? -43.203 -22.063 -101.272 1.00 143.35 207 ARG B CA 1
ATOM 2274 C C . ARG B 1 121 ? -44.553 -21.532 -101.755 1.00 144.57 207 ARG B C 1
ATOM 2275 O O . ARG B 1 121 ? -45.151 -20.646 -101.136 1.00 140.10 207 ARG B O 1
ATOM 2283 N N . GLY B 1 122 ? -45.016 -22.081 -102.884 1.00 152.43 208 GLY B N 1
ATOM 2284 C CA . GLY B 1 122 ? -46.278 -21.756 -103.528 1.00 153.01 208 GLY B CA 1
ATOM 2285 C C . GLY B 1 122 ? -46.314 -20.505 -104.382 1.00 148.52 208 GLY B C 1
ATOM 2286 O O . GLY B 1 122 ? -47.352 -20.236 -105.004 1.00 149.67 208 GLY B O 1
ATOM 2287 N N . LYS B 1 123 ? -45.215 -19.733 -104.451 1.00 143.17 209 LYS B N 1
ATOM 2288 C CA . LYS B 1 123 ? -45.224 -18.552 -105.305 1.00 138.08 209 LYS B CA 1
ATOM 2289 C C . LYS B 1 123 ? -44.736 -18.872 -106.718 1.00 138.15 209 LYS B C 1
ATOM 2290 O O . LYS B 1 123 ? -43.862 -19.724 -106.905 1.00 139.20 209 LYS B O 1
ATOM 2296 N N . PRO B 1 124 ? -45.322 -18.190 -107.719 1.00 135.86 210 PRO B N 1
ATOM 2297 C CA . PRO B 1 124 ? -44.689 -18.071 -109.043 1.00 132.95 210 PRO B CA 1
ATOM 2298 C C . PRO B 1 124 ? -43.183 -17.860 -109.028 1.00 126.33 210 PRO B C 1
ATOM 2299 O O . PRO B 1 124 ? -42.658 -17.072 -108.235 1.00 119.46 210 PRO B O 1
ATOM 2303 N N . LYS B 1 125 ? -42.489 -18.578 -109.917 1.00 131.88 211 LYS B N 1
ATOM 2304 C CA . LYS B 1 125 ? -41.036 -18.474 -110.016 1.00 131.01 211 LYS B CA 1
ATOM 2305 C C . LYS B 1 125 ? -40.594 -17.061 -110.402 1.00 137.31 211 LYS B C 1
ATOM 2306 O O . LYS B 1 125 ? -39.510 -16.624 -110.001 1.00 132.09 211 LYS B O 1
ATOM 2312 N N . GLU B 1 126 ? -41.388 -16.359 -111.221 1.00 149.34 212 GLU B N 1
ATOM 2313 C CA . GLU B 1 126 ? -41.105 -14.961 -111.545 1.00 151.03 212 GLU B CA 1
ATOM 2314 C C . GLU B 1 126 ? -41.128 -14.048 -110.332 1.00 145.25 212 GLU B C 1
ATOM 2315 O O . GLU B 1 126 ? -40.256 -13.184 -110.179 1.00 142.58 212 GLU B O 1
ATOM 2321 N N . GLN B 1 127 ? -42.123 -14.211 -109.468 1.00 135.79 213 GLN B N 1
ATOM 2322 C CA . GLN B 1 127 ? -42.155 -13.447 -108.227 1.00 122.44 213 GLN B CA 1
ATOM 2323 C C . GLN B 1 127 ? -40.985 -13.772 -107.303 1.00 118.68 213 GLN B C 1
ATOM 2324 O O . GLN B 1 127 ? -40.350 -12.863 -106.755 1.00 118.46 213 GLN B O 1
ATOM 2330 N N . VAL B 1 128 ? -40.657 -15.055 -107.153 1.00 116.40 214 VAL B N 1
ATOM 2331 C CA . VAL B 1 128 ? -39.460 -15.453 -106.412 1.00 112.08 214 VAL B CA 1
ATOM 2332 C C . VAL B 1 128 ? -38.196 -14.833 -107.003 1.00 110.50 214 VAL B C 1
ATOM 2333 O O . VAL B 1 128 ? -37.330 -14.340 -106.269 1.00 113.01 214 VAL B O 1
ATOM 2337 N N . GLU B 1 129 ? -38.073 -14.830 -108.329 1.00 107.03 215 GLU B N 1
ATOM 2338 C CA . GLU B 1 129 ? -36.972 -14.116 -108.972 1.00 103.73 215 GLU B CA 1
ATOM 2339 C C . GLU B 1 129 ? -36.982 -12.610 -108.696 1.00 99.27 215 GLU B C 1
ATOM 2340 O O . GLU B 1 129 ? -35.916 -12.011 -108.519 1.00 98.38 215 GLU B O 1
ATOM 2346 N N . ARG B 1 130 ? -38.156 -11.969 -108.682 1.00 98.72 216 ARG B N 1
ATOM 2347 C CA . ARG B 1 130 ? -38.201 -10.545 -108.337 1.00 100.67 216 ARG B CA 1
ATOM 2348 C C . ARG B 1 130 ? -37.592 -10.264 -106.968 1.00 101.77 216 ARG B C 1
ATOM 2349 O O . ARG B 1 130 ? -36.745 -9.375 -106.816 1.00 101.81 216 ARG B O 1
ATOM 2357 N N . TRP B 1 131 ? -38.004 -11.032 -105.963 1.00 102.30 217 TRP B N 1
ATOM 2358 C CA . TRP B 1 131 ? -37.428 -10.929 -104.628 1.00 94.81 217 TRP B CA 1
ATOM 2359 C C . TRP B 1 131 ? -35.939 -11.259 -104.584 1.00 92.22 217 TRP B C 1
ATOM 2360 O O . TRP B 1 131 ? -35.149 -10.523 -103.980 1.00 85.89 217 TRP B O 1
ATOM 2371 N N . ARG B 1 132 ? -35.537 -12.359 -105.219 1.00 94.50 218 ARG B N 1
ATOM 2372 C CA . ARG B 1 132 ? -34.124 -12.734 -105.248 1.00 97.36 218 ARG B CA 1
ATOM 2373 C C . ARG B 1 132 ? -33.238 -11.663 -105.880 1.00 96.65 218 ARG B C 1
ATOM 2374 O O . ARG B 1 132 ? -32.164 -11.349 -105.355 1.00 92.45 218 ARG B O 1
ATOM 2382 N N . LYS B 1 133 ? -33.652 -11.112 -107.020 1.00 102.11 219 LYS B N 1
ATOM 2383 C CA . LYS B 1 133 ? -32.905 -10.011 -107.624 1.00 104.60 219 LYS B CA 1
ATOM 2384 C C . LYS B 1 133 ? -32.873 -8.762 -106.748 1.00 97.36 219 LYS B C 1
ATOM 2385 O O . LYS B 1 133 ? -31.824 -8.122 -106.608 1.00 97.43 219 LYS B O 1
ATOM 2391 N N . ALA B 1 134 ? -34.006 -8.394 -106.155 1.00 93.39 220 ALA B N 1
ATOM 2392 C CA . ALA B 1 134 ? -34.028 -7.259 -105.235 1.00 88.05 220 ALA B CA 1
ATOM 2393 C C . ALA B 1 134 ? -33.122 -7.449 -104.017 1.00 90.18 220 ALA B C 1
ATOM 2394 O O . ALA B 1 134 ? -32.383 -6.532 -103.641 1.00 91.60 220 ALA B O 1
ATOM 2396 N N . LEU B 1 135 ? -33.152 -8.628 -103.392 1.00 89.24 221 LEU B N 1
ATOM 2397 C CA . LEU B 1 135 ? -32.187 -8.948 -102.338 1.00 83.74 221 LEU B CA 1
ATOM 2398 C C . LEU B 1 135 ? -30.734 -8.902 -102.808 1.00 94.96 221 LEU B C 1
ATOM 2399 O O . LEU B 1 135 ? -29.870 -8.341 -102.122 1.00 97.26 221 LEU B O 1
ATOM 2404 N N . GLU B 1 136 ? -30.444 -9.485 -103.971 1.00 100.32 222 GLU B N 1
ATOM 2405 C CA . GLU B 1 136 ? -29.098 -9.433 -104.546 1.00 101.68 222 GLU B CA 1
ATOM 2406 C C . GLU B 1 136 ? -28.604 -8.009 -104.805 1.00 96.55 222 GLU B C 1
ATOM 2407 O O . GLU B 1 136 ? -27.470 -7.664 -104.450 1.00 94.11 222 GLU B O 1
ATOM 2413 N N . ASP B 1 137 ? -29.436 -7.166 -105.415 1.00 93.80 223 ASP B N 1
ATOM 2414 C CA . ASP B 1 137 ? -29.043 -5.774 -105.636 1.00 88.69 223 ASP B CA 1
ATOM 2415 C C . ASP B 1 137 ? -28.884 -4.964 -104.351 1.00 77.94 223 ASP B C 1
ATOM 2416 O O . ASP B 1 137 ? -27.934 -4.180 -104.233 1.00 72.39 223 ASP B O 1
ATOM 2421 N N . VAL B 1 138 ? -29.774 -5.140 -103.370 1.00 73.35 224 VAL B N 1
ATOM 2422 C CA . VAL B 1 138 ? -29.736 -4.271 -102.190 1.00 67.79 224 VAL B CA 1
ATOM 2423 C C . VAL B 1 138 ? -28.546 -4.579 -101.294 1.00 70.00 224 VAL B C 1
ATOM 2424 O O . VAL B 1 138 ? -28.037 -3.691 -100.600 1.00 64.75 224 VAL B O 1
ATOM 2428 N N . ALA B 1 139 ? -28.062 -5.819 -101.310 1.00 75.85 225 ALA B N 1
ATOM 2429 C CA . ALA B 1 139 ? -26.935 -6.205 -100.479 1.00 75.91 225 ALA B CA 1
ATOM 2430 C C . ALA B 1 139 ? -25.631 -5.526 -100.878 1.00 81.40 225 ALA B C 1
ATOM 2431 O O . ALA B 1 139 ? -24.693 -5.524 -100.071 1.00 87.55 225 ALA B O 1
ATOM 2433 N N . THR B 1 140 ? -25.558 -4.914 -102.063 1.00 78.94 226 THR B N 1
ATOM 2434 C CA . THR B 1 140 ? -24.357 -4.211 -102.502 1.00 75.61 226 THR B CA 1
ATOM 2435 C C . THR B 1 140 ? -24.401 -2.725 -102.155 1.00 70.76 226 THR B C 1
ATOM 2436 O O . THR B 1 140 ? -23.430 -2.009 -102.424 1.00 72.75 226 THR B O 1
ATOM 2440 N N . ILE B 1 141 ? -25.476 -2.253 -101.528 1.00 63.96 227 ILE B N 1
ATOM 2441 C CA . ILE B 1 141 ? -25.555 -0.862 -101.091 1.00 62.69 227 ILE B CA 1
ATOM 2442 C C . ILE B 1 141 ? -24.866 -0.732 -99.732 1.00 69.76 227 ILE B C 1
ATOM 2443 O O . ILE B 1 141 ? -25.276 -1.360 -98.750 1.00 69.30 227 ILE B O 1
ATOM 2448 N N . ALA B 1 142 ? -23.819 0.093 -99.679 1.00 70.10 228 ALA B N 1
ATOM 2449 C CA . ALA B 1 142 ? -23.056 0.299 -98.450 1.00 64.56 228 ALA B CA 1
ATOM 2450 C C . ALA B 1 142 ? -23.923 0.939 -97.373 1.00 64.00 228 ALA B C 1
ATOM 2451 O O . ALA B 1 142 ? -24.630 1.917 -97.632 1.00 67.83 228 ALA B O 1
ATOM 2453 N N . GLY B 1 143 ? -23.877 0.370 -96.166 1.00 59.17 229 GLY B N 1
ATOM 2454 C CA . GLY B 1 143 ? -24.782 0.754 -95.098 1.00 51.60 229 GLY B CA 1
ATOM 2455 C C . GLY B 1 143 ? -24.215 0.541 -93.709 1.00 51.35 229 GLY B C 1
ATOM 2456 O O . GLY B 1 143 ? -23.014 0.306 -93.549 1.00 58.46 229 GLY B O 1
ATOM 2457 N N . TYR B 1 144 ? -25.089 0.607 -92.704 1.00 52.35 230 TYR B N 1
ATOM 2458 C CA . TYR B 1 144 ? -24.751 0.521 -91.288 1.00 53.45 230 TYR B CA 1
ATOM 2459 C C . TYR B 1 144 ? -24.961 -0.897 -90.780 1.00 50.27 230 TYR B C 1
ATOM 2460 O O . TYR B 1 144 ? -25.975 -1.527 -91.090 1.00 53.82 230 TYR B O 1
ATOM 2469 N N . HIS B 1 145 ? -24.044 -1.372 -89.937 1.00 48.69 231 HIS B N 1
ATOM 2470 C CA . HIS B 1 145 ? -24.099 -2.738 -89.424 1.00 51.13 231 HIS B CA 1
ATOM 2471 C C . HIS B 1 145 ? -24.203 -2.689 -87.905 1.00 55.20 231 HIS B C 1
ATOM 2472 O O . HIS B 1 145 ? -23.279 -2.222 -87.231 1.00 55.55 231 HIS B O 1
ATOM 2479 N N . SER B 1 146 ? -25.285 -3.244 -87.366 1.00 54.88 232 SER B N 1
ATOM 2480 C CA . SER B 1 146 ? -25.516 -3.149 -85.934 1.00 49.07 232 SER B CA 1
ATOM 2481 C C . SER B 1 146 ? -24.419 -3.866 -85.132 1.00 50.47 232 SER B C 1
ATOM 2482 O O . SER B 1 146 ? -23.993 -3.366 -84.081 1.00 48.52 232 SER B O 1
ATOM 2485 N N . HIS B 1 147 ? -23.881 -4.972 -85.663 1.00 54.23 233 HIS B N 1
ATOM 2486 C CA . HIS B 1 147 ? -22.753 -5.663 -85.028 1.00 66.18 233 HIS B CA 1
ATOM 2487 C C . HIS B 1 147 ? -21.508 -4.785 -84.884 1.00 61.83 233 HIS B C 1
ATOM 2488 O O . HIS B 1 147 ? -20.738 -4.955 -83.926 1.00 50.91 233 HIS B O 1
ATOM 2495 N N . LYS B 1 148 ? -21.280 -3.862 -85.820 1.00 60.92 234 LYS B N 1
ATOM 2496 C CA . LYS B 1 148 ? -20.061 -3.062 -85.819 1.00 56.77 234 LYS B CA 1
ATOM 2497 C C . LYS B 1 148 ? -20.038 -1.968 -84.748 1.00 46.58 234 LYS B C 1
ATOM 2498 O O . LYS B 1 148 ? -18.957 -1.473 -84.414 1.00 47.61 234 LYS B O 1
ATOM 2504 N N . TRP B 1 149 ? -21.169 -1.594 -84.169 1.00 40.06 235 TRP B N 1
ATOM 2505 C CA . TRP B 1 149 ? -21.225 -0.441 -83.275 1.00 42.05 235 TRP B CA 1
ATOM 2506 C C . TRP B 1 149 ? -21.620 -0.916 -81.886 1.00 46.30 235 TRP B C 1
ATOM 2507 O O . TRP B 1 149 ? -22.651 -1.578 -81.727 1.00 53.13 235 TRP B O 1
ATOM 2518 N N . CYS B 1 150 ? -20.810 -0.589 -80.880 1.00 47.66 236 CYS B N 1
ATOM 2519 C CA . CYS B 1 150 ? -21.009 -1.138 -79.540 1.00 52.57 236 CYS B CA 1
ATOM 2520 C C . CYS B 1 150 ? -21.822 -0.202 -78.654 1.00 54.60 236 CYS B C 1
ATOM 2521 O O . CYS B 1 150 ? -22.083 -0.532 -77.496 1.00 56.76 236 CYS B O 1
ATOM 2524 N N . ASP B 1 151 ? -22.215 0.955 -79.178 1.00 53.31 237 ASP B N 1
ATOM 2525 C CA . ASP B 1 151 ? -23.228 1.817 -78.590 1.00 45.84 237 ASP B CA 1
ATOM 2526 C C . ASP B 1 151 ? -24.283 1.979 -79.681 1.00 36.99 237 ASP B C 1
ATOM 2527 O O . ASP B 1 151 ? -24.017 2.572 -80.733 1.00 36.80 237 ASP B O 1
ATOM 2532 N N . GLU B 1 152 ? -25.461 1.398 -79.445 1.00 34.55 238 GLU B N 1
ATOM 2533 C CA . GLU B 1 152 ? -26.518 1.400 -80.452 1.00 39.06 238 GLU B CA 1
ATOM 2534 C C . GLU B 1 152 ? -27.112 2.790 -80.655 1.00 44.70 238 GLU B C 1
ATOM 2535 O O . GLU B 1 152 ? -27.325 3.217 -81.794 1.00 47.24 238 GLU B O 1
ATOM 2541 N N . ALA B 1 153 ? -27.297 3.546 -79.571 1.00 41.78 239 ALA B N 1
ATOM 2542 C CA . ALA B 1 153 ? -27.694 4.943 -79.703 1.00 41.54 239 ALA B CA 1
ATOM 2543 C C . ALA B 1 153 ? -26.696 5.744 -80.515 1.00 47.13 239 ALA B C 1
ATOM 2544 O O . ALA B 1 153 ? -27.089 6.546 -81.366 1.00 51.95 239 ALA B O 1
ATOM 2546 N N . GLU B 1 154 ? -25.404 5.483 -80.325 1.00 40.25 240 GLU B N 1
ATOM 2547 C CA . GLU B 1 154 ? -24.385 6.160 -81.109 1.00 35.41 240 GLU B CA 1
ATOM 2548 C C . GLU B 1 154 ? -24.541 5.909 -82.606 1.00 44.26 240 GLU B C 1
ATOM 2549 O O . GLU B 1 154 ? -24.477 6.849 -83.409 1.00 49.73 240 GLU B O 1
ATOM 2555 N N . MET B 1 155 ? -24.808 4.662 -83.002 1.00 45.93 241 MET B N 1
ATOM 2556 C CA . MET B 1 155 ? -25.096 4.376 -84.410 1.00 43.36 241 MET B CA 1
ATOM 2557 C C . MET B 1 155 ? -26.325 5.117 -84.920 1.00 47.26 241 MET B C 1
ATOM 2558 O O . MET B 1 155 ? -26.264 5.802 -85.946 1.00 52.34 241 MET B O 1
ATOM 2563 N N . ILE B 1 156 ? -27.423 5.072 -84.166 1.00 45.66 242 ILE B N 1
ATOM 2564 C CA . ILE B 1 156 ? -28.662 5.739 -84.572 1.00 41.65 242 ILE B CA 1
ATOM 2565 C C . ILE B 1 156 ? -28.478 7.242 -84.738 1.00 48.02 242 ILE B C 1
ATOM 2566 O O . ILE B 1 156 ? -28.999 7.844 -85.685 1.00 54.37 242 ILE B O 1
ATOM 2571 N N . GLU B 1 157 ? -27.749 7.871 -83.823 1.00 43.12 243 GLU B N 1
ATOM 2572 C CA . GLU B 1 157 ? -27.392 9.277 -83.978 1.00 41.87 243 GLU B CA 1
ATOM 2573 C C . GLU B 1 157 ? -26.585 9.553 -85.246 1.00 47.21 243 GLU B C 1
ATOM 2574 O O . GLU B 1 157 ? -26.820 10.557 -85.928 1.00 42.70 243 GLU B O 1
ATOM 2580 N N . LYS B 1 158 ? -25.631 8.683 -85.585 1.00 49.55 244 LYS B N 1
ATOM 2581 C CA . LYS B 1 158 ? -24.974 8.781 -86.890 1.00 50.00 244 LYS B CA 1
ATOM 2582 C C . LYS B 1 158 ? -25.933 8.581 -88.059 1.00 54.86 244 LYS B C 1
ATOM 2583 O O . LYS B 1 158 ? -25.875 9.320 -89.049 1.00 57.49 244 LYS B O 1
ATOM 2589 N N . ILE B 1 159 ? -26.802 7.571 -87.985 1.00 56.08 245 ILE B N 1
ATOM 2590 C CA . ILE B 1 159 ? -27.786 7.349 -89.048 1.00 50.81 245 ILE B CA 1
ATOM 2591 C C . ILE B 1 159 ? -28.701 8.557 -89.244 1.00 52.18 245 ILE B C 1
ATOM 2592 O O . ILE B 1 159 ? -28.764 9.134 -90.339 1.00 54.45 245 ILE B O 1
ATOM 2597 N N . SER B 1 160 ? -29.322 9.033 -88.163 1.00 51.30 246 SER B N 1
ATOM 2598 C CA . SER B 1 160 ? -30.208 10.194 -88.255 1.00 55.55 246 SER B CA 1
ATOM 2599 C C . SER B 1 160 ? -29.474 11.458 -88.691 1.00 56.06 246 SER B C 1
ATOM 2600 O O . SER B 1 160 ? -30.014 12.259 -89.464 1.00 68.22 246 SER B O 1
ATOM 2603 N N . THR B 1 161 ? -28.252 11.658 -88.209 1.00 52.92 247 THR B N 1
ATOM 2604 C CA . THR B 1 161 ? -27.415 12.742 -88.723 1.00 53.04 247 THR B CA 1
ATOM 2605 C C . THR B 1 161 ? -27.139 12.614 -90.221 1.00 55.47 247 THR B C 1
ATOM 2606 O O . THR B 1 161 ? -27.216 13.605 -90.957 1.00 59.47 247 THR B O 1
ATOM 2610 N N . ASP B 1 162 ? -26.782 11.418 -90.689 1.00 54.72 248 ASP B N 1
ATOM 2611 C CA . ASP B 1 162 ? -26.602 11.216 -92.129 1.00 59.83 248 ASP B CA 1
ATOM 2612 C C . ASP B 1 162 ? -27.879 11.460 -92.935 1.00 66.86 248 ASP B C 1
ATOM 2613 O O . ASP B 1 162 ? -27.839 12.108 -93.988 1.00 70.87 248 ASP B O 1
ATOM 2618 N N . VAL B 1 163 ? -29.014 10.946 -92.464 1.00 61.78 249 VAL B N 1
ATOM 2619 C CA . VAL B 1 163 ? -30.301 11.206 -93.113 1.00 62.97 249 VAL B CA 1
ATOM 2620 C C . VAL B 1 163 ? -30.665 12.689 -93.117 1.00 65.55 249 VAL B C 1
ATOM 2621 O O . VAL B 1 163 ? -31.129 13.221 -94.131 1.00 68.10 249 VAL B O 1
ATOM 2625 N N . SER B 1 164 ? -30.513 13.367 -91.979 1.00 60.00 250 SER B N 1
ATOM 2626 C CA . SER B 1 164 ? -30.768 14.806 -91.946 1.00 58.74 250 SER B CA 1
ATOM 2627 C C . SER B 1 164 ? -29.853 15.599 -92.877 1.00 67.44 250 SER B C 1
ATOM 2628 O O . SER B 1 164 ? -30.308 16.533 -93.547 1.00 75.48 250 SER B O 1
ATOM 2631 N N . ASN B 1 165 ? -28.558 15.272 -92.915 1.00 64.83 251 ASN B N 1
ATOM 2632 C CA . ASN B 1 165 ? -27.663 15.926 -93.869 1.00 70.94 251 ASN B CA 1
ATOM 2633 C C . ASN B 1 165 ? -28.018 15.602 -95.317 1.00 72.02 251 ASN B C 1
ATOM 2634 O O . ASN B 1 165 ? -27.905 16.463 -96.199 1.00 78.89 251 ASN B O 1
ATOM 2639 N N . MET B 1 166 ? -28.440 14.368 -95.580 1.00 69.60 252 MET B N 1
ATOM 2640 C CA . MET B 1 166 ? -28.880 13.971 -96.917 1.00 71.74 252 MET B CA 1
ATOM 2641 C C . MET B 1 166 ? -30.078 14.784 -97.413 1.00 67.17 252 MET B C 1
ATOM 2642 O O . MET B 1 166 ? -30.150 15.131 -98.598 1.00 71.93 252 MET B O 1
ATOM 2647 N N . LEU B 1 167 ? -31.036 15.070 -96.534 1.00 71.07 253 LEU B N 1
ATOM 2648 C CA . LEU B 1 167 ? -32.176 15.931 -96.856 1.00 81.59 253 LEU B CA 1
ATOM 2649 C C . LEU B 1 167 ? -31.799 17.402 -97.060 1.00 102.45 253 LEU B C 1
ATOM 2650 O O . LEU B 1 167 ? -31.260 18.055 -96.157 1.00 100.46 253 LEU B O 1
ATOM 2655 N N . ASP B 1 168 ? -32.106 17.919 -98.251 1.00 122.38 254 ASP B N 1
ATOM 2656 C CA . ASP B 1 168 ? -31.897 19.324 -98.592 1.00 133.98 254 ASP B CA 1
ATOM 2657 C C . ASP B 1 168 ? -33.231 19.985 -98.955 1.00 139.20 254 ASP B C 1
ATOM 2658 O O . ASP B 1 168 ? -33.968 19.499 -99.819 1.00 139.64 254 ASP B O 1
ATOM 2663 N N . ALA C 1 3 ? -66.048 -19.266 -56.139 1.00 148.81 89 ALA C N 1
ATOM 2664 C CA . ALA C 1 3 ? -66.076 -18.331 -57.259 1.00 143.06 89 ALA C CA 1
ATOM 2665 C C . ALA C 1 3 ? -67.141 -18.715 -58.296 1.00 137.64 89 ALA C C 1
ATOM 2666 O O . ALA C 1 3 ? -67.875 -19.687 -58.115 1.00 143.31 89 ALA C O 1
ATOM 2668 N N . LYS C 1 4 ? -67.226 -17.942 -59.381 1.00 118.92 90 LYS C N 1
ATOM 2669 C CA . LYS C 1 4 ? -68.122 -18.273 -60.482 1.00 104.08 90 LYS C CA 1
ATOM 2670 C C . LYS C 1 4 ? -67.409 -18.172 -61.825 1.00 94.22 90 LYS C C 1
ATOM 2671 O O . LYS C 1 4 ? -67.813 -18.825 -62.792 1.00 97.86 90 LYS C O 1
ATOM 2677 N N . HIS C 1 5 ? -66.374 -17.336 -61.911 1.00 85.13 91 HIS C N 1
ATOM 2678 C CA . HIS C 1 5 ? -65.696 -17.111 -63.180 1.00 81.64 91 HIS C CA 1
ATOM 2679 C C . HIS C 1 5 ? -64.216 -16.870 -62.932 1.00 82.04 91 HIS C C 1
ATOM 2680 O O . HIS C 1 5 ? -63.798 -16.525 -61.822 1.00 79.64 91 HIS C O 1
ATOM 2687 N N . ASP C 1 6 ? -63.431 -17.010 -64.003 1.00 83.17 92 ASP C N 1
ATOM 2688 C CA . ASP C 1 6 ? -61.987 -16.806 -63.932 1.00 82.13 92 ASP C CA 1
ATOM 2689 C C . ASP C 1 6 ? -61.617 -15.369 -64.292 1.00 75.26 92 ASP C C 1
ATOM 2690 O O . ASP C 1 6 ? -60.993 -14.666 -63.491 1.00 79.98 92 ASP C O 1
ATOM 2695 N N . VAL C 1 7 ? -61.996 -14.919 -65.487 1.00 69.27 93 VAL C N 1
ATOM 2696 C CA . VAL C 1 7 ? -61.603 -13.608 -65.997 1.00 63.47 93 VAL C CA 1
ATOM 2697 C C . VAL C 1 7 ? -62.850 -12.777 -66.287 1.00 57.38 93 VAL C C 1
ATOM 2698 O O . VAL C 1 7 ? -63.774 -13.249 -66.964 1.00 55.46 93 VAL C O 1
ATOM 2702 N N . PHE C 1 8 ? -62.858 -11.532 -65.797 1.00 52.08 94 PHE C N 1
ATOM 2703 C CA . PHE C 1 8 ? -63.868 -10.544 -66.171 1.00 49.66 94 PHE C CA 1
ATOM 2704 C C . PHE C 1 8 ? -63.234 -9.476 -67.042 1.00 52.13 94 PHE C C 1
ATOM 2705 O O . PHE C 1 8 ? -62.538 -8.593 -66.512 1.00 53.23 94 PHE C O 1
ATOM 2713 N N . PRO C 1 9 ? -63.523 -9.430 -68.331 1.00 50.52 95 PRO C N 1
ATOM 2714 C CA . PRO C 1 9 ? -62.986 -8.339 -69.152 1.00 49.51 95 PRO C CA 1
ATOM 2715 C C . PRO C 1 9 ? -63.893 -7.121 -69.144 1.00 48.17 95 PRO C C 1
ATOM 2716 O O . PRO C 1 9 ? -65.074 -7.206 -69.496 1.00 62.52 95 PRO C O 1
ATOM 2720 N N . SER C 1 10 ? -63.324 -5.973 -68.812 1.00 35.80 96 SER C N 1
ATOM 2721 C CA . SER C 1 10 ? -64.024 -4.697 -68.849 1.00 37.43 96 SER C CA 1
ATOM 2722 C C . SER C 1 10 ? -63.459 -3.843 -69.976 1.00 38.41 96 SER C C 1
ATOM 2723 O O . SER C 1 10 ? -62.279 -3.483 -69.951 1.00 39.16 96 SER C O 1
ATOM 2726 N N . PHE C 1 11 ? -64.312 -3.485 -70.932 1.00 37.22 97 PHE C N 1
ATOM 2727 C CA . PHE C 1 11 ? -63.859 -2.935 -72.201 1.00 43.03 97 PHE C CA 1
ATOM 2728 C C . PHE C 1 11 ? -65.018 -2.179 -72.830 1.00 52.51 97 PHE C C 1
ATOM 2729 O O . PHE C 1 11 ? -66.183 -2.451 -72.539 1.00 49.72 97 PHE C O 1
ATOM 2737 N N . HIS C 1 12 ? -64.690 -1.303 -73.773 1.00 59.14 98 HIS C N 1
ATOM 2738 C CA . HIS C 1 12 ? -65.692 -0.678 -74.623 1.00 58.48 98 HIS C CA 1
ATOM 2739 C C . HIS C 1 12 ? -65.734 -1.407 -75.962 1.00 58.06 98 HIS C C 1
ATOM 2740 O O . HIS C 1 12 ? -64.694 -1.783 -76.512 1.00 57.19 98 HIS C O 1
ATOM 2747 N N . GLY C 1 13 ? -66.948 -1.623 -76.466 1.00 56.71 99 GLY C N 1
ATOM 2748 C CA . GLY C 1 13 ? -67.137 -2.496 -77.613 1.00 66.71 99 GLY C CA 1
ATOM 2749 C C . GLY C 1 13 ? -66.329 -2.102 -78.838 1.00 73.91 99 GLY C C 1
ATOM 2750 O O . GLY C 1 13 ? -65.801 -2.964 -79.547 1.00 78.52 99 GLY C O 1
ATOM 2751 N N . ALA C 1 14 ? -66.179 -0.798 -79.080 1.00 74.99 100 ALA C N 1
ATOM 2752 C CA . ALA C 1 14 ? -65.509 -0.338 -80.294 1.00 76.80 100 ALA C CA 1
ATOM 2753 C C . ALA C 1 14 ? -64.019 -0.648 -80.321 1.00 77.55 100 ALA C C 1
ATOM 2754 O O . ALA C 1 14 ? -63.417 -0.629 -81.400 1.00 84.10 100 ALA C O 1
ATOM 2756 N N . ASP C 1 15 ? -63.420 -0.960 -79.182 1.00 77.08 101 ASP C N 1
ATOM 2757 C CA . ASP C 1 15 ? -62.019 -1.358 -79.126 1.00 80.28 101 ASP C CA 1
ATOM 2758 C C . ASP C 1 15 ? -61.785 -2.835 -79.410 1.00 83.03 101 ASP C C 1
ATOM 2759 O O . ASP C 1 15 ? -60.629 -3.226 -79.595 1.00 81.16 101 ASP C O 1
ATOM 2764 N N . VAL C 1 16 ? -62.833 -3.663 -79.403 1.00 91.00 102 VAL C N 1
ATOM 2765 C CA . VAL C 1 16 ? -62.651 -5.112 -79.328 1.00 101.68 102 VAL C CA 1
ATOM 2766 C C . VAL C 1 16 ? -62.026 -5.666 -80.606 1.00 107.27 102 VAL C C 1
ATOM 2767 O O . VAL C 1 16 ? -61.087 -6.470 -80.554 1.00 103.05 102 VAL C O 1
ATOM 2771 N N . ARG C 1 17 ? -62.522 -5.247 -81.773 1.00 118.00 103 ARG C N 1
ATOM 2772 C CA . ARG C 1 17 ? -61.908 -5.691 -83.021 1.00 130.24 103 ARG C CA 1
ATOM 2773 C C . ARG C 1 17 ? -60.820 -4.739 -83.495 1.00 134.29 103 ARG C C 1
ATOM 2774 O O . ARG C 1 17 ? -59.928 -5.155 -84.243 1.00 134.52 103 ARG C O 1
ATOM 2782 N N . ARG C 1 18 ? -60.881 -3.475 -83.065 1.00 139.21 104 ARG C N 1
ATOM 2783 C CA . ARG C 1 18 ? -59.797 -2.523 -83.297 1.00 145.12 104 ARG C CA 1
ATOM 2784 C C . ARG C 1 18 ? -58.496 -2.989 -82.654 1.00 144.87 104 ARG C C 1
ATOM 2785 O O . ARG C 1 18 ? -57.423 -2.886 -83.259 1.00 145.75 104 ARG C O 1
ATOM 2793 N N . THR C 1 19 ? -58.571 -3.498 -81.435 1.00 144.77 105 THR C N 1
ATOM 2794 C CA . THR C 1 19 ? -57.418 -3.896 -80.650 1.00 146.18 105 THR C CA 1
ATOM 2795 C C . THR C 1 19 ? -57.330 -5.423 -80.692 1.00 143.89 105 THR C C 1
ATOM 2796 O O . THR C 1 19 ? -57.889 -6.064 -81.590 1.00 149.89 105 THR C O 1
ATOM 2800 N N . PHE C 1 20 ? -56.617 -6.014 -79.741 1.00 137.13 106 PHE C N 1
ATOM 2801 C CA . PHE C 1 20 ? -56.311 -7.437 -79.759 1.00 128.08 106 PHE C CA 1
ATOM 2802 C C . PHE C 1 20 ? -57.269 -8.251 -78.895 1.00 118.31 106 PHE C C 1
ATOM 2803 O O . PHE C 1 20 ? -57.123 -9.475 -78.809 1.00 117.48 106 PHE C O 1
ATOM 2811 N N . LEU C 1 21 ? -58.230 -7.590 -78.244 1.00 111.11 107 LEU C N 1
ATOM 2812 C CA . LEU C 1 21 ? -59.034 -8.230 -77.205 1.00 100.24 107 LEU C CA 1
ATOM 2813 C C . LEU C 1 21 ? -59.866 -9.389 -77.747 1.00 95.41 107 LEU C C 1
ATOM 2814 O O . LEU C 1 21 ? -60.047 -10.404 -77.065 1.00 93.15 107 LEU C O 1
ATOM 2819 N N . SER C 1 22 ? -60.393 -9.253 -78.963 1.00 97.22 108 SER C N 1
ATOM 2820 C CA . SER C 1 22 ? -61.170 -10.336 -79.557 1.00 109.27 108 SER C CA 1
ATOM 2821 C C . SER C 1 22 ? -60.346 -11.611 -79.710 1.00 118.13 108 SER C C 1
ATOM 2822 O O . SER C 1 22 ? -60.816 -12.712 -79.394 1.00 120.58 108 SER C O 1
ATOM 2825 N N . HIS C 1 23 ? -59.115 -11.475 -80.194 1.00 119.07 109 HIS C N 1
ATOM 2826 C CA . HIS C 1 23 ? -58.158 -12.579 -80.230 1.00 124.22 109 HIS C CA 1
ATOM 2827 C C . HIS C 1 23 ? -57.716 -13.050 -78.840 1.00 121.10 109 HIS C C 1
ATOM 2828 O O . HIS C 1 23 ? -57.511 -14.253 -78.631 1.00 122.91 109 HIS C O 1
ATOM 2835 N N . ILE C 1 24 ? -57.542 -12.127 -77.887 1.00 109.73 110 ILE C N 1
ATOM 2836 C CA . ILE C 1 24 ? -57.298 -12.512 -76.493 1.00 101.03 110 ILE C CA 1
ATOM 2837 C C . ILE C 1 24 ? -58.447 -13.345 -75.933 1.00 105.06 110 ILE C C 1
ATOM 2838 O O . ILE C 1 24 ? -58.229 -14.383 -75.296 1.00 105.28 110 ILE C O 1
ATOM 2843 N N . LEU C 1 25 ? -59.687 -12.899 -76.147 1.00 110.17 111 LEU C N 1
ATOM 2844 C CA . LEU C 1 25 ? -60.846 -13.701 -75.761 1.00 117.51 111 LEU C CA 1
ATOM 2845 C C . LEU C 1 25 ? -60.890 -15.034 -76.500 1.00 126.14 111 LEU C C 1
ATOM 2846 O O . LEU C 1 25 ? -61.249 -16.063 -75.914 1.00 129.33 111 LEU C O 1
ATOM 2851 N N . GLU C 1 26 ? -60.544 -15.033 -77.787 1.00 130.05 112 GLU C N 1
ATOM 2852 C CA . GLU C 1 26 ? -60.393 -16.285 -78.524 1.00 135.81 112 GLU C CA 1
ATOM 2853 C C . GLU C 1 26 ? -59.342 -17.190 -77.879 1.00 132.18 112 GLU C C 1
ATOM 2854 O O . GLU C 1 26 ? -59.566 -18.397 -77.721 1.00 136.20 112 GLU C O 1
ATOM 2860 N N . SER C 1 27 ? -58.195 -16.622 -77.493 1.00 114.43 113 SER C N 1
ATOM 2861 C CA . SER C 1 27 ? -57.174 -17.372 -76.760 1.00 104.90 113 SER C CA 1
ATOM 2862 C C . SER C 1 27 ? -57.665 -17.923 -75.421 1.00 103.04 113 SER C C 1
ATOM 2863 O O . SER C 1 27 ? -57.392 -19.083 -75.089 1.00 105.68 113 SER C O 1
ATOM 2866 N N . PHE C 1 28 ? -58.379 -17.114 -74.631 1.00 98.63 114 PHE C N 1
ATOM 2867 C CA . PHE C 1 28 ? -58.969 -17.623 -73.392 1.00 100.28 114 PHE C CA 1
ATOM 2868 C C . PHE C 1 28 ? -59.954 -18.763 -73.641 1.00 114.99 114 PHE C C 1
ATOM 2869 O O . PHE C 1 28 ? -59.938 -19.775 -72.933 1.00 114.40 114 PHE C O 1
ATOM 2877 N N . ARG C 1 29 ? -60.833 -18.604 -74.633 1.00 132.89 115 ARG C N 1
ATOM 2878 C CA . ARG C 1 29 ? -61.752 -19.672 -75.024 1.00 137.87 115 ARG C CA 1
ATOM 2879 C C . ARG C 1 29 ? -61.016 -20.922 -75.493 1.00 140.96 115 ARG C C 1
ATOM 2880 O O . ARG C 1 29 ? -61.355 -22.047 -75.107 1.00 142.91 115 ARG C O 1
ATOM 2888 N N . ARG C 1 30 ? -60.011 -20.733 -76.342 1.00 138.85 116 ARG C N 1
ATOM 2889 C CA . ARG C 1 30 ? -59.160 -21.825 -76.799 1.00 138.47 116 ARG C CA 1
ATOM 2890 C C . ARG C 1 30 ? -58.405 -22.506 -75.656 1.00 133.25 116 ARG C C 1
ATOM 2891 O O . ARG C 1 30 ? -58.302 -23.738 -75.625 1.00 141.10 116 ARG C O 1
ATOM 2899 N N . LYS C 1 31 ? -57.872 -21.734 -74.709 1.00 117.74 117 LYS C N 1
ATOM 2900 C CA . LYS C 1 31 ? -57.211 -22.330 -73.549 1.00 111.25 117 LYS C CA 1
ATOM 2901 C C . LYS C 1 31 ? -58.194 -22.842 -72.499 1.00 106.57 117 LYS C C 1
ATOM 2902 O O . LYS C 1 31 ? -57.804 -23.637 -71.636 1.00 106.98 117 LYS C O 1
ATOM 2908 N N . GLY C 1 32 ? -59.451 -22.414 -72.555 1.00 102.26 118 GLY C N 1
ATOM 2909 C CA . GLY C 1 32 ? -60.494 -22.989 -71.727 1.00 103.46 118 GLY C CA 1
ATOM 2910 C C . GLY C 1 32 ? -60.673 -22.382 -70.350 1.00 98.78 118 GLY C C 1
ATOM 2911 O O . GLY C 1 32 ? -61.132 -23.077 -69.436 1.00 96.00 118 GLY C O 1
ATOM 2912 N N . ILE C 1 33 ? -60.318 -21.091 -70.164 1.00 94.28 119 ILE C N 1
ATOM 2913 C CA . ILE C 1 33 ? -60.569 -20.382 -68.911 1.00 87.09 119 ILE C CA 1
ATOM 2914 C C . ILE C 1 33 ? -61.922 -19.678 -69.015 1.00 81.34 119 ILE C C 1
ATOM 2915 O O . ILE C 1 33 ? -62.346 -19.257 -70.101 1.00 76.48 119 ILE C O 1
ATOM 2920 N N . ASP C 1 34 ? -62.605 -19.521 -67.876 1.00 79.16 120 ASP C N 1
ATOM 2921 C CA . ASP C 1 34 ? -63.999 -19.078 -67.863 1.00 75.03 120 ASP C CA 1
ATOM 2922 C C . ASP C 1 34 ? -64.078 -17.552 -67.888 1.00 75.79 120 ASP C C 1
ATOM 2923 O O . ASP C 1 34 ? -63.687 -16.880 -66.927 1.00 72.32 120 ASP C O 1
ATOM 2928 N N . THR C 1 35 ? -64.591 -17.013 -68.994 1.00 77.68 121 THR C N 1
ATOM 2929 C CA . THR C 1 35 ? -64.674 -15.577 -69.234 1.00 68.79 121 THR C CA 1
ATOM 2930 C C . THR C 1 35 ? -66.137 -15.169 -69.299 1.00 66.96 121 THR C C 1
ATOM 2931 O O . THR C 1 35 ? -66.895 -15.687 -70.128 1.00 63.98 121 THR C O 1
ATOM 2935 N N . PHE C 1 36 ? -66.539 -14.263 -68.421 1.00 68.06 122 PHE C N 1
ATOM 2936 C CA . PHE C 1 36 ? -67.878 -13.693 -68.479 1.00 72.05 122 PHE C CA 1
ATOM 2937 C C . PHE C 1 36 ? -67.841 -12.447 -69.360 1.00 70.70 122 PHE C C 1
ATOM 2938 O O . PHE C 1 36 ? -67.331 -11.403 -68.947 1.00 71.08 122 PHE C O 1
ATOM 2946 N N . ILE C 1 37 ? -68.372 -12.548 -70.575 1.00 73.91 123 ILE C N 1
ATOM 2947 C CA . ILE C 1 37 ? -68.418 -11.415 -71.496 1.00 75.04 123 ILE C CA 1
ATOM 2948 C C . ILE C 1 37 ? -69.811 -10.798 -71.465 1.00 78.93 123 ILE C C 1
ATOM 2949 O O . ILE C 1 37 ? -70.822 -11.501 -71.611 1.00 81.94 123 ILE C O 1
ATOM 2954 N N . ASP C 1 38 ? -69.860 -9.478 -71.285 1.00 76.61 124 ASP C N 1
ATOM 2955 C CA . ASP C 1 38 ? -71.060 -8.687 -71.525 1.00 73.02 124 ASP C CA 1
ATOM 2956 C C . ASP C 1 38 ? -70.631 -7.542 -72.423 1.00 72.52 124 ASP C C 1
ATOM 2957 O O . ASP C 1 38 ? -69.672 -6.829 -72.108 1.00 66.09 124 ASP C O 1
ATOM 2962 N N . ASN C 1 39 ? -71.326 -7.377 -73.545 1.00 75.36 125 ASN C N 1
ATOM 2963 C CA . ASN C 1 39 ? -71.039 -6.272 -74.437 1.00 75.97 125 ASN C CA 1
ATOM 2964 C C . ASN C 1 39 ? -71.941 -5.071 -74.206 1.00 74.56 125 ASN C C 1
ATOM 2965 O O . ASN C 1 39 ? -71.807 -4.073 -74.920 1.00 82.54 125 ASN C O 1
ATOM 2970 N N . ASN C 1 40 ? -72.834 -5.143 -73.221 1.00 70.33 126 ASN C N 1
ATOM 2971 C CA . ASN C 1 40 ? -73.901 -4.167 -72.997 1.00 69.21 126 ASN C CA 1
ATOM 2972 C C . ASN C 1 40 ? -74.752 -3.957 -74.256 1.00 75.13 126 ASN C C 1
ATOM 2973 O O . ASN C 1 40 ? -74.799 -2.880 -74.848 1.00 79.92 126 ASN C O 1
ATOM 2978 N N . ILE C 1 41 ? -75.470 -5.018 -74.628 1.00 75.54 127 ILE C N 1
ATOM 2979 C CA . ILE C 1 41 ? -76.249 -4.977 -75.863 1.00 83.06 127 ILE C CA 1
ATOM 2980 C C . ILE C 1 41 ? -77.505 -4.149 -75.679 1.00 94.64 127 ILE C C 1
ATOM 2981 O O . ILE C 1 41 ? -78.146 -3.776 -76.668 1.00 104.16 127 ILE C O 1
ATOM 2986 N N . GLU C 1 42 ? -77.858 -3.843 -74.433 1.00 96.17 128 GLU C N 1
ATOM 2987 C CA . GLU C 1 42 ? -79.074 -3.139 -74.047 1.00 98.16 128 GLU C CA 1
ATOM 2988 C C . GLU C 1 42 ? -78.850 -1.633 -73.947 1.00 85.73 128 GLU C C 1
ATOM 2989 O O . GLU C 1 42 ? -79.772 -0.899 -73.583 1.00 82.26 128 GLU C O 1
ATOM 2995 N N . ARG C 1 43 ? -77.644 -1.175 -74.290 1.00 84.45 129 ARG C N 1
ATOM 2996 C CA . ARG C 1 43 ? -77.207 0.221 -74.186 1.00 86.25 129 ARG C CA 1
ATOM 2997 C C . ARG C 1 43 ? -77.540 0.826 -72.824 1.00 89.50 129 ARG C C 1
ATOM 2998 O O . ARG C 1 43 ? -77.959 1.980 -72.713 1.00 96.45 129 ARG C O 1
ATOM 3006 N N . SER C 1 44 ? -77.369 0.030 -71.779 1.00 83.83 130 SER C N 1
ATOM 3007 C CA . SER C 1 44 ? -77.572 0.510 -70.426 1.00 79.79 130 SER C CA 1
ATOM 3008 C C . SER C 1 44 ? -76.509 1.541 -70.059 1.00 76.60 130 SER C C 1
ATOM 3009 O O . SER C 1 44 ? -75.366 1.479 -70.527 1.00 73.91 130 SER C O 1
ATOM 3012 N N . LYS C 1 45 ? -76.890 2.500 -69.211 1.00 78.04 131 LYS C N 1
ATOM 3013 C CA . LYS C 1 45 ? -75.943 3.497 -68.725 1.00 80.79 131 LYS C CA 1
ATOM 3014 C C . LYS C 1 45 ? -75.446 3.231 -67.305 1.00 81.74 131 LYS C C 1
ATOM 3015 O O . LYS C 1 45 ? -74.555 3.949 -66.832 1.00 82.80 131 LYS C O 1
ATOM 3021 N N . SER C 1 46 ? -75.950 2.197 -66.632 1.00 81.33 132 SER C N 1
ATOM 3022 C CA . SER C 1 46 ? -75.488 1.861 -65.290 1.00 79.96 132 SER C CA 1
ATOM 3023 C C . SER C 1 46 ? -75.620 0.357 -65.084 1.00 74.95 132 SER C C 1
ATOM 3024 O O . SER C 1 46 ? -76.554 -0.262 -65.601 1.00 79.65 132 SER C O 1
ATOM 3027 N N . ILE C 1 47 ? -74.660 -0.233 -64.364 1.00 66.97 133 ILE C N 1
ATOM 3028 C CA . ILE C 1 47 ? -74.585 -1.689 -64.281 1.00 61.91 133 ILE C CA 1
ATOM 3029 C C . ILE C 1 47 ? -75.685 -2.238 -63.380 1.00 68.86 133 ILE C C 1
ATOM 3030 O O . ILE C 1 47 ? -76.109 -1.599 -62.408 1.00 75.94 133 ILE C O 1
ATOM 3035 N N . GLY C 1 48 ? -76.186 -3.423 -63.739 1.00 70.99 134 GLY C N 1
ATOM 3036 C CA . GLY C 1 48 ? -77.249 -4.088 -63.021 1.00 76.64 134 GLY C CA 1
ATOM 3037 C C . GLY C 1 48 ? -76.724 -4.908 -61.857 1.00 80.31 134 GLY C C 1
ATOM 3038 O O . GLY C 1 48 ? -75.512 -4.991 -61.622 1.00 80.00 134 GLY C O 1
ATOM 3039 N N . PRO C 1 49 ? -77.627 -5.523 -61.088 1.00 85.62 135 PRO C N 1
ATOM 3040 C CA . PRO C 1 49 ? -77.164 -6.241 -59.887 1.00 82.03 135 PRO C CA 1
ATOM 3041 C C . PRO C 1 49 ? -76.447 -7.542 -60.211 1.00 78.94 135 PRO C C 1
ATOM 3042 O O . PRO C 1 49 ? -75.436 -7.855 -59.571 1.00 76.24 135 PRO C O 1
ATOM 3046 N N . GLU C 1 50 ? -76.926 -8.303 -61.203 1.00 77.93 136 GLU C N 1
ATOM 3047 C CA . GLU C 1 50 ? -76.321 -9.591 -61.527 1.00 80.43 136 GLU C CA 1
ATOM 3048 C C . GLU C 1 50 ? -75.009 -9.442 -62.278 1.00 75.32 136 GLU C C 1
ATOM 3049 O O . GLU C 1 50 ? -74.187 -10.366 -62.262 1.00 72.97 136 GLU C O 1
ATOM 3055 N N . LEU C 1 51 ? -74.802 -8.299 -62.932 1.00 72.97 137 LEU C N 1
ATOM 3056 C CA . LEU C 1 51 ? -73.488 -7.956 -63.462 1.00 63.16 137 LEU C CA 1
ATOM 3057 C C . LEU C 1 51 ? -72.463 -7.779 -62.345 1.00 62.23 137 LEU C C 1
ATOM 3058 O O . LEU C 1 51 ? -71.335 -8.280 -62.447 1.00 60.12 137 LEU C O 1
ATOM 3063 N N . LYS C 1 52 ? -72.838 -7.079 -61.266 1.00 64.59 138 LYS C N 1
ATOM 3064 C CA . LYS C 1 52 ? -71.975 -7.000 -60.081 1.00 62.45 138 LYS C CA 1
ATOM 3065 C C . LYS C 1 52 ? -71.646 -8.368 -59.495 1.00 61.30 138 LYS C C 1
ATOM 3066 O O . LYS C 1 52 ? -70.497 -8.629 -59.119 1.00 67.86 138 LYS C O 1
ATOM 3072 N N . GLU C 1 53 ? -72.630 -9.254 -59.413 1.00 60.33 139 GLU C N 1
ATOM 3073 C CA . GLU C 1 53 ? -72.357 -10.615 -58.963 1.00 63.64 139 GLU C CA 1
ATOM 3074 C C . GLU C 1 53 ? -71.334 -11.335 -59.841 1.00 67.50 139 GLU C C 1
ATOM 3075 O O . GLU C 1 53 ? -70.448 -12.027 -59.327 1.00 72.26 139 GLU C O 1
ATOM 3081 N N . ALA C 1 54 ? -71.418 -11.163 -61.161 1.00 52.71 140 ALA C N 1
ATOM 3082 C CA . ALA C 1 54 ? -70.375 -11.673 -62.045 1.00 49.80 140 ALA C CA 1
ATOM 3083 C C . ALA C 1 54 ? -68.995 -11.065 -61.768 1.00 72.41 140 ALA C C 1
ATOM 3084 O O . ALA C 1 54 ? -67.994 -11.789 -61.735 1.00 73.92 140 ALA C O 1
ATOM 3086 N N . ILE C 1 55 ? -68.906 -9.747 -61.567 1.00 62.19 141 ILE C N 1
ATOM 3087 C CA . ILE C 1 55 ? -67.635 -9.147 -61.149 1.00 53.20 141 ILE C CA 1
ATOM 3088 C C . ILE C 1 55 ? -67.157 -9.693 -59.805 1.00 58.86 141 ILE C C 1
ATOM 3089 O O . ILE C 1 55 ? -65.976 -10.025 -59.647 1.00 59.00 141 ILE C O 1
ATOM 3094 N N . LYS C 1 56 ? -68.063 -9.810 -58.821 1.00 60.90 142 LYS C N 1
ATOM 3095 C CA . LYS C 1 56 ? -67.722 -10.445 -57.544 1.00 60.57 142 LYS C CA 1
ATOM 3096 C C . LYS C 1 56 ? -67.236 -11.877 -57.724 1.00 64.49 142 LYS C C 1
ATOM 3097 O O . LYS C 1 56 ? -66.315 -12.320 -57.026 1.00 65.96 142 LYS C O 1
ATOM 3103 N N . GLY C 1 57 ? -67.855 -12.622 -58.628 1.00 67.00 143 GLY C N 1
ATOM 3104 C CA . GLY C 1 57 ? -67.487 -14.003 -58.837 1.00 66.94 143 GLY C CA 1
ATOM 3105 C C . GLY C 1 57 ? -66.196 -14.216 -59.593 1.00 60.46 143 GLY C C 1
ATOM 3106 O O . GLY C 1 57 ? -65.704 -15.348 -59.618 1.00 58.17 143 GLY C O 1
ATOM 3107 N N . SER C 1 58 ? -65.596 -13.157 -60.145 1.00 60.44 144 SER C N 1
ATOM 3108 C CA . SER C 1 58 ? -64.451 -13.293 -61.041 1.00 61.40 144 SER C CA 1
ATOM 3109 C C . SER C 1 58 ? -63.114 -13.133 -60.314 1.00 60.95 144 SER C C 1
ATOM 3110 O O . SER C 1 58 ? -62.872 -12.121 -59.648 1.00 56.96 144 SER C O 1
ATOM 3113 N N . LYS C 1 59 ? -62.242 -14.144 -60.463 1.00 63.38 145 LYS C N 1
ATOM 3114 C CA . LYS C 1 59 ? -60.923 -14.110 -59.829 1.00 63.54 145 LYS C CA 1
ATOM 3115 C C . LYS C 1 59 ? -60.066 -12.980 -60.377 1.00 57.12 145 LYS C C 1
ATOM 3116 O O . LYS C 1 59 ? -59.322 -12.335 -59.627 1.00 48.40 145 LYS C O 1
ATOM 3122 N N . ILE C 1 60 ? -60.092 -12.788 -61.692 1.00 57.57 146 ILE C N 1
ATOM 3123 C CA . ILE C 1 60 ? -59.308 -11.766 -62.372 1.00 58.63 146 ILE C CA 1
ATOM 3124 C C . ILE C 1 60 ? -60.268 -10.835 -63.097 1.00 52.16 146 ILE C C 1
ATOM 3125 O O . ILE C 1 60 ? -61.269 -11.286 -63.669 1.00 43.63 146 ILE C O 1
ATOM 3130 N N . ALA C 1 61 ? -59.984 -9.532 -63.037 1.00 48.19 147 ALA C N 1
ATOM 3131 C CA . ALA C 1 61 ? -60.588 -8.554 -63.932 1.00 46.68 147 ALA C CA 1
ATOM 3132 C C . ALA C 1 61 ? -59.512 -7.913 -64.796 1.00 51.47 147 ALA C C 1
ATOM 3133 O O . ALA C 1 61 ? -58.498 -7.434 -64.278 1.00 53.71 147 ALA C O 1
ATOM 3135 N N . ILE C 1 62 ? -59.761 -7.866 -66.102 1.00 53.68 148 ILE C N 1
ATOM 3136 C CA . ILE C 1 62 ? -58.865 -7.244 -67.071 1.00 51.17 148 ILE C CA 1
ATOM 3137 C C . ILE C 1 62 ? -59.567 -5.999 -67.582 1.00 50.22 148 ILE C C 1
ATOM 3138 O O . ILE C 1 62 ? -60.659 -6.090 -68.155 1.00 57.11 148 ILE C O 1
ATOM 3143 N N . VAL C 1 63 ? -58.955 -4.842 -67.374 1.00 39.40 149 VAL C N 1
ATOM 3144 C CA . VAL C 1 63 ? -59.555 -3.554 -67.700 1.00 37.70 149 VAL C CA 1
ATOM 3145 C C . VAL C 1 63 ? -58.818 -2.968 -68.897 1.00 43.54 149 VAL C C 1
ATOM 3146 O O . VAL C 1 63 ? -57.642 -2.593 -68.790 1.00 46.71 149 VAL C O 1
ATOM 3150 N N . LEU C 1 64 ? -59.518 -2.851 -70.027 1.00 41.00 150 LEU C N 1
ATOM 3151 C CA . LEU C 1 64 ? -58.962 -2.271 -71.251 1.00 44.64 150 LEU C CA 1
ATOM 3152 C C . LEU C 1 64 ? -59.298 -0.786 -71.304 1.00 45.20 150 LEU C C 1
ATOM 3153 O O . LEU C 1 64 ? -60.370 -0.394 -71.770 1.00 54.79 150 LEU C O 1
ATOM 3158 N N . LEU C 1 65 ? -58.331 0.044 -70.945 1.00 45.40 151 LEU C N 1
ATOM 3159 C CA . LEU C 1 65 ? -58.542 1.463 -70.702 1.00 45.86 151 LEU C CA 1
ATOM 3160 C C . LEU C 1 65 ? -58.178 2.275 -71.934 1.00 49.50 151 LEU C C 1
ATOM 3161 O O . LEU C 1 65 ? -57.139 2.038 -72.558 1.00 60.13 151 LEU C O 1
ATOM 3166 N N . SER C 1 66 ? -59.057 3.193 -72.307 1.00 49.96 152 SER C N 1
ATOM 3167 C CA . SER C 1 66 ? -58.920 3.906 -73.565 1.00 56.29 152 SER C CA 1
ATOM 3168 C C . SER C 1 66 ? -59.790 5.150 -73.498 1.00 63.39 152 SER C C 1
ATOM 3169 O O . SER C 1 66 ? -60.631 5.303 -72.609 1.00 65.54 152 SER C O 1
ATOM 3172 N N . ARG C 1 67 ? -59.602 6.019 -74.485 1.00 65.80 153 ARG C N 1
ATOM 3173 C CA . ARG C 1 67 ? -60.481 7.170 -74.634 1.00 69.67 153 ARG C CA 1
ATOM 3174 C C . ARG C 1 67 ? -61.939 6.762 -74.834 1.00 69.95 153 ARG C C 1
ATOM 3175 O O . ARG C 1 67 ? -62.843 7.373 -74.253 1.00 75.63 153 ARG C O 1
ATOM 3183 N N . LYS C 1 68 ? -62.190 5.704 -75.606 1.00 65.07 154 LYS C N 1
ATOM 3184 C CA . LYS C 1 68 ? -63.547 5.161 -75.702 1.00 60.15 154 LYS C CA 1
ATOM 3185 C C . LYS C 1 68 ? -64.102 4.646 -74.374 1.00 57.08 154 LYS C C 1
ATOM 3186 O O . LYS C 1 68 ? -65.272 4.891 -74.052 1.00 60.03 154 LYS C O 1
ATOM 3192 N N . TYR C 1 69 ? -63.283 3.966 -73.572 1.00 51.83 155 TYR C N 1
ATOM 3193 C CA . TYR C 1 69 ? -63.723 3.512 -72.250 1.00 48.47 155 TYR C CA 1
ATOM 3194 C C . TYR C 1 69 ? -64.254 4.655 -71.377 1.00 56.65 155 TYR C C 1
ATOM 3195 O O . TYR C 1 69 ? -65.175 4.459 -70.576 1.00 51.03 155 TYR C O 1
ATOM 3204 N N . ALA C 1 70 ? -63.626 5.831 -71.449 1.00 66.98 156 ALA C N 1
ATOM 3205 C CA . ALA C 1 70 ? -64.088 6.978 -70.675 1.00 63.66 156 ALA C CA 1
ATOM 3206 C C . ALA C 1 70 ? -65.379 7.573 -71.214 1.00 62.86 156 ALA C C 1
ATOM 3207 O O . ALA C 1 70 ? -66.008 8.362 -70.500 1.00 66.74 156 ALA C O 1
ATOM 3209 N N . SER C 1 71 ? -65.809 7.192 -72.422 1.00 62.31 157 SER C N 1
ATOM 3210 C CA . SER C 1 71 ? -67.014 7.738 -73.042 1.00 63.34 157 SER C CA 1
ATOM 3211 C C . SER C 1 71 ? -68.277 6.954 -72.699 1.00 58.49 157 SER C C 1
ATOM 3212 O O . SER C 1 71 ? -69.364 7.352 -73.128 1.00 63.43 157 SER C O 1
ATOM 3215 N N . SER C 1 72 ? -68.170 5.894 -71.900 1.00 51.41 158 SER C N 1
ATOM 3216 C CA . SER C 1 72 ? -69.319 5.123 -71.441 1.00 52.23 158 SER C CA 1
ATOM 3217 C C . SER C 1 72 ? -69.387 5.176 -69.928 1.00 56.98 158 SER C C 1
ATOM 3218 O O . SER C 1 72 ? -68.453 4.747 -69.239 1.00 54.55 158 SER C O 1
ATOM 3221 N N . SER C 1 73 ? -70.514 5.652 -69.414 1.00 60.45 159 SER C N 1
ATOM 3222 C CA . SER C 1 73 ? -70.756 5.575 -67.980 1.00 60.87 159 SER C CA 1
ATOM 3223 C C . SER C 1 73 ? -70.833 4.128 -67.509 1.00 57.28 159 SER C C 1
ATOM 3224 O O . SER C 1 73 ? -70.399 3.801 -66.399 1.00 55.27 159 SER C O 1
ATOM 3227 N N . TRP C 1 74 ? -71.380 3.246 -68.345 1.00 56.47 160 TRP C N 1
ATOM 3228 C CA . TRP C 1 74 ? -71.474 1.833 -67.994 1.00 54.76 160 TRP C CA 1
ATOM 3229 C C . TRP C 1 74 ? -70.106 1.184 -67.759 1.00 53.60 160 TRP C C 1
ATOM 3230 O O . TRP C 1 74 ? -69.921 0.459 -66.773 1.00 45.74 160 TRP C O 1
ATOM 3241 N N . CYS C 1 75 ? -69.117 1.472 -68.612 1.00 56.07 161 CYS C N 1
ATOM 3242 C CA . CYS C 1 75 ? -67.754 1.000 -68.345 1.00 52.87 161 CYS C CA 1
ATOM 3243 C C . CYS C 1 75 ? -67.188 1.529 -67.033 1.00 49.21 161 CYS C C 1
ATOM 3244 O O . CYS C 1 75 ? -66.596 0.769 -66.257 1.00 48.27 161 CYS C O 1
ATOM 3247 N N . LEU C 1 76 ? -67.371 2.822 -66.758 1.00 42.17 162 LEU C N 1
ATOM 3248 C CA . LEU C 1 76 ? -66.921 3.400 -65.492 1.00 42.02 162 LEU C CA 1
ATOM 3249 C C . LEU C 1 76 ? -67.597 2.779 -64.273 1.00 50.85 162 LEU C C 1
ATOM 3250 O O . LEU C 1 76 ? -66.957 2.603 -63.230 1.00 49.13 162 LEU C O 1
ATOM 3255 N N . ASP C 1 77 ? -68.885 2.454 -64.364 1.00 53.45 163 ASP C N 1
ATOM 3256 C CA . ASP C 1 77 ? -69.498 1.650 -63.306 1.00 54.97 163 ASP C CA 1
ATOM 3257 C C . ASP C 1 77 ? -68.844 0.277 -63.129 1.00 50.73 163 ASP C C 1
ATOM 3258 O O . ASP C 1 77 ? -68.657 -0.175 -61.993 1.00 60.18 163 ASP C O 1
ATOM 3263 N N . GLU C 1 78 ? -68.492 -0.406 -64.218 1.00 42.38 164 GLU C N 1
ATOM 3264 C CA . GLU C 1 78 ? -67.710 -1.634 -64.069 1.00 49.16 164 GLU C CA 1
ATOM 3265 C C . GLU C 1 78 ? -66.386 -1.405 -63.336 1.00 58.13 164 GLU C C 1
ATOM 3266 O O . GLU C 1 78 ? -66.024 -2.176 -62.438 1.00 65.56 164 GLU C O 1
ATOM 3272 N N . LEU C 1 79 ? -65.652 -0.350 -63.695 1.00 52.60 165 LEU C N 1
ATOM 3273 C CA . LEU C 1 79 ? -64.388 -0.049 -63.024 1.00 43.59 165 LEU C CA 1
ATOM 3274 C C . LEU C 1 79 ? -64.560 0.177 -61.530 1.00 42.63 165 LEU C C 1
ATOM 3275 O O . LEU C 1 79 ? -63.748 -0.299 -60.727 1.00 41.70 165 LEU C O 1
ATOM 3280 N N . ALA C 1 80 ? -65.572 0.945 -61.137 1.00 50.19 166 ALA C N 1
ATOM 3281 C CA . ALA C 1 80 ? -65.833 1.151 -59.717 1.00 51.08 166 ALA C CA 1
ATOM 3282 C C . ALA C 1 80 ? -66.121 -0.157 -58.978 1.00 52.87 166 ALA C C 1
ATOM 3283 O O . ALA C 1 80 ? -65.525 -0.431 -57.929 1.00 53.26 166 ALA C O 1
ATOM 3285 N N . GLU C 1 81 ? -66.969 -1.018 -59.540 1.00 54.97 167 GLU C N 1
ATOM 3286 C CA . GLU C 1 81 ? -67.184 -2.322 -58.908 1.00 61.51 167 GLU C CA 1
ATOM 3287 C C . GLU C 1 81 ? -65.927 -3.182 -58.862 1.00 60.34 167 GLU C C 1
ATOM 3288 O O . GLU C 1 81 ? -65.634 -3.802 -57.832 1.00 66.03 167 GLU C O 1
ATOM 3294 N N . ILE C 1 82 ? -65.159 -3.210 -59.947 1.00 55.70 168 ILE C N 1
ATOM 3295 C CA . ILE C 1 82 ? -63.880 -3.922 -59.947 1.00 57.63 168 ILE C CA 1
ATOM 3296 C C . ILE C 1 82 ? -62.924 -3.406 -58.867 1.00 54.74 168 ILE C C 1
ATOM 3297 O O . ILE C 1 82 ? -62.369 -4.190 -58.087 1.00 54.39 168 ILE C O 1
ATOM 3302 N N . MET C 1 83 ? -62.756 -2.089 -58.764 1.00 51.12 169 MET C N 1
ATOM 3303 C CA . MET C 1 83 ? -61.885 -1.535 -57.728 1.00 47.32 169 MET C CA 1
ATOM 3304 C C . MET C 1 83 ? -62.367 -1.814 -56.312 1.00 50.65 169 MET C C 1
ATOM 3305 O O . MET C 1 83 ? -61.552 -2.113 -55.432 1.00 57.70 169 MET C O 1
ATOM 3310 N N . ILE C 1 84 ? -63.674 -1.738 -56.064 1.00 50.75 170 ILE C N 1
ATOM 3311 C CA . ILE C 1 84 ? -64.216 -2.212 -54.788 1.00 58.56 170 ILE C CA 1
ATOM 3312 C C . ILE C 1 84 ? -63.944 -3.706 -54.562 1.00 57.42 170 ILE C C 1
ATOM 3313 O O . ILE C 1 84 ? -63.568 -4.113 -53.458 1.00 58.90 170 ILE C O 1
ATOM 3318 N N . CYS C 1 85 ? -64.161 -4.551 -55.575 1.00 56.23 171 CYS C N 1
ATOM 3319 C CA . CYS C 1 85 ? -63.807 -5.969 -55.441 1.00 53.78 171 CYS C CA 1
ATOM 3320 C C . CYS C 1 85 ? -62.314 -6.208 -55.197 1.00 59.89 171 CYS C C 1
ATOM 3321 O O . CYS C 1 85 ? -61.948 -7.054 -54.371 1.00 68.69 171 CYS C O 1
ATOM 3324 N N . ARG C 1 86 ? -61.433 -5.473 -55.878 1.00 55.07 172 ARG C N 1
ATOM 3325 C CA . ARG C 1 86 ? -59.997 -5.584 -55.600 1.00 54.36 172 ARG C CA 1
ATOM 3326 C C . ARG C 1 86 ? -59.647 -5.278 -54.143 1.00 60.53 172 ARG C C 1
ATOM 3327 O O . ARG C 1 86 ? -58.888 -6.021 -53.509 1.00 59.95 172 ARG C O 1
ATOM 3335 N N . GLU C 1 87 ? -60.211 -4.199 -53.590 1.00 64.28 173 GLU C N 1
ATOM 3336 C CA . GLU C 1 87 ? -60.047 -3.888 -52.165 1.00 68.55 173 GLU C CA 1
ATOM 3337 C C . GLU C 1 87 ? -60.634 -4.957 -51.246 1.00 71.28 173 GLU C C 1
ATOM 3338 O O . GLU C 1 87 ? -59.983 -5.379 -50.285 1.00 80.81 173 GLU C O 1
ATOM 3344 N N . VAL C 1 88 ? -61.855 -5.404 -51.513 1.00 67.17 174 VAL C N 1
ATOM 3345 C CA . VAL C 1 88 ? -62.596 -6.187 -50.527 1.00 73.35 174 VAL C CA 1
ATOM 3346 C C . VAL C 1 88 ? -62.427 -7.691 -50.725 1.00 79.60 174 VAL C C 1
ATOM 3347 O O . VAL C 1 88 ? -62.197 -8.425 -49.758 1.00 86.39 174 VAL C O 1
ATOM 3351 N N . LEU C 1 89 ? -62.533 -8.182 -51.962 1.00 74.46 175 LEU C N 1
ATOM 3352 C CA . LEU C 1 89 ? -62.576 -9.616 -52.230 1.00 71.55 175 LEU C CA 1
ATOM 3353 C C . LEU C 1 89 ? -61.227 -10.191 -52.626 1.00 75.69 175 LEU C C 1
ATOM 3354 O O . LEU C 1 89 ? -61.113 -11.409 -52.803 1.00 79.20 175 LEU C O 1
ATOM 3359 N N . GLY C 1 90 ? -60.210 -9.348 -52.766 1.00 76.72 176 GLY C N 1
ATOM 3360 C CA . GLY C 1 90 ? -58.907 -9.802 -53.205 1.00 77.49 176 GLY C CA 1
ATOM 3361 C C . GLY C 1 90 ? -58.895 -10.154 -54.671 1.00 72.33 176 GLY C C 1
ATOM 3362 O O . GLY C 1 90 ? -58.110 -11.004 -55.102 1.00 75.86 176 GLY C O 1
ATOM 3363 N N . GLN C 1 91 ? -59.770 -9.530 -55.448 1.00 69.59 177 GLN C N 1
ATOM 3364 C CA . GLN C 1 91 ? -59.752 -9.688 -56.890 1.00 64.20 177 GLN C CA 1
ATOM 3365 C C . GLN C 1 91 ? -58.456 -9.141 -57.476 1.00 62.84 177 GLN C C 1
ATOM 3366 O O . GLN C 1 91 ? -57.971 -8.079 -57.073 1.00 67.85 177 GLN C O 1
ATOM 3372 N N . ILE C 1 92 ? -57.898 -9.877 -58.428 1.00 60.79 178 ILE C N 1
ATOM 3373 C CA . ILE C 1 92 ? -56.689 -9.476 -59.135 1.00 63.90 178 ILE C CA 1
ATOM 3374 C C . ILE C 1 92 ? -57.110 -8.617 -60.314 1.00 62.53 178 ILE C C 1
ATOM 3375 O O . ILE C 1 92 ? -57.997 -9.001 -61.084 1.00 63.81 178 ILE C O 1
ATOM 3380 N N . VAL C 1 93 ? -56.479 -7.462 -60.475 1.00 56.56 179 VAL C N 1
ATOM 3381 C CA . VAL C 1 93 ? -56.827 -6.552 -61.556 1.00 49.80 179 VAL C CA 1
ATOM 3382 C C . VAL C 1 93 ? -55.632 -6.409 -62.486 1.00 56.93 179 VAL C C 1
ATOM 3383 O O . VAL C 1 93 ? -54.504 -6.184 -62.031 1.00 61.29 179 VAL C O 1
ATOM 3387 N N . MET C 1 94 ? -55.887 -6.557 -63.785 1.00 56.23 180 MET C N 1
ATOM 3388 C CA . MET C 1 94 ? -54.915 -6.333 -64.844 1.00 51.53 180 MET C CA 1
ATOM 3389 C C . MET C 1 94 ? -55.331 -5.115 -65.650 1.00 52.65 180 MET C C 1
ATOM 3390 O O . MET C 1 94 ? -56.513 -4.940 -65.966 1.00 57.22 180 MET C O 1
ATOM 3395 N N . THR C 1 95 ? -54.361 -4.273 -65.976 1.00 51.73 181 THR C N 1
ATOM 3396 C CA . THR C 1 95 ? -54.621 -3.045 -66.708 1.00 48.95 181 THR C CA 1
ATOM 3397 C C . THR C 1 95 ? -53.990 -3.140 -68.094 1.00 48.98 181 THR C C 1
ATOM 3398 O O . THR C 1 95 ? -52.854 -3.616 -68.244 1.00 40.40 181 THR C O 1
ATOM 3402 N N . ILE C 1 96 ? -54.751 -2.730 -69.107 1.00 51.11 182 ILE C N 1
ATOM 3403 C CA . ILE C 1 96 ? -54.215 -2.514 -70.446 1.00 52.69 182 ILE C CA 1
ATOM 3404 C C . ILE C 1 96 ? -54.491 -1.062 -70.810 1.00 59.61 182 ILE C C 1
ATOM 3405 O O . ILE C 1 96 ? -55.638 -0.686 -71.077 1.00 58.21 182 ILE C O 1
ATOM 3410 N N . PHE C 1 97 ? -53.429 -0.270 -70.902 1.00 63.55 183 PHE C N 1
ATOM 3411 C CA . PHE C 1 97 ? -53.520 1.131 -71.287 1.00 62.61 183 PHE C CA 1
ATOM 3412 C C . PHE C 1 97 ? -53.329 1.179 -72.795 1.00 63.53 183 PHE C C 1
ATOM 3413 O O . PHE C 1 97 ? -52.207 0.994 -73.294 1.00 61.37 183 PHE C O 1
ATOM 3421 N N . TYR C 1 98 ? -54.420 1.419 -73.523 1.00 61.06 184 TYR C N 1
ATOM 3422 C CA . TYR C 1 98 ? -54.403 1.384 -74.980 1.00 62.13 184 TYR C CA 1
ATOM 3423 C C . TYR C 1 98 ? -54.445 2.809 -75.531 1.00 66.31 184 TYR C C 1
ATOM 3424 O O . TYR C 1 98 ? -55.444 3.519 -75.375 1.00 74.91 184 TYR C O 1
ATOM 3433 N N . GLU C 1 99 ? -53.331 3.225 -76.133 1.00 61.46 185 GLU C N 1
ATOM 3434 C CA . GLU C 1 99 ? -53.120 4.581 -76.648 1.00 66.01 185 GLU C CA 1
ATOM 3435 C C . GLU C 1 99 ? -53.566 5.670 -75.677 1.00 63.61 185 GLU C C 1
ATOM 3436 O O . GLU C 1 99 ? -54.198 6.655 -76.060 1.00 69.14 185 GLU C O 1
ATOM 3442 N N . VAL C 1 100 ? -53.266 5.476 -74.394 1.00 58.62 186 VAL C N 1
ATOM 3443 C CA . VAL C 1 100 ? -53.570 6.483 -73.386 1.00 60.19 186 VAL C CA 1
ATOM 3444 C C . VAL C 1 100 ? -52.504 6.387 -72.305 1.00 68.84 186 VAL C C 1
ATOM 3445 O O . VAL C 1 100 ? -52.016 5.299 -71.993 1.00 70.83 186 VAL C O 1
ATOM 3449 N N . ASP C 1 101 ? -52.144 7.556 -71.708 1.00 74.15 187 ASP C N 1
ATOM 3450 C CA . ASP C 1 101 ? -51.106 7.553 -70.681 1.00 79.60 187 ASP C CA 1
ATOM 3451 C C . ASP C 1 101 ? -51.776 7.467 -69.306 1.00 78.00 187 ASP C C 1
ATOM 3452 O O . ASP C 1 101 ? -52.737 8.201 -69.046 1.00 82.02 187 ASP C O 1
ATOM 3457 N N . PRO C 1 102 ? -51.304 6.582 -68.419 1.00 69.91 188 PRO C N 1
ATOM 3458 C CA . PRO C 1 102 ? -51.782 6.580 -67.028 1.00 63.87 188 PRO C CA 1
ATOM 3459 C C . PRO C 1 102 ? -51.847 7.937 -66.339 1.00 64.04 188 PRO C C 1
ATOM 3460 O O . PRO C 1 102 ? -52.746 8.144 -65.512 1.00 66.40 188 PRO C O 1
ATOM 3464 N N . THR C 1 103 ? -50.929 8.863 -66.624 1.00 68.21 189 THR C N 1
ATOM 3465 C CA . THR C 1 103 ? -51.020 10.198 -66.024 1.00 76.99 189 THR C CA 1
ATOM 3466 C C . THR C 1 103 ? -52.294 10.933 -66.440 1.00 76.00 189 THR C C 1
ATOM 3467 O O . THR C 1 103 ? -52.890 11.655 -65.630 1.00 79.76 189 THR C O 1
ATOM 3471 N N . ASP C 1 104 ? -52.682 10.827 -67.718 1.00 73.01 190 ASP C N 1
ATOM 3472 C CA . ASP C 1 104 ? -53.969 11.356 -68.185 1.00 70.30 190 ASP C CA 1
ATOM 3473 C C . ASP C 1 104 ? -55.172 10.692 -67.512 1.00 63.30 190 ASP C C 1
ATOM 3474 O O . ASP C 1 104 ? -56.164 11.363 -67.212 1.00 62.75 190 ASP C O 1
ATOM 3479 N N . ILE C 1 105 ? -55.131 9.373 -67.319 1.00 59.89 191 ILE C N 1
ATOM 3480 C CA . ILE C 1 105 ? -56.172 8.690 -66.548 1.00 62.69 191 ILE C CA 1
ATOM 3481 C C . ILE C 1 105 ? -56.203 9.157 -65.096 1.00 71.07 191 ILE C C 1
ATOM 3482 O O . ILE C 1 105 ? -57.272 9.441 -64.544 1.00 77.17 191 ILE C O 1
ATOM 3487 N N . LYS C 1 106 ? -55.039 9.220 -64.444 1.00 72.84 192 LYS C N 1
ATOM 3488 C CA . LYS C 1 106 ? -54.994 9.641 -63.043 1.00 77.04 192 LYS C CA 1
ATOM 3489 C C . LYS C 1 106 ? -55.474 11.077 -62.858 1.00 78.37 192 LYS C C 1
ATOM 3490 O O . LYS C 1 106 ? -56.196 11.375 -61.899 1.00 80.45 192 LYS C O 1
ATOM 3496 N N . LYS C 1 107 ? -55.088 11.981 -63.757 1.00 80.21 193 LYS C N 1
ATOM 3497 C CA . LYS C 1 107 ? -55.411 13.393 -63.618 1.00 78.20 193 LYS C CA 1
ATOM 3498 C C . LYS C 1 107 ? -56.607 13.823 -64.464 1.00 80.67 193 LYS C C 1
ATOM 3499 O O . LYS C 1 107 ? -56.993 14.996 -64.410 1.00 93.23 193 LYS C O 1
ATOM 3505 N N . GLN C 1 108 ? -57.182 12.914 -65.254 1.00 72.62 194 GLN C N 1
ATOM 3506 C CA . GLN C 1 108 ? -58.291 13.195 -66.173 1.00 76.39 194 GLN C CA 1
ATOM 3507 C C . GLN C 1 108 ? -57.958 14.341 -67.136 1.00 82.37 194 GLN C C 1
ATOM 3508 O O . GLN C 1 108 ? -58.553 15.418 -67.105 1.00 90.09 194 GLN C O 1
ATOM 3514 N N . THR C 1 109 ? -56.971 14.077 -67.986 1.00 79.80 195 THR C N 1
ATOM 3515 C CA . THR C 1 109 ? -56.426 15.064 -68.909 1.00 79.87 195 THR C CA 1
ATOM 3516 C C . THR C 1 109 ? -56.331 14.422 -70.290 1.00 81.06 195 THR C C 1
ATOM 3517 O O . THR C 1 109 ? -56.567 13.220 -70.461 1.00 78.36 195 THR C O 1
ATOM 3521 N N . GLY C 1 110 ? -56.001 15.239 -71.287 1.00 87.92 196 GLY C N 1
ATOM 3522 C CA . GLY C 1 110 ? -55.981 14.836 -72.681 1.00 68.32 196 GLY C CA 1
ATOM 3523 C C . GLY C 1 110 ? -57.333 14.404 -73.230 1.00 69.61 196 GLY C C 1
ATOM 3524 O O . GLY C 1 110 ? -58.398 14.690 -72.675 1.00 76.53 196 GLY C O 1
ATOM 3525 N N . GLU C 1 111 ? -57.268 13.678 -74.349 1.00 68.33 197 GLU C N 1
ATOM 3526 C CA . GLU C 1 111 ? -58.484 13.175 -74.989 1.00 69.14 197 GLU C CA 1
ATOM 3527 C C . GLU C 1 111 ? -59.294 12.290 -74.047 1.00 62.88 197 GLU C C 1
ATOM 3528 O O . GLU C 1 111 ? -60.530 12.324 -74.061 1.00 63.35 197 GLU C O 1
ATOM 3534 N N . PHE C 1 112 ? -58.611 11.507 -73.213 1.00 57.39 198 PHE C N 1
ATOM 3535 C CA . PHE C 1 112 ? -59.291 10.737 -72.176 1.00 58.16 198 PHE C CA 1
ATOM 3536 C C . PHE C 1 112 ? -60.068 11.635 -71.219 1.00 68.19 198 PHE C C 1
ATOM 3537 O O . PHE C 1 112 ? -61.236 11.369 -70.909 1.00 73.67 198 PHE C O 1
ATOM 3545 N N . GLY C 1 113 ? -59.452 12.725 -70.769 1.00 69.59 199 GLY C N 1
ATOM 3546 C CA . GLY C 1 113 ? -60.169 13.684 -69.941 1.00 74.41 199 GLY C CA 1
ATOM 3547 C C . GLY C 1 113 ? -61.387 14.306 -70.601 1.00 76.07 199 GLY C C 1
ATOM 3548 O O . GLY C 1 113 ? -62.457 14.381 -69.992 1.00 71.26 199 GLY C O 1
ATOM 3549 N N . LYS C 1 114 ? -61.264 14.691 -71.877 1.00 84.38 200 LYS C N 1
ATOM 3550 C CA . LYS C 1 114 ? -62.414 15.198 -72.628 1.00 92.31 200 LYS C CA 1
ATOM 3551 C C . LYS C 1 114 ? -63.557 14.194 -72.717 1.00 92.22 200 LYS C C 1
ATOM 3552 O O . LYS C 1 114 ? -64.723 14.550 -72.503 1.00 100.48 200 LYS C O 1
ATOM 3558 N N . ALA C 1 115 ? -63.245 12.938 -73.008 1.00 83.08 201 ALA C N 1
ATOM 3559 C CA . ALA C 1 115 ? -64.262 11.895 -73.001 1.00 73.14 201 ALA C CA 1
ATOM 3560 C C . ALA C 1 115 ? -64.911 11.711 -71.631 1.00 64.78 201 ALA C C 1
ATOM 3561 O O . ALA C 1 115 ? -66.143 11.637 -71.528 1.00 65.09 201 ALA C O 1
ATOM 3563 N N . PHE C 1 116 ? -64.104 11.692 -70.568 1.00 55.29 202 PHE C N 1
ATOM 3564 C CA . PHE C 1 116 ? -64.628 11.592 -69.202 1.00 60.32 202 PHE C CA 1
ATOM 3565 C C . PHE C 1 116 ? -65.554 12.746 -68.808 1.00 67.71 202 PHE C C 1
ATOM 3566 O O . PHE C 1 116 ? -66.632 12.515 -68.248 1.00 72.91 202 PHE C O 1
ATOM 3574 N N . THR C 1 117 ? -65.149 13.993 -69.064 1.00 69.27 203 THR C N 1
ATOM 3575 C CA . THR C 1 117 ? -66.020 15.130 -68.753 1.00 76.33 203 THR C CA 1
ATOM 3576 C C . THR C 1 117 ? -67.323 15.124 -69.554 1.00 77.01 203 THR C C 1
ATOM 3577 O O . THR C 1 117 ? -68.383 15.477 -69.023 1.00 80.41 203 THR C O 1
ATOM 3581 N N . LYS C 1 118 ? -67.267 14.741 -70.833 1.00 75.35 204 LYS C N 1
ATOM 3582 C CA . LYS C 1 118 ? -68.488 14.568 -71.626 1.00 76.56 204 LYS C CA 1
ATOM 3583 C C . LYS C 1 118 ? -69.442 13.523 -71.040 1.00 71.35 204 LYS C C 1
ATOM 3584 O O . LYS C 1 118 ? -70.660 13.740 -71.004 1.00 73.51 204 LYS C O 1
ATOM 3590 N N . THR C 1 119 ? -68.911 12.392 -70.566 1.00 64.20 205 THR C N 1
ATOM 3591 C CA . THR C 1 119 ? -69.724 11.399 -69.860 1.00 67.81 205 THR C CA 1
ATOM 3592 C C . THR C 1 119 ? -70.367 11.942 -68.581 1.00 72.31 205 THR C C 1
ATOM 3593 O O . THR C 1 119 ? -71.469 11.513 -68.226 1.00 76.31 205 THR C O 1
ATOM 3597 N N . CYS C 1 120 ? -69.707 12.854 -67.865 1.00 76.70 206 CYS C N 1
ATOM 3598 C CA . CYS C 1 120 ? -70.177 13.315 -66.557 1.00 86.72 206 CYS C CA 1
ATOM 3599 C C . CYS C 1 120 ? -71.128 14.508 -66.611 1.00 100.64 206 CYS C C 1
ATOM 3600 O O . CYS C 1 120 ? -71.498 15.018 -65.548 1.00 105.77 206 CYS C O 1
ATOM 3603 N N . ARG C 1 121 ? -71.527 14.970 -67.800 1.00 107.72 207 ARG C N 1
ATOM 3604 C CA . ARG C 1 121 ? -72.257 16.235 -67.913 1.00 119.05 207 ARG C CA 1
ATOM 3605 C C . ARG C 1 121 ? -73.540 16.265 -67.078 1.00 122.85 207 ARG C C 1
ATOM 3606 O O . ARG C 1 121 ? -73.804 17.245 -66.372 1.00 130.06 207 ARG C O 1
ATOM 3614 N N . GLY C 1 122 ? -74.345 15.208 -67.131 1.00 122.38 208 GLY C N 1
ATOM 3615 C CA . GLY C 1 122 ? -75.605 15.208 -66.413 1.00 122.52 208 GLY C CA 1
ATOM 3616 C C . GLY C 1 122 ? -75.667 14.404 -65.136 1.00 113.70 208 GLY C C 1
ATOM 3617 O O . GLY C 1 122 ? -76.733 14.334 -64.517 1.00 108.37 208 GLY C O 1
ATOM 3618 N N . LYS C 1 123 ? -74.573 13.804 -64.723 1.00 106.68 209 LYS C N 1
ATOM 3619 C CA . LYS C 1 123 ? -74.478 12.746 -63.724 1.00 103.94 209 LYS C CA 1
ATOM 3620 C C . LYS C 1 123 ? -74.306 13.334 -62.320 1.00 107.89 209 LYS C C 1
ATOM 3621 O O . LYS C 1 123 ? -73.703 14.403 -62.162 1.00 109.84 209 LYS C O 1
ATOM 3627 N N . PRO C 1 124 ? -74.895 12.692 -61.304 1.00 107.46 210 PRO C N 1
ATOM 3628 C CA . PRO C 1 124 ? -74.717 13.161 -59.921 1.00 109.28 210 PRO C CA 1
ATOM 3629 C C . PRO C 1 124 ? -73.257 13.168 -59.477 1.00 107.49 210 PRO C C 1
ATOM 3630 O O . PRO C 1 124 ? -72.451 12.326 -59.881 1.00 100.42 210 PRO C O 1
ATOM 3634 N N . LYS C 1 125 ? -72.931 14.157 -58.636 1.00 113.99 211 LYS C N 1
ATOM 3635 C CA . LYS C 1 125 ? -71.554 14.376 -58.188 1.00 113.37 211 LYS C CA 1
ATOM 3636 C C . LYS C 1 125 ? -70.967 13.169 -57.456 1.00 117.15 211 LYS C C 1
ATOM 3637 O O . LYS C 1 125 ? -69.787 12.842 -57.634 1.00 117.63 211 LYS C O 1
ATOM 3643 N N . GLU C 1 126 ? -71.774 12.495 -56.634 1.00 118.56 212 GLU C N 1
ATOM 3644 C CA . GLU C 1 126 ? -71.335 11.276 -55.953 1.00 113.89 212 GLU C CA 1
ATOM 3645 C C . GLU C 1 126 ? -70.881 10.175 -56.914 1.00 103.29 212 GLU C C 1
ATOM 3646 O O . GLU C 1 126 ? -69.838 9.548 -56.698 1.00 103.57 212 GLU C O 1
ATOM 3652 N N . GLN C 1 127 ? -71.649 9.913 -57.974 1.00 97.18 213 GLN C N 1
ATOM 3653 C CA . GLN C 1 127 ? -71.211 8.955 -58.995 1.00 90.16 213 GLN C CA 1
ATOM 3654 C C . GLN C 1 127 ? -69.924 9.383 -59.708 1.00 85.43 213 GLN C C 1
ATOM 3655 O O . GLN C 1 127 ? -69.059 8.543 -59.987 1.00 72.05 213 GLN C O 1
ATOM 3661 N N . VAL C 1 128 ? -69.809 10.670 -60.062 1.00 89.10 214 VAL C N 1
ATOM 3662 C CA . VAL C 1 128 ? -68.587 11.208 -60.671 1.00 88.78 214 VAL C CA 1
ATOM 3663 C C . VAL C 1 128 ? -67.374 11.054 -59.751 1.00 88.87 214 VAL C C 1
ATOM 3664 O O . VAL C 1 128 ? -66.287 10.650 -60.188 1.00 82.47 214 VAL C O 1
ATOM 3668 N N . GLU C 1 129 ? -67.536 11.368 -58.468 1.00 94.64 215 GLU C N 1
ATOM 3669 C CA . GLU C 1 129 ? -66.454 11.149 -57.511 1.00 96.47 215 GLU C CA 1
ATOM 3670 C C . GLU C 1 129 ? -66.103 9.669 -57.358 1.00 91.10 215 GLU C C 1
ATOM 3671 O O . GLU C 1 129 ? -64.923 9.310 -57.255 1.00 87.06 215 GLU C O 1
ATOM 3677 N N . ARG C 1 130 ? -67.112 8.801 -57.332 1.00 91.11 216 ARG C N 1
ATOM 3678 C CA . ARG C 1 130 ? -66.886 7.357 -57.311 1.00 88.53 216 ARG C CA 1
ATOM 3679 C C . ARG C 1 130 ? -66.077 6.863 -58.517 1.00 84.99 216 ARG C C 1
ATOM 3680 O O . ARG C 1 130 ? -65.152 6.052 -58.365 1.00 80.27 216 ARG C O 1
ATOM 3688 N N . TRP C 1 131 ? -66.414 7.332 -59.722 1.00 80.56 217 TRP C N 1
ATOM 3689 C CA . TRP C 1 131 ? -65.577 7.088 -60.896 1.00 70.51 217 TRP C CA 1
ATOM 3690 C C . TRP C 1 131 ? -64.176 7.679 -60.785 1.00 68.93 217 TRP C C 1
ATOM 3691 O O . TRP C 1 131 ? -63.188 6.996 -61.074 1.00 66.40 217 TRP C O 1
ATOM 3702 N N . ARG C 1 132 ? -64.060 8.938 -60.356 1.00 76.58 218 ARG C N 1
ATOM 3703 C CA . ARG C 1 132 ? -62.731 9.555 -60.268 1.00 76.72 218 ARG C CA 1
ATOM 3704 C C . ARG C 1 132 ? -61.766 8.832 -59.327 1.00 64.74 218 ARG C C 1
ATOM 3705 O O . ARG C 1 132 ? -60.621 8.567 -59.707 1.00 55.58 218 ARG C O 1
ATOM 3713 N N . LYS C 1 133 ? -62.209 8.457 -58.125 1.00 67.57 219 LYS C N 1
ATOM 3714 C CA . LYS C 1 133 ? -61.338 7.670 -57.251 1.00 74.55 219 LYS C CA 1
ATOM 3715 C C . LYS C 1 133 ? -60.948 6.329 -57.871 1.00 75.35 219 LYS C C 1
ATOM 3716 O O . LYS C 1 133 ? -59.793 5.902 -57.761 1.00 77.19 219 LYS C O 1
ATOM 3722 N N . ALA C 1 134 ? -61.896 5.642 -58.504 1.00 66.81 220 ALA C N 1
ATOM 3723 C CA . ALA C 1 134 ? -61.568 4.420 -59.231 1.00 59.49 220 ALA C CA 1
ATOM 3724 C C . ALA C 1 134 ? -60.559 4.642 -60.357 1.00 59.35 220 ALA C C 1
ATOM 3725 O O . ALA C 1 134 ? -59.596 3.875 -60.494 1.00 60.43 220 ALA C O 1
ATOM 3727 N N . LEU C 1 135 ? -60.737 5.699 -61.151 1.00 59.76 221 LEU C N 1
ATOM 3728 C CA . LEU C 1 135 ? -59.731 6.085 -62.141 1.00 58.15 221 LEU C CA 1
ATOM 3729 C C . LEU C 1 135 ? -58.372 6.413 -61.532 1.00 66.15 221 LEU C C 1
ATOM 3730 O O . LEU C 1 135 ? -57.336 5.962 -62.037 1.00 67.36 221 LEU C O 1
ATOM 3735 N N . GLU C 1 136 ? -58.349 7.156 -60.426 1.00 68.62 222 GLU C N 1
ATOM 3736 C CA . GLU C 1 136 ? -57.088 7.408 -59.731 1.00 62.06 222 GLU C CA 1
ATOM 3737 C C . GLU C 1 136 ? -56.420 6.126 -59.250 1.00 54.38 222 GLU C C 1
ATOM 3738 O O . GLU C 1 136 ? -55.234 5.900 -59.514 1.00 58.64 222 GLU C O 1
ATOM 3744 N N . ASP C 1 137 ? -57.170 5.258 -58.575 1.00 53.15 223 ASP C N 1
ATOM 3745 C CA . ASP C 1 137 ? -56.614 3.988 -58.105 1.00 63.93 223 ASP C CA 1
ATOM 3746 C C . ASP C 1 137 ? -56.167 3.063 -59.239 1.00 62.32 223 ASP C C 1
ATOM 3747 O O . ASP C 1 137 ? -55.073 2.485 -59.186 1.00 60.16 223 ASP C O 1
ATOM 3752 N N . VAL C 1 138 ? -56.987 2.910 -60.281 1.00 58.08 224 VAL C N 1
ATOM 3753 C CA . VAL C 1 138 ? -56.604 2.014 -61.375 1.00 54.12 224 VAL C CA 1
ATOM 3754 C C . VAL C 1 138 ? -55.334 2.470 -62.095 1.00 55.40 224 VAL C C 1
ATOM 3755 O O . VAL C 1 138 ? -54.529 1.630 -62.520 1.00 55.61 224 VAL C O 1
ATOM 3759 N N . ALA C 1 139 ? -55.098 3.783 -62.200 1.00 53.09 225 ALA C N 1
ATOM 3760 C CA . ALA C 1 139 ? -53.872 4.272 -62.830 1.00 54.57 225 ALA C CA 1
ATOM 3761 C C . ALA C 1 139 ? -52.591 3.880 -62.099 1.00 59.02 225 ALA C C 1
ATOM 3762 O O . ALA C 1 139 ? -51.538 3.802 -62.741 1.00 57.76 225 ALA C O 1
ATOM 3764 N N . THR C 1 140 ? -52.657 3.582 -60.798 1.00 65.19 226 THR C N 1
ATOM 3765 C CA . THR C 1 140 ? -51.499 3.123 -60.034 1.00 65.40 226 THR C CA 1
ATOM 3766 C C . THR C 1 140 ? -51.154 1.661 -60.296 1.00 71.98 226 THR C C 1
ATOM 3767 O O . THR C 1 140 ? -50.062 1.224 -59.913 1.00 81.59 226 THR C O 1
ATOM 3771 N N . ILE C 1 141 ? -52.048 0.896 -60.923 1.00 62.15 227 ILE C N 1
ATOM 3772 C CA . ILE C 1 141 ? -51.806 -0.517 -61.199 1.00 56.51 227 ILE C CA 1
ATOM 3773 C C . ILE C 1 141 ? -51.001 -0.628 -62.492 1.00 60.04 227 ILE C C 1
ATOM 3774 O O . ILE C 1 141 ? -51.493 -0.315 -63.578 1.00 67.11 227 ILE C O 1
ATOM 3779 N N . ALA C 1 142 ? -49.763 -1.091 -62.377 1.00 57.02 228 ALA C N 1
ATOM 3780 C CA . ALA C 1 142 ? -48.932 -1.327 -63.549 1.00 58.82 228 ALA C CA 1
ATOM 3781 C C . ALA C 1 142 ? -49.471 -2.459 -64.420 1.00 62.63 228 ALA C C 1
ATOM 3782 O O . ALA C 1 142 ? -50.012 -3.455 -63.928 1.00 62.38 228 ALA C O 1
ATOM 3784 N N . GLY C 1 143 ? -49.332 -2.285 -65.732 1.00 63.36 229 GLY C N 1
ATOM 3785 C CA . GLY C 1 143 ? -49.832 -3.238 -66.701 1.00 58.65 229 GLY C CA 1
ATOM 3786 C C . GLY C 1 143 ? -49.291 -2.968 -68.094 1.00 57.33 229 GLY C C 1
ATOM 3787 O O . GLY C 1 143 ? -48.161 -2.482 -68.235 1.00 57.27 229 GLY C O 1
ATOM 3788 N N . TYR C 1 144 ? -50.064 -3.331 -69.119 1.00 55.39 230 TYR C N 1
ATOM 3789 C CA . TYR C 1 144 ? -49.638 -3.285 -70.518 1.00 49.88 230 TYR C CA 1
ATOM 3790 C C . TYR C 1 144 ? -49.879 -1.913 -71.136 1.00 53.27 230 TYR C C 1
ATOM 3791 O O . TYR C 1 144 ? -50.950 -1.326 -70.961 1.00 59.43 230 TYR C O 1
ATOM 3800 N N . HIS C 1 145 ? -48.886 -1.409 -71.859 1.00 59.41 231 HIS C N 1
ATOM 3801 C CA . HIS C 1 145 ? -48.970 -0.134 -72.567 1.00 56.56 231 HIS C CA 1
ATOM 3802 C C . HIS C 1 145 ? -48.934 -0.455 -74.052 1.00 62.82 231 HIS C C 1
ATOM 3803 O O . HIS C 1 145 ? -47.902 -0.907 -74.555 1.00 64.91 231 HIS C O 1
ATOM 3810 N N . SER C 1 146 ? -50.044 -0.226 -74.758 1.00 62.70 232 SER C N 1
ATOM 3811 C CA . SER C 1 146 ? -50.203 -0.794 -76.090 1.00 69.52 232 SER C CA 1
ATOM 3812 C C . SER C 1 146 ? -50.722 0.241 -77.085 1.00 72.49 232 SER C C 1
ATOM 3813 O O . SER C 1 146 ? -51.312 1.257 -76.712 1.00 73.70 232 SER C O 1
ATOM 3816 N N . HIS C 1 147 ? -50.500 -0.060 -78.371 1.00 77.84 233 HIS C N 1
ATOM 3817 C CA . HIS C 1 147 ? -50.670 0.868 -79.487 1.00 87.35 233 HIS C CA 1
ATOM 3818 C C . HIS C 1 147 ? -51.232 0.118 -80.693 1.00 93.29 233 HIS C C 1
ATOM 3819 O O . HIS C 1 147 ? -51.279 -1.114 -80.709 1.00 87.15 233 HIS C O 1
ATOM 3826 N N . LYS C 1 148 ? -51.718 0.882 -81.686 1.00 106.19 234 LYS C N 1
ATOM 3827 C CA . LYS C 1 148 ? -52.317 0.290 -82.889 1.00 114.54 234 LYS C CA 1
ATOM 3828 C C . LYS C 1 148 ? -51.415 -0.745 -83.551 1.00 120.97 234 LYS C C 1
ATOM 3829 O O . LYS C 1 148 ? -51.879 -1.819 -83.955 1.00 122.82 234 LYS C O 1
ATOM 3835 N N . TRP C 1 149 ? -50.128 -0.443 -83.668 1.00 126.26 235 TRP C N 1
ATOM 3836 C CA . TRP C 1 149 ? -49.196 -1.218 -84.479 1.00 127.72 235 TRP C CA 1
ATOM 3837 C C . TRP C 1 149 ? -48.536 -2.363 -83.723 1.00 129.77 235 TRP C C 1
ATOM 3838 O O . TRP C 1 149 ? -47.697 -3.058 -84.299 1.00 134.99 235 TRP C O 1
ATOM 3849 N N . CYS C 1 150 ? -48.884 -2.561 -82.455 1.00 134.35 236 CYS C N 1
ATOM 3850 C CA . CYS C 1 150 ? -48.222 -3.549 -81.607 1.00 136.31 236 CYS C CA 1
ATOM 3851 C C . CYS C 1 150 ? -48.365 -4.953 -82.181 1.00 134.28 236 CYS C C 1
ATOM 3852 O O . CYS C 1 150 ? -49.405 -5.305 -82.741 1.00 133.55 236 CYS C O 1
ATOM 3855 N N . ASP C 1 151 ? -47.316 -5.763 -82.039 1.00 125.72 237 ASP C N 1
ATOM 3856 C CA . ASP C 1 151 ? -47.354 -7.144 -82.525 1.00 127.18 237 ASP C CA 1
ATOM 3857 C C . ASP C 1 151 ? -48.395 -7.914 -81.717 1.00 126.59 237 ASP C C 1
ATOM 3858 O O . ASP C 1 151 ? -48.155 -8.300 -80.573 1.00 125.25 237 ASP C O 1
ATOM 3863 N N . GLU C 1 152 ? -49.563 -8.135 -82.328 1.00 131.50 238 GLU C N 1
ATOM 3864 C CA . GLU C 1 152 ? -50.685 -8.773 -81.642 1.00 131.34 238 GLU C CA 1
ATOM 3865 C C . GLU C 1 152 ? -50.361 -10.182 -81.147 1.00 134.31 238 GLU C C 1
ATOM 3866 O O . GLU C 1 152 ? -50.690 -10.532 -80.009 1.00 135.77 238 GLU C O 1
ATOM 3872 N N . ALA C 1 153 ? -49.708 -11.000 -81.976 1.00 134.65 239 ALA C N 1
ATOM 3873 C CA . ALA C 1 153 ? -49.351 -12.356 -81.560 1.00 135.35 239 ALA C CA 1
ATOM 3874 C C . ALA C 1 153 ? -48.447 -12.372 -80.333 1.00 136.89 239 ALA C C 1
ATOM 3875 O O . ALA C 1 153 ? -48.642 -13.183 -79.419 1.00 136.97 239 ALA C O 1
ATOM 3877 N N . GLU C 1 154 ? -47.446 -11.495 -80.302 1.00 136.42 240 GLU C N 1
ATOM 3878 C CA . GLU C 1 154 ? -46.624 -11.319 -79.108 1.00 137.76 240 GLU C CA 1
ATOM 3879 C C . GLU C 1 154 ? -47.431 -10.833 -77.902 1.00 131.00 240 GLU C C 1
ATOM 3880 O O . GLU C 1 154 ? -47.337 -11.406 -76.810 1.00 132.05 240 GLU C O 1
ATOM 3886 N N . MET C 1 155 ? -48.254 -9.798 -78.088 1.00 123.64 241 MET C N 1
ATOM 3887 C CA . MET C 1 155 ? -49.090 -9.280 -77.004 1.00 113.65 241 MET C CA 1
ATOM 3888 C C . MET C 1 155 ? -50.084 -10.293 -76.440 1.00 105.87 241 MET C C 1
ATOM 3889 O O . MET C 1 155 ? -50.192 -10.438 -75.217 1.00 102.92 241 MET C O 1
ATOM 3894 N N . ILE C 1 156 ? -50.821 -11.003 -77.297 1.00 105.66 242 ILE C N 1
ATOM 3895 C CA . ILE C 1 156 ? -51.729 -12.033 -76.785 1.00 105.37 242 ILE C CA 1
ATOM 3896 C C . ILE C 1 156 ? -50.979 -13.136 -76.040 1.00 119.06 242 ILE C C 1
ATOM 3897 O O . ILE C 1 156 ? -51.456 -13.638 -75.015 1.00 116.54 242 ILE C O 1
ATOM 3902 N N . GLU C 1 157 ? -49.802 -13.529 -76.527 1.00 136.52 243 GLU C N 1
ATOM 3903 C CA . GLU C 1 157 ? -48.964 -14.475 -75.790 1.00 142.31 243 GLU C CA 1
ATOM 3904 C C . GLU C 1 157 ? -48.569 -13.963 -74.407 1.00 136.98 243 GLU C C 1
ATOM 3905 O O . GLU C 1 157 ? -48.693 -14.681 -73.408 1.00 140.01 243 GLU C O 1
ATOM 3911 N N . LYS C 1 158 ? -48.097 -12.721 -74.328 1.00 124.29 244 LYS C N 1
ATOM 3912 C CA . LYS C 1 158 ? -47.748 -12.116 -73.043 1.00 114.48 244 LYS C CA 1
ATOM 3913 C C . LYS C 1 158 ? -48.924 -12.022 -72.068 1.00 105.50 244 LYS C C 1
ATOM 3914 O O . LYS C 1 158 ? -48.805 -12.417 -70.901 1.00 105.41 244 LYS C O 1
ATOM 3920 N N . ILE C 1 159 ? -50.061 -11.488 -72.521 1.00 96.20 245 ILE C N 1
ATOM 3921 C CA . ILE C 1 159 ? -51.252 -11.361 -71.671 1.00 84.89 245 ILE C CA 1
ATOM 3922 C C . ILE C 1 159 ? -51.825 -12.714 -71.241 1.00 86.18 245 ILE C C 1
ATOM 3923 O O . ILE C 1 159 ? -52.138 -12.921 -70.062 1.00 86.91 245 ILE C O 1
ATOM 3928 N N . SER C 1 160 ? -51.987 -13.650 -72.179 1.00 86.12 246 SER C N 1
ATOM 3929 C CA . SER C 1 160 ? -52.513 -14.971 -71.825 1.00 87.57 246 SER C CA 1
ATOM 3930 C C . SER C 1 160 ? -51.628 -15.738 -70.843 1.00 97.08 246 SER C C 1
ATOM 3931 O O . SER C 1 160 ? -52.138 -16.360 -69.902 1.00 98.46 246 SER C O 1
ATOM 3934 N N . THR C 1 161 ? -50.307 -15.723 -71.045 1.00 102.21 247 THR C N 1
ATOM 3935 C CA . THR C 1 161 ? -49.397 -16.356 -70.090 1.00 107.00 247 THR C CA 1
ATOM 3936 C C . THR C 1 161 ? -49.452 -15.711 -68.707 1.00 99.02 247 THR C C 1
ATOM 3937 O O . THR C 1 161 ? -49.453 -16.416 -67.692 1.00 99.88 247 THR C O 1
ATOM 3941 N N . ASP C 1 162 ? -49.490 -14.378 -68.640 1.00 93.09 248 ASP C N 1
ATOM 3942 C CA . ASP C 1 162 ? -49.654 -13.698 -67.356 1.00 87.24 248 ASP C CA 1
ATOM 3943 C C . ASP C 1 162 ? -50.969 -14.048 -66.656 1.00 74.70 248 ASP C C 1
ATOM 3944 O O . ASP C 1 162 ? -50.975 -14.301 -65.446 1.00 77.37 248 ASP C O 1
ATOM 3949 N N . VAL C 1 163 ? -52.087 -14.084 -67.393 1.00 71.65 249 VAL C N 1
ATOM 3950 C CA . VAL C 1 163 ? -53.362 -14.549 -66.826 1.00 77.71 249 VAL C CA 1
ATOM 3951 C C . VAL C 1 163 ? -53.263 -15.975 -66.281 1.00 91.54 249 VAL C C 1
ATOM 3952 O O . VAL C 1 163 ? -53.719 -16.261 -65.166 1.00 94.58 249 VAL C O 1
ATOM 3956 N N . SER C 1 164 ? -52.668 -16.888 -67.050 1.00 96.18 250 SER C N 1
ATOM 3957 C CA . SER C 1 164 ? -52.505 -18.266 -66.589 1.00 102.42 250 SER C CA 1
ATOM 3958 C C . SER C 1 164 ? -51.664 -18.371 -65.316 1.00 106.55 250 SER C C 1
ATOM 3959 O O . SER C 1 164 ? -52.001 -19.138 -64.407 1.00 114.51 250 SER C O 1
ATOM 3962 N N . ASN C 1 165 ? -50.566 -17.617 -65.231 1.00 105.92 251 ASN C N 1
ATOM 3963 C CA . ASN C 1 165 ? -49.793 -17.544 -63.991 1.00 107.95 251 ASN C CA 1
ATOM 3964 C C . ASN C 1 165 ? -50.582 -16.959 -62.821 1.00 104.55 251 ASN C C 1
ATOM 3965 O O . ASN C 1 165 ? -50.488 -17.460 -61.694 1.00 104.40 251 ASN C O 1
ATOM 3970 N N . MET C 1 166 ? -51.342 -15.888 -63.057 1.00 102.54 252 MET C N 1
ATOM 3971 C CA . MET C 1 166 ? -52.159 -15.288 -62.000 1.00 103.76 252 MET C CA 1
ATOM 3972 C C . MET C 1 166 ? -53.245 -16.216 -61.451 1.00 107.35 252 MET C C 1
ATOM 3973 O O . MET C 1 166 ? -53.487 -16.230 -60.238 1.00 109.17 252 MET C O 1
ATOM 3978 N N . LEU C 1 167 ? -53.926 -16.980 -62.308 1.00 112.28 253 LEU C N 1
ATOM 3979 C CA . LEU C 1 167 ? -54.790 -18.046 -61.802 1.00 112.59 253 LEU C CA 1
ATOM 3980 C C . LEU C 1 167 ? -54.025 -19.066 -60.968 1.00 133.29 253 LEU C C 1
ATOM 3981 O O . LEU C 1 167 ? -52.864 -19.382 -61.242 1.00 136.68 253 LEU C O 1
ATOM 3986 N N . ASP C 1 168 ? -54.696 -19.571 -59.934 1.00 152.55 254 ASP C N 1
ATOM 3987 C CA . ASP C 1 168 ? -54.102 -20.470 -58.946 1.00 164.35 254 ASP C CA 1
ATOM 3988 C C . ASP C 1 168 ? -53.480 -21.706 -59.596 1.00 170.70 254 ASP C C 1
ATOM 3989 O O . ASP C 1 168 ? -54.185 -22.568 -60.125 1.00 174.47 254 ASP C O 1
ATOM 3994 N N . ALA D 1 3 ? -1.604 -16.997 8.310 1.00 162.04 89 ALA D N 1
ATOM 3995 C CA . ALA D 1 3 ? -1.816 -15.605 7.918 1.00 159.36 89 ALA D CA 1
ATOM 3996 C C . ALA D 1 3 ? -2.607 -15.493 6.609 1.00 155.73 89 ALA D C 1
ATOM 3997 O O . ALA D 1 3 ? -2.595 -16.410 5.789 1.00 162.07 89 ALA D O 1
ATOM 3999 N N . LYS D 1 4 ? -3.319 -14.374 6.436 1.00 126.03 90 LYS D N 1
ATOM 4000 C CA . LYS D 1 4 ? -4.102 -14.158 5.217 1.00 100.50 90 LYS D CA 1
ATOM 4001 C C . LYS D 1 4 ? -3.229 -14.090 3.961 1.00 84.79 90 LYS D C 1
ATOM 4002 O O . LYS D 1 4 ? -3.580 -14.681 2.932 1.00 89.06 90 LYS D O 1
ATOM 4008 N N . HIS D 1 5 ? -2.100 -13.370 4.008 1.00 67.94 91 HIS D N 1
ATOM 4009 C CA . HIS D 1 5 ? -1.333 -13.077 2.797 1.00 68.39 91 HIS D CA 1
ATOM 4010 C C . HIS D 1 5 ? 0.171 -13.062 3.059 1.00 66.03 91 HIS D C 1
ATOM 4011 O O . HIS D 1 5 ? 0.629 -12.921 4.197 1.00 66.30 91 HIS D O 1
ATOM 4018 N N . ASP D 1 6 ? 0.947 -13.126 1.965 1.00 64.12 92 ASP D N 1
ATOM 4019 C CA . ASP D 1 6 ? 2.405 -13.030 2.028 1.00 62.10 92 ASP D CA 1
ATOM 4020 C C . ASP D 1 6 ? 2.898 -11.591 1.930 1.00 56.45 92 ASP D C 1
ATOM 4021 O O . ASP D 1 6 ? 3.778 -11.177 2.692 1.00 57.28 92 ASP D O 1
ATOM 4026 N N . VAL D 1 7 ? 2.386 -10.834 0.969 1.00 50.68 93 VAL D N 1
ATOM 4027 C CA . VAL D 1 7 ? 2.874 -9.486 0.710 1.00 51.00 93 VAL D CA 1
ATOM 4028 C C . VAL D 1 7 ? 1.717 -8.499 0.727 1.00 48.06 93 VAL D C 1
ATOM 4029 O O . VAL D 1 7 ? 0.726 -8.682 0.006 1.00 50.54 93 VAL D O 1
ATOM 4033 N N . PHE D 1 8 ? 1.857 -7.440 1.519 1.00 43.28 94 PHE D N 1
ATOM 4034 C CA . PHE D 1 8 ? 1.020 -6.260 1.367 1.00 38.18 94 PHE D CA 1
ATOM 4035 C C . PHE D 1 8 ? 1.802 -5.170 0.662 1.00 34.77 94 PHE D C 1
ATOM 4036 O O . PHE D 1 8 ? 2.817 -4.698 1.201 1.00 37.71 94 PHE D O 1
ATOM 4044 N N . PRO D 1 9 ? 1.407 -4.752 -0.505 1.00 35.23 95 PRO D N 1
ATOM 4045 C CA . PRO D 1 9 ? 2.106 -3.640 -1.151 1.00 35.73 95 PRO D CA 1
ATOM 4046 C C . PRO D 1 9 ? 1.499 -2.293 -0.787 1.00 40.46 95 PRO D C 1
ATOM 4047 O O . PRO D 1 9 ? 0.279 -2.120 -0.873 1.00 49.30 95 PRO D O 1
ATOM 4051 N N . SER D 1 10 ? 2.333 -1.343 -0.377 1.00 36.51 96 SER D N 1
ATOM 4052 C CA . SER D 1 10 ? 1.926 0.038 -0.132 1.00 46.43 96 SER D CA 1
ATOM 4053 C C . SER D 1 10 ? 2.545 0.912 -1.216 1.00 48.96 96 SER D C 1
ATOM 4054 O O . SER D 1 10 ? 3.771 0.950 -1.355 1.00 51.95 96 SER D O 1
ATOM 4057 N N . PHE D 1 11 ? 1.698 1.555 -2.020 1.00 53.93 97 PHE D N 1
ATOM 4058 C CA . PHE D 1 11 ? 2.131 2.263 -3.220 1.00 53.09 97 PHE D CA 1
ATOM 4059 C C . PHE D 1 11 ? 1.143 3.380 -3.508 1.00 56.99 97 PHE D C 1
ATOM 4060 O O . PHE D 1 11 ? -0.052 3.254 -3.224 1.00 49.64 97 PHE D O 1
ATOM 4068 N N . HIS D 1 12 ? 1.630 4.447 -4.135 1.00 65.51 98 HIS D N 1
ATOM 4069 C CA . HIS D 1 12 ? 0.748 5.497 -4.631 1.00 69.38 98 HIS D CA 1
ATOM 4070 C C . HIS D 1 12 ? 0.419 5.207 -6.092 1.00 71.91 98 HIS D C 1
ATOM 4071 O O . HIS D 1 12 ? 1.292 5.290 -6.961 1.00 75.82 98 HIS D O 1
ATOM 4078 N N . GLY D 1 13 ? -0.863 4.923 -6.353 1.00 73.98 99 GLY D N 1
ATOM 4079 C CA . GLY D 1 13 ? -1.276 4.367 -7.636 1.00 67.78 99 GLY D CA 1
ATOM 4080 C C . GLY D 1 13 ? -0.763 5.125 -8.844 1.00 63.74 99 GLY D C 1
ATOM 4081 O O . GLY D 1 13 ? -0.202 4.534 -9.768 1.00 59.38 99 GLY D O 1
ATOM 4082 N N . ALA D 1 14 ? -0.874 6.456 -8.816 1.00 65.60 100 ALA D N 1
ATOM 4083 C CA . ALA D 1 14 ? -0.531 7.266 -9.983 1.00 64.62 100 ALA D CA 1
ATOM 4084 C C . ALA D 1 14 ? 0.913 7.064 -10.408 1.00 75.04 100 ALA D C 1
ATOM 4085 O O . ALA D 1 14 ? 1.208 6.975 -11.606 1.00 82.82 100 ALA D O 1
ATOM 4087 N N . ASP D 1 15 ? 1.824 6.983 -9.437 1.00 73.80 101 ASP D N 1
ATOM 4088 C CA . ASP D 1 15 ? 3.241 6.794 -9.742 1.00 70.82 101 ASP D CA 1
ATOM 4089 C C . ASP D 1 15 ? 3.532 5.451 -10.416 1.00 65.45 101 ASP D C 1
ATOM 4090 O O . ASP D 1 15 ? 4.266 5.410 -11.409 1.00 68.03 101 ASP D O 1
ATOM 4095 N N . VAL D 1 16 ? 2.933 4.351 -9.953 1.00 59.18 102 VAL D N 1
ATOM 4096 C CA . VAL D 1 16 ? 3.502 3.050 -10.310 1.00 54.32 102 VAL D CA 1
ATOM 4097 C C . VAL D 1 16 ? 2.492 2.007 -10.775 1.00 60.38 102 VAL D C 1
ATOM 4098 O O . VAL D 1 16 ? 2.886 0.948 -11.277 1.00 63.50 102 VAL D O 1
ATOM 4102 N N . ARG D 1 17 ? 1.195 2.255 -10.572 1.00 63.09 103 ARG D N 1
ATOM 4103 C CA . ARG D 1 17 ? 0.201 1.215 -10.850 1.00 62.47 103 ARG D CA 1
ATOM 4104 C C . ARG D 1 17 ? 0.192 0.779 -12.324 1.00 60.34 103 ARG D C 1
ATOM 4105 O O . ARG D 1 17 ? 0.239 -0.423 -12.615 1.00 60.81 103 ARG D O 1
ATOM 4113 N N . ARG D 1 18 ? 0.223 1.725 -13.266 1.00 56.15 104 ARG D N 1
ATOM 4114 C CA . ARG D 1 18 ? 0.224 1.335 -14.675 1.00 52.44 104 ARG D CA 1
ATOM 4115 C C . ARG D 1 18 ? 1.467 0.537 -15.041 1.00 59.22 104 ARG D C 1
ATOM 4116 O O . ARG D 1 18 ? 1.388 -0.421 -15.821 1.00 67.00 104 ARG D O 1
ATOM 4124 N N . THR D 1 19 ? 2.635 0.943 -14.532 1.00 59.65 105 THR D N 1
ATOM 4125 C CA . THR D 1 19 ? 3.906 0.491 -15.086 1.00 50.63 105 THR D CA 1
ATOM 4126 C C . THR D 1 19 ? 4.625 -0.376 -14.068 1.00 47.47 105 THR D C 1
ATOM 4127 O O . THR D 1 19 ? 4.389 -1.601 -14.020 1.00 50.93 105 THR D O 1
ATOM 4131 N N . PHE D 1 20 ? 5.441 0.202 -13.186 1.00 44.77 106 PHE D N 1
ATOM 4132 C CA . PHE D 1 20 ? 6.384 -0.544 -12.355 1.00 46.54 106 PHE D CA 1
ATOM 4133 C C . PHE D 1 20 ? 5.701 -1.586 -11.461 1.00 52.88 106 PHE D C 1
ATOM 4134 O O . PHE D 1 20 ? 6.147 -2.740 -11.398 1.00 53.66 106 PHE D O 1
ATOM 4142 N N . LEU D 1 21 ? 4.595 -1.229 -10.805 1.00 53.60 107 LEU D N 1
ATOM 4143 C CA . LEU D 1 21 ? 3.896 -2.211 -9.970 1.00 50.95 107 LEU D CA 1
ATOM 4144 C C . LEU D 1 21 ? 3.368 -3.411 -10.769 1.00 51.02 107 LEU D C 1
ATOM 4145 O O . LEU D 1 21 ? 3.462 -4.556 -10.308 1.00 54.43 107 LEU D O 1
ATOM 4150 N N . SER D 1 22 ? 2.831 -3.183 -11.970 1.00 43.25 108 SER D N 1
ATOM 4151 C CA . SER D 1 22 ? 2.286 -4.290 -12.758 1.00 47.72 108 SER D CA 1
ATOM 4152 C C . SER D 1 22 ? 3.333 -5.349 -13.084 1.00 53.02 108 SER D C 1
ATOM 4153 O O . SER D 1 22 ? 3.054 -6.552 -13.020 1.00 58.34 108 SER D O 1
ATOM 4156 N N . HIS D 1 23 ? 4.540 -4.921 -13.448 1.00 49.50 109 HIS D N 1
ATOM 4157 C CA . HIS D 1 23 ? 5.673 -5.835 -13.574 1.00 49.02 109 HIS D CA 1
ATOM 4158 C C . HIS D 1 23 ? 6.070 -6.543 -12.282 1.00 50.66 109 HIS D C 1
ATOM 4159 O O . HIS D 1 23 ? 6.361 -7.744 -12.304 1.00 55.34 109 HIS D O 1
ATOM 4166 N N . ILE D 1 24 ? 6.093 -5.840 -11.150 1.00 46.28 110 ILE D N 1
ATOM 4167 C CA . ILE D 1 24 ? 6.316 -6.537 -9.884 1.00 52.69 110 ILE D CA 1
ATOM 4168 C C . ILE D 1 24 ? 5.240 -7.591 -9.629 1.00 56.81 110 ILE D C 1
ATOM 4169 O O . ILE D 1 24 ? 5.551 -8.755 -9.359 1.00 55.94 110 ILE D O 1
ATOM 4174 N N . LEU D 1 25 ? 3.967 -7.214 -9.779 1.00 56.81 111 LEU D N 1
ATOM 4175 C CA . LEU D 1 25 ? 2.865 -8.159 -9.594 1.00 51.21 111 LEU D CA 1
ATOM 4176 C C . LEU D 1 25 ? 2.919 -9.331 -10.564 1.00 54.82 111 LEU D C 1
ATOM 4177 O O . LEU D 1 25 ? 2.714 -10.480 -10.163 1.00 54.54 111 LEU D O 1
ATOM 4182 N N . GLU D 1 26 ? 3.235 -9.069 -11.833 1.00 59.69 112 GLU D N 1
ATOM 4183 C CA . GLU D 1 26 ? 3.463 -10.147 -12.794 1.00 59.70 112 GLU D CA 1
ATOM 4184 C C . GLU D 1 26 ? 4.610 -11.062 -12.380 1.00 55.48 112 GLU D C 1
ATOM 4185 O O . GLU D 1 26 ? 4.487 -12.290 -12.445 1.00 42.33 112 GLU D O 1
ATOM 4191 N N . SER D 1 27 ? 5.717 -10.488 -11.919 1.00 51.59 113 SER D N 1
ATOM 4192 C CA . SER D 1 27 ? 6.804 -11.297 -11.373 1.00 52.32 113 SER D CA 1
ATOM 4193 C C . SER D 1 27 ? 6.386 -12.126 -10.147 1.00 54.25 113 SER D C 1
ATOM 4194 O O . SER D 1 27 ? 6.661 -13.332 -10.078 1.00 51.05 113 SER D O 1
ATOM 4197 N N . PHE D 1 28 ? 5.668 -11.519 -9.198 1.00 53.43 114 PHE D N 1
ATOM 4198 C CA . PHE D 1 28 ? 5.128 -12.273 -8.062 1.00 58.75 114 PHE D CA 1
ATOM 4199 C C . PHE D 1 28 ? 4.151 -13.381 -8.479 1.00 64.47 114 PHE D C 1
ATOM 4200 O O . PHE D 1 28 ? 4.197 -14.492 -7.939 1.00 57.39 114 PHE D O 1
ATOM 4208 N N . ARG D 1 29 ? 3.253 -13.091 -9.422 1.00 69.18 115 ARG D N 1
ATOM 4209 C CA . ARG D 1 29 ? 2.359 -14.112 -9.970 1.00 73.04 115 ARG D CA 1
ATOM 4210 C C . ARG D 1 29 ? 3.104 -15.290 -10.601 1.00 81.41 115 ARG D C 1
ATOM 4211 O O . ARG D 1 29 ? 2.746 -16.451 -10.362 1.00 85.80 115 ARG D O 1
ATOM 4219 N N . ARG D 1 30 ? 4.156 -15.027 -11.383 1.00 79.96 116 ARG D N 1
ATOM 4220 C CA . ARG D 1 30 ? 4.983 -16.128 -11.887 1.00 79.98 116 ARG D CA 1
ATOM 4221 C C . ARG D 1 30 ? 5.604 -16.946 -10.762 1.00 75.27 116 ARG D C 1
ATOM 4222 O O . ARG D 1 30 ? 5.678 -18.177 -10.850 1.00 81.66 116 ARG D O 1
ATOM 4230 N N . LYS D 1 31 ? 6.039 -16.291 -9.699 1.00 64.60 117 LYS D N 1
ATOM 4231 C CA . LYS D 1 31 ? 6.821 -16.929 -8.659 1.00 66.15 117 LYS D CA 1
ATOM 4232 C C . LYS D 1 31 ? 5.947 -17.325 -7.478 1.00 74.34 117 LYS D C 1
ATOM 4233 O O . LYS D 1 31 ? 6.462 -17.801 -6.456 1.00 70.50 117 LYS D O 1
ATOM 4239 N N . GLY D 1 32 ? 4.635 -17.147 -7.607 1.00 77.35 118 GLY D N 1
ATOM 4240 C CA . GLY D 1 32 ? 3.693 -17.590 -6.597 1.00 77.97 118 GLY D CA 1
ATOM 4241 C C . GLY D 1 32 ? 3.765 -16.837 -5.288 1.00 75.54 118 GLY D C 1
ATOM 4242 O O . GLY D 1 32 ? 3.790 -17.456 -4.232 1.00 81.58 118 GLY D O 1
ATOM 4243 N N . ILE D 1 33 ? 3.903 -15.525 -5.324 1.00 66.89 119 ILE D N 1
ATOM 4244 C CA . ILE D 1 33 ? 3.964 -14.735 -4.102 1.00 67.66 119 ILE D CA 1
ATOM 4245 C C . ILE D 1 33 ? 2.584 -14.140 -3.860 1.00 73.07 119 ILE D C 1
ATOM 4246 O O . ILE D 1 33 ? 2.098 -13.328 -4.657 1.00 81.95 119 ILE D O 1
ATOM 4251 N N . ASP D 1 34 ? 1.945 -14.555 -2.772 1.00 72.19 120 ASP D N 1
ATOM 4252 C CA . ASP D 1 34 ? 0.542 -14.245 -2.528 1.00 71.99 120 ASP D CA 1
ATOM 4253 C C . ASP D 1 34 ? 0.421 -12.803 -2.043 1.00 72.54 120 ASP D C 1
ATOM 4254 O O . ASP D 1 34 ? 0.814 -12.481 -0.916 1.00 77.30 120 ASP D O 1
ATOM 4259 N N . THR D 1 35 ? -0.122 -11.943 -2.901 1.00 63.04 121 THR D N 1
ATOM 4260 C CA . THR D 1 35 ? -0.035 -10.497 -2.761 1.00 59.09 121 THR D CA 1
ATOM 4261 C C . THR D 1 35 ? -1.448 -9.940 -2.682 1.00 64.92 121 THR D C 1
ATOM 4262 O O . THR D 1 35 ? -2.273 -10.219 -3.559 1.00 74.80 121 THR D O 1
ATOM 4266 N N . PHE D 1 36 ? -1.737 -9.177 -1.632 1.00 61.26 122 PHE D N 1
ATOM 4267 C CA . PHE D 1 36 ? -3.027 -8.498 -1.518 1.00 69.87 122 PHE D CA 1
ATOM 4268 C C . PHE D 1 36 ? -3.197 -7.429 -2.603 1.00 77.12 122 PHE D C 1
ATOM 4269 O O . PHE D 1 36 ? -2.337 -6.555 -2.762 1.00 66.52 122 PHE D O 1
ATOM 4277 N N . ILE D 1 37 ? -4.332 -7.453 -3.310 1.00 91.46 123 ILE D N 1
ATOM 4278 C CA . ILE D 1 37 ? -4.650 -6.455 -4.330 1.00 102.69 123 ILE D CA 1
ATOM 4279 C C . ILE D 1 37 ? -5.909 -5.693 -3.916 1.00 122.63 123 ILE D C 1
ATOM 4280 O O . ILE D 1 37 ? -6.880 -6.286 -3.427 1.00 125.61 123 ILE D O 1
ATOM 4285 N N . ASP D 1 38 ? -5.878 -4.366 -4.115 1.00 139.97 124 ASP D N 1
ATOM 4286 C CA . ASP D 1 38 ? -6.925 -3.431 -3.684 1.00 147.13 124 ASP D CA 1
ATOM 4287 C C . ASP D 1 38 ? -8.248 -3.653 -4.413 1.00 150.80 124 ASP D C 1
ATOM 4288 O O . ASP D 1 38 ? -8.346 -3.448 -5.630 1.00 149.83 124 ASP D O 1
ATOM 4293 N N . ASN D 1 39 ? -9.275 -4.060 -3.663 1.00 158.05 125 ASN D N 1
ATOM 4294 C CA . ASN D 1 39 ? -10.651 -4.094 -4.144 1.00 162.95 125 ASN D CA 1
ATOM 4295 C C . ASN D 1 39 ? -11.558 -3.217 -3.285 1.00 179.86 125 ASN D C 1
ATOM 4296 O O . ASN D 1 39 ? -12.782 -3.241 -3.466 1.00 181.50 125 ASN D O 1
ATOM 4301 N N . ASN D 1 40 ? -10.990 -2.451 -2.348 1.00 195.75 126 ASN D N 1
ATOM 4302 C CA . ASN D 1 40 ? -11.742 -1.522 -1.501 1.00 202.44 126 ASN D CA 1
ATOM 4303 C C . ASN D 1 40 ? -11.814 -0.160 -2.186 1.00 201.27 126 ASN D C 1
ATOM 4304 O O . ASN D 1 40 ? -10.918 0.676 -2.054 1.00 197.54 126 ASN D O 1
ATOM 4309 N N . ILE D 1 41 ? -12.890 0.063 -2.940 1.00 192.48 127 ILE D N 1
ATOM 4310 C CA . ILE D 1 41 ? -13.152 1.359 -3.560 1.00 181.67 127 ILE D CA 1
ATOM 4311 C C . ILE D 1 41 ? -14.313 2.103 -2.888 1.00 184.28 127 ILE D C 1
ATOM 4312 O O . ILE D 1 41 ? -14.476 3.314 -3.123 1.00 185.77 127 ILE D O 1
ATOM 4317 N N . GLU D 1 42 ? -15.069 1.443 -2.000 1.00 183.32 128 GLU D N 1
ATOM 4318 C CA . GLU D 1 42 ? -16.027 2.138 -1.135 1.00 184.15 128 GLU D CA 1
ATOM 4319 C C . GLU D 1 42 ? -15.374 3.189 -0.239 1.00 183.01 128 GLU D C 1
ATOM 4320 O O . GLU D 1 42 ? -15.888 4.308 -0.114 1.00 186.57 128 GLU D O 1
ATOM 4326 N N . ARG D 1 43 ? -14.246 2.860 0.387 1.00 176.43 129 ARG D N 1
ATOM 4327 C CA . ARG D 1 43 ? -13.580 3.767 1.313 1.00 170.78 129 ARG D CA 1
ATOM 4328 C C . ARG D 1 43 ? -12.340 4.395 0.684 1.00 170.72 129 ARG D C 1
ATOM 4329 O O . ARG D 1 43 ? -11.603 3.739 -0.057 1.00 166.49 129 ARG D O 1
ATOM 4337 N N . SER D 1 44 ? -12.126 5.677 0.981 1.00 174.18 130 SER D N 1
ATOM 4338 C CA . SER D 1 44 ? -10.975 6.420 0.484 1.00 173.58 130 SER D CA 1
ATOM 4339 C C . SER D 1 44 ? -10.674 7.553 1.458 1.00 174.15 130 SER D C 1
ATOM 4340 O O . SER D 1 44 ? -11.510 7.912 2.293 1.00 178.78 130 SER D O 1
ATOM 4343 N N . LYS D 1 45 ? -9.449 8.086 1.365 1.00 167.77 131 LYS D N 1
ATOM 4344 C CA . LYS D 1 45 ? -8.936 9.120 2.268 1.00 163.39 131 LYS D CA 1
ATOM 4345 C C . LYS D 1 45 ? -8.784 8.667 3.723 1.00 155.84 131 LYS D C 1
ATOM 4346 O O . LYS D 1 45 ? -7.905 9.174 4.429 1.00 154.07 131 LYS D O 1
ATOM 4352 N N . SER D 1 46 ? -9.601 7.714 4.183 1.00 149.59 132 SER D N 1
ATOM 4353 C CA . SER D 1 46 ? -9.486 7.156 5.529 1.00 135.43 132 SER D CA 1
ATOM 4354 C C . SER D 1 46 ? -9.342 5.641 5.455 1.00 121.83 132 SER D C 1
ATOM 4355 O O . SER D 1 46 ? -10.130 4.962 4.786 1.00 120.68 132 SER D O 1
ATOM 4358 N N . ILE D 1 47 ? -8.345 5.125 6.178 1.00 107.73 133 ILE D N 1
ATOM 4359 C CA . ILE D 1 47 ? -7.849 3.767 5.974 1.00 97.66 133 ILE D CA 1
ATOM 4360 C C . ILE D 1 47 ? -8.923 2.708 6.234 1.00 97.88 133 ILE D C 1
ATOM 4361 O O . ILE D 1 47 ? -9.051 1.747 5.466 1.00 104.83 133 ILE D O 1
ATOM 4366 N N . GLY D 1 48 ? -9.710 2.856 7.296 1.00 92.83 134 GLY D N 1
ATOM 4367 C CA . GLY D 1 48 ? -10.767 1.908 7.585 1.00 93.41 134 GLY D CA 1
ATOM 4368 C C . GLY D 1 48 ? -10.313 0.507 7.978 1.00 86.46 134 GLY D C 1
ATOM 4369 O O . GLY D 1 48 ? -9.130 0.161 7.919 1.00 76.08 134 GLY D O 1
ATOM 4370 N N . PRO D 1 49 ? -11.282 -0.326 8.420 1.00 88.92 135 PRO D N 1
ATOM 4371 C CA . PRO D 1 49 ? -10.966 -1.507 9.243 1.00 80.37 135 PRO D CA 1
ATOM 4372 C C . PRO D 1 49 ? -10.374 -2.708 8.509 1.00 72.42 135 PRO D C 1
ATOM 4373 O O . PRO D 1 49 ? -9.392 -3.288 8.975 1.00 67.94 135 PRO D O 1
ATOM 4377 N N . GLU D 1 50 ? -10.963 -3.131 7.391 1.00 74.50 136 GLU D N 1
ATOM 4378 C CA . GLU D 1 50 ? -10.546 -4.395 6.792 1.00 76.88 136 GLU D CA 1
ATOM 4379 C C . GLU D 1 50 ? -9.248 -4.275 6.010 1.00 77.64 136 GLU D C 1
ATOM 4380 O O . GLU D 1 50 ? -8.593 -5.295 5.754 1.00 72.93 136 GLU D O 1
ATOM 4386 N N . LEU D 1 51 ? -8.894 -3.062 5.586 1.00 80.58 137 LEU D N 1
ATOM 4387 C CA . LEU D 1 51 ? -7.567 -2.799 5.038 1.00 79.12 137 LEU D CA 1
ATOM 4388 C C . LEU D 1 51 ? -6.457 -2.999 6.074 1.00 83.54 137 LEU D C 1
ATOM 4389 O O . LEU D 1 51 ? -5.448 -3.658 5.796 1.00 85.48 137 LEU D O 1
ATOM 4394 N N . LYS D 1 52 ? -6.614 -2.430 7.272 1.00 83.65 138 LYS D N 1
ATOM 4395 C CA . LYS D 1 52 ? -5.583 -2.612 8.292 1.00 79.74 138 LYS D CA 1
ATOM 4396 C C . LYS D 1 52 ? -5.534 -4.029 8.865 1.00 76.55 138 LYS D C 1
ATOM 4397 O O . LYS D 1 52 ? -4.470 -4.463 9.322 1.00 79.79 138 LYS D O 1
ATOM 4403 N N . GLU D 1 53 ? -6.649 -4.755 8.896 1.00 73.44 139 GLU D N 1
ATOM 4404 C CA . GLU D 1 53 ? -6.570 -6.201 9.123 1.00 71.24 139 GLU D CA 1
ATOM 4405 C C . GLU D 1 53 ? -5.782 -6.931 8.038 1.00 64.51 139 GLU D C 1
ATOM 4406 O O . GLU D 1 53 ? -5.051 -7.884 8.332 1.00 64.89 139 GLU D O 1
ATOM 4412 N N . ALA D 1 54 ? -5.943 -6.530 6.774 1.00 62.54 140 ALA D N 1
ATOM 4413 C CA . ALA D 1 54 ? -5.107 -7.078 5.700 1.00 65.26 140 ALA D CA 1
ATOM 4414 C C . ALA D 1 54 ? -3.611 -6.797 5.884 1.00 63.33 140 ALA D C 1
ATOM 4415 O O . ALA D 1 54 ? -2.775 -7.666 5.610 1.00 61.91 140 ALA D O 1
ATOM 4417 N N . ILE D 1 55 ? -3.249 -5.594 6.328 1.00 63.62 141 ILE D N 1
ATOM 4418 C CA . ILE D 1 55 ? -1.859 -5.325 6.703 1.00 59.22 141 ILE D CA 1
ATOM 4419 C C . ILE D 1 55 ? -1.399 -6.238 7.844 1.00 54.02 141 ILE D C 1
ATOM 4420 O O . ILE D 1 55 ? -0.328 -6.852 7.769 1.00 43.21 141 ILE D O 1
ATOM 4425 N N . LYS D 1 56 ? -2.221 -6.379 8.891 1.00 54.21 142 LYS D N 1
ATOM 4426 C CA . LYS D 1 56 ? -1.883 -7.295 9.984 1.00 56.20 142 LYS D CA 1
ATOM 4427 C C . LYS D 1 56 ? -1.710 -8.733 9.502 1.00 62.06 142 LYS D C 1
ATOM 4428 O O . LYS D 1 56 ? -0.791 -9.434 9.940 1.00 64.92 142 LYS D O 1
ATOM 4434 N N . GLY D 1 57 ? -2.572 -9.194 8.613 1.00 59.97 143 GLY D N 1
ATOM 4435 C CA . GLY D 1 57 ? -2.436 -10.543 8.113 1.00 60.59 143 GLY D CA 1
ATOM 4436 C C . GLY D 1 57 ? -1.342 -10.792 7.092 1.00 65.77 143 GLY D C 1
ATOM 4437 O O . GLY D 1 57 ? -1.359 -11.853 6.468 1.00 78.08 143 GLY D O 1
ATOM 4438 N N . SER D 1 58 ? -0.367 -9.899 6.920 1.00 59.77 144 SER D N 1
ATOM 4439 C CA . SER D 1 58 ? 0.654 -10.073 5.886 1.00 59.04 144 SER D CA 1
ATOM 4440 C C . SER D 1 58 ? 2.037 -10.213 6.507 1.00 58.55 144 SER D C 1
ATOM 4441 O O . SER D 1 58 ? 2.449 -9.384 7.328 1.00 54.65 144 SER D O 1
ATOM 4444 N N . LYS D 1 59 ? 2.727 -11.303 6.146 1.00 58.67 145 LYS D N 1
ATOM 4445 C CA . LYS D 1 59 ? 4.067 -11.559 6.673 1.00 58.28 145 LYS D CA 1
ATOM 4446 C C . LYS D 1 59 ? 5.068 -10.485 6.246 1.00 54.47 145 LYS D C 1
ATOM 4447 O O . LYS D 1 59 ? 5.879 -10.033 7.064 1.00 52.43 145 LYS D O 1
ATOM 4453 N N . ILE D 1 60 ? 5.025 -10.056 4.983 1.00 45.43 146 ILE D N 1
ATOM 4454 C CA . ILE D 1 60 ? 5.877 -8.980 4.485 1.00 51.87 146 ILE D CA 1
ATOM 4455 C C . ILE D 1 60 ? 5.011 -7.810 4.023 1.00 51.82 146 ILE D C 1
ATOM 4456 O O . ILE D 1 60 ? 4.005 -8.005 3.330 1.00 54.13 146 ILE D O 1
ATOM 4461 N N . ALA D 1 61 ? 5.437 -6.592 4.356 1.00 45.07 147 ALA D N 1
ATOM 4462 C CA . ALA D 1 61 ? 4.893 -5.376 3.758 1.00 43.71 147 ALA D CA 1
ATOM 4463 C C . ALA D 1 61 ? 5.980 -4.690 2.938 1.00 48.58 147 ALA D C 1
ATOM 4464 O O . ALA D 1 61 ? 7.077 -4.418 3.449 1.00 49.22 147 ALA D O 1
ATOM 4466 N N . ILE D 1 62 ? 5.670 -4.418 1.674 1.00 42.29 148 ILE D N 1
ATOM 4467 C CA . ILE D 1 62 ? 6.591 -3.777 0.742 1.00 48.01 148 ILE D CA 1
ATOM 4468 C C . ILE D 1 62 ? 6.103 -2.357 0.506 1.00 47.70 148 ILE D C 1
ATOM 4469 O O . ILE D 1 62 ? 5.003 -2.145 -0.017 1.00 52.49 148 ILE D O 1
ATOM 4474 N N . VAL D 1 63 ? 6.927 -1.391 0.880 1.00 44.40 149 VAL D N 1
ATOM 4475 C CA . VAL D 1 63 ? 6.598 0.017 0.743 1.00 43.35 149 VAL D CA 1
ATOM 4476 C C . VAL D 1 63 ? 7.341 0.529 -0.483 1.00 44.46 149 VAL D C 1
ATOM 4477 O O . VAL D 1 63 ? 8.579 0.588 -0.485 1.00 46.52 149 VAL D O 1
ATOM 4481 N N . LEU D 1 64 ? 6.591 0.908 -1.524 1.00 43.54 150 LEU D N 1
ATOM 4482 C CA . LEU D 1 64 ? 7.152 1.492 -2.749 1.00 46.21 150 LEU D CA 1
ATOM 4483 C C . LEU D 1 64 ? 7.129 2.990 -2.568 1.00 50.71 150 LEU D C 1
ATOM 4484 O O . LEU D 1 64 ? 6.153 3.668 -2.893 1.00 59.70 150 LEU D O 1
ATOM 4489 N N . LEU D 1 65 ? 8.239 3.514 -2.085 1.00 51.95 151 LEU D N 1
ATOM 4490 C CA . LEU D 1 65 ? 8.357 4.941 -1.839 1.00 58.62 151 LEU D CA 1
ATOM 4491 C C . LEU D 1 65 ? 8.613 5.663 -3.154 1.00 58.07 151 LEU D C 1
ATOM 4492 O O . LEU D 1 65 ? 9.568 5.348 -3.868 1.00 68.02 151 LEU D O 1
ATOM 4497 N N . SER D 1 66 ? 7.725 6.581 -3.508 1.00 53.34 152 SER D N 1
ATOM 4498 C CA . SER D 1 66 ? 7.744 7.209 -4.821 1.00 52.62 152 SER D CA 1
ATOM 4499 C C . SER D 1 66 ? 7.514 8.710 -4.656 1.00 51.72 152 SER D C 1
ATOM 4500 O O . SER D 1 66 ? 7.224 9.201 -3.564 1.00 47.74 152 SER D O 1
ATOM 4503 N N . ARG D 1 67 ? 7.680 9.439 -5.761 1.00 58.56 153 ARG D N 1
ATOM 4504 C CA . ARG D 1 67 ? 7.724 10.900 -5.724 1.00 67.04 153 ARG D CA 1
ATOM 4505 C C . ARG D 1 67 ? 6.476 11.520 -5.101 1.00 66.38 153 ARG D C 1
ATOM 4506 O O . ARG D 1 67 ? 6.586 12.401 -4.239 1.00 70.32 153 ARG D O 1
ATOM 4514 N N . LYS D 1 68 ? 5.289 11.017 -5.440 1.00 63.65 154 LYS D N 1
ATOM 4515 C CA . LYS D 1 68 ? 4.049 11.589 -4.927 1.00 65.16 154 LYS D CA 1
ATOM 4516 C C . LYS D 1 68 ? 3.380 10.688 -3.899 1.00 59.34 154 LYS D C 1
ATOM 4517 O O . LYS D 1 68 ? 2.199 10.870 -3.595 1.00 56.35 154 LYS D O 1
ATOM 4523 N N . TYR D 1 69 ? 4.141 9.761 -3.311 1.00 61.32 155 TYR D N 1
ATOM 4524 C CA . TYR D 1 69 ? 3.617 8.888 -2.264 1.00 58.29 155 TYR D CA 1
ATOM 4525 C C . TYR D 1 69 ? 3.083 9.694 -1.082 1.00 65.96 155 TYR D C 1
ATOM 4526 O O . TYR D 1 69 ? 2.058 9.343 -0.493 1.00 67.19 155 TYR D O 1
ATOM 4535 N N . ALA D 1 70 ? 3.731 10.801 -0.750 1.00 69.17 156 ALA D N 1
ATOM 4536 C CA . ALA D 1 70 ? 3.254 11.600 0.362 1.00 75.96 156 ALA D CA 1
ATOM 4537 C C . ALA D 1 70 ? 2.181 12.597 -0.042 1.00 72.91 156 ALA D C 1
ATOM 4538 O O . ALA D 1 70 ? 1.804 13.435 0.779 1.00 62.85 156 ALA D O 1
ATOM 4540 N N . SER D 1 71 ? 1.638 12.497 -1.256 1.00 76.22 157 SER D N 1
ATOM 4541 C CA . SER D 1 71 ? 0.473 13.290 -1.630 1.00 76.02 157 SER D CA 1
ATOM 4542 C C . SER D 1 71 ? -0.828 12.565 -1.325 1.00 83.73 157 SER D C 1
ATOM 4543 O O . SER D 1 71 ? -1.903 13.099 -1.625 1.00 90.42 157 SER D O 1
ATOM 4546 N N . SER D 1 72 ? -0.754 11.375 -0.729 1.00 81.52 158 SER D N 1
ATOM 4547 C CA . SER D 1 72 ? -1.925 10.603 -0.344 1.00 81.19 158 SER D CA 1
ATOM 4548 C C . SER D 1 72 ? -1.883 10.349 1.153 1.00 83.22 158 SER D C 1
ATOM 4549 O O . SER D 1 72 ? -0.950 9.712 1.657 1.00 80.08 158 SER D O 1
ATOM 4552 N N . SER D 1 73 ? -2.897 10.862 1.854 1.00 84.43 159 SER D N 1
ATOM 4553 C CA . SER D 1 73 ? -3.080 10.564 3.269 1.00 81.79 159 SER D CA 1
ATOM 4554 C C . SER D 1 73 ? -3.298 9.072 3.484 1.00 81.16 159 SER D C 1
ATOM 4555 O O . SER D 1 73 ? -2.805 8.489 4.459 1.00 81.20 159 SER D O 1
ATOM 4558 N N . TRP D 1 74 ? -4.038 8.447 2.565 1.00 80.83 160 TRP D N 1
ATOM 4559 C CA . TRP D 1 74 ? -4.269 7.007 2.575 1.00 76.43 160 TRP D CA 1
ATOM 4560 C C . TRP D 1 74 ? -2.963 6.210 2.558 1.00 73.12 160 TRP D C 1
ATOM 4561 O O . TRP D 1 74 ? -2.796 5.262 3.336 1.00 71.57 160 TRP D O 1
ATOM 4572 N N . CYS D 1 75 ? -2.018 6.572 1.686 1.00 68.55 161 CYS D N 1
ATOM 4573 C CA . CYS D 1 75 ? -0.711 5.907 1.715 1.00 67.05 161 CYS D CA 1
ATOM 4574 C C . CYS D 1 75 ? 0.044 6.118 3.022 1.00 65.71 161 CYS D C 1
ATOM 4575 O O . CYS D 1 75 ? 0.618 5.171 3.571 1.00 61.96 161 CYS D O 1
ATOM 4578 N N . LEU D 1 76 ? 0.059 7.349 3.535 1.00 65.55 162 LEU D N 1
ATOM 4579 C CA . LEU D 1 76 ? 0.669 7.615 4.836 1.00 57.12 162 LEU D CA 1
ATOM 4580 C C . LEU D 1 76 ? 0.013 6.848 5.986 1.00 58.21 162 LEU D C 1
ATOM 4581 O O . LEU D 1 76 ? 0.715 6.290 6.836 1.00 58.87 162 LEU D O 1
ATOM 4586 N N . ASP D 1 77 ? -1.316 6.738 5.992 1.00 57.49 163 ASP D N 1
ATOM 4587 C CA . ASP D 1 77 ? -1.981 5.859 6.958 1.00 62.52 163 ASP D CA 1
ATOM 4588 C C . ASP D 1 77 ? -1.590 4.386 6.826 1.00 62.05 163 ASP D C 1
ATOM 4589 O O . ASP D 1 77 ? -1.388 3.715 7.844 1.00 67.25 163 ASP D O 1
ATOM 4594 N N . GLU D 1 78 ? -1.455 3.864 5.603 1.00 60.61 164 GLU D N 1
ATOM 4595 C CA . GLU D 1 78 ? -0.893 2.521 5.435 1.00 57.81 164 GLU D CA 1
ATOM 4596 C C . GLU D 1 78 ? 0.495 2.374 6.053 1.00 59.42 164 GLU D C 1
ATOM 4597 O O . GLU D 1 78 ? 0.778 1.373 6.722 1.00 66.73 164 GLU D O 1
ATOM 4603 N N . LEU D 1 79 ? 1.380 3.347 5.828 1.00 58.10 165 LEU D N 1
ATOM 4604 C CA . LEU D 1 79 ? 2.720 3.306 6.418 1.00 58.43 165 LEU D CA 1
ATOM 4605 C C . LEU D 1 79 ? 2.705 3.253 7.943 1.00 63.01 165 LEU D C 1
ATOM 4606 O O . LEU D 1 79 ? 3.422 2.444 8.547 1.00 66.07 165 LEU D O 1
ATOM 4611 N N . ALA D 1 80 ? 1.878 4.084 8.583 1.00 59.81 166 ALA D N 1
ATOM 4612 C CA . ALA D 1 80 ? 1.771 4.067 10.038 1.00 56.02 166 ALA D CA 1
ATOM 4613 C C . ALA D 1 80 ? 1.334 2.715 10.600 1.00 60.07 166 ALA D C 1
ATOM 4614 O O . ALA D 1 80 ? 1.925 2.233 11.572 1.00 70.73 166 ALA D O 1
ATOM 4616 N N . GLU D 1 81 ? 0.328 2.073 10.001 1.00 56.86 167 GLU D N 1
ATOM 4617 C CA . GLU D 1 81 ? -0.017 0.708 10.405 1.00 57.85 167 GLU D CA 1
ATOM 4618 C C . GLU D 1 81 ? 1.107 -0.288 10.185 1.00 50.42 167 GLU D C 1
ATOM 4619 O O . GLU D 1 81 ? 1.414 -1.077 11.083 1.00 47.01 167 GLU D O 1
ATOM 4625 N N . ILE D 1 82 ? 1.765 -0.233 9.026 1.00 52.28 168 ILE D N 1
ATOM 4626 C CA . ILE D 1 82 ? 2.887 -1.128 8.745 1.00 50.40 168 ILE D CA 1
ATOM 4627 C C . ILE D 1 82 ? 4.016 -0.965 9.751 1.00 55.14 168 ILE D C 1
ATOM 4628 O O . ILE D 1 82 ? 4.569 -1.956 10.242 1.00 63.51 168 ILE D O 1
ATOM 4633 N N . MET D 1 83 ? 4.360 0.273 10.101 1.00 54.17 169 MET D N 1
ATOM 4634 C CA . MET D 1 83 ? 5.337 0.486 11.171 1.00 52.33 169 MET D CA 1
ATOM 4635 C C . MET D 1 83 ? 4.887 -0.077 12.519 1.00 57.58 169 MET D C 1
ATOM 4636 O O . MET D 1 83 ? 5.698 -0.664 13.246 1.00 64.40 169 MET D O 1
ATOM 4641 N N . ILE D 1 84 ? 3.616 0.105 12.897 1.00 51.36 170 ILE D N 1
ATOM 4642 C CA . ILE D 1 84 ? 3.098 -0.541 14.109 1.00 51.92 170 ILE D CA 1
ATOM 4643 C C . ILE D 1 84 ? 3.154 -2.066 14.023 1.00 53.61 170 ILE D C 1
ATOM 4644 O O . ILE D 1 84 ? 3.618 -2.739 14.952 1.00 60.47 170 ILE D O 1
ATOM 4649 N N . CYS D 1 85 ? 2.737 -2.635 12.896 1.00 55.32 171 CYS D N 1
ATOM 4650 C CA . CYS D 1 85 ? 2.869 -4.079 12.706 1.00 57.15 171 CYS D CA 1
ATOM 4651 C C . CYS D 1 85 ? 4.308 -4.560 12.799 1.00 58.42 171 CYS D C 1
ATOM 4652 O O . CYS D 1 85 ? 4.578 -5.612 13.392 1.00 61.39 171 CYS D O 1
ATOM 4655 N N . ARG D 1 86 ? 5.248 -3.793 12.260 1.00 55.01 172 ARG D N 1
ATOM 4656 C CA . ARG D 1 86 ? 6.656 -4.140 12.425 1.00 54.84 172 ARG D CA 1
ATOM 4657 C C . ARG D 1 86 ? 7.079 -4.179 13.895 1.00 59.54 172 ARG D C 1
ATOM 4658 O O . ARG D 1 86 ? 7.668 -5.168 14.348 1.00 64.56 172 ARG D O 1
ATOM 4666 N N . GLU D 1 87 ? 6.711 -3.156 14.672 1.00 60.06 173 GLU D N 1
ATOM 4667 C CA . GLU D 1 87 ? 7.048 -3.121 16.099 1.00 67.45 173 GLU D CA 1
ATOM 4668 C C . GLU D 1 87 ? 6.375 -4.228 16.912 1.00 69.78 173 GLU D C 1
ATOM 4669 O O . GLU D 1 87 ? 7.026 -4.883 17.736 1.00 73.78 173 GLU D O 1
ATOM 4675 N N . VAL D 1 88 ? 5.083 -4.461 16.695 1.00 69.29 174 VAL D N 1
ATOM 4676 C CA . VAL D 1 88 ? 4.311 -5.350 17.572 1.00 62.07 174 VAL D CA 1
ATOM 4677 C C . VAL D 1 88 ? 4.271 -6.778 17.041 1.00 58.10 174 VAL D C 1
ATOM 4678 O O . VAL D 1 88 ? 4.536 -7.728 17.777 1.00 70.67 174 VAL D O 1
ATOM 4682 N N . LEU D 1 89 ? 3.908 -6.972 15.776 1.00 54.35 175 LEU D N 1
ATOM 4683 C CA . LEU D 1 89 ? 3.690 -8.308 15.237 1.00 60.23 175 LEU D CA 1
ATOM 4684 C C . LEU D 1 89 ? 4.939 -8.895 14.597 1.00 63.83 175 LEU D C 1
ATOM 4685 O O . LEU D 1 89 ? 4.950 -10.086 14.262 1.00 69.64 175 LEU D O 1
ATOM 4690 N N . GLY D 1 90 ? 5.983 -8.098 14.413 1.00 57.88 176 GLY D N 1
ATOM 4691 C CA . GLY D 1 90 ? 7.195 -8.596 13.804 1.00 56.57 176 GLY D CA 1
ATOM 4692 C C . GLY D 1 90 ? 7.039 -8.767 12.319 1.00 62.37 176 GLY D C 1
ATOM 4693 O O . GLY D 1 90 ? 7.665 -9.659 11.732 1.00 67.64 176 GLY D O 1
ATOM 4694 N N . GLN D 1 91 ? 6.171 -7.963 11.705 1.00 56.54 177 GLN D N 1
ATOM 4695 C CA . GLN D 1 91 ? 6.048 -7.929 10.261 1.00 46.64 177 GLN D CA 1
ATOM 4696 C C . GLN D 1 91 ? 7.371 -7.489 9.639 1.00 53.27 177 GLN D C 1
ATOM 4697 O O . GLN D 1 91 ? 8.035 -6.584 10.153 1.00 59.06 177 GLN D O 1
ATOM 4703 N N . ILE D 1 92 ? 7.760 -8.145 8.540 1.00 53.84 178 ILE D N 1
ATOM 4704 C CA . ILE D 1 92 ? 8.987 -7.814 7.809 1.00 51.71 178 ILE D CA 1
ATOM 4705 C C . ILE D 1 92 ? 8.683 -6.675 6.844 1.00 48.26 178 ILE D C 1
ATOM 4706 O O . ILE D 1 92 ? 7.777 -6.788 6.008 1.00 53.86 178 ILE D O 1
ATOM 4711 N N . VAL D 1 93 ? 9.516 -5.641 6.848 1.00 43.79 179 VAL D N 1
ATOM 4712 C CA . VAL D 1 93 ? 9.265 -4.467 6.011 1.00 45.12 179 VAL D CA 1
ATOM 4713 C C . VAL D 1 93 ? 10.384 -4.311 4.991 1.00 43.45 179 VAL D C 1
ATOM 4714 O O . VAL D 1 93 ? 11.560 -4.187 5.355 1.00 53.08 179 VAL D O 1
ATOM 4718 N N . MET D 1 94 ? 10.010 -4.250 3.719 1.00 36.88 180 MET D N 1
ATOM 4719 C CA . MET D 1 94 ? 10.950 -4.053 2.626 1.00 42.65 180 MET D CA 1
ATOM 4720 C C . MET D 1 94 ? 10.678 -2.712 1.962 1.00 48.02 180 MET D C 1
ATOM 4721 O O . MET D 1 94 ? 9.521 -2.329 1.764 1.00 55.44 180 MET D O 1
ATOM 4726 N N . THR D 1 95 ? 11.737 -1.986 1.643 1.00 45.94 181 THR D N 1
ATOM 4727 C CA . THR D 1 95 ? 11.603 -0.680 1.023 1.00 46.75 181 THR D CA 1
ATOM 4728 C C . THR D 1 95 ? 12.074 -0.729 -0.423 1.00 40.83 181 THR D C 1
ATOM 4729 O O . THR D 1 95 ? 13.148 -1.267 -0.720 1.00 43.70 181 THR D O 1
ATOM 4733 N N . ILE D 1 96 ? 11.259 -0.189 -1.319 1.00 34.91 182 ILE D N 1
ATOM 4734 C CA . ILE D 1 96 ? 11.698 0.139 -2.669 1.00 34.54 182 ILE D CA 1
ATOM 4735 C C . ILE D 1 96 ? 11.707 1.656 -2.793 1.00 36.59 182 ILE D C 1
ATOM 4736 O O . ILE D 1 96 ? 10.658 2.308 -2.705 1.00 39.54 182 ILE D O 1
ATOM 4741 N N . PHE D 1 97 ? 12.901 2.212 -2.986 1.00 39.58 183 PHE D N 1
ATOM 4742 C CA . PHE D 1 97 ? 13.091 3.643 -3.214 1.00 44.73 183 PHE D CA 1
ATOM 4743 C C . PHE D 1 97 ? 13.046 3.895 -4.711 1.00 50.43 183 PHE D C 1
ATOM 4744 O O . PHE D 1 97 ? 14.060 3.821 -5.408 1.00 57.41 183 PHE D O 1
ATOM 4752 N N . TYR D 1 98 ? 11.865 4.235 -5.207 1.00 49.38 184 TYR D N 1
ATOM 4753 C CA . TYR D 1 98 ? 11.626 4.374 -6.640 1.00 48.15 184 TYR D CA 1
ATOM 4754 C C . TYR D 1 98 ? 11.716 5.857 -7.004 1.00 52.34 184 TYR D C 1
ATOM 4755 O O . TYR D 1 98 ? 10.770 6.619 -6.785 1.00 51.52 184 TYR D O 1
ATOM 4764 N N . GLU D 1 99 ? 12.877 6.261 -7.549 1.00 54.06 185 GLU D N 1
ATOM 4765 C CA . GLU D 1 99 ? 13.136 7.638 -7.997 1.00 58.82 185 GLU D CA 1
ATOM 4766 C C . GLU D 1 99 ? 13.087 8.668 -6.864 1.00 64.48 185 GLU D C 1
ATOM 4767 O O . GLU D 1 99 ? 12.722 9.828 -7.080 1.00 68.79 185 GLU D O 1
ATOM 4773 N N . VAL D 1 100 ? 13.412 8.273 -5.641 1.00 63.40 186 VAL D N 1
ATOM 4774 C CA . VAL D 1 100 ? 13.416 9.226 -4.537 1.00 65.73 186 VAL D CA 1
ATOM 4775 C C . VAL D 1 100 ? 14.545 8.834 -3.589 1.00 61.61 186 VAL D C 1
ATOM 4776 O O . VAL D 1 100 ? 14.798 7.647 -3.358 1.00 45.80 186 VAL D O 1
ATOM 4780 N N . ASP D 1 101 ? 15.286 9.849 -3.127 1.00 64.52 187 ASP D N 1
ATOM 4781 C CA . ASP D 1 101 ? 16.368 9.641 -2.164 1.00 74.17 187 ASP D CA 1
ATOM 4782 C C . ASP D 1 101 ? 15.784 9.288 -0.793 1.00 74.78 187 ASP D C 1
ATOM 4783 O O . ASP D 1 101 ? 14.899 10.002 -0.301 1.00 75.76 187 ASP D O 1
ATOM 4788 N N . PRO D 1 102 ? 16.262 8.193 -0.130 1.00 75.41 188 PRO D N 1
ATOM 4789 C CA . PRO D 1 102 ? 16.013 7.994 1.315 1.00 73.96 188 PRO D CA 1
ATOM 4790 C C . PRO D 1 102 ? 16.104 9.240 2.195 1.00 78.62 188 PRO D C 1
ATOM 4791 O O . PRO D 1 102 ? 15.260 9.437 3.075 1.00 84.46 188 PRO D O 1
ATOM 4795 N N . THR D 1 103 ? 17.108 10.088 1.960 1.00 73.21 189 THR D N 1
ATOM 4796 C CA . THR D 1 103 ? 17.297 11.295 2.766 1.00 77.65 189 THR D CA 1
ATOM 4797 C C . THR D 1 103 ? 16.103 12.237 2.665 1.00 72.79 189 THR D C 1
ATOM 4798 O O . THR D 1 103 ? 15.744 12.895 3.646 1.00 69.18 189 THR D O 1
ATOM 4802 N N . ASP D 1 104 ? 15.539 12.385 1.466 1.00 68.41 190 ASP D N 1
ATOM 4803 C CA . ASP D 1 104 ? 14.307 13.154 1.303 1.00 70.74 190 ASP D CA 1
ATOM 4804 C C . ASP D 1 104 ? 13.135 12.550 2.075 1.00 72.24 190 ASP D C 1
ATOM 4805 O O . ASP D 1 104 ? 12.337 13.286 2.668 1.00 79.50 190 ASP D O 1
ATOM 4810 N N . ILE D 1 105 ? 13.003 11.219 2.077 1.00 64.57 191 ILE D N 1
ATOM 4811 C CA . ILE D 1 105 ? 12.026 10.560 2.952 1.00 58.36 191 ILE D CA 1
ATOM 4812 C C . ILE D 1 105 ? 12.326 10.833 4.427 1.00 61.69 191 ILE D C 1
ATOM 4813 O O . ILE D 1 105 ? 11.445 11.245 5.194 1.00 60.51 191 ILE D O 1
ATOM 4818 N N . LYS D 1 106 ? 13.589 10.660 4.827 1.00 64.12 192 LYS D N 1
ATOM 4819 C CA . LYS D 1 106 ? 13.985 10.814 6.228 1.00 70.40 192 LYS D CA 1
ATOM 4820 C C . LYS D 1 106 ? 13.736 12.217 6.764 1.00 73.39 192 LYS D C 1
ATOM 4821 O O . LYS D 1 106 ? 13.269 12.375 7.899 1.00 74.12 192 LYS D O 1
ATOM 4827 N N . LYS D 1 107 ? 14.055 13.248 5.984 1.00 80.06 193 LYS D N 1
ATOM 4828 C CA . LYS D 1 107 ? 13.995 14.622 6.467 1.00 86.37 193 LYS D CA 1
ATOM 4829 C C . LYS D 1 107 ? 12.814 15.399 5.898 1.00 89.17 193 LYS D C 1
ATOM 4830 O O . LYS D 1 107 ? 12.654 16.581 6.219 1.00 97.63 193 LYS D O 1
ATOM 4836 N N . GLN D 1 108 ? 11.990 14.765 5.062 1.00 85.43 194 GLN D N 1
ATOM 4837 C CA . GLN D 1 108 ? 10.813 15.371 4.427 1.00 83.06 194 GLN D CA 1
ATOM 4838 C C . GLN D 1 108 ? 11.181 16.605 3.598 1.00 83.17 194 GLN D C 1
ATOM 4839 O O . GLN D 1 108 ? 10.659 17.704 3.801 1.00 78.74 194 GLN D O 1
ATOM 4845 N N . THR D 1 109 ? 12.067 16.388 2.628 1.00 79.97 195 THR D N 1
ATOM 4846 C CA . THR D 1 109 ? 12.705 17.450 1.866 1.00 81.72 195 THR D CA 1
ATOM 4847 C C . THR D 1 109 ? 12.478 17.218 0.375 1.00 84.48 195 THR D C 1
ATOM 4848 O O . THR D 1 109 ? 12.045 16.145 -0.057 1.00 83.99 195 THR D O 1
ATOM 4852 N N . GLY D 1 110 ? 12.810 18.234 -0.417 1.00 89.50 196 GLY D N 1
ATOM 4853 C CA . GLY D 1 110 ? 12.576 18.283 -1.849 1.00 90.46 196 GLY D CA 1
ATOM 4854 C C . GLY D 1 110 ? 11.115 18.141 -2.245 1.00 96.04 196 GLY D C 1
ATOM 4855 O O . GLY D 1 110 ? 10.188 18.444 -1.482 1.00 102.37 196 GLY D O 1
ATOM 4856 N N . GLU D 1 111 ? 10.915 17.656 -3.474 1.00 96.95 197 GLU D N 1
ATOM 4857 C CA . GLU D 1 111 ? 9.574 17.474 -4.026 1.00 95.83 197 GLU D CA 1
ATOM 4858 C C . GLU D 1 111 ? 8.710 16.545 -3.179 1.00 88.70 197 GLU D C 1
ATOM 4859 O O . GLU D 1 111 ? 7.500 16.764 -3.043 1.00 88.80 197 GLU D O 1
ATOM 4865 N N . PHE D 1 112 ? 9.310 15.492 -2.622 1.00 81.40 198 PHE D N 1
ATOM 4866 C CA . PHE D 1 112 ? 8.609 14.628 -1.677 1.00 77.56 198 PHE D CA 1
ATOM 4867 C C . PHE D 1 112 ? 8.155 15.380 -0.431 1.00 76.77 198 PHE D C 1
ATOM 4868 O O . PHE D 1 112 ? 7.007 15.241 0.003 1.00 79.56 198 PHE D O 1
ATOM 4876 N N . GLY D 1 113 ? 9.035 16.196 0.147 1.00 76.05 199 GLY D N 1
ATOM 4877 C CA . GLY D 1 113 ? 8.630 17.038 1.261 1.00 75.54 199 GLY D CA 1
ATOM 4878 C C . GLY D 1 113 ? 7.542 18.039 0.931 1.00 82.36 199 GLY D C 1
ATOM 4879 O O . GLY D 1 113 ? 6.635 18.260 1.735 1.00 92.63 199 GLY D O 1
ATOM 4880 N N . LYS D 1 114 ? 7.595 18.641 -0.260 1.00 81.99 200 LYS D N 1
ATOM 4881 C CA . LYS D 1 114 ? 6.516 19.532 -0.686 1.00 85.14 200 LYS D CA 1
ATOM 4882 C C . LYS D 1 114 ? 5.164 18.824 -0.764 1.00 81.16 200 LYS D C 1
ATOM 4883 O O . LYS D 1 114 ? 4.158 19.342 -0.266 1.00 83.61 200 LYS D O 1
ATOM 4889 N N . ALA D 1 115 ? 5.130 17.620 -1.330 1.00 77.50 201 ALA D N 1
ATOM 4890 C CA . ALA D 1 115 ? 3.909 16.820 -1.313 1.00 71.33 201 ALA D CA 1
ATOM 4891 C C . ALA D 1 115 ? 3.442 16.508 0.105 1.00 72.84 201 ALA D C 1
ATOM 4892 O O . ALA D 1 115 ? 2.245 16.605 0.402 1.00 74.28 201 ALA D O 1
ATOM 4894 N N . PHE D 1 116 ? 4.375 16.154 0.998 1.00 72.90 202 PHE D N 1
ATOM 4895 C CA . PHE D 1 116 ? 4.047 15.930 2.406 1.00 80.25 202 PHE D CA 1
ATOM 4896 C C . PHE D 1 116 ? 3.446 17.170 3.074 1.00 90.71 202 PHE D C 1
ATOM 4897 O O . PHE D 1 116 ? 2.468 17.063 3.821 1.00 98.28 202 PHE D O 1
ATOM 4905 N N . THR D 1 117 ? 4.020 18.348 2.832 1.00 93.82 203 THR D N 1
ATOM 4906 C CA . THR D 1 117 ? 3.461 19.583 3.382 1.00 90.98 203 THR D CA 1
ATOM 4907 C C . THR D 1 117 ? 2.047 19.862 2.877 1.00 89.25 203 THR D C 1
ATOM 4908 O O . THR D 1 117 ? 1.185 20.318 3.638 1.00 95.13 203 THR D O 1
ATOM 4912 N N . LYS D 1 118 ? 1.794 19.593 1.596 1.00 89.31 204 LYS D N 1
ATOM 4913 C CA . LYS D 1 118 ? 0.477 19.746 0.985 1.00 96.51 204 LYS D CA 1
ATOM 4914 C C . LYS D 1 118 ? -0.574 18.761 1.517 1.00 99.64 204 LYS D C 1
ATOM 4915 O O . LYS D 1 118 ? -1.766 18.977 1.281 1.00 100.25 204 LYS D O 1
ATOM 4921 N N . THR D 1 119 ? -0.184 17.663 2.170 1.00 98.71 205 THR D N 1
ATOM 4922 C CA . THR D 1 119 ? -1.167 16.736 2.731 1.00 100.43 205 THR D CA 1
ATOM 4923 C C . THR D 1 119 ? -1.371 16.906 4.232 1.00 99.07 205 THR D C 1
ATOM 4924 O O . THR D 1 119 ? -2.293 16.312 4.790 1.00 102.21 205 THR D O 1
ATOM 4928 N N . CYS D 1 120 ? -0.592 17.760 4.878 1.00 99.02 206 CYS D N 1
ATOM 4929 C CA . CYS D 1 120 ? -0.767 18.135 6.276 1.00 107.14 206 CYS D CA 1
ATOM 4930 C C . CYS D 1 120 ? -1.800 19.256 6.402 1.00 120.69 206 CYS D C 1
ATOM 4931 O O . CYS D 1 120 ? -1.974 19.857 7.473 1.00 122.83 206 CYS D O 1
ATOM 4934 N N . ARG D 1 121 ? -2.469 19.525 5.281 1.00 122.83 207 ARG D N 1
ATOM 4935 C CA . ARG D 1 121 ? -3.616 20.403 5.122 1.00 126.68 207 ARG D CA 1
ATOM 4936 C C . ARG D 1 121 ? -4.826 20.005 5.962 1.00 131.29 207 ARG D C 1
ATOM 4937 O O . ARG D 1 121 ? -5.502 19.017 5.654 1.00 134.05 207 ARG D O 1
ATOM 4945 N N . GLY D 1 122 ? -5.118 20.769 7.015 1.00 132.97 208 GLY D N 1
ATOM 4946 C CA . GLY D 1 122 ? -6.275 20.476 7.843 1.00 130.89 208 GLY D CA 1
ATOM 4947 C C . GLY D 1 122 ? -6.191 19.205 8.656 1.00 121.20 208 GLY D C 1
ATOM 4948 O O . GLY D 1 122 ? -7.215 18.544 8.860 1.00 117.75 208 GLY D O 1
ATOM 4949 N N . LYS D 1 123 ? -5.000 18.847 9.135 1.00 115.44 209 LYS D N 1
ATOM 4950 C CA . LYS D 1 123 ? -4.767 17.580 9.806 1.00 107.10 209 LYS D CA 1
ATOM 4951 C C . LYS D 1 123 ? -4.316 17.794 11.250 1.00 101.84 209 LYS D C 1
ATOM 4952 O O . LYS D 1 123 ? -3.543 18.721 11.523 1.00 99.15 209 LYS D O 1
ATOM 4958 N N . PRO D 1 124 ? -4.834 16.972 12.215 1.00 97.11 210 PRO D N 1
ATOM 4959 C CA . PRO D 1 124 ? -4.282 16.940 13.582 1.00 89.85 210 PRO D CA 1
ATOM 4960 C C . PRO D 1 124 ? -2.765 16.974 13.674 1.00 83.03 210 PRO D C 1
ATOM 4961 O O . PRO D 1 124 ? -2.062 16.282 12.931 1.00 74.36 210 PRO D O 1
ATOM 4965 N N . LYS D 1 125 ? -2.269 17.753 14.638 1.00 89.88 211 LYS D N 1
ATOM 4966 C CA . LYS D 1 125 ? -0.835 17.826 14.919 1.00 95.82 211 LYS D CA 1
ATOM 4967 C C . LYS D 1 125 ? -0.231 16.473 15.298 1.00 98.30 211 LYS D C 1
ATOM 4968 O O . LYS D 1 125 ? 0.870 16.128 14.853 1.00 98.99 211 LYS D O 1
ATOM 4974 N N . GLU D 1 126 ? -0.939 15.693 16.113 1.00 99.36 212 GLU D N 1
ATOM 4975 C CA . GLU D 1 126 ? -0.554 14.309 16.387 1.00 96.27 212 GLU D CA 1
ATOM 4976 C C . GLU D 1 126 ? -0.524 13.407 15.154 1.00 97.59 212 GLU D C 1
ATOM 4977 O O . GLU D 1 126 ? 0.364 12.553 15.035 1.00 97.39 212 GLU D O 1
ATOM 4983 N N . GLN D 1 127 ? -1.507 13.524 14.258 1.00 98.17 213 GLN D N 1
ATOM 4984 C CA . GLN D 1 127 ? -1.472 12.741 13.017 1.00 89.68 213 GLN D CA 1
ATOM 4985 C C . GLN D 1 127 ? -0.295 13.076 12.099 1.00 81.52 213 GLN D C 1
ATOM 4986 O O . GLN D 1 127 ? 0.354 12.167 11.568 1.00 81.99 213 GLN D O 1
ATOM 4992 N N . VAL D 1 128 ? -0.008 14.365 11.882 1.00 79.05 214 VAL D N 1
ATOM 4993 C CA . VAL D 1 128 ? 1.157 14.724 11.067 1.00 80.23 214 VAL D CA 1
ATOM 4994 C C . VAL D 1 128 ? 2.461 14.285 11.728 1.00 80.49 214 VAL D C 1
ATOM 4995 O O . VAL D 1 128 ? 3.373 13.783 11.059 1.00 75.13 214 VAL D O 1
ATOM 4999 N N . GLU D 1 129 ? 2.554 14.412 13.051 1.00 82.81 215 GLU D N 1
ATOM 5000 C CA . GLU D 1 129 ? 3.678 13.827 13.779 1.00 85.20 215 GLU D CA 1
ATOM 5001 C C . GLU D 1 129 ? 3.777 12.313 13.593 1.00 78.27 215 GLU D C 1
ATOM 5002 O O . GLU D 1 129 ? 4.876 11.780 13.397 1.00 76.65 215 GLU D O 1
ATOM 5008 N N . ARG D 1 130 ? 2.646 11.606 13.652 1.00 75.92 216 ARG D N 1
ATOM 5009 C CA . ARG D 1 130 ? 2.622 10.166 13.392 1.00 71.51 216 ARG D CA 1
ATOM 5010 C C . ARG D 1 130 ? 3.099 9.812 11.985 1.00 71.85 216 ARG D C 1
ATOM 5011 O O . ARG D 1 130 ? 3.927 8.910 11.808 1.00 70.48 216 ARG D O 1
ATOM 5019 N N . TRP D 1 131 ? 2.596 10.515 10.970 1.00 67.40 217 TRP D N 1
ATOM 5020 C CA . TRP D 1 131 ? 3.111 10.338 9.615 1.00 61.63 217 TRP D CA 1
ATOM 5021 C C . TRP D 1 131 ? 4.592 10.674 9.473 1.00 67.63 217 TRP D C 1
ATOM 5022 O O . TRP D 1 131 ? 5.367 9.877 8.928 1.00 76.55 217 TRP D O 1
ATOM 5033 N N . ARG D 1 132 ? 5.016 11.817 10.012 1.00 67.82 218 ARG D N 1
ATOM 5034 C CA . ARG D 1 132 ? 6.430 12.198 9.973 1.00 74.62 218 ARG D CA 1
ATOM 5035 C C . ARG D 1 132 ? 7.339 11.189 10.670 1.00 72.52 218 ARG D C 1
ATOM 5036 O O . ARG D 1 132 ? 8.436 10.896 10.178 1.00 72.45 218 ARG D O 1
ATOM 5044 N N . LYS D 1 133 ? 6.925 10.671 11.826 1.00 74.54 219 LYS D N 1
ATOM 5045 C CA . LYS D 1 133 ? 7.674 9.590 12.469 1.00 78.26 219 LYS D CA 1
ATOM 5046 C C . LYS D 1 133 ? 7.748 8.310 11.620 1.00 70.68 219 LYS D C 1
ATOM 5047 O O . LYS D 1 133 ? 8.828 7.731 11.468 1.00 66.49 219 LYS D O 1
ATOM 5053 N N . ALA D 1 134 ? 6.632 7.877 11.027 1.00 69.05 220 ALA D N 1
ATOM 5054 C CA . ALA D 1 134 ? 6.642 6.704 10.149 1.00 61.29 220 ALA D CA 1
ATOM 5055 C C . ALA D 1 134 ? 7.540 6.865 8.924 1.00 64.74 220 ALA D C 1
ATOM 5056 O O . ALA D 1 134 ? 8.297 5.948 8.578 1.00 59.50 220 ALA D O 1
ATOM 5058 N N . LEU D 1 135 ? 7.470 8.018 8.254 1.00 69.39 221 LEU D N 1
ATOM 5059 C CA . LEU D 1 135 ? 8.391 8.322 7.157 1.00 69.29 221 LEU D CA 1
ATOM 5060 C C . LEU D 1 135 ? 9.856 8.323 7.591 1.00 69.25 221 LEU D C 1
ATOM 5061 O O . LEU D 1 135 ? 10.724 7.805 6.877 1.00 68.98 221 LEU D O 1
ATOM 5066 N N . GLU D 1 136 ? 10.155 8.933 8.733 1.00 71.48 222 GLU D N 1
ATOM 5067 C CA . GLU D 1 136 ? 11.501 8.879 9.297 1.00 71.57 222 GLU D CA 1
ATOM 5068 C C . GLU D 1 136 ? 11.970 7.453 9.594 1.00 66.93 222 GLU D C 1
ATOM 5069 O O . GLU D 1 136 ? 13.137 7.119 9.353 1.00 69.23 222 GLU D O 1
ATOM 5075 N N . ASP D 1 137 ? 11.091 6.605 10.137 1.00 60.64 223 ASP D N 1
ATOM 5076 C CA . ASP D 1 137 ? 11.441 5.202 10.359 1.00 62.54 223 ASP D CA 1
ATOM 5077 C C . ASP D 1 137 ? 11.751 4.413 9.078 1.00 65.59 223 ASP D C 1
ATOM 5078 O O . ASP D 1 137 ? 12.771 3.717 9.026 1.00 67.18 223 ASP D O 1
ATOM 5083 N N . VAL D 1 138 ? 10.950 4.543 8.011 1.00 61.64 224 VAL D N 1
ATOM 5084 C CA . VAL D 1 138 ? 11.233 3.704 6.837 1.00 51.29 224 VAL D CA 1
ATOM 5085 C C . VAL D 1 138 ? 12.439 4.135 6.027 1.00 60.41 224 VAL D C 1
ATOM 5086 O O . VAL D 1 138 ? 13.064 3.293 5.370 1.00 64.64 224 VAL D O 1
ATOM 5090 N N . ALA D 1 139 ? 12.844 5.396 6.108 1.00 59.79 225 ALA D N 1
ATOM 5091 C CA . ALA D 1 139 ? 14.018 5.814 5.363 1.00 62.88 225 ALA D CA 1
ATOM 5092 C C . ALA D 1 139 ? 15.300 5.143 5.851 1.00 69.31 225 ALA D C 1
ATOM 5093 O O . ALA D 1 139 ? 16.277 5.101 5.097 1.00 72.64 225 ALA D O 1
ATOM 5095 N N . THR D 1 140 ? 15.313 4.580 7.064 1.00 69.52 226 THR D N 1
ATOM 5096 C CA . THR D 1 140 ? 16.486 3.887 7.581 1.00 65.12 226 THR D CA 1
ATOM 5097 C C . THR D 1 140 ? 16.426 2.384 7.340 1.00 60.66 226 THR D C 1
ATOM 5098 O O . THR D 1 140 ? 17.367 1.673 7.709 1.00 58.82 226 THR D O 1
ATOM 5102 N N . ILE D 1 141 ? 15.365 1.891 6.703 1.00 56.00 227 ILE D N 1
ATOM 5103 C CA . ILE D 1 141 ? 15.267 0.483 6.326 1.00 50.10 227 ILE D CA 1
ATOM 5104 C C . ILE D 1 141 ? 15.958 0.281 4.990 1.00 52.51 227 ILE D C 1
ATOM 5105 O O . ILE D 1 141 ? 15.487 0.763 3.954 1.00 47.64 227 ILE D O 1
ATOM 5110 N N . ALA D 1 142 ? 17.017 -0.520 5.006 1.00 57.18 228 ALA D N 1
ATOM 5111 C CA . ALA D 1 142 ? 17.796 -0.782 3.809 1.00 57.24 228 ALA D CA 1
ATOM 5112 C C . ALA D 1 142 ? 16.962 -1.499 2.754 1.00 55.24 228 ALA D C 1
ATOM 5113 O O . ALA D 1 142 ? 16.140 -2.370 3.058 1.00 60.35 228 ALA D O 1
ATOM 5115 N N . GLY D 1 143 ? 17.126 -1.077 1.513 1.00 37.67 229 GLY D N 1
ATOM 5116 C CA . GLY D 1 143 ? 16.298 -1.594 0.446 1.00 44.66 229 GLY D CA 1
ATOM 5117 C C . GLY D 1 143 ? 16.836 -1.281 -0.938 1.00 48.97 229 GLY D C 1
ATOM 5118 O O . GLY D 1 143 ? 18.046 -1.065 -1.118 1.00 47.84 229 GLY D O 1
ATOM 5119 N N . TYR D 1 144 ? 15.930 -1.205 -1.910 1.00 46.01 230 TYR D N 1
ATOM 5120 C CA . TYR D 1 144 ? 16.268 -1.215 -3.326 1.00 47.36 230 TYR D CA 1
ATOM 5121 C C . TYR D 1 144 ? 16.005 0.152 -3.948 1.00 46.10 230 TYR D C 1
ATOM 5122 O O . TYR D 1 144 ? 14.951 0.759 -3.726 1.00 43.22 230 TYR D O 1
ATOM 5131 N N . HIS D 1 145 ? 16.937 0.613 -4.775 1.00 39.58 231 HIS D N 1
ATOM 5132 C CA . HIS D 1 145 ? 16.837 1.948 -5.350 1.00 42.64 231 HIS D CA 1
ATOM 5133 C C . HIS D 1 145 ? 16.716 1.803 -6.866 1.00 45.10 231 HIS D C 1
ATOM 5134 O O . HIS D 1 145 ? 17.669 1.396 -7.543 1.00 49.53 231 HIS D O 1
ATOM 5141 N N . SER D 1 146 ? 15.570 2.202 -7.407 1.00 39.50 232 SER D N 1
ATOM 5142 C CA . SER D 1 146 ? 15.308 1.977 -8.814 1.00 39.75 232 SER D CA 1
ATOM 5143 C C . SER D 1 146 ? 16.321 2.701 -9.702 1.00 48.47 232 SER D C 1
ATOM 5144 O O . SER D 1 146 ? 16.716 2.170 -10.747 1.00 44.32 232 SER D O 1
ATOM 5147 N N . HIS D 1 147 ? 16.811 3.870 -9.268 1.00 61.42 233 HIS D N 1
ATOM 5148 C CA . HIS D 1 147 ? 17.755 4.662 -10.061 1.00 68.15 233 HIS D CA 1
ATOM 5149 C C . HIS D 1 147 ? 19.149 4.040 -10.122 1.00 65.06 233 HIS D C 1
ATOM 5150 O O . HIS D 1 147 ? 19.916 4.357 -11.033 1.00 66.08 233 HIS D O 1
ATOM 5157 N N . LYS D 1 148 ? 19.472 3.105 -9.238 1.00 56.28 234 LYS D N 1
ATOM 5158 C CA . LYS D 1 148 ? 20.792 2.493 -9.232 1.00 56.04 234 LYS D CA 1
ATOM 5159 C C . LYS D 1 148 ? 20.836 1.169 -9.996 1.00 53.45 234 LYS D C 1
ATOM 5160 O O . LYS D 1 148 ? 21.918 0.581 -10.138 1.00 52.48 234 LYS D O 1
ATOM 5166 N N . TRP D 1 149 ? 19.717 0.724 -10.562 1.00 45.29 235 TRP D N 1
ATOM 5167 C CA . TRP D 1 149 ? 19.691 -0.467 -11.401 1.00 49.08 235 TRP D CA 1
ATOM 5168 C C . TRP D 1 149 ? 19.318 -0.031 -12.805 1.00 54.05 235 TRP D C 1
ATOM 5169 O O . TRP D 1 149 ? 18.214 0.480 -13.020 1.00 56.98 235 TRP D O 1
ATOM 5180 N N . CYS D 1 150 ? 20.193 -0.288 -13.773 1.00 59.47 236 CYS D N 1
ATOM 5181 C CA . CYS D 1 150 ? 19.949 0.177 -15.130 1.00 63.64 236 CYS D CA 1
ATOM 5182 C C . CYS D 1 150 ? 19.281 -0.881 -15.995 1.00 57.36 236 CYS D C 1
ATOM 5183 O O . CYS D 1 150 ? 19.051 -0.645 -17.186 1.00 52.79 236 CYS D O 1
ATOM 5186 N N . ASP D 1 151 ? 18.911 -2.014 -15.404 1.00 54.76 237 ASP D N 1
ATOM 5187 C CA . ASP D 1 151 ? 17.939 -2.932 -15.975 1.00 48.45 237 ASP D CA 1
ATOM 5188 C C . ASP D 1 151 ? 16.854 -3.077 -14.914 1.00 45.04 237 ASP D C 1
ATOM 5189 O O . ASP D 1 151 ? 17.087 -3.668 -13.852 1.00 41.53 237 ASP D O 1
ATOM 5194 N N . GLU D 1 152 ? 15.691 -2.483 -15.185 1.00 44.69 238 GLU D N 1
ATOM 5195 C CA . GLU D 1 152 ? 14.573 -2.537 -14.250 1.00 41.49 238 GLU D CA 1
ATOM 5196 C C . GLU D 1 152 ? 14.013 -3.956 -14.108 1.00 38.51 238 GLU D C 1
ATOM 5197 O O . GLU D 1 152 ? 13.735 -4.406 -12.991 1.00 39.45 238 GLU D O 1
ATOM 5203 N N . ALA D 1 153 ? 13.906 -4.697 -15.215 1.00 36.18 239 ALA D N 1
ATOM 5204 C CA . ALA D 1 153 ? 13.469 -6.094 -15.134 1.00 41.91 239 ALA D CA 1
ATOM 5205 C C . ALA D 1 153 ? 14.379 -6.943 -14.255 1.00 47.10 239 ALA D C 1
ATOM 5206 O O . ALA D 1 153 ? 13.896 -7.708 -13.412 1.00 47.45 239 ALA D O 1
ATOM 5208 N N . GLU D 1 154 ? 15.696 -6.771 -14.389 1.00 50.85 240 GLU D N 1
ATOM 5209 C CA . GLU D 1 154 ? 16.646 -7.443 -13.509 1.00 51.25 240 GLU D CA 1
ATOM 5210 C C . GLU D 1 154 ? 16.458 -7.076 -12.039 1.00 52.79 240 GLU D C 1
ATOM 5211 O O . GLU D 1 154 ? 16.478 -7.958 -11.170 1.00 49.36 240 GLU D O 1
ATOM 5217 N N . MET D 1 155 ? 16.224 -5.799 -11.736 1.00 55.53 241 MET D N 1
ATOM 5218 C CA . MET D 1 155 ? 15.936 -5.427 -10.352 1.00 50.38 241 MET D CA 1
ATOM 5219 C C . MET D 1 155 ? 14.694 -6.107 -9.791 1.00 46.86 241 MET D C 1
ATOM 5220 O O . MET D 1 155 ? 14.726 -6.647 -8.682 1.00 44.43 241 MET D O 1
ATOM 5225 N N . ILE D 1 156 ? 13.598 -6.114 -10.548 1.00 36.99 242 ILE D N 1
ATOM 5226 C CA . ILE D 1 156 ? 12.371 -6.770 -10.096 1.00 34.38 242 ILE D CA 1
ATOM 5227 C C . ILE D 1 156 ? 12.596 -8.251 -9.832 1.00 36.54 242 ILE D C 1
ATOM 5228 O O . ILE D 1 156 ? 12.148 -8.789 -8.812 1.00 33.02 242 ILE D O 1
ATOM 5233 N N . GLU D 1 157 ? 13.341 -8.910 -10.709 1.00 33.40 243 GLU D N 1
ATOM 5234 C CA . GLU D 1 157 ? 13.747 -10.290 -10.466 1.00 47.96 243 GLU D CA 1
ATOM 5235 C C . GLU D 1 157 ? 14.538 -10.454 -9.169 1.00 50.33 243 GLU D C 1
ATOM 5236 O O . GLU D 1 157 ? 14.356 -11.438 -8.440 1.00 46.68 243 GLU D O 1
ATOM 5242 N N . LYS D 1 158 ? 15.431 -9.519 -8.870 1.00 47.95 244 LYS D N 1
ATOM 5243 C CA . LYS D 1 158 ? 16.068 -9.491 -7.555 1.00 47.54 244 LYS D CA 1
ATOM 5244 C C . LYS D 1 158 ? 15.081 -9.255 -6.405 1.00 50.54 244 LYS D C 1
ATOM 5245 O O . LYS D 1 158 ? 15.190 -9.911 -5.362 1.00 55.50 244 LYS D O 1
ATOM 5251 N N . ILE D 1 159 ? 14.104 -8.349 -6.565 1.00 42.64 245 ILE D N 1
ATOM 5252 C CA . ILE D 1 159 ? 13.080 -8.194 -5.522 1.00 41.78 245 ILE D CA 1
ATOM 5253 C C . ILE D 1 159 ? 12.340 -9.507 -5.273 1.00 46.19 245 ILE D C 1
ATOM 5254 O O . ILE D 1 159 ? 12.321 -10.026 -4.149 1.00 46.46 245 ILE D O 1
ATOM 5259 N N . SER D 1 160 ? 11.813 -10.115 -6.329 1.00 41.32 246 SER D N 1
ATOM 5260 C CA . SER D 1 160 ? 11.014 -11.319 -6.153 1.00 46.36 246 SER D CA 1
ATOM 5261 C C . SER D 1 160 ? 11.811 -12.502 -5.592 1.00 52.97 246 SER D C 1
ATOM 5262 O O . SER D 1 160 ? 11.306 -13.224 -4.725 1.00 55.43 246 SER D O 1
ATOM 5265 N N . THR D 1 161 ? 13.066 -12.684 -6.007 1.00 57.78 247 THR D N 1
ATOM 5266 C CA . THR D 1 161 ? 13.918 -13.697 -5.374 1.00 61.58 247 THR D CA 1
ATOM 5267 C C . THR D 1 161 ? 14.136 -13.442 -3.883 1.00 64.31 247 THR D C 1
ATOM 5268 O O . THR D 1 161 ? 14.011 -14.360 -3.064 1.00 66.83 247 THR D O 1
ATOM 5272 N N . ASP D 1 162 ? 14.463 -12.207 -3.508 1.00 63.66 248 ASP D N 1
ATOM 5273 C CA . ASP D 1 162 ? 14.599 -11.880 -2.090 1.00 62.83 248 ASP D CA 1
ATOM 5274 C C . ASP D 1 162 ? 13.306 -12.073 -1.312 1.00 68.70 248 ASP D C 1
ATOM 5275 O O . ASP D 1 162 ? 13.322 -12.629 -0.207 1.00 73.21 248 ASP D O 1
ATOM 5280 N N . VAL D 1 163 ? 12.179 -11.640 -1.873 1.00 65.08 249 VAL D N 1
ATOM 5281 C CA . VAL D 1 163 ? 10.879 -11.898 -1.250 1.00 60.74 249 VAL D CA 1
ATOM 5282 C C . VAL D 1 163 ? 10.598 -13.392 -1.103 1.00 67.15 249 VAL D C 1
ATOM 5283 O O . VAL D 1 163 ? 10.174 -13.851 -0.038 1.00 70.23 249 VAL D O 1
ATOM 5287 N N . SER D 1 164 ? 10.817 -14.173 -2.165 1.00 69.83 250 SER D N 1
ATOM 5288 C CA . SER D 1 164 ? 10.599 -15.619 -2.093 1.00 71.96 250 SER D CA 1
ATOM 5289 C C . SER D 1 164 ? 11.478 -16.321 -1.053 1.00 73.37 250 SER D C 1
ATOM 5290 O O . SER D 1 164 ? 11.000 -17.204 -0.331 1.00 77.97 250 SER D O 1
ATOM 5293 N N . ASN D 1 165 ? 12.755 -15.942 -0.950 1.00 71.27 251 ASN D N 1
ATOM 5294 C CA . ASN D 1 165 ? 13.622 -16.501 0.090 1.00 69.44 251 ASN D CA 1
ATOM 5295 C C . ASN D 1 165 ? 13.080 -16.287 1.498 1.00 70.69 251 ASN D C 1
ATOM 5296 O O . ASN D 1 165 ? 13.204 -17.170 2.354 1.00 77.71 251 ASN D O 1
ATOM 5301 N N . MET D 1 166 ? 12.482 -15.134 1.769 1.00 76.01 252 MET D N 1
ATOM 5302 C CA . MET D 1 166 ? 11.981 -14.891 3.117 1.00 84.53 252 MET D CA 1
ATOM 5303 C C . MET D 1 166 ? 10.645 -15.562 3.412 1.00 84.54 252 MET D C 1
ATOM 5304 O O . MET D 1 166 ? 10.267 -15.640 4.585 1.00 86.87 252 MET D O 1
ATOM 5309 N N . LEU D 1 167 ? 9.936 -16.061 2.402 1.00 82.63 253 LEU D N 1
ATOM 5310 C CA . LEU D 1 167 ? 8.692 -16.789 2.623 1.00 81.23 253 LEU D CA 1
ATOM 5311 C C . LEU D 1 167 ? 8.896 -18.298 2.745 1.00 96.43 253 LEU D C 1
ATOM 5312 O O . LEU D 1 167 ? 7.928 -19.025 3.002 1.00 97.79 253 LEU D O 1
ATOM 5317 N N . ASP D 1 168 ? 10.124 -18.783 2.592 1.00 104.61 254 ASP D N 1
ATOM 5318 C CA . ASP D 1 168 ? 10.411 -20.203 2.735 1.00 119.69 254 ASP D CA 1
ATOM 5319 C C . ASP D 1 168 ? 10.613 -20.575 4.207 1.00 128.89 254 ASP D C 1
ATOM 5320 O O . ASP D 1 168 ? 11.365 -19.917 4.933 1.00 131.02 254 ASP D O 1
ATOM 5325 N N . ALA E 1 3 ? 16.532 -18.004 -41.845 1.00 164.40 89 ALA E N 1
ATOM 5326 C CA . ALA E 1 3 ? 16.799 -16.736 -41.168 1.00 160.03 89 ALA E CA 1
ATOM 5327 C C . ALA E 1 3 ? 17.487 -16.940 -39.812 1.00 157.41 89 ALA E C 1
ATOM 5328 O O . ALA E 1 3 ? 17.099 -17.810 -39.034 1.00 161.48 89 ALA E O 1
ATOM 5330 N N . LYS E 1 4 ? 18.520 -16.130 -39.551 1.00 128.58 90 LYS E N 1
ATOM 5331 C CA . LYS E 1 4 ? 19.262 -16.212 -38.292 1.00 105.95 90 LYS E CA 1
ATOM 5332 C C . LYS E 1 4 ? 18.398 -15.945 -37.058 1.00 97.32 90 LYS E C 1
ATOM 5333 O O . LYS E 1 4 ? 18.582 -16.601 -36.024 1.00 91.93 90 LYS E O 1
ATOM 5339 N N . HIS E 1 5 ? 17.487 -14.965 -37.115 1.00 93.36 91 HIS E N 1
ATOM 5340 C CA . HIS E 1 5 ? 16.771 -14.553 -35.912 1.00 89.75 91 HIS E CA 1
ATOM 5341 C C . HIS E 1 5 ? 15.269 -14.442 -36.143 1.00 85.70 91 HIS E C 1
ATOM 5342 O O . HIS E 1 5 ? 14.799 -14.245 -37.266 1.00 90.53 91 HIS E O 1
ATOM 5349 N N . ASP E 1 6 ? 14.519 -14.508 -35.030 1.00 75.55 92 ASP E N 1
ATOM 5350 C CA . ASP E 1 6 ? 13.072 -14.315 -35.068 1.00 65.51 92 ASP E CA 1
ATOM 5351 C C . ASP E 1 6 ? 12.713 -12.831 -35.043 1.00 60.64 92 ASP E C 1
ATOM 5352 O O . ASP E 1 6 ? 11.939 -12.353 -35.882 1.00 56.16 92 ASP E O 1
ATOM 5357 N N . VAL E 1 7 ? 13.276 -12.080 -34.097 1.00 56.28 93 VAL E N 1
ATOM 5358 C CA . VAL E 1 7 ? 12.921 -10.680 -33.894 1.00 54.12 93 VAL E CA 1
ATOM 5359 C C . VAL E 1 7 ? 14.160 -9.790 -33.947 1.00 54.84 93 VAL E C 1
ATOM 5360 O O . VAL E 1 7 ? 15.136 -10.029 -33.223 1.00 52.61 93 VAL E O 1
ATOM 5364 N N . PHE E 1 8 ? 14.099 -8.735 -34.772 1.00 53.87 94 PHE E N 1
ATOM 5365 C CA . PHE E 1 8 ? 15.025 -7.616 -34.678 1.00 51.34 94 PHE E CA 1
ATOM 5366 C C . PHE E 1 8 ? 14.328 -6.454 -33.992 1.00 49.05 94 PHE E C 1
ATOM 5367 O O . PHE E 1 8 ? 13.341 -5.930 -34.542 1.00 47.24 94 PHE E O 1
ATOM 5375 N N . PRO E 1 9 ? 14.782 -6.013 -32.828 1.00 44.61 95 PRO E N 1
ATOM 5376 C CA . PRO E 1 9 ? 14.172 -4.833 -32.196 1.00 45.47 95 PRO E CA 1
ATOM 5377 C C . PRO E 1 9 ? 14.868 -3.536 -32.598 1.00 44.83 95 PRO E C 1
ATOM 5378 O O . PRO E 1 9 ? 16.085 -3.405 -32.447 1.00 49.09 95 PRO E O 1
ATOM 5382 N N . SER E 1 10 ? 14.110 -2.566 -33.104 1.00 40.64 96 SER E N 1
ATOM 5383 C CA . SER E 1 10 ? 14.614 -1.212 -33.325 1.00 42.21 96 SER E CA 1
ATOM 5384 C C . SER E 1 10 ? 14.007 -0.275 -32.295 1.00 36.65 96 SER E C 1
ATOM 5385 O O . SER E 1 10 ? 12.787 -0.102 -32.247 1.00 29.94 96 SER E O 1
ATOM 5388 N N . PHE E 1 11 ? 14.870 0.399 -31.551 1.00 40.51 97 PHE E N 1
ATOM 5389 C CA . PHE E 1 11 ? 14.464 1.140 -30.373 1.00 43.39 97 PHE E CA 1
ATOM 5390 C C . PHE E 1 11 ? 15.521 2.195 -30.111 1.00 44.16 97 PHE E C 1
ATOM 5391 O O . PHE E 1 11 ? 16.669 2.055 -30.533 1.00 46.95 97 PHE E O 1
ATOM 5399 N N . HIS E 1 12 ? 15.148 3.211 -29.335 1.00 38.23 98 HIS E N 1
ATOM 5400 C CA . HIS E 1 12 ? 16.103 4.231 -28.930 1.00 38.47 98 HIS E CA 1
ATOM 5401 C C . HIS E 1 12 ? 16.410 4.040 -27.449 1.00 40.51 98 HIS E C 1
ATOM 5402 O O . HIS E 1 12 ? 15.559 4.298 -26.593 1.00 38.73 98 HIS E O 1
ATOM 5409 N N . GLY E 1 13 ? 17.665 3.680 -27.162 1.00 44.75 99 GLY E N 1
ATOM 5410 C CA . GLY E 1 13 ? 18.020 3.159 -25.851 1.00 48.05 99 GLY E CA 1
ATOM 5411 C C . GLY E 1 13 ? 17.728 4.096 -24.694 1.00 52.97 99 GLY E C 1
ATOM 5412 O O . GLY E 1 13 ? 17.286 3.659 -23.628 1.00 58.23 99 GLY E O 1
ATOM 5413 N N . ALA E 1 14 ? 17.941 5.395 -24.892 1.00 55.19 100 ALA E N 1
ATOM 5414 C CA . ALA E 1 14 ? 17.701 6.358 -23.817 1.00 58.59 100 ALA E CA 1
ATOM 5415 C C . ALA E 1 14 ? 16.246 6.343 -23.349 1.00 63.81 100 ALA E C 1
ATOM 5416 O O . ALA E 1 14 ? 15.975 6.441 -22.146 1.00 70.82 100 ALA E O 1
ATOM 5418 N N . ASP E 1 15 ? 15.302 6.252 -24.290 1.00 57.89 101 ASP E N 1
ATOM 5419 C CA . ASP E 1 15 ? 13.881 6.182 -23.962 1.00 55.74 101 ASP E CA 1
ATOM 5420 C C . ASP E 1 15 ? 13.477 4.880 -23.262 1.00 55.93 101 ASP E C 1
ATOM 5421 O O . ASP E 1 15 ? 12.687 4.911 -22.313 1.00 61.30 101 ASP E O 1
ATOM 5426 N N . VAL E 1 16 ? 13.961 3.724 -23.708 1.00 52.79 102 VAL E N 1
ATOM 5427 C CA . VAL E 1 16 ? 13.271 2.512 -23.272 1.00 44.12 102 VAL E CA 1
ATOM 5428 C C . VAL E 1 16 ? 14.160 1.403 -22.708 1.00 47.21 102 VAL E C 1
ATOM 5429 O O . VAL E 1 16 ? 13.655 0.473 -22.068 1.00 43.83 102 VAL E O 1
ATOM 5433 N N . ARG E 1 17 ? 15.476 1.482 -22.906 1.00 48.33 103 ARG E N 1
ATOM 5434 C CA . ARG E 1 17 ? 16.312 0.319 -22.610 1.00 46.90 103 ARG E CA 1
ATOM 5435 C C . ARG E 1 17 ? 16.332 -0.046 -21.125 1.00 54.12 103 ARG E C 1
ATOM 5436 O O . ARG E 1 17 ? 16.236 -1.229 -20.777 1.00 57.23 103 ARG E O 1
ATOM 5444 N N . ARG E 1 18 ? 16.451 0.939 -20.230 1.00 52.34 104 ARG E N 1
ATOM 5445 C CA . ARG E 1 18 ? 16.370 0.642 -18.796 1.00 50.54 104 ARG E CA 1
ATOM 5446 C C . ARG E 1 18 ? 15.000 0.101 -18.377 1.00 51.06 104 ARG E C 1
ATOM 5447 O O . ARG E 1 18 ? 14.915 -0.815 -17.549 1.00 55.38 104 ARG E O 1
ATOM 5455 N N . THR E 1 19 ? 13.917 0.679 -18.890 1.00 48.86 105 THR E N 1
ATOM 5456 C CA . THR E 1 19 ? 12.580 0.339 -18.405 1.00 44.14 105 THR E CA 1
ATOM 5457 C C . THR E 1 19 ? 11.838 -0.615 -19.337 1.00 44.29 105 THR E C 1
ATOM 5458 O O . THR E 1 19 ? 12.021 -1.835 -19.280 1.00 54.00 105 THR E O 1
ATOM 5462 N N . PHE E 1 20 ? 11.040 -0.045 -20.236 1.00 39.44 106 PHE E N 1
ATOM 5463 C CA . PHE E 1 20 ? 10.048 -0.795 -20.998 1.00 40.37 106 PHE E CA 1
ATOM 5464 C C . PHE E 1 20 ? 10.654 -1.939 -21.817 1.00 44.83 106 PHE E C 1
ATOM 5465 O O . PHE E 1 20 ? 10.153 -3.067 -21.777 1.00 51.78 106 PHE E O 1
ATOM 5473 N N . LEU E 1 21 ? 11.755 -1.688 -22.526 1.00 42.84 107 LEU E N 1
ATOM 5474 C CA . LEU E 1 21 ? 12.339 -2.746 -23.344 1.00 43.70 107 LEU E CA 1
ATOM 5475 C C . LEU E 1 21 ? 12.811 -3.946 -22.510 1.00 47.50 107 LEU E C 1
ATOM 5476 O O . LEU E 1 21 ? 12.622 -5.101 -22.920 1.00 46.96 107 LEU E O 1
ATOM 5481 N N . SER E 1 22 ? 13.407 -3.705 -21.337 1.00 41.77 108 SER E N 1
ATOM 5482 C CA . SER E 1 22 ? 13.944 -4.816 -20.540 1.00 47.48 108 SER E CA 1
ATOM 5483 C C . SER E 1 22 ? 12.862 -5.821 -20.163 1.00 55.45 108 SER E C 1
ATOM 5484 O O . SER E 1 22 ? 13.105 -7.036 -20.160 1.00 66.03 108 SER E O 1
ATOM 5487 N N . HIS E 1 23 ? 11.676 -5.327 -19.789 1.00 46.46 109 HIS E N 1
ATOM 5488 C CA . HIS E 1 23 ? 10.512 -6.191 -19.577 1.00 43.50 109 HIS E CA 1
ATOM 5489 C C . HIS E 1 23 ? 10.084 -6.970 -20.823 1.00 43.19 109 HIS E C 1
ATOM 5490 O O . HIS E 1 23 ? 9.777 -8.164 -20.727 1.00 43.67 109 HIS E O 1
ATOM 5497 N N . ILE E 1 24 ? 10.112 -6.355 -22.003 1.00 39.66 110 ILE E N 1
ATOM 5498 C CA . ILE E 1 24 ? 9.816 -7.125 -23.216 1.00 46.69 110 ILE E CA 1
ATOM 5499 C C . ILE E 1 24 ? 10.808 -8.276 -23.426 1.00 50.94 110 ILE E C 1
ATOM 5500 O O . ILE E 1 24 ? 10.404 -9.421 -23.661 1.00 49.20 110 ILE E O 1
ATOM 5505 N N . LEU E 1 25 ? 12.110 -8.007 -23.301 1.00 50.28 111 LEU E N 1
ATOM 5506 C CA . LEU E 1 25 ? 13.119 -9.051 -23.502 1.00 47.70 111 LEU E CA 1
ATOM 5507 C C . LEU E 1 25 ? 13.011 -10.208 -22.503 1.00 62.26 111 LEU E C 1
ATOM 5508 O O . LEU E 1 25 ? 13.110 -11.377 -22.897 1.00 66.52 111 LEU E O 1
ATOM 5513 N N . GLU E 1 26 ? 12.744 -9.920 -21.225 1.00 62.10 112 GLU E N 1
ATOM 5514 C CA . GLU E 1 26 ? 12.398 -10.989 -20.287 1.00 66.59 112 GLU E CA 1
ATOM 5515 C C . GLU E 1 26 ? 11.183 -11.782 -20.746 1.00 64.79 112 GLU E C 1
ATOM 5516 O O . GLU E 1 26 ? 11.190 -13.016 -20.705 1.00 77.04 112 GLU E O 1
ATOM 5522 N N . SER E 1 27 ? 10.119 -11.105 -21.168 1.00 57.50 113 SER E N 1
ATOM 5523 C CA . SER E 1 27 ? 8.945 -11.837 -21.637 1.00 58.32 113 SER E CA 1
ATOM 5524 C C . SER E 1 27 ? 9.222 -12.654 -22.896 1.00 63.16 113 SER E C 1
ATOM 5525 O O . SER E 1 27 ? 8.780 -13.805 -23.002 1.00 66.58 113 SER E O 1
ATOM 5528 N N . PHE E 1 28 ? 9.986 -12.093 -23.839 1.00 60.77 114 PHE E N 1
ATOM 5529 C CA . PHE E 1 28 ? 10.409 -12.843 -25.025 1.00 62.21 114 PHE E CA 1
ATOM 5530 C C . PHE E 1 28 ? 11.227 -14.096 -24.710 1.00 63.42 114 PHE E C 1
ATOM 5531 O O . PHE E 1 28 ? 11.008 -15.148 -25.323 1.00 62.47 114 PHE E O 1
ATOM 5539 N N . ARG E 1 29 ? 12.168 -14.020 -23.774 1.00 60.80 115 ARG E N 1
ATOM 5540 C CA . ARG E 1 29 ? 12.933 -15.224 -23.480 1.00 64.91 115 ARG E CA 1
ATOM 5541 C C . ARG E 1 29 ? 12.160 -16.261 -22.662 1.00 72.92 115 ARG E C 1
ATOM 5542 O O . ARG E 1 29 ? 12.495 -17.452 -22.742 1.00 68.17 115 ARG E O 1
ATOM 5550 N N . ARG E 1 30 ? 11.138 -15.859 -21.897 1.00 72.81 116 ARG E N 1
ATOM 5551 C CA . ARG E 1 30 ? 10.221 -16.843 -21.313 1.00 71.83 116 ARG E CA 1
ATOM 5552 C C . ARG E 1 30 ? 9.514 -17.664 -22.384 1.00 66.92 116 ARG E C 1
ATOM 5553 O O . ARG E 1 30 ? 9.333 -18.877 -22.221 1.00 80.07 116 ARG E O 1
ATOM 5561 N N . LYS E 1 31 ? 9.113 -17.032 -23.485 1.00 58.26 117 LYS E N 1
ATOM 5562 C CA . LYS E 1 31 ? 8.457 -17.732 -24.586 1.00 64.97 117 LYS E CA 1
ATOM 5563 C C . LYS E 1 31 ? 9.440 -18.196 -25.657 1.00 66.42 117 LYS E C 1
ATOM 5564 O O . LYS E 1 31 ? 9.012 -18.675 -26.714 1.00 66.27 117 LYS E O 1
ATOM 5570 N N . GLY E 1 32 ? 10.739 -18.076 -25.392 1.00 69.53 118 GLY E N 1
ATOM 5571 C CA . GLY E 1 32 ? 11.783 -18.573 -26.270 1.00 60.78 118 GLY E CA 1
ATOM 5572 C C . GLY E 1 32 ? 11.875 -17.905 -27.618 1.00 72.78 118 GLY E C 1
ATOM 5573 O O . GLY E 1 32 ? 12.209 -18.568 -28.609 1.00 73.83 118 GLY E O 1
ATOM 5574 N N . ILE E 1 33 ? 11.583 -16.607 -27.682 1.00 65.08 119 ILE E N 1
ATOM 5575 C CA . ILE E 1 33 ? 11.650 -15.847 -28.925 1.00 56.53 119 ILE E CA 1
ATOM 5576 C C . ILE E 1 33 ? 13.090 -15.381 -29.132 1.00 60.36 119 ILE E C 1
ATOM 5577 O O . ILE E 1 33 ? 13.645 -14.660 -28.295 1.00 60.21 119 ILE E O 1
ATOM 5582 N N . ASP E 1 34 ? 13.709 -15.819 -30.232 1.00 65.46 120 ASP E N 1
ATOM 5583 C CA . ASP E 1 34 ? 15.111 -15.516 -30.515 1.00 71.32 120 ASP E CA 1
ATOM 5584 C C . ASP E 1 34 ? 15.241 -14.083 -31.015 1.00 71.58 120 ASP E C 1
ATOM 5585 O O . ASP E 1 34 ? 14.895 -13.779 -32.165 1.00 74.40 120 ASP E O 1
ATOM 5590 N N . THR E 1 35 ? 15.769 -13.209 -30.163 1.00 69.97 121 THR E N 1
ATOM 5591 C CA . THR E 1 35 ? 15.755 -11.772 -30.394 1.00 61.80 121 THR E CA 1
ATOM 5592 C C . THR E 1 35 ? 17.195 -11.286 -30.487 1.00 54.22 121 THR E C 1
ATOM 5593 O O . THR E 1 35 ? 18.006 -11.539 -29.587 1.00 47.33 121 THR E O 1
ATOM 5597 N N . PHE E 1 36 ? 17.515 -10.626 -31.595 1.00 52.34 122 PHE E N 1
ATOM 5598 C CA . PHE E 1 36 ? 18.823 -10.007 -31.767 1.00 58.37 122 PHE E CA 1
ATOM 5599 C C . PHE E 1 36 ? 19.026 -8.927 -30.706 1.00 61.78 122 PHE E C 1
ATOM 5600 O O . PHE E 1 36 ? 18.126 -8.130 -30.431 1.00 46.61 122 PHE E O 1
ATOM 5608 N N . ILE E 1 37 ? 20.179 -8.943 -30.050 1.00 75.75 123 ILE E N 1
ATOM 5609 C CA . ILE E 1 37 ? 20.446 -8.013 -28.959 1.00 84.64 123 ILE E CA 1
ATOM 5610 C C . ILE E 1 37 ? 21.568 -7.078 -29.396 1.00 98.31 123 ILE E C 1
ATOM 5611 O O . ILE E 1 37 ? 22.698 -7.514 -29.650 1.00 96.62 123 ILE E O 1
ATOM 5616 N N . ASP E 1 38 ? 21.225 -5.796 -29.548 1.00 114.60 124 ASP E N 1
ATOM 5617 C CA . ASP E 1 38 ? 22.145 -4.746 -29.994 1.00 125.28 124 ASP E CA 1
ATOM 5618 C C . ASP E 1 38 ? 22.963 -4.210 -28.814 1.00 138.62 124 ASP E C 1
ATOM 5619 O O . ASP E 1 38 ? 22.803 -3.074 -28.361 1.00 139.30 124 ASP E O 1
ATOM 5624 N N . ASN E 1 39 ? 23.876 -5.052 -28.325 1.00 150.21 125 ASN E N 1
ATOM 5625 C CA . ASN E 1 39 ? 24.674 -4.746 -27.142 1.00 156.77 125 ASN E CA 1
ATOM 5626 C C . ASN E 1 39 ? 26.148 -4.593 -27.486 1.00 161.57 125 ASN E C 1
ATOM 5627 O O . ASN E 1 39 ? 26.987 -4.507 -26.583 1.00 167.96 125 ASN E O 1
ATOM 5632 N N . ASN E 1 40 ? 26.474 -4.569 -28.774 1.00 151.71 126 ASN E N 1
ATOM 5633 C CA . ASN E 1 40 ? 27.785 -4.159 -29.272 1.00 148.66 126 ASN E CA 1
ATOM 5634 C C . ASN E 1 40 ? 27.681 -2.719 -29.776 1.00 149.37 126 ASN E C 1
ATOM 5635 O O . ASN E 1 40 ? 27.847 -2.417 -30.958 1.00 149.76 126 ASN E O 1
ATOM 5640 N N . ILE E 1 41 ? 27.371 -1.829 -28.832 1.00 149.35 127 ILE E N 1
ATOM 5641 C CA . ILE E 1 41 ? 27.064 -0.434 -29.138 1.00 151.03 127 ILE E CA 1
ATOM 5642 C C . ILE E 1 41 ? 28.313 0.292 -29.622 1.00 165.01 127 ILE E C 1
ATOM 5643 O O . ILE E 1 41 ? 29.323 0.369 -28.912 1.00 169.11 127 ILE E O 1
ATOM 5648 N N . GLU E 1 42 ? 28.245 0.826 -30.842 1.00 172.78 128 GLU E N 1
ATOM 5649 C CA . GLU E 1 42 ? 29.319 1.602 -31.447 1.00 182.40 128 GLU E CA 1
ATOM 5650 C C . GLU E 1 42 ? 28.720 2.763 -32.228 1.00 185.75 128 GLU E C 1
ATOM 5651 O O . GLU E 1 42 ? 27.683 2.609 -32.879 1.00 182.16 128 GLU E O 1
ATOM 5657 N N . ARG E 1 43 ? 29.385 3.921 -32.182 1.00 193.41 129 ARG E N 1
ATOM 5658 C CA . ARG E 1 43 ? 28.812 5.152 -32.708 1.00 194.50 129 ARG E CA 1
ATOM 5659 C C . ARG E 1 43 ? 29.750 5.791 -33.727 1.00 212.85 129 ARG E C 1
ATOM 5660 O O . ARG E 1 43 ? 29.479 6.904 -34.193 1.00 212.33 129 ARG E O 1
ATOM 5668 N N . SER E 1 44 ? 30.843 5.104 -34.079 1.00 230.59 130 SER E N 1
ATOM 5669 C CA . SER E 1 44 ? 31.789 5.578 -35.090 1.00 236.65 130 SER E CA 1
ATOM 5670 C C . SER E 1 44 ? 31.153 5.766 -36.465 1.00 231.69 130 SER E C 1
ATOM 5671 O O . SER E 1 44 ? 31.384 6.789 -37.124 1.00 234.32 130 SER E O 1
ATOM 5674 N N . LYS E 1 45 ? 30.344 4.807 -36.911 1.00 195.67 131 LYS E N 1
ATOM 5675 C CA . LYS E 1 45 ? 29.704 4.876 -38.218 1.00 159.47 131 LYS E CA 1
ATOM 5676 C C . LYS E 1 45 ? 28.334 4.223 -38.143 1.00 136.65 131 LYS E C 1
ATOM 5677 O O . LYS E 1 45 ? 28.154 3.216 -37.453 1.00 134.44 131 LYS E O 1
ATOM 5683 N N . SER E 1 46 ? 27.367 4.821 -38.834 1.00 119.32 132 SER E N 1
ATOM 5684 C CA . SER E 1 46 ? 25.998 4.355 -38.729 1.00 106.50 132 SER E CA 1
ATOM 5685 C C . SER E 1 46 ? 25.813 3.067 -39.532 1.00 101.54 132 SER E C 1
ATOM 5686 O O . SER E 1 46 ? 26.412 2.873 -40.591 1.00 102.72 132 SER E O 1
ATOM 5689 N N . ILE E 1 47 ? 24.950 2.197 -38.996 1.00 94.60 133 ILE E N 1
ATOM 5690 C CA . ILE E 1 47 ? 24.665 0.824 -39.422 1.00 91.12 133 ILE E CA 1
ATOM 5691 C C . ILE E 1 47 ? 25.686 0.198 -40.373 1.00 90.08 133 ILE E C 1
ATOM 5692 O O . ILE E 1 47 ? 25.736 0.503 -41.571 1.00 87.17 133 ILE E O 1
ATOM 5697 N N . GLY E 1 48 ? 26.548 -0.656 -39.814 1.00 89.88 134 GLY E N 1
ATOM 5698 C CA . GLY E 1 48 ? 27.491 -1.399 -40.599 1.00 92.63 134 GLY E CA 1
ATOM 5699 C C . GLY E 1 48 ? 26.793 -2.446 -41.453 1.00 84.75 134 GLY E C 1
ATOM 5700 O O . GLY E 1 48 ? 25.567 -2.595 -41.412 1.00 75.70 134 GLY E O 1
ATOM 5701 N N . PRO E 1 49 ? 27.572 -3.170 -42.259 1.00 87.81 135 PRO E N 1
ATOM 5702 C CA . PRO E 1 49 ? 26.978 -4.273 -43.030 1.00 89.06 135 PRO E CA 1
ATOM 5703 C C . PRO E 1 49 ? 26.510 -5.412 -42.144 1.00 91.60 135 PRO E C 1
ATOM 5704 O O . PRO E 1 49 ? 25.507 -6.062 -42.461 1.00 89.18 135 PRO E O 1
ATOM 5708 N N . GLU E 1 50 ? 27.216 -5.666 -41.040 1.00 92.38 136 GLU E N 1
ATOM 5709 C CA . GLU E 1 50 ? 26.820 -6.712 -40.108 1.00 90.97 136 GLU E CA 1
ATOM 5710 C C . GLU E 1 50 ? 25.420 -6.475 -39.557 1.00 82.23 136 GLU E C 1
ATOM 5711 O O . GLU E 1 50 ? 24.608 -7.404 -39.484 1.00 85.03 136 GLU E O 1
ATOM 5717 N N . LEU E 1 51 ? 25.115 -5.231 -39.182 1.00 74.84 137 LEU E N 1
ATOM 5718 C CA . LEU E 1 51 ? 23.783 -4.884 -38.688 1.00 61.77 137 LEU E CA 1
ATOM 5719 C C . LEU E 1 51 ? 22.703 -5.074 -39.744 1.00 59.16 137 LEU E C 1
ATOM 5720 O O . LEU E 1 51 ? 21.640 -5.637 -39.454 1.00 60.34 137 LEU E O 1
ATOM 5725 N N . LYS E 1 52 ? 22.958 -4.621 -40.973 1.00 58.75 138 LYS E N 1
ATOM 5726 C CA . LYS E 1 52 ? 22.018 -4.846 -42.068 1.00 61.66 138 LYS E CA 1
ATOM 5727 C C . LYS E 1 52 ? 21.766 -6.333 -42.325 1.00 62.65 138 LYS E C 1
ATOM 5728 O O . LYS E 1 52 ? 20.617 -6.748 -42.512 1.00 63.05 138 LYS E O 1
ATOM 5734 N N . GLU E 1 53 ? 22.813 -7.155 -42.310 1.00 68.18 139 GLU E N 1
ATOM 5735 C CA . GLU E 1 53 ? 22.620 -8.603 -42.389 1.00 69.74 139 GLU E CA 1
ATOM 5736 C C . GLU E 1 53 ? 21.741 -9.148 -41.266 1.00 62.12 139 GLU E C 1
ATOM 5737 O O . GLU E 1 53 ? 20.893 -10.015 -41.509 1.00 64.28 139 GLU E O 1
ATOM 5743 N N . ALA E 1 54 ? 21.915 -8.657 -40.036 1.00 56.47 140 ALA E N 1
ATOM 5744 C CA . ALA E 1 54 ? 21.008 -9.030 -38.947 1.00 57.19 140 ALA E CA 1
ATOM 5745 C C . ALA E 1 54 ? 19.548 -8.646 -39.202 1.00 63.04 140 ALA E C 1
ATOM 5746 O O . ALA E 1 54 ? 18.643 -9.459 -38.974 1.00 63.06 140 ALA E O 1
ATOM 5748 N N . ILE E 1 55 ? 19.291 -7.435 -39.701 1.00 63.40 141 ILE E N 1
ATOM 5749 C CA . ILE E 1 55 ? 17.928 -7.074 -40.103 1.00 54.20 141 ILE E CA 1
ATOM 5750 C C . ILE E 1 55 ? 17.409 -7.983 -41.207 1.00 57.03 141 ILE E C 1
ATOM 5751 O O . ILE E 1 55 ? 16.280 -8.482 -41.133 1.00 58.41 141 ILE E O 1
ATOM 5756 N N . LYS E 1 56 ? 18.223 -8.224 -42.237 1.00 59.96 142 LYS E N 1
ATOM 5757 C CA . LYS E 1 56 ? 17.811 -9.126 -43.312 1.00 59.97 142 LYS E CA 1
ATOM 5758 C C . LYS E 1 56 ? 17.466 -10.519 -42.792 1.00 60.83 142 LYS E C 1
ATOM 5759 O O . LYS E 1 56 ? 16.462 -11.107 -43.210 1.00 61.57 142 LYS E O 1
ATOM 5765 N N . GLY E 1 57 ? 18.269 -11.054 -41.875 1.00 61.98 143 GLY E N 1
ATOM 5766 C CA . GLY E 1 57 ? 18.046 -12.374 -41.305 1.00 69.28 143 GLY E CA 1
ATOM 5767 C C . GLY E 1 57 ? 17.070 -12.497 -40.152 1.00 69.87 143 GLY E C 1
ATOM 5768 O O . GLY E 1 57 ? 17.147 -13.458 -39.377 1.00 69.77 143 GLY E O 1
ATOM 5769 N N . SER E 1 58 ? 16.127 -11.568 -40.029 1.00 69.12 144 SER E N 1
ATOM 5770 C CA . SER E 1 58 ? 15.139 -11.616 -38.959 1.00 65.73 144 SER E CA 1
ATOM 5771 C C . SER E 1 58 ? 13.742 -11.733 -39.543 1.00 66.26 144 SER E C 1
ATOM 5772 O O . SER E 1 58 ? 13.361 -10.953 -40.420 1.00 63.24 144 SER E O 1
ATOM 5775 N N . LYS E 1 59 ? 12.989 -12.722 -39.053 1.00 74.33 145 LYS E N 1
ATOM 5776 C CA . LYS E 1 59 ? 11.640 -12.968 -39.556 1.00 76.08 145 LYS E CA 1
ATOM 5777 C C . LYS E 1 59 ? 10.726 -11.774 -39.294 1.00 72.42 145 LYS E C 1
ATOM 5778 O O . LYS E 1 59 ? 9.991 -11.330 -40.187 1.00 76.78 145 LYS E O 1
ATOM 5784 N N . ILE E 1 60 ? 10.774 -11.230 -38.075 1.00 61.61 146 ILE E N 1
ATOM 5785 C CA . ILE E 1 60 ? 9.972 -10.084 -37.662 1.00 53.95 146 ILE E CA 1
ATOM 5786 C C . ILE E 1 60 ? 10.910 -8.961 -37.243 1.00 46.79 146 ILE E C 1
ATOM 5787 O O . ILE E 1 60 ? 11.883 -9.200 -36.522 1.00 48.68 146 ILE E O 1
ATOM 5792 N N . ALA E 1 61 ? 10.609 -7.737 -37.677 1.00 45.86 147 ALA E N 1
ATOM 5793 C CA . ALA E 1 61 ? 11.222 -6.534 -37.122 1.00 41.86 147 ALA E CA 1
ATOM 5794 C C . ALA E 1 61 ? 10.194 -5.794 -36.281 1.00 42.83 147 ALA E C 1
ATOM 5795 O O . ALA E 1 61 ? 9.061 -5.580 -36.725 1.00 39.91 147 ALA E O 1
ATOM 5797 N N . ILE E 1 62 ? 10.557 -5.485 -35.044 1.00 47.84 148 ILE E N 1
ATOM 5798 C CA . ILE E 1 62 ? 9.656 -4.819 -34.115 1.00 52.21 148 ILE E CA 1
ATOM 5799 C C . ILE E 1 62 ? 10.223 -3.430 -33.830 1.00 48.18 148 ILE E C 1
ATOM 5800 O O . ILE E 1 62 ? 11.356 -3.288 -33.347 1.00 49.74 148 ILE E O 1
ATOM 5805 N N . VAL E 1 63 ? 9.451 -2.401 -34.158 1.00 42.94 149 VAL E N 1
ATOM 5806 C CA . VAL E 1 63 ? 9.910 -1.019 -34.090 1.00 42.09 149 VAL E CA 1
ATOM 5807 C C . VAL E 1 63 ? 9.254 -0.385 -32.873 1.00 37.92 149 VAL E C 1
ATOM 5808 O O . VAL E 1 63 ? 8.037 -0.159 -32.862 1.00 38.89 149 VAL E O 1
ATOM 5812 N N . LEU E 1 64 ? 10.069 -0.025 -31.873 1.00 34.97 150 LEU E N 1
ATOM 5813 C CA . LEU E 1 64 ? 9.606 0.714 -30.695 1.00 40.48 150 LEU E CA 1
ATOM 5814 C C . LEU E 1 64 ? 9.718 2.196 -30.996 1.00 48.44 150 LEU E C 1
ATOM 5815 O O . LEU E 1 64 ? 10.749 2.832 -30.764 1.00 55.09 150 LEU E O 1
ATOM 5820 N N . LEU E 1 65 ? 8.633 2.747 -31.513 1.00 49.35 151 LEU E N 1
ATOM 5821 C CA . LEU E 1 65 ? 8.551 4.163 -31.816 1.00 52.22 151 LEU E CA 1
ATOM 5822 C C . LEU E 1 65 ? 8.343 4.947 -30.528 1.00 56.39 151 LEU E C 1
ATOM 5823 O O . LEU E 1 65 ? 7.468 4.621 -29.721 1.00 60.19 151 LEU E O 1
ATOM 5828 N N . SER E 1 66 ? 9.237 5.895 -30.285 1.00 61.60 152 SER E N 1
ATOM 5829 C CA . SER E 1 66 ? 9.416 6.543 -29.000 1.00 61.02 152 SER E CA 1
ATOM 5830 C C . SER E 1 66 ? 9.552 8.038 -29.260 1.00 50.06 152 SER E C 1
ATOM 5831 O O . SER E 1 66 ? 9.812 8.471 -30.386 1.00 49.28 152 SER E O 1
ATOM 5834 N N . ARG E 1 67 ? 9.360 8.828 -28.204 1.00 45.90 153 ARG E N 1
ATOM 5835 C CA . ARG E 1 67 ? 9.352 10.281 -28.350 1.00 51.65 153 ARG E CA 1
ATOM 5836 C C . ARG E 1 67 ? 10.662 10.819 -28.931 1.00 50.56 153 ARG E C 1
ATOM 5837 O O . ARG E 1 67 ? 10.638 11.639 -29.856 1.00 56.22 153 ARG E O 1
ATOM 5845 N N . LYS E 1 68 ? 11.809 10.292 -28.495 1.00 44.81 154 LYS E N 1
ATOM 5846 C CA . LYS E 1 68 ? 13.099 10.756 -28.992 1.00 40.16 154 LYS E CA 1
ATOM 5847 C C . LYS E 1 68 ? 13.782 9.744 -29.901 1.00 43.18 154 LYS E C 1
ATOM 5848 O O . LYS E 1 68 ? 14.998 9.831 -30.123 1.00 36.60 154 LYS E O 1
ATOM 5854 N N . TYR E 1 69 ? 13.014 8.798 -30.444 1.00 45.19 155 TYR E N 1
ATOM 5855 C CA . TYR E 1 69 ? 13.533 7.846 -31.419 1.00 42.25 155 TYR E CA 1
ATOM 5856 C C . TYR E 1 69 ? 14.090 8.563 -32.656 1.00 48.38 155 TYR E C 1
ATOM 5857 O O . TYR E 1 69 ? 15.180 8.236 -33.137 1.00 49.58 155 TYR E O 1
ATOM 5866 N N . ALA E 1 70 ? 13.425 9.633 -33.092 1.00 52.74 156 ALA E N 1
ATOM 5867 C CA . ALA E 1 70 ? 13.913 10.439 -34.206 1.00 55.82 156 ALA E CA 1
ATOM 5868 C C . ALA E 1 70 ? 15.171 11.233 -33.884 1.00 55.24 156 ALA E C 1
ATOM 5869 O O . ALA E 1 70 ? 15.748 11.832 -34.797 1.00 55.67 156 ALA E O 1
ATOM 5871 N N . SER E 1 71 ? 15.606 11.280 -32.634 1.00 54.52 157 SER E N 1
ATOM 5872 C CA . SER E 1 71 ? 16.820 12.013 -32.320 1.00 56.15 157 SER E CA 1
ATOM 5873 C C . SER E 1 71 ? 18.083 11.167 -32.486 1.00 54.09 157 SER E C 1
ATOM 5874 O O . SER E 1 71 ? 19.171 11.627 -32.134 1.00 52.81 157 SER E O 1
ATOM 5877 N N . SER E 1 72 ? 17.975 9.967 -33.050 1.00 62.42 158 SER E N 1
ATOM 5878 C CA . SER E 1 72 ? 19.131 9.136 -33.370 1.00 66.71 158 SER E CA 1
ATOM 5879 C C . SER E 1 72 ? 19.140 8.830 -34.859 1.00 69.09 158 SER E C 1
ATOM 5880 O O . SER E 1 72 ? 18.226 8.175 -35.369 1.00 71.69 158 SER E O 1
ATOM 5883 N N . SER E 1 73 ? 20.185 9.286 -35.550 1.00 70.92 159 SER E N 1
ATOM 5884 C CA . SER E 1 73 ? 20.378 8.889 -36.942 1.00 72.49 159 SER E CA 1
ATOM 5885 C C . SER E 1 73 ? 20.515 7.375 -37.083 1.00 71.50 159 SER E C 1
ATOM 5886 O O . SER E 1 73 ? 20.054 6.789 -38.071 1.00 70.33 159 SER E O 1
ATOM 5889 N N . TRP E 1 74 ? 21.150 6.730 -36.101 1.00 70.01 160 TRP E N 1
ATOM 5890 C CA . TRP E 1 74 ? 21.251 5.273 -36.083 1.00 70.97 160 TRP E CA 1
ATOM 5891 C C . TRP E 1 74 ? 19.885 4.588 -36.118 1.00 60.84 160 TRP E C 1
ATOM 5892 O O . TRP E 1 74 ? 19.637 3.734 -36.978 1.00 60.02 160 TRP E O 1
ATOM 5903 N N . CYS E 1 75 ? 18.958 4.999 -35.253 1.00 55.91 161 CYS E N 1
ATOM 5904 C CA . CYS E 1 75 ? 17.618 4.403 -35.296 1.00 58.27 161 CYS E CA 1
ATOM 5905 C C . CYS E 1 75 ? 16.901 4.649 -36.623 1.00 55.70 161 CYS E C 1
ATOM 5906 O O . CYS E 1 75 ? 16.346 3.717 -37.217 1.00 55.56 161 CYS E O 1
ATOM 5909 N N . LEU E 1 76 ? 16.961 5.877 -37.136 1.00 53.18 162 LEU E N 1
ATOM 5910 C CA . LEU E 1 76 ? 16.378 6.195 -38.443 1.00 52.77 162 LEU E CA 1
ATOM 5911 C C . LEU E 1 76 ? 16.964 5.376 -39.596 1.00 48.55 162 LEU E C 1
ATOM 5912 O O . LEU E 1 76 ? 16.241 5.022 -40.538 1.00 39.59 162 LEU E O 1
ATOM 5917 N N . ASP E 1 77 ? 18.279 5.150 -39.600 1.00 45.99 163 ASP E N 1
ATOM 5918 C CA . ASP E 1 77 ? 18.866 4.201 -40.548 1.00 55.58 163 ASP E CA 1
ATOM 5919 C C . ASP E 1 77 ? 18.374 2.760 -40.370 1.00 56.27 163 ASP E C 1
ATOM 5920 O O . ASP E 1 77 ? 18.119 2.066 -41.362 1.00 52.14 163 ASP E O 1
ATOM 5925 N N . GLU E 1 78 ? 18.229 2.283 -39.128 1.00 58.39 164 GLU E N 1
ATOM 5926 C CA . GLU E 1 78 ? 17.584 0.985 -38.916 1.00 53.50 164 GLU E CA 1
ATOM 5927 C C . GLU E 1 78 ? 16.178 0.934 -39.495 1.00 57.66 164 GLU E C 1
ATOM 5928 O O . GLU E 1 78 ? 15.791 -0.059 -40.127 1.00 63.52 164 GLU E O 1
ATOM 5934 N N . LEU E 1 79 ? 15.386 1.980 -39.262 1.00 54.15 165 LEU E N 1
ATOM 5935 C CA . LEU E 1 79 ? 14.032 2.038 -39.812 1.00 53.71 165 LEU E CA 1
ATOM 5936 C C . LEU E 1 79 ? 14.010 1.943 -41.330 1.00 54.33 165 LEU E C 1
ATOM 5937 O O . LEU E 1 79 ? 13.231 1.171 -41.897 1.00 58.06 165 LEU E O 1
ATOM 5942 N N . ALA E 1 80 ? 14.883 2.690 -42.005 1.00 52.93 166 ALA E N 1
ATOM 5943 C CA . ALA E 1 80 ? 14.952 2.623 -43.459 1.00 47.90 166 ALA E CA 1
ATOM 5944 C C . ALA E 1 80 ? 15.307 1.230 -43.977 1.00 54.94 166 ALA E C 1
ATOM 5945 O O . ALA E 1 80 ? 14.664 0.734 -44.911 1.00 61.79 166 ALA E O 1
ATOM 5947 N N . GLU E 1 81 ? 16.294 0.566 -43.368 1.00 53.92 167 GLU E N 1
ATOM 5948 C CA . GLU E 1 81 ? 16.559 -0.844 -43.681 1.00 52.63 167 GLU E CA 1
ATOM 5949 C C . GLU E 1 81 ? 15.376 -1.767 -43.426 1.00 49.87 167 GLU E C 1
ATOM 5950 O O . GLU E 1 81 ? 15.086 -2.639 -44.252 1.00 51.24 167 GLU E O 1
ATOM 5956 N N . ILE E 1 82 ? 14.698 -1.618 -42.288 1.00 45.54 168 ILE E N 1
ATOM 5957 C CA . ILE E 1 82 ? 13.513 -2.434 -42.017 1.00 47.08 168 ILE E CA 1
ATOM 5958 C C . ILE E 1 82 ? 12.426 -2.249 -43.077 1.00 56.44 168 ILE E C 1
ATOM 5959 O O . ILE E 1 82 ? 11.904 -3.229 -43.621 1.00 66.40 168 ILE E O 1
ATOM 5964 N N . MET E 1 83 ? 12.131 -1.004 -43.457 1.00 55.76 169 MET E N 1
ATOM 5965 C CA . MET E 1 83 ? 11.129 -0.754 -44.495 1.00 54.38 169 MET E CA 1
ATOM 5966 C C . MET E 1 83 ? 11.506 -1.329 -45.861 1.00 63.70 169 MET E C 1
ATOM 5967 O O . MET E 1 83 ? 10.648 -1.879 -46.564 1.00 67.99 169 MET E O 1
ATOM 5972 N N . ILE E 1 84 ? 12.771 -1.212 -46.263 1.00 63.29 170 ILE E N 1
ATOM 5973 C CA . ILE E 1 84 ? 13.234 -1.877 -47.483 1.00 60.40 170 ILE E CA 1
ATOM 5974 C C . ILE E 1 84 ? 13.085 -3.395 -47.394 1.00 57.37 170 ILE E C 1
ATOM 5975 O O . ILE E 1 84 ? 12.587 -4.040 -48.326 1.00 65.63 170 ILE E O 1
ATOM 5980 N N . CYS E 1 85 ? 13.487 -3.991 -46.269 1.00 54.64 171 CYS E N 1
ATOM 5981 C CA . CYS E 1 85 ? 13.306 -5.436 -46.079 1.00 58.52 171 CYS E CA 1
ATOM 5982 C C . CYS E 1 85 ? 11.850 -5.900 -46.162 1.00 60.94 171 CYS E C 1
ATOM 5983 O O . CYS E 1 85 ? 11.574 -6.968 -46.725 1.00 63.80 171 CYS E O 1
ATOM 5986 N N . ARG E 1 86 ? 10.900 -5.125 -45.642 1.00 55.93 172 ARG E N 1
ATOM 5987 C CA . ARG E 1 86 ? 9.497 -5.488 -45.846 1.00 62.36 172 ARG E CA 1
ATOM 5988 C C . ARG E 1 86 ? 9.101 -5.548 -47.323 1.00 67.56 172 ARG E C 1
ATOM 5989 O O . ARG E 1 86 ? 8.438 -6.499 -47.751 1.00 67.35 172 ARG E O 1
ATOM 5997 N N . GLU E 1 87 ? 9.489 -4.548 -48.121 1.00 72.92 173 GLU E N 1
ATOM 5998 C CA . GLU E 1 87 ? 9.197 -4.597 -49.557 1.00 76.38 173 GLU E CA 1
ATOM 5999 C C . GLU E 1 87 ? 9.905 -5.738 -50.278 1.00 77.93 173 GLU E C 1
ATOM 6000 O O . GLU E 1 87 ? 9.284 -6.461 -51.064 1.00 82.18 173 GLU E O 1
ATOM 6006 N N . VAL E 1 88 ? 11.194 -5.932 -50.018 1.00 75.72 174 VAL E N 1
ATOM 6007 C CA . VAL E 1 88 ? 11.983 -6.879 -50.805 1.00 78.90 174 VAL E CA 1
ATOM 6008 C C . VAL E 1 88 ? 11.872 -8.300 -50.265 1.00 79.11 174 VAL E C 1
ATOM 6009 O O . VAL E 1 88 ? 11.572 -9.235 -51.012 1.00 81.39 174 VAL E O 1
ATOM 6013 N N . LEU E 1 89 ? 12.102 -8.495 -48.965 1.00 77.69 175 LEU E N 1
ATOM 6014 C CA . LEU E 1 89 ? 12.171 -9.826 -48.375 1.00 75.66 175 LEU E CA 1
ATOM 6015 C C . LEU E 1 89 ? 10.866 -10.282 -47.740 1.00 73.39 175 LEU E C 1
ATOM 6016 O O . LEU E 1 89 ? 10.763 -11.451 -47.346 1.00 74.11 175 LEU E O 1
ATOM 6021 N N . GLY E 1 90 ? 9.863 -9.411 -47.670 1.00 72.53 176 GLY E N 1
ATOM 6022 C CA . GLY E 1 90 ? 8.564 -9.764 -47.130 1.00 77.63 176 GLY E CA 1
ATOM 6023 C C . GLY E 1 90 ? 8.543 -9.790 -45.621 1.00 77.87 176 GLY E C 1
ATOM 6024 O O . GLY E 1 90 ? 7.632 -10.376 -45.026 1.00 77.53 176 GLY E O 1
ATOM 6025 N N . GLN E 1 91 ? 9.520 -9.137 -44.994 1.00 76.64 177 GLN E N 1
ATOM 6026 C CA . GLN E 1 91 ? 9.677 -9.142 -43.547 1.00 73.84 177 GLN E CA 1
ATOM 6027 C C . GLN E 1 91 ? 8.460 -8.550 -42.845 1.00 70.05 177 GLN E C 1
ATOM 6028 O O . GLN E 1 91 ? 7.925 -7.518 -43.256 1.00 66.92 177 GLN E O 1
ATOM 6034 N N . ILE E 1 92 ? 8.020 -9.236 -41.788 1.00 68.62 178 ILE E N 1
ATOM 6035 C CA . ILE E 1 92 ? 6.911 -8.767 -40.963 1.00 62.25 178 ILE E CA 1
ATOM 6036 C C . ILE E 1 92 ? 7.385 -7.602 -40.108 1.00 56.37 178 ILE E C 1
ATOM 6037 O O . ILE E 1 92 ? 8.462 -7.659 -39.500 1.00 57.61 178 ILE E O 1
ATOM 6042 N N . VAL E 1 93 ? 6.622 -6.516 -40.091 1.00 50.43 179 VAL E N 1
ATOM 6043 C CA . VAL E 1 93 ? 6.971 -5.368 -39.262 1.00 48.81 179 VAL E CA 1
ATOM 6044 C C . VAL E 1 93 ? 5.877 -5.168 -38.226 1.00 50.64 179 VAL E C 1
ATOM 6045 O O . VAL E 1 93 ? 4.690 -5.090 -38.565 1.00 60.04 179 VAL E O 1
ATOM 6049 N N . MET E 1 94 ? 6.274 -5.118 -36.963 1.00 46.09 180 MET E N 1
ATOM 6050 C CA . MET E 1 94 ? 5.379 -4.798 -35.865 1.00 48.87 180 MET E CA 1
ATOM 6051 C C . MET E 1 94 ? 5.729 -3.439 -35.273 1.00 48.32 180 MET E C 1
ATOM 6052 O O . MET E 1 94 ? 6.909 -3.072 -35.186 1.00 51.17 180 MET E O 1
ATOM 6057 N N . THR E 1 95 ? 4.710 -2.690 -34.863 1.00 45.15 181 THR E N 1
ATOM 6058 C CA . THR E 1 95 ? 4.907 -1.337 -34.360 1.00 41.79 181 THR E CA 1
ATOM 6059 C C . THR E 1 95 ? 4.416 -1.237 -32.928 1.00 46.93 181 THR E C 1
ATOM 6060 O O . THR E 1 95 ? 3.282 -1.631 -32.618 1.00 42.45 181 THR E O 1
ATOM 6064 N N . ILE E 1 96 ? 5.285 -0.733 -32.058 1.00 46.92 182 ILE E N 1
ATOM 6065 C CA . ILE E 1 96 ? 4.911 -0.330 -30.714 1.00 40.60 182 ILE E CA 1
ATOM 6066 C C . ILE E 1 96 ? 5.042 1.180 -30.641 1.00 45.23 182 ILE E C 1
ATOM 6067 O O . ILE E 1 96 ? 6.146 1.726 -30.786 1.00 48.95 182 ILE E O 1
ATOM 6072 N N . PHE E 1 97 ? 3.925 1.848 -30.377 1.00 43.23 183 PHE E N 1
ATOM 6073 C CA . PHE E 1 97 ? 3.892 3.296 -30.186 1.00 37.78 183 PHE E CA 1
ATOM 6074 C C . PHE E 1 97 ? 3.975 3.598 -28.698 1.00 36.51 183 PHE E C 1
ATOM 6075 O O . PHE E 1 97 ? 2.955 3.617 -28.000 1.00 38.29 183 PHE E O 1
ATOM 6083 N N . TYR E 1 98 ? 5.170 3.942 -28.226 1.00 34.28 184 TYR E N 1
ATOM 6084 C CA . TYR E 1 98 ? 5.425 4.111 -26.798 1.00 37.56 184 TYR E CA 1
ATOM 6085 C C . TYR E 1 98 ? 5.438 5.594 -26.445 1.00 49.11 184 TYR E C 1
ATOM 6086 O O . TYR E 1 98 ? 6.414 6.305 -26.700 1.00 56.19 184 TYR E O 1
ATOM 6095 N N . GLU E 1 99 ? 4.333 6.043 -25.842 1.00 52.64 185 GLU E N 1
ATOM 6096 C CA . GLU E 1 99 ? 4.116 7.435 -25.445 1.00 55.86 185 GLU E CA 1
ATOM 6097 C C . GLU E 1 99 ? 4.135 8.405 -26.635 1.00 62.67 185 GLU E C 1
ATOM 6098 O O . GLU E 1 99 ? 4.489 9.581 -26.494 1.00 66.26 185 GLU E O 1
ATOM 6104 N N . VAL E 1 100 ? 3.769 7.919 -27.822 1.00 61.69 186 VAL E N 1
ATOM 6105 C CA . VAL E 1 100 ? 3.743 8.722 -29.038 1.00 60.87 186 VAL E CA 1
ATOM 6106 C C . VAL E 1 100 ? 2.451 8.426 -29.776 1.00 66.35 186 VAL E C 1
ATOM 6107 O O . VAL E 1 100 ? 1.836 7.373 -29.608 1.00 72.64 186 VAL E O 1
ATOM 6111 N N . ASP E 1 101 ? 2.092 9.334 -30.670 1.00 66.81 187 ASP E N 1
ATOM 6112 C CA . ASP E 1 101 ? 0.871 9.217 -31.418 1.00 67.77 187 ASP E CA 1
ATOM 6113 C C . ASP E 1 101 ? 1.256 9.038 -32.879 1.00 67.19 187 ASP E C 1
ATOM 6114 O O . ASP E 1 101 ? 2.109 9.783 -33.382 1.00 68.17 187 ASP E O 1
ATOM 6119 N N . PRO E 1 102 ? 0.708 8.033 -33.569 1.00 67.15 188 PRO E N 1
ATOM 6120 C CA . PRO E 1 102 ? 1.016 7.829 -34.992 1.00 64.20 188 PRO E CA 1
ATOM 6121 C C . PRO E 1 102 ? 1.040 9.057 -35.895 1.00 62.55 188 PRO E C 1
ATOM 6122 O O . PRO E 1 102 ? 1.942 9.179 -36.729 1.00 63.17 188 PRO E O 1
ATOM 6126 N N . THR E 1 103 ? 0.093 9.982 -35.732 1.00 62.78 189 THR E N 1
ATOM 6127 C CA . THR E 1 103 ? 0.093 11.176 -36.576 1.00 67.13 189 THR E CA 1
ATOM 6128 C C . THR E 1 103 ? 1.365 12.005 -36.428 1.00 59.16 189 THR E C 1
ATOM 6129 O O . THR E 1 103 ? 1.918 12.479 -37.428 1.00 63.79 189 THR E O 1
ATOM 6133 N N . ASP E 1 104 ? 1.877 12.144 -35.207 1.00 48.90 190 ASP E N 1
ATOM 6134 C CA . ASP E 1 104 ? 3.177 12.786 -35.015 1.00 52.51 190 ASP E CA 1
ATOM 6135 C C . ASP E 1 104 ? 4.319 12.072 -35.734 1.00 51.80 190 ASP E C 1
ATOM 6136 O O . ASP E 1 104 ? 5.182 12.730 -36.328 1.00 50.39 190 ASP E O 1
ATOM 6141 N N . ILE E 1 105 ? 4.346 10.738 -35.697 1.00 48.53 191 ILE E N 1
ATOM 6142 C CA . ILE E 1 105 ? 5.289 9.968 -36.515 1.00 46.05 191 ILE E CA 1
ATOM 6143 C C . ILE E 1 105 ? 5.047 10.199 -38.007 1.00 52.83 191 ILE E C 1
ATOM 6144 O O . ILE E 1 105 ? 5.982 10.467 -38.773 1.00 50.76 191 ILE E O 1
ATOM 6149 N N . LYS E 1 106 ? 3.782 10.118 -38.434 1.00 54.16 192 LYS E N 1
ATOM 6150 C CA . LYS E 1 106 ? 3.418 10.271 -39.843 1.00 49.00 192 LYS E CA 1
ATOM 6151 C C . LYS E 1 106 ? 3.805 11.631 -40.406 1.00 55.04 192 LYS E C 1
ATOM 6152 O O . LYS E 1 106 ? 4.331 11.714 -41.521 1.00 58.58 192 LYS E O 1
ATOM 6158 N N . LYS E 1 107 ? 3.552 12.706 -39.665 1.00 55.59 193 LYS E N 1
ATOM 6159 C CA . LYS E 1 107 ? 3.746 14.056 -40.177 1.00 54.34 193 LYS E CA 1
ATOM 6160 C C . LYS E 1 107 ? 4.995 14.736 -39.633 1.00 55.26 193 LYS E C 1
ATOM 6161 O O . LYS E 1 107 ? 5.289 15.870 -40.027 1.00 57.74 193 LYS E O 1
ATOM 6167 N N . GLN E 1 108 ? 5.729 14.066 -38.744 1.00 51.15 194 GLN E N 1
ATOM 6168 C CA . GLN E 1 108 ? 6.910 14.596 -38.057 1.00 51.08 194 GLN E CA 1
ATOM 6169 C C . GLN E 1 108 ? 6.573 15.876 -37.280 1.00 56.65 194 GLN E C 1
ATOM 6170 O O . GLN E 1 108 ? 7.090 16.968 -37.548 1.00 56.07 194 GLN E O 1
ATOM 6176 N N . THR E 1 109 ? 5.721 15.696 -36.267 1.00 51.10 195 THR E N 1
ATOM 6177 C CA . THR E 1 109 ? 5.163 16.815 -35.527 1.00 52.11 195 THR E CA 1
ATOM 6178 C C . THR E 1 109 ? 5.340 16.507 -34.047 1.00 52.37 195 THR E C 1
ATOM 6179 O O . THR E 1 109 ? 5.754 15.410 -33.670 1.00 49.50 195 THR E O 1
ATOM 6183 N N . GLY E 1 110 ? 5.094 17.517 -33.219 1.00 52.03 196 GLY E N 1
ATOM 6184 C CA . GLY E 1 110 ? 5.331 17.488 -31.790 1.00 46.67 196 GLY E CA 1
ATOM 6185 C C . GLY E 1 110 ? 6.792 17.308 -31.427 1.00 51.79 196 GLY E C 1
ATOM 6186 O O . GLY E 1 110 ? 7.700 17.636 -32.193 1.00 59.22 196 GLY E O 1
ATOM 6187 N N . GLU E 1 111 ? 7.020 16.757 -30.231 1.00 52.99 197 GLU E N 1
ATOM 6188 C CA . GLU E 1 111 ? 8.381 16.485 -29.777 1.00 59.93 197 GLU E CA 1
ATOM 6189 C C . GLU E 1 111 ? 9.134 15.580 -30.745 1.00 59.57 197 GLU E C 1
ATOM 6190 O O . GLU E 1 111 ? 10.325 15.793 -31.010 1.00 66.05 197 GLU E O 1
ATOM 6196 N N . PHE E 1 112 ? 8.445 14.586 -31.310 1.00 51.38 198 PHE E N 1
ATOM 6197 C CA . PHE E 1 112 ? 9.041 13.720 -32.323 1.00 49.29 198 PHE E CA 1
ATOM 6198 C C . PHE E 1 112 ? 9.497 14.487 -33.565 1.00 53.67 198 PHE E C 1
ATOM 6199 O O . PHE E 1 112 ? 10.619 14.294 -34.047 1.00 60.78 198 PHE E O 1
ATOM 6207 N N . GLY E 1 113 ? 8.670 15.397 -34.073 1.00 52.39 199 GLY E N 1
ATOM 6208 C CA . GLY E 1 113 ? 9.107 16.218 -35.194 1.00 51.53 199 GLY E CA 1
ATOM 6209 C C . GLY E 1 113 ? 10.280 17.126 -34.891 1.00 52.92 199 GLY E C 1
ATOM 6210 O O . GLY E 1 113 ? 11.207 17.255 -35.697 1.00 58.78 199 GLY E O 1
ATOM 6211 N N . LYS E 1 114 ? 10.271 17.748 -33.718 1.00 54.48 200 LYS E N 1
ATOM 6212 C CA . LYS E 1 114 ? 11.389 18.579 -33.282 1.00 57.99 200 LYS E CA 1
ATOM 6213 C C . LYS E 1 114 ? 12.695 17.784 -33.152 1.00 54.27 200 LYS E C 1
ATOM 6214 O O . LYS E 1 114 ? 13.759 18.239 -33.593 1.00 49.29 200 LYS E O 1
ATOM 6220 N N . ALA E 1 115 ? 12.626 16.579 -32.593 1.00 52.08 201 ALA E N 1
ATOM 6221 C CA . ALA E 1 115 ? 13.778 15.678 -32.595 1.00 41.44 201 ALA E CA 1
ATOM 6222 C C . ALA E 1 115 ? 14.243 15.325 -34.010 1.00 53.31 201 ALA E C 1
ATOM 6223 O O . ALA E 1 115 ? 15.451 15.299 -34.286 1.00 58.48 201 ALA E O 1
ATOM 6225 N N . PHE E 1 116 ? 13.306 15.023 -34.913 1.00 45.63 202 PHE E N 1
ATOM 6226 C CA . PHE E 1 116 ? 13.654 14.696 -36.297 1.00 49.80 202 PHE E CA 1
ATOM 6227 C C . PHE E 1 116 ? 14.343 15.840 -37.043 1.00 63.89 202 PHE E C 1
ATOM 6228 O O . PHE E 1 116 ? 15.354 15.623 -37.722 1.00 70.86 202 PHE E O 1
ATOM 6236 N N . THR E 1 117 ? 13.802 17.057 -36.962 1.00 63.28 203 THR E N 1
ATOM 6237 C CA . THR E 1 117 ? 14.459 18.187 -37.619 1.00 67.20 203 THR E CA 1
ATOM 6238 C C . THR E 1 117 ? 15.859 18.448 -37.062 1.00 65.16 203 THR E C 1
ATOM 6239 O O . THR E 1 117 ? 16.789 18.727 -37.824 1.00 73.38 203 THR E O 1
ATOM 6243 N N . LYS E 1 118 ? 16.037 18.322 -35.743 1.00 58.93 204 LYS E N 1
ATOM 6244 C CA . LYS E 1 118 ? 17.360 18.446 -35.124 1.00 65.04 204 LYS E CA 1
ATOM 6245 C C . LYS E 1 118 ? 18.385 17.463 -35.692 1.00 71.23 204 LYS E C 1
ATOM 6246 O O . LYS E 1 118 ? 19.538 17.842 -35.937 1.00 81.95 204 LYS E O 1
ATOM 6252 N N . THR E 1 119 ? 17.993 16.207 -35.931 1.00 63.29 205 THR E N 1
ATOM 6253 C CA . THR E 1 119 ? 18.913 15.279 -36.587 1.00 64.21 205 THR E CA 1
ATOM 6254 C C . THR E 1 119 ? 19.063 15.514 -38.088 1.00 60.63 205 THR E C 1
ATOM 6255 O O . THR E 1 119 ? 20.119 15.210 -38.652 1.00 63.46 205 THR E O 1
ATOM 6259 N N . CYS E 1 120 ? 18.066 16.084 -38.750 1.00 61.17 206 CYS E N 1
ATOM 6260 C CA . CYS E 1 120 ? 18.211 16.366 -40.178 1.00 68.52 206 CYS E CA 1
ATOM 6261 C C . CYS E 1 120 ? 19.124 17.557 -40.488 1.00 77.98 206 CYS E C 1
ATOM 6262 O O . CYS E 1 120 ? 19.587 17.678 -41.626 1.00 84.15 206 CYS E O 1
ATOM 6265 N N . ARG E 1 121 ? 19.414 18.417 -39.514 1.00 80.07 207 ARG E N 1
ATOM 6266 C CA . ARG E 1 121 ? 20.434 19.458 -39.665 1.00 88.15 207 ARG E CA 1
ATOM 6267 C C . ARG E 1 121 ? 21.782 18.918 -40.142 1.00 91.17 207 ARG E C 1
ATOM 6268 O O . ARG E 1 121 ? 22.404 18.078 -39.481 1.00 90.49 207 ARG E O 1
ATOM 6276 N N . GLY E 1 122 ? 22.200 19.387 -41.322 1.00 96.76 208 GLY E N 1
ATOM 6277 C CA . GLY E 1 122 ? 23.474 19.025 -41.918 1.00 100.95 208 GLY E CA 1
ATOM 6278 C C . GLY E 1 122 ? 23.558 17.669 -42.583 1.00 104.10 208 GLY E C 1
ATOM 6279 O O . GLY E 1 122 ? 24.668 17.189 -42.841 1.00 110.93 208 GLY E O 1
ATOM 6280 N N . LYS E 1 123 ? 22.414 17.023 -42.865 1.00 97.05 209 LYS E N 1
ATOM 6281 C CA . LYS E 1 123 ? 22.373 15.769 -43.602 1.00 91.00 209 LYS E CA 1
ATOM 6282 C C . LYS E 1 123 ? 22.013 16.008 -45.069 1.00 87.90 209 LYS E C 1
ATOM 6283 O O . LYS E 1 123 ? 21.278 16.946 -45.390 1.00 86.89 209 LYS E O 1
ATOM 6289 N N . PRO E 1 124 ? 22.556 15.183 -45.989 1.00 88.43 210 PRO E N 1
ATOM 6290 C CA . PRO E 1 124 ? 21.969 15.049 -47.334 1.00 85.14 210 PRO E CA 1
ATOM 6291 C C . PRO E 1 124 ? 20.448 15.027 -47.373 1.00 83.60 210 PRO E C 1
ATOM 6292 O O . PRO E 1 124 ? 19.801 14.266 -46.642 1.00 88.30 210 PRO E O 1
ATOM 6296 N N . LYS E 1 125 ? 19.876 15.854 -48.250 1.00 83.13 211 LYS E N 1
ATOM 6297 C CA . LYS E 1 125 ? 18.429 15.881 -48.466 1.00 79.01 211 LYS E CA 1
ATOM 6298 C C . LYS E 1 125 ? 17.856 14.538 -48.939 1.00 73.53 211 LYS E C 1
ATOM 6299 O O . LYS E 1 125 ? 16.726 14.187 -48.581 1.00 73.26 211 LYS E O 1
ATOM 6305 N N . GLU E 1 126 ? 18.586 13.804 -49.785 1.00 72.46 212 GLU E N 1
ATOM 6306 C CA . GLU E 1 126 ? 18.186 12.443 -50.157 1.00 81.96 212 GLU E CA 1
ATOM 6307 C C . GLU E 1 126 ? 18.096 11.472 -48.980 1.00 77.58 212 GLU E C 1
ATOM 6308 O O . GLU E 1 126 ? 17.182 10.637 -48.929 1.00 73.19 212 GLU E O 1
ATOM 6314 N N . GLN E 1 127 ? 19.055 11.510 -48.059 1.00 76.34 213 GLN E N 1
ATOM 6315 C CA . GLN E 1 127 ? 18.921 10.718 -46.836 1.00 71.34 213 GLN E CA 1
ATOM 6316 C C . GLN E 1 127 ? 17.725 11.148 -45.980 1.00 66.92 213 GLN E C 1
ATOM 6317 O O . GLN E 1 127 ? 16.915 10.312 -45.567 1.00 55.87 213 GLN E O 1
ATOM 6323 N N . VAL E 1 128 ? 17.550 12.458 -45.792 1.00 68.21 214 VAL E N 1
ATOM 6324 C CA . VAL E 1 128 ? 16.428 12.995 -45.016 1.00 67.01 214 VAL E CA 1
ATOM 6325 C C . VAL E 1 128 ? 15.071 12.555 -45.565 1.00 69.69 214 VAL E C 1
ATOM 6326 O O . VAL E 1 128 ? 14.177 12.163 -44.805 1.00 67.80 214 VAL E O 1
ATOM 6330 N N . GLU E 1 129 ? 14.887 12.619 -46.880 1.00 76.32 215 GLU E N 1
ATOM 6331 C CA . GLU E 1 129 ? 13.679 12.067 -47.491 1.00 81.66 215 GLU E CA 1
ATOM 6332 C C . GLU E 1 129 ? 13.525 10.554 -47.335 1.00 76.72 215 GLU E C 1
ATOM 6333 O O . GLU E 1 129 ? 12.408 10.069 -47.127 1.00 80.15 215 GLU E O 1
ATOM 6339 N N . ARG E 1 130 ? 14.606 9.786 -47.445 1.00 70.38 216 ARG E N 1
ATOM 6340 C CA . ARG E 1 130 ? 14.503 8.357 -47.142 1.00 76.94 216 ARG E CA 1
ATOM 6341 C C . ARG E 1 130 ? 14.053 8.070 -45.706 1.00 68.08 216 ARG E C 1
ATOM 6342 O O . ARG E 1 130 ? 13.192 7.208 -45.484 1.00 61.67 216 ARG E O 1
ATOM 6350 N N . TRP E 1 131 ? 14.614 8.772 -44.722 1.00 63.20 217 TRP E N 1
ATOM 6351 C CA . TRP E 1 131 ? 14.106 8.685 -43.356 1.00 55.75 217 TRP E CA 1
ATOM 6352 C C . TRP E 1 131 ? 12.648 9.119 -43.220 1.00 59.77 217 TRP E C 1
ATOM 6353 O O . TRP E 1 131 ? 11.832 8.414 -42.612 1.00 66.82 217 TRP E O 1
ATOM 6364 N N . ARG E 1 132 ? 12.295 10.264 -43.801 1.00 57.13 218 ARG E N 1
ATOM 6365 C CA . ARG E 1 132 ? 10.911 10.737 -43.767 1.00 61.78 218 ARG E CA 1
ATOM 6366 C C . ARG E 1 132 ? 9.909 9.781 -44.411 1.00 57.58 218 ARG E C 1
ATOM 6367 O O . ARG E 1 132 ? 8.792 9.624 -43.902 1.00 52.10 218 ARG E O 1
ATOM 6375 N N . LYS E 1 133 ? 10.236 9.217 -45.572 1.00 61.98 219 LYS E N 1
ATOM 6376 C CA . LYS E 1 133 ? 9.355 8.219 -46.178 1.00 70.19 219 LYS E CA 1
ATOM 6377 C C . LYS E 1 133 ? 9.193 6.962 -45.316 1.00 70.64 219 LYS E C 1
ATOM 6378 O O . LYS E 1 133 ? 8.084 6.433 -45.183 1.00 72.75 219 LYS E O 1
ATOM 6384 N N . ALA E 1 134 ? 10.277 6.469 -44.724 1.00 66.01 220 ALA E N 1
ATOM 6385 C CA . ALA E 1 134 ? 10.165 5.363 -43.777 1.00 64.02 220 ALA E CA 1
ATOM 6386 C C . ALA E 1 134 ? 9.296 5.692 -42.561 1.00 61.74 220 ALA E C 1
ATOM 6387 O O . ALA E 1 134 ? 8.478 4.864 -42.134 1.00 56.79 220 ALA E O 1
ATOM 6389 N N . LEU E 1 135 ? 9.477 6.877 -41.971 1.00 58.57 221 LEU E N 1
ATOM 6390 C CA . LEU E 1 135 ? 8.603 7.327 -40.884 1.00 50.60 221 LEU E CA 1
ATOM 6391 C C . LEU E 1 135 ? 7.135 7.429 -41.291 1.00 57.05 221 LEU E C 1
ATOM 6392 O O . LEU E 1 135 ? 6.243 6.993 -40.552 1.00 56.42 221 LEU E O 1
ATOM 6397 N N . GLU E 1 136 ? 6.863 7.992 -42.461 1.00 61.59 222 GLU E N 1
ATOM 6398 C CA . GLU E 1 136 ? 5.503 8.022 -42.992 1.00 53.99 222 GLU E CA 1
ATOM 6399 C C . GLU E 1 136 ? 4.907 6.629 -43.176 1.00 44.48 222 GLU E C 1
ATOM 6400 O O . GLU E 1 136 ? 3.732 6.404 -42.860 1.00 49.81 222 GLU E O 1
ATOM 6406 N N . ASP E 1 137 ? 5.680 5.698 -43.738 1.00 41.63 223 ASP E N 1
ATOM 6407 C CA . ASP E 1 137 ? 5.224 4.317 -43.897 1.00 49.09 223 ASP E CA 1
ATOM 6408 C C . ASP E 1 137 ? 4.999 3.549 -42.582 1.00 53.71 223 ASP E C 1
ATOM 6409 O O . ASP E 1 137 ? 3.954 2.902 -42.436 1.00 56.25 223 ASP E O 1
ATOM 6414 N N . VAL E 1 138 ? 5.895 3.654 -41.584 1.00 49.36 224 VAL E N 1
ATOM 6415 C CA . VAL E 1 138 ? 5.624 2.926 -40.328 1.00 50.88 224 VAL E CA 1
ATOM 6416 C C . VAL E 1 138 ? 4.397 3.436 -39.600 1.00 54.96 224 VAL E C 1
ATOM 6417 O O . VAL E 1 138 ? 3.646 2.638 -39.023 1.00 55.43 224 VAL E O 1
ATOM 6421 N N . ALA E 1 139 ? 4.105 4.726 -39.699 1.00 51.17 225 ALA E N 1
ATOM 6422 C CA . ALA E 1 139 ? 2.980 5.263 -38.958 1.00 52.02 225 ALA E CA 1
ATOM 6423 C C . ALA E 1 139 ? 1.644 4.684 -39.411 1.00 58.28 225 ALA E C 1
ATOM 6424 O O . ALA E 1 139 ? 0.689 4.698 -38.625 1.00 59.82 225 ALA E O 1
ATOM 6426 N N . THR E 1 140 ? 1.566 4.117 -40.618 1.00 57.52 226 THR E N 1
ATOM 6427 C CA . THR E 1 140 ? 0.326 3.508 -41.086 1.00 58.71 226 THR E CA 1
ATOM 6428 C C . THR E 1 140 ? 0.254 2.004 -40.817 1.00 57.37 226 THR E C 1
ATOM 6429 O O . THR E 1 140 ? -0.737 1.367 -41.193 1.00 60.32 226 THR E O 1
ATOM 6433 N N . ILE E 1 141 ? 1.241 1.436 -40.136 1.00 53.99 227 ILE E N 1
ATOM 6434 C CA . ILE E 1 141 ? 1.169 0.053 -39.665 1.00 55.31 227 ILE E CA 1
ATOM 6435 C C . ILE E 1 141 ? 0.428 0.006 -38.331 1.00 54.29 227 ILE E C 1
ATOM 6436 O O . ILE E 1 141 ? 0.834 0.651 -37.361 1.00 59.54 227 ILE E O 1
ATOM 6441 N N . ALA E 1 142 ? -0.658 -0.764 -38.282 1.00 51.78 228 ALA E N 1
ATOM 6442 C CA . ALA E 1 142 ? -1.418 -0.936 -37.050 1.00 45.41 228 ALA E CA 1
ATOM 6443 C C . ALA E 1 142 ? -0.584 -1.622 -35.981 1.00 50.21 228 ALA E C 1
ATOM 6444 O O . ALA E 1 142 ? 0.111 -2.601 -36.262 1.00 62.98 228 ALA E O 1
ATOM 6446 N N . GLY E 1 143 ? -0.617 -1.081 -34.765 1.00 45.93 229 GLY E N 1
ATOM 6447 C CA . GLY E 1 143 ? 0.288 -1.530 -33.732 1.00 44.77 229 GLY E CA 1
ATOM 6448 C C . GLY E 1 143 ? -0.238 -1.272 -32.333 1.00 47.93 229 GLY E C 1
ATOM 6449 O O . GLY E 1 143 ? -1.416 -0.965 -32.135 1.00 50.56 229 GLY E O 1
ATOM 6450 N N . TYR E 1 144 ? 0.662 -1.448 -31.365 1.00 44.79 230 TYR E N 1
ATOM 6451 C CA . TYR E 1 144 ? 0.375 -1.391 -29.934 1.00 45.13 230 TYR E CA 1
ATOM 6452 C C . TYR E 1 144 ? 0.626 0.007 -29.384 1.00 53.09 230 TYR E C 1
ATOM 6453 O O . TYR E 1 144 ? 1.685 0.585 -29.641 1.00 60.86 230 TYR E O 1
ATOM 6462 N N . HIS E 1 145 ? -0.300 0.521 -28.569 1.00 55.42 231 HIS E N 1
ATOM 6463 C CA . HIS E 1 145 ? -0.230 1.897 -28.079 1.00 53.62 231 HIS E CA 1
ATOM 6464 C C . HIS E 1 145 ? -0.140 1.901 -26.561 1.00 59.83 231 HIS E C 1
ATOM 6465 O O . HIS E 1 145 ? -1.095 1.508 -25.880 1.00 73.47 231 HIS E O 1
ATOM 6472 N N . SER E 1 146 ? 0.973 2.414 -26.035 1.00 56.87 232 SER E N 1
ATOM 6473 C CA . SER E 1 146 ? 1.199 2.374 -24.594 1.00 60.45 232 SER E CA 1
ATOM 6474 C C . SER E 1 146 ? 0.126 3.155 -23.824 1.00 63.91 232 SER E C 1
ATOM 6475 O O . SER E 1 146 ? -0.318 2.711 -22.759 1.00 70.19 232 SER E O 1
ATOM 6478 N N . HIS E 1 147 ? -0.350 4.279 -24.383 1.00 64.78 233 HIS E N 1
ATOM 6479 C CA . HIS E 1 147 ? -1.396 5.078 -23.739 1.00 76.09 233 HIS E CA 1
ATOM 6480 C C . HIS E 1 147 ? -2.645 4.253 -23.450 1.00 73.12 233 HIS E C 1
ATOM 6481 O O . HIS E 1 147 ? -3.290 4.428 -22.410 1.00 71.14 233 HIS E O 1
ATOM 6488 N N . LYS E 1 148 ? -2.987 3.335 -24.342 1.00 67.44 234 LYS E N 1
ATOM 6489 C CA . LYS E 1 148 ? -4.293 2.707 -24.341 1.00 64.23 234 LYS E CA 1
ATOM 6490 C C . LYS E 1 148 ? -4.340 1.409 -23.541 1.00 62.75 234 LYS E C 1
ATOM 6491 O O . LYS E 1 148 ? -5.365 0.711 -23.577 1.00 68.81 234 LYS E O 1
ATOM 6497 N N . TRP E 1 149 ? -3.297 1.092 -22.775 1.00 49.74 235 TRP E N 1
ATOM 6498 C CA . TRP E 1 149 ? -3.345 -0.069 -21.901 1.00 46.22 235 TRP E CA 1
ATOM 6499 C C . TRP E 1 149 ? -3.273 0.351 -20.441 1.00 53.01 235 TRP E C 1
ATOM 6500 O O . TRP E 1 149 ? -2.356 1.065 -20.023 1.00 56.48 235 TRP E O 1
ATOM 6511 N N . CYS E 1 150 ? -4.256 -0.115 -19.677 1.00 63.68 236 CYS E N 1
ATOM 6512 C CA . CYS E 1 150 ? -4.302 0.123 -18.243 1.00 75.83 236 CYS E CA 1
ATOM 6513 C C . CYS E 1 150 ? -3.115 -0.509 -17.521 1.00 75.84 236 CYS E C 1
ATOM 6514 O O . CYS E 1 150 ? -2.561 0.086 -16.590 1.00 74.10 236 CYS E O 1
ATOM 6517 N N . ASP E 1 151 ? -2.700 -1.705 -17.956 1.00 72.74 237 ASP E N 1
ATOM 6518 C CA . ASP E 1 151 ? -1.628 -2.483 -17.335 1.00 62.55 237 ASP E CA 1
ATOM 6519 C C . ASP E 1 151 ? -0.556 -2.766 -18.387 1.00 56.31 237 ASP E C 1
ATOM 6520 O O . ASP E 1 151 ? -0.788 -3.519 -19.341 1.00 54.49 237 ASP E O 1
ATOM 6525 N N . GLU E 1 152 ? 0.632 -2.184 -18.176 1.00 56.76 238 GLU E N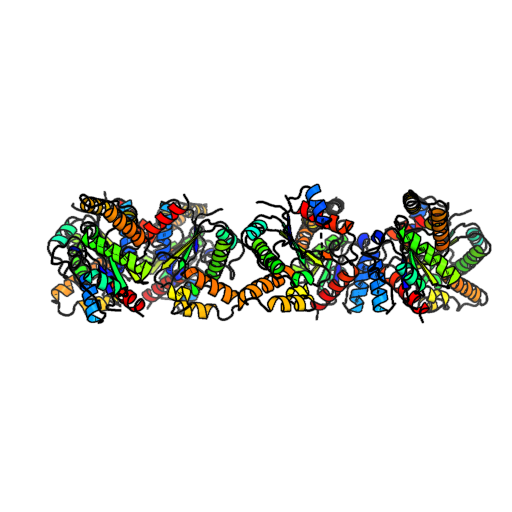 1
ATOM 6526 C CA . GLU E 1 152 ? 1.748 -2.325 -19.113 1.00 54.74 238 GLU E CA 1
ATOM 6527 C C . GLU E 1 152 ? 2.219 -3.772 -19.243 1.00 50.52 238 GLU E C 1
ATOM 6528 O O . GLU E 1 152 ? 2.456 -4.254 -20.356 1.00 45.06 238 GLU E O 1
ATOM 6534 N N . ALA E 1 153 ? 2.311 -4.492 -18.122 1.00 50.77 239 ALA E N 1
ATOM 6535 C CA . ALA E 1 153 ? 2.654 -5.909 -18.170 1.00 50.76 239 ALA E CA 1
ATOM 6536 C C . ALA E 1 153 ? 1.678 -6.726 -19.005 1.00 48.86 239 ALA E C 1
ATOM 6537 O O . ALA E 1 153 ? 2.100 -7.570 -19.802 1.00 51.67 239 ALA E O 1
ATOM 6539 N N . GLU E 1 154 ? 0.382 -6.443 -18.892 1.00 48.08 240 GLU E N 1
ATOM 6540 C CA . GLU E 1 154 ? -0.606 -7.104 -19.738 1.00 46.78 240 GLU E CA 1
ATOM 6541 C C . GLU E 1 154 ? -0.361 -6.862 -21.217 1.00 55.52 240 GLU E C 1
ATOM 6542 O O . GLU E 1 154 ? -0.443 -7.792 -22.033 1.00 62.81 240 GLU E O 1
ATOM 6548 N N . MET E 1 155 ? -0.035 -5.627 -21.585 1.00 55.36 241 MET E N 1
ATOM 6549 C CA . MET E 1 155 ? 0.304 -5.336 -22.975 1.00 53.07 241 MET E CA 1
ATOM 6550 C C . MET E 1 155 ? 1.528 -6.105 -23.474 1.00 49.70 241 MET E C 1
ATOM 6551 O O . MET E 1 155 ? 1.497 -6.685 -24.565 1.00 53.92 241 MET E O 1
ATOM 6556 N N . ILE E 1 156 ? 2.605 -6.155 -22.684 1.00 38.35 242 ILE E N 1
ATOM 6557 C CA . ILE E 1 156 ? 3.782 -6.943 -23.068 1.00 42.77 242 ILE E CA 1
ATOM 6558 C C . ILE E 1 156 ? 3.462 -8.422 -23.257 1.00 49.71 242 ILE E C 1
ATOM 6559 O O . ILE E 1 156 ? 3.966 -9.057 -24.190 1.00 48.33 242 ILE E O 1
ATOM 6564 N N . GLU E 1 157 ? 2.655 -9.001 -22.373 1.00 52.52 243 GLU E N 1
ATOM 6565 C CA . GLU E 1 157 ? 2.182 -10.368 -22.589 1.00 56.47 243 GLU E CA 1
ATOM 6566 C C . GLU E 1 157 ? 1.391 -10.521 -23.882 1.00 55.81 243 GLU E C 1
ATOM 6567 O O . GLU E 1 157 ? 1.506 -11.543 -24.571 1.00 52.51 243 GLU E O 1
ATOM 6573 N N . LYS E 1 158 ? 0.535 -9.553 -24.198 1.00 53.95 244 LYS E N 1
ATOM 6574 C CA . LYS E 1 158 ? -0.147 -9.565 -25.493 1.00 56.60 244 LYS E CA 1
ATOM 6575 C C . LYS E 1 158 ? 0.817 -9.479 -26.680 1.00 50.77 244 LYS E C 1
ATOM 6576 O O . LYS E 1 158 ? 0.663 -10.216 -27.662 1.00 46.07 244 LYS E O 1
ATOM 6582 N N . ILE E 1 159 ? 1.817 -8.596 -26.609 1.00 46.33 245 ILE E N 1
ATOM 6583 C CA . ILE E 1 159 ? 2.871 -8.556 -27.631 1.00 46.34 245 ILE E CA 1
ATOM 6584 C C . ILE E 1 159 ? 3.633 -9.885 -27.731 1.00 41.14 245 ILE E C 1
ATOM 6585 O O . ILE E 1 159 ? 3.784 -10.452 -28.823 1.00 37.59 245 ILE E O 1
ATOM 6590 N N . SER E 1 160 ? 4.079 -10.422 -26.599 1.00 40.65 246 SER E N 1
ATOM 6591 C CA . SER E 1 160 ? 4.786 -11.699 -26.624 1.00 53.15 246 SER E CA 1
ATOM 6592 C C . SER E 1 160 ? 3.953 -12.834 -27.216 1.00 56.09 246 SER E C 1
ATOM 6593 O O . SER E 1 160 ? 4.446 -13.589 -28.062 1.00 59.36 246 SER E O 1
ATOM 6596 N N . THR E 1 161 ? 2.680 -12.940 -26.844 1.00 56.29 247 THR E N 1
ATOM 6597 C CA . THR E 1 161 ? 1.817 -13.924 -27.499 1.00 68.21 247 THR E CA 1
ATOM 6598 C C . THR E 1 161 ? 1.629 -13.676 -28.996 1.00 67.10 247 THR E C 1
ATOM 6599 O O . THR E 1 161 ? 1.672 -14.624 -29.788 1.00 73.91 247 THR E O 1
ATOM 6603 N N . ASP E 1 162 ? 1.389 -12.431 -29.406 1.00 61.75 248 ASP E N 1
ATOM 6604 C CA . ASP E 1 162 ? 1.276 -12.140 -30.837 1.00 63.50 248 ASP E CA 1
ATOM 6605 C C . ASP E 1 162 ? 2.554 -12.440 -31.629 1.00 61.35 248 ASP E C 1
ATOM 6606 O O . ASP E 1 162 ? 2.486 -12.977 -32.743 1.00 56.77 248 ASP E O 1
ATOM 6611 N N . VAL E 1 163 ? 3.721 -12.086 -31.086 1.00 55.98 249 VAL E N 1
ATOM 6612 C CA . VAL E 1 163 ? 4.991 -12.446 -31.723 1.00 57.84 249 VAL E CA 1
ATOM 6613 C C . VAL E 1 163 ? 5.145 -13.958 -31.862 1.00 71.86 249 VAL E C 1
ATOM 6614 O O . VAL E 1 163 ? 5.555 -14.462 -32.914 1.00 82.16 249 VAL E O 1
ATOM 6618 N N . SER E 1 164 ? 4.829 -14.707 -30.807 1.00 74.34 250 SER E N 1
ATOM 6619 C CA . SER E 1 164 ? 4.887 -16.163 -30.894 1.00 76.53 250 SER E CA 1
ATOM 6620 C C . SER E 1 164 ? 3.966 -16.723 -31.978 1.00 80.40 250 SER E C 1
ATOM 6621 O O . SER E 1 164 ? 4.343 -17.659 -32.696 1.00 89.60 250 SER E O 1
ATOM 6624 N N . ASN E 1 165 ? 2.763 -16.166 -32.121 1.00 78.12 251 ASN E N 1
ATOM 6625 C CA . ASN E 1 165 ? 1.807 -16.664 -33.109 1.00 85.33 251 ASN E CA 1
ATOM 6626 C C . ASN E 1 165 ? 2.233 -16.449 -34.558 1.00 86.18 251 ASN E C 1
ATOM 6627 O O . ASN E 1 165 ? 1.736 -17.156 -35.443 1.00 87.83 251 ASN E O 1
ATOM 6632 N N . MET E 1 166 ? 3.141 -15.520 -34.834 1.00 87.44 252 MET E N 1
ATOM 6633 C CA . MET E 1 166 ? 3.548 -15.285 -36.207 1.00 88.72 252 MET E CA 1
ATOM 6634 C C . MET E 1 166 ? 4.832 -16.005 -36.578 1.00 88.55 252 MET E C 1
ATOM 6635 O O . MET E 1 166 ? 5.270 -15.905 -37.731 1.00 91.04 252 MET E O 1
ATOM 6640 N N . LEU E 1 167 ? 5.418 -16.767 -35.656 1.00 84.23 253 LEU E N 1
ATOM 6641 C CA . LEU E 1 167 ? 6.594 -17.552 -36.004 1.00 86.08 253 LEU E CA 1
ATOM 6642 C C . LEU E 1 167 ? 6.221 -18.968 -36.444 1.00 94.25 253 LEU E C 1
ATOM 6643 O O . LEU E 1 167 ? 5.601 -19.145 -37.498 1.00 99.85 253 LEU E O 1
ATOM 6648 N N . ASP E 1 168 ? 6.589 -19.975 -35.648 1.00 93.89 254 ASP E N 1
ATOM 6649 C CA . ASP E 1 168 ? 6.236 -21.381 -35.901 1.00 105.83 254 ASP E CA 1
ATOM 6650 C C . ASP E 1 168 ? 6.814 -21.949 -37.223 1.00 101.33 254 ASP E C 1
ATOM 6651 O O . ASP E 1 168 ? 7.982 -22.361 -37.310 1.00 94.63 254 ASP E O 1
ATOM 6656 N N . ALA F 1 3 ? -0.886 -17.931 -100.308 1.00 130.99 89 ALA F N 1
ATOM 6657 C CA . ALA F 1 3 ? -0.636 -16.961 -99.245 1.00 123.38 89 ALA F CA 1
ATOM 6658 C C . ALA F 1 3 ? 0.219 -17.578 -98.139 1.00 119.50 89 ALA F C 1
ATOM 6659 O O . ALA F 1 3 ? 0.566 -18.756 -98.205 1.00 127.66 89 ALA F O 1
ATOM 6661 N N . LYS F 1 4 ? 0.560 -16.771 -97.132 1.00 99.62 90 LYS F N 1
ATOM 6662 C CA . LYS F 1 4 ? 1.400 -17.199 -96.018 1.00 83.36 90 LYS F CA 1
ATOM 6663 C C . LYS F 1 4 ? 0.665 -17.176 -94.685 1.00 75.13 90 LYS F C 1
ATOM 6664 O O . LYS F 1 4 ? 0.857 -18.091 -93.874 1.00 79.00 90 LYS F O 1
ATOM 6670 N N . HIS F 1 5 ? -0.147 -16.138 -94.420 1.00 58.16 91 HIS F N 1
ATOM 6671 C CA . HIS F 1 5 ? -0.788 -15.941 -93.123 1.00 45.52 91 HIS F CA 1
ATOM 6672 C C . HIS F 1 5 ? -2.246 -15.556 -93.313 1.00 43.54 91 HIS F C 1
ATOM 6673 O O . HIS F 1 5 ? -2.635 -15.033 -94.360 1.00 47.41 91 HIS F O 1
ATOM 6680 N N . ASP F 1 6 ? -3.032 -15.716 -92.242 1.00 40.27 92 ASP F N 1
ATOM 6681 C CA . ASP F 1 6 ? -4.448 -15.366 -92.291 1.00 39.78 92 ASP F CA 1
ATOM 6682 C C . ASP F 1 6 ? -4.682 -13.910 -91.901 1.00 41.20 92 ASP F C 1
ATOM 6683 O O . ASP F 1 6 ? -5.342 -13.162 -92.632 1.00 39.89 92 ASP F O 1
ATOM 6688 N N . VAL F 1 7 ? -4.194 -13.505 -90.738 1.00 39.17 93 VAL F N 1
ATOM 6689 C CA . VAL F 1 7 ? -4.457 -12.181 -90.204 1.00 37.45 93 VAL F CA 1
ATOM 6690 C C . VAL F 1 7 ? -3.128 -11.472 -89.954 1.00 44.32 93 VAL F C 1
ATOM 6691 O O . VAL F 1 7 ? -2.207 -12.049 -89.349 1.00 41.44 93 VAL F O 1
ATOM 6695 N N . PHE F 1 8 ? -3.029 -10.225 -90.425 1.00 40.43 94 PHE F N 1
ATOM 6696 C CA . PHE F 1 8 ? -1.977 -9.310 -89.999 1.00 39.17 94 PHE F CA 1
ATOM 6697 C C . PHE F 1 8 ? -2.627 -8.200 -89.188 1.00 41.69 94 PHE F C 1
ATOM 6698 O O . PHE F 1 8 ? -3.304 -7.336 -89.769 1.00 46.24 94 PHE F O 1
ATOM 6706 N N . PRO F 1 9 ? -2.391 -8.119 -87.886 1.00 42.15 95 PRO F N 1
ATOM 6707 C CA . PRO F 1 9 ? -2.932 -6.998 -87.108 1.00 40.86 95 PRO F CA 1
ATOM 6708 C C . PRO F 1 9 ? -1.990 -5.810 -87.145 1.00 41.96 95 PRO F C 1
ATOM 6709 O O . PRO F 1 9 ? -0.788 -5.959 -86.901 1.00 51.66 95 PRO F O 1
ATOM 6713 N N . SER F 1 10 ? -2.524 -4.626 -87.432 1.00 39.55 96 SER F N 1
ATOM 6714 C CA . SER F 1 10 ? -1.770 -3.378 -87.380 1.00 34.84 96 SER F CA 1
ATOM 6715 C C . SER F 1 10 ? -2.264 -2.543 -86.209 1.00 29.96 96 SER F C 1
ATOM 6716 O O . SER F 1 10 ? -3.395 -2.046 -86.229 1.00 32.41 96 SER F O 1
ATOM 6719 N N . PHE F 1 11 ? -1.378 -2.297 -85.254 1.00 31.00 97 PHE F N 1
ATOM 6720 C CA . PHE F 1 11 ? -1.771 -1.752 -83.965 1.00 43.31 97 PHE F CA 1
ATOM 6721 C C . PHE F 1 11 ? -0.562 -1.063 -83.358 1.00 57.41 97 PHE F C 1
ATOM 6722 O O . PHE F 1 11 ? 0.589 -1.413 -83.649 1.00 59.44 97 PHE F O 1
ATOM 6730 N N . HIS F 1 12 ? -0.831 -0.143 -82.441 1.00 57.87 98 HIS F N 1
ATOM 6731 C CA . HIS F 1 12 ? 0.237 0.407 -81.625 1.00 55.71 98 HIS F CA 1
ATOM 6732 C C . HIS F 1 12 ? 0.368 -0.422 -80.354 1.00 62.95 98 HIS F C 1
ATOM 6733 O O . HIS F 1 12 ? -0.631 -0.812 -79.737 1.00 62.05 98 HIS F O 1
ATOM 6740 N N . GLY F 1 13 ? 1.618 -0.699 -79.986 1.00 66.53 99 GLY F N 1
ATOM 6741 C CA . GLY F 1 13 ? 1.893 -1.643 -78.920 1.00 60.15 99 GLY F CA 1
ATOM 6742 C C . GLY F 1 13 ? 1.237 -1.297 -77.601 1.00 60.66 99 GLY F C 1
ATOM 6743 O O . GLY F 1 13 ? 0.855 -2.196 -76.850 1.00 62.68 99 GLY F O 1
ATOM 6744 N N . ALA F 1 14 ? 1.022 -0.002 -77.335 1.00 64.43 100 ALA F N 1
ATOM 6745 C CA . ALA F 1 14 ? 0.391 0.410 -76.079 1.00 68.67 100 ALA F CA 1
ATOM 6746 C C . ALA F 1 14 ? -1.090 0.057 -75.999 1.00 73.21 100 ALA F C 1
ATOM 6747 O O . ALA F 1 14 ? -1.653 0.068 -74.899 1.00 78.40 100 ALA F O 1
ATOM 6749 N N . ASP F 1 15 ? -1.728 -0.268 -77.122 1.00 68.42 101 ASP F N 1
ATOM 6750 C CA . ASP F 1 15 ? -3.142 -0.623 -77.134 1.00 67.41 101 ASP F CA 1
ATOM 6751 C C . ASP F 1 15 ? -3.399 -2.112 -76.905 1.00 69.96 101 ASP F C 1
ATOM 6752 O O . ASP F 1 15 ? -4.564 -2.522 -76.884 1.00 67.05 101 ASP F O 1
ATOM 6757 N N . VAL F 1 16 ? -2.346 -2.933 -76.822 1.00 76.65 102 VAL F N 1
ATOM 6758 C CA . VAL F 1 16 ? -2.491 -4.375 -76.596 1.00 82.96 102 VAL F CA 1
ATOM 6759 C C . VAL F 1 16 ? -3.188 -4.687 -75.274 1.00 90.97 102 VAL F C 1
ATOM 6760 O O . VAL F 1 16 ? -4.126 -5.492 -75.228 1.00 92.18 102 VAL F O 1
ATOM 6764 N N . ARG F 1 17 ? -2.784 -4.022 -74.189 1.00 96.99 103 ARG F N 1
ATOM 6765 C CA . ARG F 1 17 ? -3.354 -4.328 -72.882 1.00 102.12 103 ARG F CA 1
ATOM 6766 C C . ARG F 1 17 ? -4.372 -3.315 -72.392 1.00 104.60 103 ARG F C 1
ATOM 6767 O O . ARG F 1 17 ? -5.164 -3.646 -71.503 1.00 107.34 103 ARG F O 1
ATOM 6775 N N . ARG F 1 18 ? -4.417 -2.118 -72.966 1.00 108.19 104 ARG F N 1
ATOM 6776 C CA . ARG F 1 18 ? -5.340 -1.107 -72.477 1.00 113.17 104 ARG F CA 1
ATOM 6777 C C . ARG F 1 18 ? -6.586 -1.053 -73.345 1.00 109.14 104 ARG F C 1
ATOM 6778 O O . ARG F 1 18 ? -7.494 -0.263 -73.069 1.00 113.96 104 ARG F O 1
ATOM 6786 N N . THR F 1 19 ? -6.633 -1.875 -74.392 1.00 95.00 105 THR F N 1
ATOM 6787 C CA . THR F 1 19 ? -7.818 -2.159 -75.183 1.00 82.67 105 THR F CA 1
ATOM 6788 C C . THR F 1 19 ? -8.048 -3.674 -75.159 1.00 72.51 105 THR F C 1
ATOM 6789 O O . THR F 1 19 ? -7.313 -4.422 -74.509 1.00 70.54 105 THR F O 1
ATOM 6793 N N . PHE F 1 20 ? -9.065 -4.128 -75.894 1.00 67.96 106 PHE F N 1
ATOM 6794 C CA . PHE F 1 20 ? -9.410 -5.549 -76.039 1.00 69.23 106 PHE F CA 1
ATOM 6795 C C . PHE F 1 20 ? -8.418 -6.389 -76.851 1.00 64.03 106 PHE F C 1
ATOM 6796 O O . PHE F 1 20 ? -8.482 -7.623 -76.772 1.00 62.70 106 PHE F O 1
ATOM 6804 N N . LEU F 1 21 ? -7.487 -5.761 -77.576 1.00 65.65 107 LEU F N 1
ATOM 6805 C CA . LEU F 1 21 ? -6.724 -6.437 -78.632 1.00 69.57 107 LEU F CA 1
ATOM 6806 C C . LEU F 1 21 ? -5.980 -7.700 -78.165 1.00 71.68 107 LEU F C 1
ATOM 6807 O O . LEU F 1 21 ? -5.957 -8.707 -78.885 1.00 68.59 107 LEU F O 1
ATOM 6812 N N . SER F 1 22 ? -5.362 -7.677 -76.984 1.00 69.57 108 SER F N 1
ATOM 6813 C CA . SER F 1 22 ? -4.725 -8.891 -76.470 1.00 73.01 108 SER F CA 1
ATOM 6814 C C . SER F 1 22 ? -5.678 -10.084 -76.373 1.00 70.52 108 SER F C 1
ATOM 6815 O O . SER F 1 22 ? -5.307 -11.205 -76.738 1.00 67.30 108 SER F O 1
ATOM 6818 N N . HIS F 1 23 ? -6.907 -9.865 -75.899 1.00 72.37 109 HIS F N 1
ATOM 6819 C CA . HIS F 1 23 ? -7.933 -10.912 -75.903 1.00 75.77 109 HIS F CA 1
ATOM 6820 C C . HIS F 1 23 ? -8.385 -11.329 -77.304 1.00 64.18 109 HIS F C 1
ATOM 6821 O O . HIS F 1 23 ? -8.643 -12.517 -77.549 1.00 55.37 109 HIS F O 1
ATOM 6828 N N . ILE F 1 24 ? -8.498 -10.380 -78.228 1.00 62.09 110 ILE F N 1
ATOM 6829 C CA . ILE F 1 24 ? -8.801 -10.717 -79.621 1.00 63.08 110 ILE F CA 1
ATOM 6830 C C . ILE F 1 24 ? -7.748 -11.651 -80.218 1.00 65.65 110 ILE F C 1
ATOM 6831 O O . ILE F 1 24 ? -8.079 -12.634 -80.893 1.00 64.92 110 ILE F O 1
ATOM 6836 N N . LEU F 1 25 ? -6.468 -11.339 -80.012 1.00 68.02 111 LEU F N 1
ATOM 6837 C CA . LEU F 1 25 ? -5.388 -12.211 -80.476 1.00 65.38 111 LEU F CA 1
ATOM 6838 C C . LEU F 1 25 ? -5.410 -13.595 -79.825 1.00 69.72 111 LEU F C 1
ATOM 6839 O O . LEU F 1 25 ? -5.172 -14.606 -80.499 1.00 70.33 111 LEU F O 1
ATOM 6844 N N . GLU F 1 26 ? -5.674 -13.667 -78.517 1.00 72.39 112 GLU F N 1
ATOM 6845 C CA . GLU F 1 26 ? -5.873 -14.961 -77.863 1.00 73.59 112 GLU F CA 1
ATOM 6846 C C . GLU F 1 26 ? -7.081 -15.705 -78.416 1.00 69.69 112 GLU F C 1
ATOM 6847 O O . GLU F 1 26 ? -7.033 -16.927 -78.607 1.00 71.69 112 GLU F O 1
ATOM 6853 N N . SER F 1 27 ? -8.163 -14.989 -78.706 1.00 62.26 113 SER F N 1
ATOM 6854 C CA . SER F 1 27 ? -9.288 -15.625 -79.383 1.00 59.23 113 SER F CA 1
ATOM 6855 C C . SER F 1 27 ? -8.912 -16.211 -80.744 1.00 57.98 113 SER F C 1
ATOM 6856 O O . SER F 1 27 ? -9.227 -17.373 -81.021 1.00 55.74 113 SER F O 1
ATOM 6859 N N . PHE F 1 28 ? -8.141 -15.475 -81.556 1.00 56.26 114 PHE F N 1
ATOM 6860 C CA . PHE F 1 28 ? -7.626 -16.027 -82.811 1.00 54.89 114 PHE F CA 1
ATOM 6861 C C . PHE F 1 28 ? -6.762 -17.272 -82.608 1.00 63.59 114 PHE F C 1
ATOM 6862 O O . PHE F 1 28 ? -6.864 -18.231 -83.382 1.00 64.05 114 PHE F O 1
ATOM 6870 N N . ARG F 1 29 ? -5.877 -17.266 -81.607 1.00 67.99 115 ARG F N 1
ATOM 6871 C CA . ARG F 1 29 ? -5.120 -18.475 -81.275 1.00 80.36 115 ARG F CA 1
ATOM 6872 C C . ARG F 1 29 ? -6.006 -19.642 -80.846 1.00 87.23 115 ARG F C 1
ATOM 6873 O O . ARG F 1 29 ? -5.795 -20.781 -81.279 1.00 88.06 115 ARG F O 1
ATOM 6881 N N . ARG F 1 30 ? -7.003 -19.379 -80.002 1.00 87.30 116 ARG F N 1
ATOM 6882 C CA . ARG F 1 30 ? -7.965 -20.413 -79.628 1.00 83.66 116 ARG F CA 1
ATOM 6883 C C . ARG F 1 30 ? -8.688 -20.992 -80.837 1.00 76.27 116 ARG F C 1
ATOM 6884 O O . ARG F 1 30 ? -8.982 -22.194 -80.876 1.00 85.82 116 ARG F O 1
ATOM 6892 N N . LYS F 1 31 ? -8.967 -20.169 -81.837 1.00 64.86 117 LYS F N 1
ATOM 6893 C CA . LYS F 1 31 ? -9.625 -20.634 -83.048 1.00 65.54 117 LYS F CA 1
ATOM 6894 C C . LYS F 1 31 ? -8.635 -21.077 -84.117 1.00 67.81 117 LYS F C 1
ATOM 6895 O O . LYS F 1 31 ? -9.056 -21.461 -85.215 1.00 66.94 117 LYS F O 1
ATOM 6901 N N . GLY F 1 32 ? -7.339 -21.037 -83.818 1.00 71.37 118 GLY F N 1
ATOM 6902 C CA . GLY F 1 32 ? -6.308 -21.549 -84.700 1.00 79.26 118 GLY F CA 1
ATOM 6903 C C . GLY F 1 32 ? -6.087 -20.732 -85.954 1.00 83.82 118 GLY F C 1
ATOM 6904 O O . GLY F 1 32 ? -5.593 -21.265 -86.957 1.00 88.44 118 GLY F O 1
ATOM 6905 N N . ILE F 1 33 ? -6.441 -19.446 -85.914 1.00 78.40 119 ILE F N 1
ATOM 6906 C CA . ILE F 1 33 ? -6.211 -18.503 -87.004 1.00 64.01 119 ILE F CA 1
ATOM 6907 C C . ILE F 1 33 ? -4.737 -18.111 -87.020 1.00 55.86 119 ILE F C 1
ATOM 6908 O O . ILE F 1 33 ? -4.185 -17.683 -85.999 1.00 53.78 119 ILE F O 1
ATOM 6913 N N . ASP F 1 34 ? -4.088 -18.282 -88.163 1.00 49.15 120 ASP F N 1
ATOM 6914 C CA . ASP F 1 34 ? -2.676 -17.939 -88.282 1.00 48.01 120 ASP F CA 1
ATOM 6915 C C . ASP F 1 34 ? -2.504 -16.412 -88.280 1.00 54.62 120 ASP F C 1
ATOM 6916 O O . ASP F 1 34 ? -2.911 -15.728 -89.227 1.00 53.22 120 ASP F O 1
ATOM 6921 N N . THR F 1 35 ? -1.969 -15.873 -87.182 1.00 52.33 121 THR F N 1
ATOM 6922 C CA . THR F 1 35 ? -1.793 -14.437 -86.965 1.00 48.79 121 THR F CA 1
ATOM 6923 C C . THR F 1 35 ? -0.302 -14.114 -86.947 1.00 49.75 121 THR F C 1
ATOM 6924 O O . THR F 1 35 ? 0.445 -14.681 -86.140 1.00 52.37 121 THR F O 1
ATOM 6928 N N . PHE F 1 36 ? 0.131 -13.203 -87.821 1.00 46.96 122 PHE F N 1
ATOM 6929 C CA . PHE F 1 36 ? 1.521 -12.737 -87.823 1.00 49.22 122 PHE F CA 1
ATOM 6930 C C . PHE F 1 36 ? 1.648 -11.509 -86.926 1.00 52.41 122 PHE F C 1
ATOM 6931 O O . PHE F 1 36 ? 1.278 -10.399 -87.317 1.00 56.03 122 PHE F O 1
ATOM 6939 N N . ILE F 1 37 ? 2.150 -11.697 -85.710 1.00 53.92 123 ILE F N 1
ATOM 6940 C CA . ILE F 1 37 ? 2.230 -10.613 -84.735 1.00 58.37 123 ILE F CA 1
ATOM 6941 C C . ILE F 1 37 ? 3.658 -10.088 -84.709 1.00 62.34 123 ILE F C 1
ATOM 6942 O O . ILE F 1 37 ? 4.609 -10.850 -84.486 1.00 67.64 123 ILE F O 1
ATOM 6947 N N . ASP F 1 38 ? 3.808 -8.785 -84.945 1.00 59.75 124 ASP F N 1
ATOM 6948 C CA . ASP F 1 38 ? 5.080 -8.099 -84.762 1.00 62.19 124 ASP F CA 1
ATOM 6949 C C . ASP F 1 38 ? 4.846 -6.916 -83.834 1.00 63.89 124 ASP F C 1
ATOM 6950 O O . ASP F 1 38 ? 4.041 -6.032 -84.149 1.00 60.03 124 ASP F O 1
ATOM 6955 N N . ASN F 1 39 ? 5.544 -6.893 -82.694 1.00 65.43 125 ASN F N 1
ATOM 6956 C CA . ASN F 1 39 ? 5.315 -5.850 -81.705 1.00 66.25 125 ASN F CA 1
ATOM 6957 C C . ASN F 1 39 ? 6.266 -4.672 -81.870 1.00 65.86 125 ASN F C 1
ATOM 6958 O O . ASN F 1 39 ? 6.156 -3.694 -81.122 1.00 68.84 125 ASN F O 1
ATOM 6963 N N . ASN F 1 40 ? 7.179 -4.748 -82.838 1.00 64.00 126 ASN F N 1
ATOM 6964 C CA . ASN F 1 40 ? 8.207 -3.743 -83.081 1.00 64.34 126 ASN F CA 1
ATOM 6965 C C . ASN F 1 40 ? 9.131 -3.609 -81.869 1.00 69.02 126 ASN F C 1
ATOM 6966 O O . ASN F 1 40 ? 9.297 -2.531 -81.293 1.00 72.08 126 ASN F O 1
ATOM 6971 N N . ILE F 1 41 ? 9.752 -4.729 -81.496 1.00 66.29 127 ILE F N 1
ATOM 6972 C CA . ILE F 1 41 ? 10.549 -4.708 -80.278 1.00 68.37 127 ILE F CA 1
ATOM 6973 C C . ILE F 1 41 ? 11.896 -4.066 -80.543 1.00 72.71 127 ILE F C 1
ATOM 6974 O O . ILE F 1 41 ? 12.529 -3.561 -79.613 1.00 83.24 127 ILE F O 1
ATOM 6979 N N . GLU F 1 42 ? 12.322 -4.027 -81.805 1.00 73.69 128 GLU F N 1
ATOM 6980 C CA . GLU F 1 42 ? 13.502 -3.269 -82.205 1.00 79.66 128 GLU F CA 1
ATOM 6981 C C . GLU F 1 42 ? 13.247 -1.766 -82.228 1.00 77.76 128 GLU F C 1
ATOM 6982 O O . GLU F 1 42 ? 14.205 -0.984 -82.276 1.00 75.66 128 GLU F O 1
ATOM 6988 N N . ARG F 1 43 ? 11.980 -1.352 -82.251 1.00 75.02 129 ARG F N 1
ATOM 6989 C CA . ARG F 1 43 ? 11.571 0.039 -82.097 1.00 75.64 129 ARG F CA 1
ATOM 6990 C C . ARG F 1 43 ? 11.909 0.872 -83.330 1.00 78.26 129 ARG F C 1
ATOM 6991 O O . ARG F 1 43 ? 11.926 2.107 -83.268 1.00 79.69 129 ARG F O 1
ATOM 6999 N N . SER F 1 44 ? 12.167 0.204 -84.450 1.00 77.86 130 SER F N 1
ATOM 7000 C CA . SER F 1 44 ? 12.461 0.857 -85.718 1.00 74.38 130 SER F CA 1
ATOM 7001 C C . SER F 1 44 ? 11.317 1.752 -86.179 1.00 73.47 130 SER F C 1
ATOM 7002 O O . SER F 1 44 ? 10.144 1.500 -85.898 1.00 72.89 130 SER F O 1
ATOM 7005 N N . LYS F 1 45 ? 11.689 2.837 -86.858 1.00 77.37 131 LYS F N 1
ATOM 7006 C CA . LYS F 1 45 ? 10.783 3.897 -87.272 1.00 80.18 131 LYS F CA 1
ATOM 7007 C C . LYS F 1 45 ? 10.281 3.709 -88.696 1.00 78.50 131 LYS F C 1
ATOM 7008 O O . LYS F 1 45 ? 9.478 4.520 -89.169 1.00 74.75 131 LYS F O 1
ATOM 7014 N N . SER F 1 46 ? 10.707 2.648 -89.380 1.00 82.91 132 SER F N 1
ATOM 7015 C CA . SER F 1 46 ? 10.248 2.383 -90.737 1.00 82.35 132 SER F CA 1
ATOM 7016 C C . SER F 1 46 ? 10.160 0.882 -90.980 1.00 80.37 132 SER F C 1
ATOM 7017 O O . SER F 1 46 ? 10.843 0.081 -90.333 1.00 81.79 132 SER F O 1
ATOM 7020 N N . ILE F 1 47 ? 9.257 0.526 -91.897 1.00 81.42 133 ILE F N 1
ATOM 7021 C CA . ILE F 1 47 ? 8.752 -0.842 -92.026 1.00 80.82 133 ILE F CA 1
ATOM 7022 C C . ILE F 1 47 ? 9.854 -1.852 -92.369 1.00 81.45 133 ILE F C 1
ATOM 7023 O O . ILE F 1 47 ? 10.007 -2.869 -91.684 1.00 86.64 133 ILE F O 1
ATOM 7028 N N . GLY F 1 48 ? 10.678 -1.567 -93.376 1.00 69.36 134 GLY F N 1
ATOM 7029 C CA . GLY F 1 48 ? 11.657 -2.529 -93.862 1.00 70.63 134 GLY F CA 1
ATOM 7030 C C . GLY F 1 48 ? 11.061 -3.750 -94.568 1.00 68.37 134 GLY F C 1
ATOM 7031 O O . GLY F 1 48 ? 9.909 -4.127 -94.333 1.00 60.83 134 GLY F O 1
ATOM 7032 N N . PRO F 1 49 ? 11.878 -4.451 -95.371 1.00 70.24 135 PRO F N 1
ATOM 7033 C CA . PRO F 1 49 ? 11.304 -5.354 -96.394 1.00 63.59 135 PRO F CA 1
ATOM 7034 C C . PRO F 1 49 ? 10.682 -6.645 -95.879 1.00 64.41 135 PRO F C 1
ATOM 7035 O O . PRO F 1 49 ? 9.652 -7.073 -96.413 1.00 66.12 135 PRO F O 1
ATOM 7039 N N . GLU F 1 50 ? 11.271 -7.288 -94.874 1.00 67.54 136 GLU F N 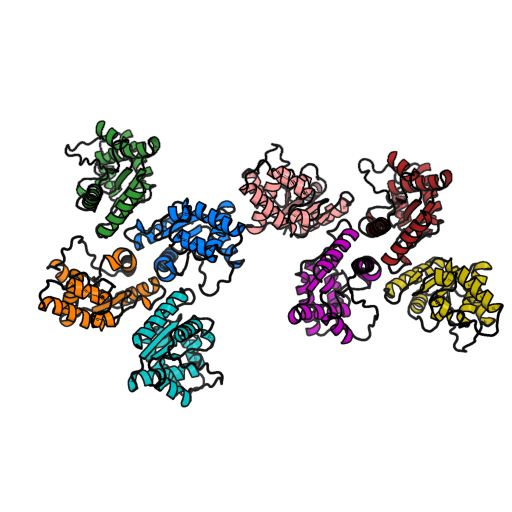1
ATOM 7040 C CA . GLU F 1 50 ? 10.734 -8.562 -94.394 1.00 68.93 136 GLU F CA 1
ATOM 7041 C C . GLU F 1 50 ? 9.332 -8.416 -93.803 1.00 65.28 136 GLU F C 1
ATOM 7042 O O . GLU F 1 50 ? 8.467 -9.274 -94.018 1.00 63.49 136 GLU F O 1
ATOM 7048 N N . LEU F 1 51 ? 9.078 -7.321 -93.088 1.00 63.64 137 LEU F N 1
ATOM 7049 C CA . LEU F 1 51 ? 7.753 -7.080 -92.525 1.00 59.98 137 LEU F CA 1
ATOM 7050 C C . LEU F 1 51 ? 6.677 -6.930 -93.601 1.00 60.24 137 LEU F C 1
ATOM 7051 O O . LEU F 1 51 ? 5.594 -7.517 -93.487 1.00 65.17 137 LEU F O 1
ATOM 7056 N N . LYS F 1 52 ? 6.950 -6.157 -94.654 1.00 58.71 138 LYS F N 1
ATOM 7057 C CA . LYS F 1 52 ? 5.944 -5.963 -95.699 1.00 53.16 138 LYS F CA 1
ATOM 7058 C C . LYS F 1 52 ? 5.698 -7.219 -96.538 1.00 48.23 138 LYS F C 1
ATOM 7059 O O . LYS F 1 52 ? 4.577 -7.423 -97.022 1.00 46.97 138 LYS F O 1
ATOM 7065 N N . GLU F 1 53 ? 6.698 -8.083 -96.699 1.00 45.82 139 GLU F N 1
ATOM 7066 C CA . GLU F 1 53 ? 6.431 -9.419 -97.233 1.00 49.32 139 GLU F CA 1
ATOM 7067 C C . GLU F 1 53 ? 5.421 -10.198 -96.399 1.00 47.57 139 GLU F C 1
ATOM 7068 O O . GLU F 1 53 ? 4.542 -10.871 -96.954 1.00 51.32 139 GLU F O 1
ATOM 7074 N N . ALA F 1 54 ? 5.516 -10.113 -95.071 1.00 46.31 140 ALA F N 1
ATOM 7075 C CA . ALA F 1 54 ? 4.466 -10.658 -94.211 1.00 49.05 140 ALA F CA 1
ATOM 7076 C C . ALA F 1 54 ? 3.105 -9.997 -94.424 1.00 49.94 140 ALA F C 1
ATOM 7077 O O . ALA F 1 54 ? 2.080 -10.684 -94.485 1.00 56.60 140 ALA F O 1
ATOM 7079 N N . ILE F 1 55 ? 3.070 -8.674 -94.557 1.00 43.12 141 ILE F N 1
ATOM 7080 C CA . ILE F 1 55 ? 1.825 -8.006 -94.926 1.00 40.09 141 ILE F CA 1
ATOM 7081 C C . ILE F 1 55 ? 1.299 -8.490 -96.273 1.00 46.80 141 ILE F C 1
ATOM 7082 O O . ILE F 1 55 ? 0.127 -8.867 -96.385 1.00 47.45 141 ILE F O 1
ATOM 7087 N N . LYS F 1 56 ? 2.177 -8.587 -97.285 1.00 51.67 142 LYS F N 1
ATOM 7088 C CA . LYS F 1 56 ? 1.774 -9.103 -98.598 1.00 50.54 142 LYS F CA 1
ATOM 7089 C C . LYS F 1 56 ? 1.173 -10.497 -98.518 1.00 48.24 142 LYS F C 1
ATOM 7090 O O . LYS F 1 56 ? 0.190 -10.791 -99.211 1.00 49.17 142 LYS F O 1
ATOM 7096 N N . GLY F 1 57 ? 1.736 -11.358 -97.684 1.00 44.69 143 GLY F N 1
ATOM 7097 C CA . GLY F 1 57 ? 1.278 -12.720 -97.543 1.00 45.57 143 GLY F CA 1
ATOM 7098 C C . GLY F 1 57 ? 0.058 -12.932 -96.674 1.00 46.33 143 GLY F C 1
ATOM 7099 O O . GLY F 1 57 ? -0.350 -14.085 -96.499 1.00 53.90 143 GLY F O 1
ATOM 7100 N N . SER F 1 58 ? -0.552 -11.878 -96.128 1.00 36.26 144 SER F N 1
ATOM 7101 C CA . SER F 1 58 ? -1.670 -12.022 -95.198 1.00 40.99 144 SER F CA 1
ATOM 7102 C C . SER F 1 58 ? -3.008 -11.756 -95.894 1.00 49.84 144 SER F C 1
ATOM 7103 O O . SER F 1 58 ? -3.185 -10.726 -96.558 1.00 55.95 144 SER F O 1
ATOM 7106 N N . LYS F 1 59 ? -3.942 -12.707 -95.751 1.00 51.22 145 LYS F N 1
ATOM 7107 C CA . LYS F 1 59 ? -5.262 -12.586 -96.374 1.00 46.57 145 LYS F CA 1
ATOM 7108 C C . LYS F 1 59 ? -6.024 -11.386 -95.836 1.00 46.33 145 LYS F C 1
ATOM 7109 O O . LYS F 1 59 ? -6.678 -10.662 -96.596 1.00 52.62 145 LYS F O 1
ATOM 7115 N N . ILE F 1 60 ? -5.997 -11.196 -94.514 1.00 39.94 146 ILE F N 1
ATOM 7116 C CA . ILE F 1 60 ? -6.705 -10.120 -93.836 1.00 36.29 146 ILE F CA 1
ATOM 7117 C C . ILE F 1 60 ? -5.708 -9.247 -93.092 1.00 41.21 146 ILE F C 1
ATOM 7118 O O . ILE F 1 60 ? -4.805 -9.757 -92.419 1.00 44.94 146 ILE F O 1
ATOM 7123 N N . ALA F 1 61 ? -5.879 -7.932 -93.203 1.00 43.73 147 ALA F N 1
ATOM 7124 C CA . ALA F 1 61 ? -5.215 -6.975 -92.327 1.00 41.71 147 ALA F CA 1
ATOM 7125 C C . ALA F 1 61 ? -6.253 -6.296 -91.435 1.00 46.23 147 ALA F C 1
ATOM 7126 O O . ALA F 1 61 ? -7.254 -5.775 -91.935 1.00 54.09 147 ALA F O 1
ATOM 7128 N N . ILE F 1 62 ? -6.009 -6.277 -90.125 1.00 45.00 148 ILE F N 1
ATOM 7129 C CA . ILE F 1 62 ? -6.901 -5.638 -89.155 1.00 49.55 148 ILE F CA 1
ATOM 7130 C C . ILE F 1 62 ? -6.191 -4.413 -88.602 1.00 46.84 148 ILE F C 1
ATOM 7131 O O . ILE F 1 62 ? -5.141 -4.535 -87.961 1.00 53.31 148 ILE F O 1
ATOM 7136 N N . VAL F 1 63 ? -6.728 -3.227 -88.870 1.00 43.56 149 VAL F N 1
ATOM 7137 C CA . VAL F 1 63 ? -6.087 -1.976 -88.472 1.00 41.04 149 VAL F CA 1
ATOM 7138 C C . VAL F 1 63 ? -6.793 -1.434 -87.226 1.00 33.72 149 VAL F C 1
ATOM 7139 O O . VAL F 1 63 ? -7.982 -1.095 -87.272 1.00 29.45 149 VAL F O 1
ATOM 7143 N N . LEU F 1 64 ? -6.067 -1.338 -86.111 1.00 27.72 150 LEU F N 1
ATOM 7144 C CA . LEU F 1 64 ? -6.631 -0.754 -84.891 1.00 35.77 150 LEU F CA 1
ATOM 7145 C C . LEU F 1 64 ? -6.355 0.751 -84.885 1.00 44.13 150 LEU F C 1
ATOM 7146 O O . LEU F 1 64 ? -5.354 1.222 -84.343 1.00 43.84 150 LEU F O 1
ATOM 7151 N N . LEU F 1 65 ? -7.316 1.532 -85.375 1.00 38.79 151 LEU F N 1
ATOM 7152 C CA . LEU F 1 65 ? -7.113 2.971 -85.470 1.00 45.10 151 LEU F CA 1
ATOM 7153 C C . LEU F 1 65 ? -7.424 3.660 -84.150 1.00 57.47 151 LEU F C 1
ATOM 7154 O O . LEU F 1 65 ? -8.511 3.489 -83.584 1.00 63.84 151 LEU F O 1
ATOM 7159 N N . SER F 1 66 ? -6.443 4.405 -83.646 1.00 53.62 152 SER F N 1
ATOM 7160 C CA . SER F 1 66 ? -6.536 5.029 -82.342 1.00 51.76 152 SER F CA 1
ATOM 7161 C C . SER F 1 66 ? -5.677 6.284 -82.357 1.00 52.68 152 SER F C 1
ATOM 7162 O O . SER F 1 66 ? -4.788 6.441 -83.198 1.00 54.19 152 SER F O 1
ATOM 7165 N N . ARG F 1 67 ? -5.882 7.124 -81.341 1.00 54.05 153 ARG F N 1
ATOM 7166 C CA . ARG F 1 67 ? -5.057 8.315 -81.154 1.00 62.56 153 ARG F CA 1
ATOM 7167 C C . ARG F 1 67 ? -3.577 7.975 -81.084 1.00 64.38 153 ARG F C 1
ATOM 7168 O O . ARG F 1 67 ? -2.738 8.780 -81.499 1.00 64.50 153 ARG F O 1
ATOM 7176 N N . LYS F 1 68 ? -3.228 6.811 -80.544 1.00 66.26 154 LYS F N 1
ATOM 7177 C CA . LYS F 1 68 ? -1.826 6.489 -80.337 1.00 68.04 154 LYS F CA 1
ATOM 7178 C C . LYS F 1 68 ? -1.245 5.672 -81.480 1.00 61.53 154 LYS F C 1
ATOM 7179 O O . LYS F 1 68 ? -0.021 5.518 -81.555 1.00 61.49 154 LYS F O 1
ATOM 7185 N N . TYR F 1 69 ? -2.091 5.229 -82.410 1.00 58.53 155 TYR F N 1
ATOM 7186 C CA . TYR F 1 69 ? -1.644 4.723 -83.703 1.00 52.08 155 TYR F CA 1
ATOM 7187 C C . TYR F 1 69 ? -0.989 5.827 -84.527 1.00 56.16 155 TYR F C 1
ATOM 7188 O O . TYR F 1 69 ? 0.055 5.619 -85.158 1.00 59.25 155 TYR F O 1
ATOM 7197 N N . ALA F 1 70 ? -1.573 7.024 -84.499 1.00 54.56 156 ALA F N 1
ATOM 7198 C CA . ALA F 1 70 ? -1.110 8.131 -85.321 1.00 54.96 156 ALA F CA 1
ATOM 7199 C C . ALA F 1 70 ? 0.225 8.683 -84.847 1.00 53.39 156 ALA F C 1
ATOM 7200 O O . ALA F 1 70 ? 0.879 9.404 -85.611 1.00 49.72 156 ALA F O 1
ATOM 7202 N N . SER F 1 71 ? 0.649 8.344 -83.629 1.00 52.89 157 SER F N 1
ATOM 7203 C CA . SER F 1 71 ? 1.918 8.795 -83.073 1.00 55.97 157 SER F CA 1
ATOM 7204 C C . SER F 1 71 ? 3.093 7.883 -83.420 1.00 62.50 157 SER F C 1
ATOM 7205 O O . SER F 1 71 ? 4.202 8.131 -82.936 1.00 65.26 157 SER F O 1
ATOM 7208 N N . SER F 1 72 ? 2.900 6.874 -84.275 1.00 66.06 158 SER F N 1
ATOM 7209 C CA . SER F 1 72 ? 3.962 5.933 -84.626 1.00 68.74 158 SER F CA 1
ATOM 7210 C C . SER F 1 72 ? 4.117 5.865 -86.137 1.00 63.51 158 SER F C 1
ATOM 7211 O O . SER F 1 72 ? 3.176 5.485 -86.845 1.00 60.66 158 SER F O 1
ATOM 7214 N N . SER F 1 73 ? 5.310 6.238 -86.620 1.00 60.81 159 SER F N 1
ATOM 7215 C CA . SER F 1 73 ? 5.650 6.116 -88.037 1.00 53.68 159 SER F CA 1
ATOM 7216 C C . SER F 1 73 ? 5.671 4.670 -88.494 1.00 53.64 159 SER F C 1
ATOM 7217 O O . SER F 1 73 ? 5.259 4.363 -89.621 1.00 52.17 159 SER F O 1
ATOM 7220 N N . TRP F 1 74 ? 6.102 3.764 -87.613 1.00 55.78 160 TRP F N 1
ATOM 7221 C CA . TRP F 1 74 ? 6.023 2.338 -87.903 1.00 54.49 160 TRP F CA 1
ATOM 7222 C C . TRP F 1 74 ? 4.598 1.906 -88.221 1.00 53.64 160 TRP F C 1
ATOM 7223 O O . TRP F 1 74 ? 4.354 1.233 -89.227 1.00 53.63 160 TRP F O 1
ATOM 7234 N N . CYS F 1 75 ? 3.634 2.317 -87.400 1.00 51.45 161 CYS F N 1
ATOM 7235 C CA . CYS F 1 75 ? 2.241 1.992 -87.688 1.00 53.64 161 CYS F CA 1
ATOM 7236 C C . CYS F 1 75 ? 1.748 2.593 -88.999 1.00 52.92 161 CYS F C 1
ATOM 7237 O O . CYS F 1 75 ? 1.213 1.877 -89.852 1.00 52.68 161 CYS F O 1
ATOM 7240 N N . LEU F 1 76 ? 2.011 3.882 -89.220 1.00 49.11 162 LEU F N 1
ATOM 7241 C CA . LEU F 1 76 ? 1.653 4.523 -90.485 1.00 47.99 162 LEU F CA 1
ATOM 7242 C C . LEU F 1 76 ? 2.323 3.881 -91.698 1.00 50.63 162 LEU F C 1
ATOM 7243 O O . LEU F 1 76 ? 1.683 3.716 -92.741 1.00 52.92 162 LEU F O 1
ATOM 7248 N N . ASP F 1 77 ? 3.592 3.493 -91.592 1.00 49.11 163 ASP F N 1
ATOM 7249 C CA . ASP F 1 77 ? 4.172 2.688 -92.664 1.00 58.40 163 ASP F CA 1
ATOM 7250 C C . ASP F 1 77 ? 3.459 1.357 -92.875 1.00 63.86 163 ASP F C 1
ATOM 7251 O O . ASP F 1 77 ? 3.242 0.949 -94.022 1.00 76.36 163 ASP F O 1
ATOM 7256 N N . GLU F 1 78 ? 3.064 0.668 -91.805 1.00 53.78 164 GLU F N 1
ATOM 7257 C CA . GLU F 1 78 ? 2.218 -0.511 -91.986 1.00 53.32 164 GLU F CA 1
ATOM 7258 C C . GLU F 1 78 ? 0.910 -0.198 -92.704 1.00 60.04 164 GLU F C 1
ATOM 7259 O O . GLU F 1 78 ? 0.532 -0.895 -93.653 1.00 65.73 164 GLU F O 1
ATOM 7265 N N . LEU F 1 79 ? 0.233 0.877 -92.302 1.00 54.34 165 LEU F N 1
ATOM 7266 C CA . LEU F 1 79 ? -1.018 1.267 -92.956 1.00 45.60 165 LEU F CA 1
ATOM 7267 C C . LEU F 1 79 ? -0.853 1.532 -94.445 1.00 45.81 165 LEU F C 1
ATOM 7268 O O . LEU F 1 79 ? -1.682 1.097 -95.258 1.00 39.71 165 LEU F O 1
ATOM 7273 N N . ALA F 1 80 ? 0.193 2.260 -94.821 1.00 42.93 166 ALA F N 1
ATOM 7274 C CA . ALA F 1 80 ? 0.473 2.503 -96.230 1.00 41.62 166 ALA F CA 1
ATOM 7275 C C . ALA F 1 80 ? 0.707 1.214 -97.022 1.00 46.69 166 ALA F C 1
ATOM 7276 O O . ALA F 1 80 ? 0.152 1.040 -98.117 1.00 43.64 166 ALA F O 1
ATOM 7278 N N . GLU F 1 81 ? 1.483 0.277 -96.475 1.00 47.23 167 GLU F N 1
ATOM 7279 C CA . GLU F 1 81 ? 1.641 -1.017 -97.143 1.00 49.43 167 GLU F CA 1
ATOM 7280 C C . GLU F 1 81 ? 0.327 -1.791 -97.226 1.00 46.19 167 GLU F C 1
ATOM 7281 O O . GLU F 1 81 ? -0.014 -2.339 -98.281 1.00 46.27 167 GLU F O 1
ATOM 7287 N N . ILE F 1 82 ? -0.448 -1.800 -96.141 1.00 42.89 168 ILE F N 1
ATOM 7288 C CA . ILE F 1 82 ? -1.749 -2.469 -96.137 1.00 37.61 168 ILE F CA 1
ATOM 7289 C C . ILE F 1 82 ? -2.701 -1.905 -97.190 1.00 43.50 168 ILE F C 1
ATOM 7290 O O . ILE F 1 82 ? -3.345 -2.662 -97.928 1.00 46.09 168 ILE F O 1
ATOM 7295 N N . MET F 1 83 ? -2.773 -0.580 -97.325 1.00 50.80 169 MET F N 1
ATOM 7296 C CA . MET F 1 83 ? -3.600 -0.001 -98.389 1.00 53.25 169 MET F CA 1
ATOM 7297 C C . MET F 1 83 ? -3.134 -0.363 -99.801 1.00 59.91 169 MET F C 1
ATOM 7298 O O . MET F 1 83 ? -3.964 -0.671 -100.664 1.00 65.18 169 MET F O 1
ATOM 7303 N N . ILE F 1 84 ? -1.822 -0.382 -100.052 1.00 63.34 170 ILE F N 1
ATOM 7304 C CA . ILE F 1 84 ? -1.305 -0.876 -101.332 1.00 63.79 170 ILE F CA 1
ATOM 7305 C C . ILE F 1 84 ? -1.683 -2.333 -101.576 1.00 56.97 170 ILE F C 1
ATOM 7306 O O . ILE F 1 84 ? -2.122 -2.697 -102.674 1.00 56.04 170 ILE F O 1
ATOM 7311 N N . CYS F 1 85 ? -1.503 -3.190 -100.572 1.00 55.36 171 CYS F N 1
ATOM 7312 C CA . CYS F 1 85 ? -1.933 -4.583 -100.685 1.00 55.32 171 CYS F CA 1
ATOM 7313 C C . CYS F 1 85 ? -3.431 -4.729 -100.917 1.00 58.00 171 CYS F C 1
ATOM 7314 O O . CYS F 1 85 ? -3.865 -5.657 -101.611 1.00 66.49 171 CYS F O 1
ATOM 7317 N N . ARG F 1 86 ? -4.238 -3.859 -100.316 1.00 51.92 172 ARG F N 1
ATOM 7318 C CA . ARG F 1 86 ? -5.676 -3.904 -100.557 1.00 48.20 172 ARG F CA 1
ATOM 7319 C C . ARG F 1 86 ? -6.038 -3.765 -102.034 1.00 59.72 172 ARG F C 1
ATOM 7320 O O . ARG F 1 86 ? -6.857 -4.542 -102.539 1.00 70.22 172 ARG F O 1
ATOM 7328 N N . GLU F 1 87 ? -5.405 -2.838 -102.764 1.00 66.24 173 GLU F N 1
ATOM 7329 C CA . GLU F 1 87 ? -5.653 -2.772 -104.210 1.00 75.48 173 GLU F CA 1
ATOM 7330 C C . GLU F 1 87 ? -4.931 -3.837 -105.027 1.00 72.71 173 GLU F C 1
ATOM 7331 O O . GLU F 1 87 ? -5.567 -4.544 -105.817 1.00 80.46 173 GLU F O 1
ATOM 7337 N N . VAL F 1 88 ? -3.609 -3.939 -104.905 1.00 67.83 174 VAL F N 1
ATOM 7338 C CA . VAL F 1 88 ? -2.868 -4.750 -105.866 1.00 71.84 174 VAL F CA 1
ATOM 7339 C C . VAL F 1 88 ? -2.897 -6.241 -105.545 1.00 75.43 174 VAL F C 1
ATOM 7340 O O . VAL F 1 88 ? -2.744 -7.062 -106.461 1.00 85.53 174 VAL F O 1
ATOM 7344 N N . LEU F 1 89 ? -3.117 -6.625 -104.284 1.00 68.14 175 LEU F N 1
ATOM 7345 C CA . LEU F 1 89 ? -3.167 -8.032 -103.916 1.00 61.40 175 LEU F CA 1
ATOM 7346 C C . LEU F 1 89 ? -4.551 -8.487 -103.477 1.00 64.36 175 LEU F C 1
ATOM 7347 O O . LEU F 1 89 ? -4.753 -9.692 -103.277 1.00 63.70 175 LEU F O 1
ATOM 7352 N N . GLY F 1 90 ? -5.507 -7.567 -103.351 1.00 61.40 176 GLY F N 1
ATOM 7353 C CA . GLY F 1 90 ? -6.866 -7.913 -102.974 1.00 61.68 176 GLY F CA 1
ATOM 7354 C C . GLY F 1 90 ? -6.979 -8.311 -101.522 1.00 60.35 176 GLY F C 1
ATOM 7355 O O . GLY F 1 90 ? -7.848 -9.109 -101.153 1.00 61.56 176 GLY F O 1
ATOM 7356 N N . GLN F 1 91 ? -6.089 -7.791 -100.692 1.00 57.40 177 GLN F N 1
ATOM 7357 C CA . GLN F 1 91 ? -6.146 -8.043 -99.267 1.00 55.70 177 GLN F CA 1
ATOM 7358 C C . GLN F 1 91 ? -7.423 -7.480 -98.658 1.00 59.33 177 GLN F C 1
ATOM 7359 O O . GLN F 1 91 ? -7.885 -6.397 -99.026 1.00 59.92 177 GLN F O 1
ATOM 7365 N N . ILE F 1 92 ? -7.995 -8.233 -97.727 1.00 61.72 178 ILE F N 1
ATOM 7366 C CA . ILE F 1 92 ? -9.175 -7.796 -96.994 1.00 57.33 178 ILE F CA 1
ATOM 7367 C C . ILE F 1 92 ? -8.719 -6.920 -95.840 1.00 53.06 178 ILE F C 1
ATOM 7368 O O . ILE F 1 92 ? -7.809 -7.297 -95.095 1.00 52.62 178 ILE F O 1
ATOM 7373 N N . VAL F 1 93 ? -9.300 -5.731 -95.712 1.00 45.94 179 VAL F N 1
ATOM 7374 C CA . VAL F 1 93 ? -8.920 -4.807 -94.648 1.00 42.95 179 VAL F CA 1
ATOM 7375 C C . VAL F 1 93 ? -10.114 -4.586 -93.718 1.00 47.80 179 VAL F C 1
ATOM 7376 O O . VAL F 1 93 ? -11.139 -4.027 -94.129 1.00 49.30 179 VAL F O 1
ATOM 7380 N N . MET F 1 94 ? -9.963 -5.006 -92.457 1.00 51.23 180 MET F N 1
ATOM 7381 C CA . MET F 1 94 ? -10.870 -4.656 -91.366 1.00 46.32 180 MET F CA 1
ATOM 7382 C C . MET F 1 94 ? -10.354 -3.439 -90.614 1.00 47.78 180 MET F C 1
ATOM 7383 O O . MET F 1 94 ? -9.152 -3.325 -90.344 1.00 54.58 180 MET F O 1
ATOM 7388 N N . THR F 1 95 ? -11.266 -2.555 -90.224 1.00 40.76 181 THR F N 1
ATOM 7389 C CA . THR F 1 95 ? -10.897 -1.354 -89.487 1.00 35.31 181 THR F CA 1
ATOM 7390 C C . THR F 1 95 ? -11.571 -1.343 -88.123 1.00 32.72 181 THR F C 1
ATOM 7391 O O . THR F 1 95 ? -12.795 -1.514 -88.030 1.00 33.84 181 THR F O 1
ATOM 7395 N N . ILE F 1 96 ? -10.793 -1.071 -87.078 1.00 30.25 182 ILE F N 1
ATOM 7396 C CA . ILE F 1 96 ? -11.322 -0.808 -85.741 1.00 38.72 182 ILE F CA 1
ATOM 7397 C C . ILE F 1 96 ? -11.136 0.678 -85.481 1.00 45.63 182 ILE F C 1
ATOM 7398 O O . ILE F 1 96 ? -10.000 1.158 -85.378 1.00 53.33 182 ILE F O 1
ATOM 7403 N N . PHE F 1 97 ? -12.243 1.398 -85.333 1.00 46.62 183 PHE F N 1
ATOM 7404 C CA . PHE F 1 97 ? -12.214 2.809 -84.942 1.00 52.03 183 PHE F CA 1
ATOM 7405 C C . PHE F 1 97 ? -12.359 2.881 -83.426 1.00 45.25 183 PHE F C 1
ATOM 7406 O O . PHE F 1 97 ? -13.460 2.756 -82.884 1.00 52.25 183 PHE F O 1
ATOM 7414 N N . TYR F 1 98 ? -11.237 2.994 -82.726 1.00 41.11 184 TYR F N 1
ATOM 7415 C CA . TYR F 1 98 ? -11.249 2.945 -81.267 1.00 48.21 184 TYR F CA 1
ATOM 7416 C C . TYR F 1 98 ? -11.241 4.376 -80.716 1.00 56.96 184 TYR F C 1
ATOM 7417 O O . TYR F 1 98 ? -10.191 5.020 -80.623 1.00 55.91 184 TYR F O 1
ATOM 7426 N N . GLU F 1 99 ? -12.437 4.890 -80.415 1.00 60.36 185 GLU F N 1
ATOM 7427 C CA . GLU F 1 99 ? -12.633 6.194 -79.795 1.00 65.68 185 GLU F CA 1
ATOM 7428 C C . GLU F 1 99 ? -12.243 7.346 -80.708 1.00 66.57 185 GLU F C 1
ATOM 7429 O O . GLU F 1 99 ? -11.966 8.446 -80.226 1.00 76.29 185 GLU F O 1
ATOM 7435 N N . VAL F 1 100 ? -12.161 7.106 -82.013 1.00 62.51 186 VAL F N 1
ATOM 7436 C CA . VAL F 1 100 ? -11.787 8.130 -82.981 1.00 64.37 186 VAL F CA 1
ATOM 7437 C C . VAL F 1 100 ? -12.857 8.165 -84.058 1.00 68.94 186 VAL F C 1
ATOM 7438 O O . VAL F 1 100 ? -13.282 7.114 -84.545 1.00 68.77 186 VAL F O 1
ATOM 7442 N N . ASP F 1 101 ? -13.344 9.359 -84.371 1.00 78.09 187 ASP F N 1
ATOM 7443 C CA . ASP F 1 101 ? -14.241 9.513 -85.514 1.00 84.65 187 ASP F CA 1
ATOM 7444 C C . ASP F 1 101 ? -13.476 9.233 -86.810 1.00 76.41 187 ASP F C 1
ATOM 7445 O O . ASP F 1 101 ? -12.345 9.715 -86.976 1.00 76.28 187 ASP F O 1
ATOM 7450 N N . PRO F 1 102 ? -14.023 8.415 -87.721 1.00 62.98 188 PRO F N 1
ATOM 7451 C CA . PRO F 1 102 ? -13.506 8.343 -89.100 1.00 57.63 188 PRO F CA 1
ATOM 7452 C C . PRO F 1 102 ? -13.196 9.661 -89.817 1.00 58.76 188 PRO F C 1
ATOM 7453 O O . PRO F 1 102 ? -12.205 9.723 -90.551 1.00 42.80 188 PRO F O 1
ATOM 7457 N N . THR F 1 103 ? -13.998 10.717 -89.629 1.00 58.93 189 THR F N 1
ATOM 7458 C CA . THR F 1 103 ? -13.686 11.996 -90.281 1.00 66.07 189 THR F CA 1
ATOM 7459 C C . THR F 1 103 ? -12.343 12.559 -89.826 1.00 59.61 189 THR F C 1
ATOM 7460 O O . THR F 1 103 ? -11.539 13.006 -90.654 1.00 51.82 189 THR F O 1
ATOM 7464 N N . ASP F 1 104 ? -12.047 12.457 -88.526 1.00 55.72 190 ASP F N 1
ATOM 7465 C CA . ASP F 1 104 ? -10.745 12.876 -88.010 1.00 63.91 190 ASP F CA 1
ATOM 7466 C C . ASP F 1 104 ? -9.599 12.083 -88.632 1.00 68.26 190 ASP F C 1
ATOM 7467 O O . ASP F 1 104 ? -8.524 12.639 -88.881 1.00 68.06 190 ASP F O 1
ATOM 7472 N N . ILE F 1 105 ? -9.774 10.769 -88.823 1.00 66.23 191 ILE F N 1
ATOM 7473 C CA . ILE F 1 105 ? -8.829 10.000 -89.640 1.00 61.97 191 ILE F CA 1
ATOM 7474 C C . ILE F 1 105 ? -8.833 10.470 -91.100 1.00 62.83 191 ILE F C 1
ATOM 7475 O O . ILE F 1 105 ? -7.772 10.700 -91.692 1.00 62.70 191 ILE F O 1
ATOM 7480 N N . LYS F 1 106 ? -10.021 10.672 -91.687 1.00 63.31 192 LYS F N 1
ATOM 7481 C CA . LYS F 1 106 ? -10.103 11.101 -93.088 1.00 61.81 192 LYS F CA 1
ATOM 7482 C C . LYS F 1 106 ? -9.416 12.433 -93.335 1.00 63.69 192 LYS F C 1
ATOM 7483 O O . LYS F 1 106 ? -8.668 12.577 -94.309 1.00 67.45 192 LYS F O 1
ATOM 7489 N N . LYS F 1 107 ? -9.627 13.406 -92.458 1.00 64.56 193 LYS F N 1
ATOM 7490 C CA . LYS F 1 107 ? -9.177 14.771 -92.698 1.00 67.94 193 LYS F CA 1
ATOM 7491 C C . LYS F 1 107 ? -7.984 15.161 -91.838 1.00 68.36 193 LYS F C 1
ATOM 7492 O O . LYS F 1 107 ? -7.514 16.308 -91.933 1.00 66.37 193 LYS F O 1
ATOM 7498 N N . GLN F 1 108 ? -7.526 14.254 -90.964 1.00 63.68 194 GLN F N 1
ATOM 7499 C CA . GLN F 1 108 ? -6.315 14.426 -90.157 1.00 68.61 194 GLN F CA 1
ATOM 7500 C C . GLN F 1 108 ? -6.537 15.496 -89.082 1.00 71.40 194 GLN F C 1
ATOM 7501 O O . GLN F 1 108 ? -5.668 16.332 -88.819 1.00 76.57 194 GLN F O 1
ATOM 7507 N N . THR F 1 109 ? -7.726 15.480 -88.485 1.00 67.22 195 THR F N 1
ATOM 7508 C CA . THR F 1 109 ? -8.228 16.512 -87.592 1.00 72.30 195 THR F CA 1
ATOM 7509 C C . THR F 1 109 ? -8.400 15.957 -86.180 1.00 70.19 195 THR F C 1
ATOM 7510 O O . THR F 1 109 ? -8.290 14.758 -85.934 1.00 67.14 195 THR F O 1
ATOM 7514 N N . GLY F 1 110 ? -8.699 16.857 -85.248 1.00 80.16 196 GLY F N 1
ATOM 7515 C CA . GLY F 1 110 ? -8.803 16.565 -83.833 1.00 80.97 196 GLY F CA 1
ATOM 7516 C C . GLY F 1 110 ? -7.545 15.997 -83.185 1.00 85.59 196 GLY F C 1
ATOM 7517 O O . GLY F 1 110 ? -6.409 16.214 -83.620 1.00 88.35 196 GLY F O 1
ATOM 7518 N N . GLU F 1 111 ? -7.782 15.278 -82.086 1.00 91.73 197 GLU F N 1
ATOM 7519 C CA . GLU F 1 111 ? -6.689 14.738 -81.281 1.00 95.09 197 GLU F CA 1
ATOM 7520 C C . GLU F 1 111 ? -5.865 13.705 -82.044 1.00 86.67 197 GLU F C 1
ATOM 7521 O O . GLU F 1 111 ? -4.641 13.627 -81.878 1.00 85.92 197 GLU F O 1
ATOM 7527 N N . PHE F 1 112 ? -6.519 12.909 -82.888 1.00 78.21 198 PHE F N 1
ATOM 7528 C CA . PHE F 1 112 ? -5.806 12.059 -83.837 1.00 72.84 198 PHE F CA 1
ATOM 7529 C C . PHE F 1 112 ? -4.941 12.874 -84.801 1.00 74.46 198 PHE F C 1
ATOM 7530 O O . PHE F 1 112 ? -3.761 12.565 -85.012 1.00 76.37 198 PHE F O 1
ATOM 7538 N N . GLY F 1 113 ? -5.496 13.953 -85.348 1.00 74.25 199 GLY F N 1
ATOM 7539 C CA . GLY F 1 113 ? -4.719 14.829 -86.214 1.00 70.88 199 GLY F CA 1
ATOM 7540 C C . GLY F 1 113 ? -3.506 15.453 -85.553 1.00 69.98 199 GLY F C 1
ATOM 7541 O O . GLY F 1 113 ? -2.437 15.545 -86.164 1.00 68.25 199 GLY F O 1
ATOM 7542 N N . LYS F 1 114 ? -3.648 15.893 -84.300 1.00 74.48 200 LYS F N 1
ATOM 7543 C CA . LYS F 1 114 ? -2.491 16.380 -83.554 1.00 67.60 200 LYS F CA 1
ATOM 7544 C C . LYS F 1 114 ? -1.412 15.324 -83.376 1.00 78.84 200 LYS F C 1
ATOM 7545 O O . LYS F 1 114 ? -0.231 15.592 -83.624 1.00 66.85 200 LYS F O 1
ATOM 7551 N N . ALA F 1 115 ? -1.800 14.102 -83.014 1.00 74.21 201 ALA F N 1
ATOM 7552 C CA . ALA F 1 115 ? -0.841 13.004 -82.940 1.00 69.38 201 ALA F CA 1
ATOM 7553 C C . ALA F 1 115 ? -0.159 12.725 -84.274 1.00 64.99 201 ALA F C 1
ATOM 7554 O O . ALA F 1 115 ? 1.074 12.639 -84.336 1.00 64.54 201 ALA F O 1
ATOM 7556 N N . PHE F 1 116 ? -0.932 12.699 -85.363 1.00 54.14 202 PHE F N 1
ATOM 7557 C CA . PHE F 1 116 ? -0.374 12.585 -86.712 1.00 59.86 202 PHE F CA 1
ATOM 7558 C C . PHE F 1 116 ? 0.587 13.721 -87.054 1.00 71.90 202 PHE F C 1
ATOM 7559 O O . PHE F 1 116 ? 1.669 13.483 -87.606 1.00 78.39 202 PHE F O 1
ATOM 7567 N N . THR F 1 117 ? 0.201 14.965 -86.756 1.00 74.03 203 THR F N 1
ATOM 7568 C CA . THR F 1 117 ? 1.065 16.112 -87.035 1.00 80.41 203 THR F CA 1
ATOM 7569 C C . THR F 1 117 ? 2.406 16.042 -86.301 1.00 81.09 203 THR F C 1
ATOM 7570 O O . THR F 1 117 ? 3.452 16.344 -86.887 1.00 82.99 203 THR F O 1
ATOM 7574 N N . LYS F 1 118 ? 2.403 15.636 -85.027 1.00 78.94 204 LYS F N 1
ATOM 7575 C CA . LYS F 1 118 ? 3.659 15.430 -84.296 1.00 78.16 204 LYS F CA 1
ATOM 7576 C C . LYS F 1 118 ? 4.574 14.385 -84.937 1.00 73.70 204 LYS F C 1
ATOM 7577 O O . LYS F 1 118 ? 5.795 14.576 -84.987 1.00 71.98 204 LYS F O 1
ATOM 7583 N N . THR F 1 119 ? 4.019 13.263 -85.401 1.00 75.73 205 THR F N 1
ATOM 7584 C CA . THR F 1 119 ? 4.838 12.256 -86.082 1.00 75.65 205 THR F CA 1
ATOM 7585 C C . THR F 1 119 ? 5.512 12.796 -87.342 1.00 78.43 205 THR F C 1
ATOM 7586 O O . THR F 1 119 ? 6.686 12.505 -87.600 1.00 83.41 205 THR F O 1
ATOM 7590 N N . CYS F 1 120 ? 4.806 13.615 -88.115 1.00 75.70 206 CYS F N 1
ATOM 7591 C CA . CYS F 1 120 ? 5.315 14.098 -89.394 1.00 76.99 206 CYS F CA 1
ATOM 7592 C C . CYS F 1 120 ? 6.445 15.113 -89.273 1.00 80.87 206 CYS F C 1
ATOM 7593 O O . CYS F 1 120 ? 7.124 15.369 -90.272 1.00 81.33 206 CYS F O 1
ATOM 7596 N N . ARG F 1 121 ? 6.676 15.677 -88.090 1.00 86.17 207 ARG F N 1
ATOM 7597 C CA . ARG F 1 121 ? 7.802 16.576 -87.857 1.00 92.07 207 ARG F CA 1
ATOM 7598 C C . ARG F 1 121 ? 9.149 15.951 -88.202 1.00 92.34 207 ARG F C 1
ATOM 7599 O O . ARG F 1 121 ? 9.552 14.942 -87.614 1.00 88.05 207 ARG F O 1
ATOM 7607 N N . GLY F 1 122 ? 9.804 16.514 -89.219 1.00 97.66 208 GLY F N 1
ATOM 7608 C CA . GLY F 1 122 ? 11.117 16.073 -89.652 1.00 101.27 208 GLY F CA 1
ATOM 7609 C C . GLY F 1 122 ? 11.147 14.870 -90.563 1.00 97.44 208 GLY F C 1
ATOM 7610 O O . GLY F 1 122 ? 12.187 14.208 -90.656 1.00 96.60 208 GLY F O 1
ATOM 7611 N N . LYS F 1 123 ? 10.036 14.579 -91.273 1.00 95.20 209 LYS F N 1
ATOM 7612 C CA . LYS F 1 123 ? 9.850 13.431 -92.151 1.00 91.05 209 LYS F CA 1
ATOM 7613 C C . LYS F 1 123 ? 9.718 13.891 -93.600 1.00 90.24 209 LYS F C 1
ATOM 7614 O O . LYS F 1 123 ? 9.138 14.953 -93.855 1.00 85.08 209 LYS F O 1
ATOM 7620 N N . PRO F 1 124 ? 10.298 13.158 -94.552 1.00 97.35 210 PRO F N 1
ATOM 7621 C CA . PRO F 1 124 ? 10.180 13.546 -95.967 1.00 105.55 210 PRO F CA 1
ATOM 7622 C C . PRO F 1 124 ? 8.733 13.701 -96.431 1.00 115.00 210 PRO F C 1
ATOM 7623 O O . PRO F 1 124 ? 7.857 12.897 -96.103 1.00 111.34 210 PRO F O 1
ATOM 7627 N N . LYS F 1 125 ? 8.503 14.757 -97.220 1.00 130.44 211 LYS F N 1
ATOM 7628 C CA . LYS F 1 125 ? 7.153 15.134 -97.642 1.00 125.97 211 LYS F CA 1
ATOM 7629 C C . LYS F 1 125 ? 6.425 14.026 -98.406 1.00 116.95 211 LYS F C 1
ATOM 7630 O O . LYS F 1 125 ? 5.214 13.844 -98.230 1.00 116.37 211 LYS F O 1
ATOM 7636 N N . GLU F 1 126 ? 7.131 13.296 -99.276 1.00 109.34 212 GLU F N 1
ATOM 7637 C CA . GLU F 1 126 ? 6.532 12.142 -99.952 1.00 101.43 212 GLU F CA 1
ATOM 7638 C C . GLU F 1 126 ? 6.056 11.047 -98.993 1.00 97.88 212 GLU F C 1
ATOM 7639 O O . GLU F 1 126 ? 4.958 10.503 -99.169 1.00 93.94 212 GLU F O 1
ATOM 7645 N N . GLN F 1 127 ? 6.850 10.710 -97.977 1.00 97.40 213 GLN F N 1
ATOM 7646 C CA . GLN F 1 127 ? 6.375 9.774 -96.955 1.00 89.22 213 GLN F CA 1
ATOM 7647 C C . GLN F 1 127 ? 5.176 10.315 -96.175 1.00 83.61 213 GLN F C 1
ATOM 7648 O O . GLN F 1 127 ? 4.232 9.570 -95.884 1.00 78.77 213 GLN F O 1
ATOM 7654 N N . VAL F 1 128 ? 5.206 11.598 -95.804 1.00 78.30 214 VAL F N 1
ATOM 7655 C CA . VAL F 1 128 ? 4.086 12.222 -95.094 1.00 69.84 214 VAL F CA 1
ATOM 7656 C C . VAL F 1 128 ? 2.804 12.185 -95.917 1.00 68.61 214 VAL F C 1
ATOM 7657 O O . VAL F 1 128 ? 1.724 11.870 -95.401 1.00 63.63 214 VAL F O 1
ATOM 7661 N N . GLU F 1 129 ? 2.894 12.512 -97.204 1.00 74.41 215 GLU F N 1
ATOM 7662 C CA . GLU F 1 129 ? 1.740 12.370 -98.089 1.00 74.46 215 GLU F CA 1
ATOM 7663 C C . GLU F 1 129 ? 1.297 10.913 -98.248 1.00 69.50 215 GLU F C 1
ATOM 7664 O O . GLU F 1 129 ? 0.095 10.620 -98.272 1.00 67.29 215 GLU F O 1
ATOM 7670 N N . ARG F 1 130 ? 2.247 9.988 -98.364 1.00 65.16 216 ARG F N 1
ATOM 7671 C CA . ARG F 1 130 ? 1.896 8.572 -98.449 1.00 62.68 216 ARG F CA 1
ATOM 7672 C C . ARG F 1 130 ? 1.106 8.081 -97.229 1.00 68.18 216 ARG F C 1
ATOM 7673 O O . ARG F 1 130 ? 0.113 7.352 -97.380 1.00 63.25 216 ARG F O 1
ATOM 7681 N N . TRP F 1 131 ? 1.519 8.458 -96.013 1.00 67.27 217 TRP F N 1
ATOM 7682 C CA . TRP F 1 131 ? 0.667 8.241 -94.840 1.00 61.13 217 TRP F CA 1
ATOM 7683 C C . TRP F 1 131 ? -0.671 8.964 -94.928 1.00 60.66 217 TRP F C 1
ATOM 7684 O O . TRP F 1 131 ? -1.723 8.371 -94.668 1.00 61.06 217 TRP F O 1
ATOM 7695 N N . ARG F 1 132 ? -0.654 10.241 -95.314 1.00 62.02 218 ARG F N 1
ATOM 7696 C CA . ARG F 1 132 ? -1.888 11.023 -95.359 1.00 59.67 218 ARG F CA 1
ATOM 7697 C C . ARG F 1 132 ? -2.912 10.450 -96.333 1.00 55.68 218 ARG F C 1
ATOM 7698 O O . ARG F 1 132 ? -4.089 10.281 -95.981 1.00 48.78 218 ARG F O 1
ATOM 7706 N N . LYS F 1 133 ? -2.472 10.066 -97.527 1.00 59.37 219 LYS F N 1
ATOM 7707 C CA . LYS F 1 133 ? -3.358 9.378 -98.463 1.00 63.21 219 LYS F CA 1
ATOM 7708 C C . LYS F 1 133 ? -3.879 8.046 -97.916 1.00 62.32 219 LYS F C 1
ATOM 7709 O O . LYS F 1 133 ? -5.070 7.743 -98.051 1.00 67.24 219 LYS F O 1
ATOM 7715 N N . ALA F 1 134 ? -3.018 7.239 -97.293 1.00 58.37 220 ALA F N 1
ATOM 7716 C CA . ALA F 1 134 ? -3.495 6.003 -96.664 1.00 58.41 220 ALA F CA 1
ATOM 7717 C C . ALA F 1 134 ? -4.523 6.239 -95.559 1.00 62.70 220 ALA F C 1
ATOM 7718 O O . ALA F 1 134 ? -5.557 5.560 -95.515 1.00 67.26 220 ALA F O 1
ATOM 7720 N N . LEU F 1 135 ? -4.289 7.219 -94.686 1.00 61.63 221 LEU F N 1
ATOM 7721 C CA . LEU F 1 135 ? -5.319 7.613 -93.725 1.00 56.89 221 LEU F CA 1
ATOM 7722 C C . LEU F 1 135 ? -6.602 8.092 -94.396 1.00 62.32 221 LEU F C 1
ATOM 7723 O O . LEU F 1 135 ? -7.705 7.692 -94.003 1.00 61.92 221 LEU F O 1
ATOM 7728 N N . GLU F 1 136 ? -6.478 8.920 -95.427 1.00 62.73 222 GLU F N 1
ATOM 7729 C CA . GLU F 1 136 ? -7.645 9.353 -96.189 1.00 61.59 222 GLU F CA 1
ATOM 7730 C C . GLU F 1 136 ? -8.408 8.193 -96.830 1.00 58.12 222 GLU F C 1
ATOM 7731 O O . GLU F 1 136 ? -9.637 8.114 -96.711 1.00 59.26 222 GLU F O 1
ATOM 7737 N N . ASP F 1 137 ? -7.699 7.241 -97.435 1.00 51.64 223 ASP F N 1
ATOM 7738 C CA . ASP F 1 137 ? -8.344 6.026 -97.930 1.00 54.20 223 ASP F CA 1
ATOM 7739 C C . ASP F 1 137 ? -8.960 5.159 -96.830 1.00 50.36 223 ASP F C 1
ATOM 7740 O O . ASP F 1 137 ? -10.116 4.729 -96.947 1.00 43.25 223 ASP F O 1
ATOM 7745 N N . VAL F 1 138 ? -8.243 4.939 -95.728 1.00 49.20 224 VAL F N 1
ATOM 7746 C CA . VAL F 1 138 ? -8.713 3.958 -94.749 1.00 47.98 224 VAL F CA 1
ATOM 7747 C C . VAL F 1 138 ? -9.953 4.409 -93.982 1.00 49.64 224 VAL F C 1
ATOM 7748 O O . VAL F 1 138 ? -10.712 3.567 -93.474 1.00 48.26 224 VAL F O 1
ATOM 7752 N N . ALA F 1 139 ? -10.190 5.717 -93.912 1.00 51.39 225 ALA F N 1
ATOM 7753 C CA . ALA F 1 139 ? -11.424 6.239 -93.337 1.00 49.53 225 ALA F CA 1
ATOM 7754 C C . ALA F 1 139 ? -12.676 5.725 -94.052 1.00 51.98 225 ALA F C 1
ATOM 7755 O O . ALA F 1 139 ? -13.703 5.484 -93.406 1.00 55.04 225 ALA F O 1
ATOM 7757 N N . THR F 1 140 ? -12.620 5.530 -95.377 1.00 53.32 226 THR F N 1
ATOM 7758 C CA . THR F 1 140 ? -13.841 5.155 -96.094 1.00 56.37 226 THR F CA 1
ATOM 7759 C C . THR F 1 140 ? -14.221 3.690 -95.905 1.00 53.41 226 THR F C 1
ATOM 7760 O O . THR F 1 140 ? -15.354 3.321 -96.232 1.00 62.48 226 THR F O 1
ATOM 7764 N N . ILE F 1 141 ? -13.316 2.860 -95.394 1.00 48.84 227 ILE F N 1
ATOM 7765 C CA . ILE F 1 141 ? -13.628 1.473 -95.061 1.00 50.64 227 ILE F CA 1
ATOM 7766 C C . ILE F 1 141 ? -14.562 1.419 -93.852 1.00 54.01 227 ILE F C 1
ATOM 7767 O O . ILE F 1 141 ? -14.185 1.811 -92.744 1.00 58.71 227 ILE F O 1
ATOM 7772 N N . ALA F 1 142 ? -15.772 0.905 -94.058 1.00 53.10 228 ALA F N 1
ATOM 7773 C CA . ALA F 1 142 ? -16.697 0.652 -92.957 1.00 48.53 228 ALA F CA 1
ATOM 7774 C C . ALA F 1 142 ? -16.155 -0.427 -92.028 1.00 56.33 228 ALA F C 1
ATOM 7775 O O . ALA F 1 142 ? -15.699 -1.480 -92.485 1.00 62.68 228 ALA F O 1
ATOM 7777 N N . GLY F 1 143 ? -16.217 -0.177 -90.725 1.00 53.12 229 GLY F N 1
ATOM 7778 C CA . GLY F 1 143 ? -15.636 -1.086 -89.761 1.00 49.08 229 GLY F CA 1
ATOM 7779 C C . GLY F 1 143 ? -16.225 -0.915 -88.373 1.00 47.10 229 GLY F C 1
ATOM 7780 O O . GLY F 1 143 ? -17.353 -0.440 -88.215 1.00 50.73 229 GLY F O 1
ATOM 7781 N N . TYR F 1 144 ? -15.474 -1.374 -87.373 1.00 38.63 230 TYR F N 1
ATOM 7782 C CA . TYR F 1 144 ? -15.953 -1.401 -85.992 1.00 37.88 230 TYR F CA 1
ATOM 7783 C C . TYR F 1 144 ? -15.786 -0.044 -85.314 1.00 46.13 230 TYR F C 1
ATOM 7784 O O . TYR F 1 144 ? -14.808 0.674 -85.544 1.00 50.43 230 TYR F O 1
ATOM 7793 N N . HIS F 1 145 ? -16.792 0.336 -84.527 1.00 47.79 231 HIS F N 1
ATOM 7794 C CA . HIS F 1 145 ? -16.762 1.547 -83.713 1.00 41.48 231 HIS F CA 1
ATOM 7795 C C . HIS F 1 145 ? -16.801 1.138 -82.244 1.00 47.50 231 HIS F C 1
ATOM 7796 O O . HIS F 1 145 ? -17.819 0.621 -81.767 1.00 52.21 231 HIS F O 1
ATOM 7803 N N . SER F 1 146 ? -15.713 1.397 -81.522 1.00 47.71 232 SER F N 1
ATOM 7804 C CA . SER F 1 146 ? -15.431 0.717 -80.268 1.00 47.16 232 SER F CA 1
ATOM 7805 C C . SER F 1 146 ? -14.988 1.706 -79.211 1.00 48.65 232 SER F C 1
ATOM 7806 O O . SER F 1 146 ? -14.478 2.786 -79.530 1.00 54.54 232 SER F O 1
ATOM 7809 N N . HIS F 1 147 ? -15.249 1.356 -77.951 1.00 49.60 233 HIS F N 1
ATOM 7810 C CA . HIS F 1 147 ? -14.922 2.245 -76.844 1.00 62.51 233 HIS F CA 1
ATOM 7811 C C . HIS F 1 147 ? -14.511 1.424 -75.628 1.00 60.32 233 HIS F C 1
ATOM 7812 O O . HIS F 1 147 ? -14.831 0.239 -75.514 1.00 53.83 233 HIS F O 1
ATOM 7819 N N . LYS F 1 148 ? -13.799 2.084 -74.709 1.00 66.08 234 LYS F N 1
ATOM 7820 C CA . LYS F 1 148 ? -13.431 1.451 -73.447 1.00 67.49 234 LYS F CA 1
ATOM 7821 C C . LYS F 1 148 ? -14.656 1.045 -72.627 1.00 69.89 234 LYS F C 1
ATOM 7822 O O . LYS F 1 148 ? -14.683 -0.051 -72.057 1.00 69.04 234 LYS F O 1
ATOM 7828 N N . TRP F 1 149 ? -15.712 1.872 -72.616 1.00 76.21 235 TRP F N 1
ATOM 7829 C CA . TRP F 1 149 ? -16.864 1.566 -71.764 1.00 82.16 235 TRP F CA 1
ATOM 7830 C C . TRP F 1 149 ? -17.707 0.420 -72.304 1.00 83.05 235 TRP F C 1
ATOM 7831 O O . TRP F 1 149 ? -18.405 -0.237 -71.532 1.00 91.88 235 TRP F O 1
ATOM 7842 N N . CYS F 1 150 ? -17.678 0.178 -73.607 1.00 78.45 236 CYS F N 1
ATOM 7843 C CA . CYS F 1 150 ? -18.433 -0.920 -74.202 1.00 77.76 236 CYS F CA 1
ATOM 7844 C C . CYS F 1 150 ? -18.023 -2.282 -73.636 1.00 77.88 236 CYS F C 1
ATOM 7845 O O . CYS F 1 150 ? -16.893 -2.477 -73.182 1.00 77.56 236 CYS F O 1
ATOM 7848 N N . ASP F 1 151 ? -18.964 -3.239 -73.683 1.00 79.28 237 ASP F N 1
ATOM 7849 C CA . ASP F 1 151 ? -18.714 -4.626 -73.283 1.00 80.07 237 ASP F CA 1
ATOM 7850 C C . ASP F 1 151 ? -17.610 -5.261 -74.131 1.00 75.60 237 ASP F C 1
ATOM 7851 O O . ASP F 1 151 ? -17.810 -5.566 -75.309 1.00 73.80 237 ASP F O 1
ATOM 7856 N N . GLU F 1 152 ? -16.443 -5.465 -73.516 1.00 78.57 238 GLU F N 1
ATOM 7857 C CA . GLU F 1 152 ? -15.274 -6.023 -74.196 1.00 82.03 238 GLU F CA 1
ATOM 7858 C C . GLU F 1 152 ? -15.513 -7.430 -74.754 1.00 83.72 238 GLU F C 1
ATOM 7859 O O . GLU F 1 152 ? -15.138 -7.727 -75.895 1.00 85.32 238 GLU F O 1
ATOM 7865 N N . ALA F 1 153 ? -16.134 -8.311 -73.960 1.00 83.49 239 ALA F N 1
ATOM 7866 C CA . ALA F 1 153 ? -16.355 -9.701 -74.373 1.00 78.55 239 ALA F CA 1
ATOM 7867 C C . ALA F 1 153 ? -17.216 -9.836 -75.628 1.00 77.72 239 ALA F C 1
ATOM 7868 O O . ALA F 1 153 ? -16.883 -10.603 -76.542 1.00 74.44 239 ALA F O 1
ATOM 7870 N N . GLU F 1 154 ? -18.307 -9.077 -75.705 1.00 73.52 240 GLU F N 1
ATOM 7871 C CA . GLU F 1 154 ? -19.137 -9.067 -76.906 1.00 64.32 240 GLU F CA 1
ATOM 7872 C C . GLU F 1 154 ? -18.378 -8.576 -78.139 1.00 64.02 240 GLU F C 1
ATOM 7873 O O . GLU F 1 154 ? -18.554 -9.121 -79.236 1.00 66.38 240 GLU F O 1
ATOM 7879 N N . MET F 1 155 ? -17.562 -7.524 -77.998 1.00 64.58 241 MET F N 1
ATOM 7880 C CA . MET F 1 155 ? -16.738 -7.057 -79.117 1.00 65.76 241 MET F CA 1
ATOM 7881 C C . MET F 1 155 ? -15.755 -8.106 -79.622 1.00 63.50 241 MET F C 1
ATOM 7882 O O . MET F 1 155 ? -15.577 -8.260 -80.834 1.00 65.43 241 MET F O 1
ATOM 7887 N N . ILE F 1 156 ? -15.088 -8.820 -78.724 1.00 61.90 242 ILE F N 1
ATOM 7888 C CA . ILE F 1 156 ? -14.210 -9.904 -79.152 1.00 60.32 242 ILE F CA 1
ATOM 7889 C C . ILE F 1 156 ? -14.967 -10.987 -79.919 1.00 57.31 242 ILE F C 1
ATOM 7890 O O . ILE F 1 156 ? -14.498 -11.470 -80.957 1.00 54.21 242 ILE F O 1
ATOM 7895 N N . GLU F 1 157 ? -16.144 -11.379 -79.429 1.00 61.44 243 GLU F N 1
ATOM 7896 C CA . GLU F 1 157 ? -16.953 -12.395 -80.109 1.00 61.19 243 GLU F CA 1
ATOM 7897 C C . GLU F 1 157 ? -17.348 -11.993 -81.533 1.00 59.23 243 GLU F C 1
ATOM 7898 O O . GLU F 1 157 ? -17.203 -12.784 -82.472 1.00 53.46 243 GLU F O 1
ATOM 7904 N N . LYS F 1 158 ? -17.811 -10.751 -81.723 1.00 63.50 244 LYS F N 1
ATOM 7905 C CA . LYS F 1 158 ? -18.129 -10.260 -83.065 1.00 60.00 244 LYS F CA 1
ATOM 7906 C C . LYS F 1 158 ? -16.910 -10.186 -83.980 1.00 53.30 244 LYS F C 1
ATOM 7907 O O . LYS F 1 158 ? -16.977 -10.608 -85.142 1.00 58.71 244 LYS F O 1
ATOM 7913 N N . ILE F 1 159 ? -15.790 -9.668 -83.474 1.00 49.26 245 ILE F N 1
ATOM 7914 C CA . ILE F 1 159 ? -14.562 -9.578 -84.271 1.00 46.15 245 ILE F CA 1
ATOM 7915 C C . ILE F 1 159 ? -14.081 -10.944 -84.735 1.00 47.93 245 ILE F C 1
ATOM 7916 O O . ILE F 1 159 ? -13.934 -11.189 -85.939 1.00 41.74 245 ILE F O 1
ATOM 7921 N N . SER F 1 160 ? -13.959 -11.893 -83.806 1.00 51.21 246 SER F N 1
ATOM 7922 C CA . SER F 1 160 ? -13.538 -13.235 -84.178 1.00 41.85 246 SER F CA 1
ATOM 7923 C C . SER F 1 160 ? -14.486 -13.897 -85.164 1.00 39.88 246 SER F C 1
ATOM 7924 O O . SER F 1 160 ? -14.048 -14.377 -86.216 1.00 35.26 246 SER F O 1
ATOM 7927 N N . THR F 1 161 ? -15.790 -13.743 -84.952 1.00 46.23 247 THR F N 1
ATOM 7928 C CA . THR F 1 161 ? -16.765 -14.279 -85.895 1.00 47.81 247 THR F CA 1
ATOM 7929 C C . THR F 1 161 ? -16.600 -13.686 -87.282 1.00 51.99 247 THR F C 1
ATOM 7930 O O . THR F 1 161 ? -16.554 -14.415 -88.276 1.00 50.68 247 THR F O 1
ATOM 7934 N N . ASP F 1 162 ? -16.464 -12.368 -87.366 1.00 57.54 248 ASP F N 1
ATOM 7935 C CA . ASP F 1 162 ? -16.266 -11.731 -88.659 1.00 57.70 248 ASP F CA 1
ATOM 7936 C C . ASP F 1 162 ? -14.994 -12.213 -89.355 1.00 53.22 248 ASP F C 1
ATOM 7937 O O . ASP F 1 162 ? -15.033 -12.600 -90.529 1.00 54.46 248 ASP F O 1
ATOM 7942 N N . VAL F 1 163 ? -13.878 -12.291 -88.624 1.00 51.24 249 VAL F N 1
ATOM 7943 C CA . VAL F 1 163 ? -12.638 -12.827 -89.197 1.00 53.52 249 VAL F CA 1
ATOM 7944 C C . VAL F 1 163 ? -12.791 -14.274 -89.665 1.00 59.85 249 VAL F C 1
ATOM 7945 O O . VAL F 1 163 ? -12.347 -14.624 -90.762 1.00 65.37 249 VAL F O 1
ATOM 7949 N N . SER F 1 164 ? -13.403 -15.139 -88.844 1.00 58.56 250 SER F N 1
ATOM 7950 C CA . SER F 1 164 ? -13.611 -16.528 -89.269 1.00 57.73 250 SER F CA 1
ATOM 7951 C C . SER F 1 164 ? -14.457 -16.640 -90.536 1.00 61.16 250 SER F C 1
ATOM 7952 O O . SER F 1 164 ? -14.130 -17.426 -91.430 1.00 66.31 250 SER F O 1
ATOM 7955 N N . ASN F 1 165 ? -15.528 -15.852 -90.650 1.00 64.86 251 ASN F N 1
ATOM 7956 C CA . ASN F 1 165 ? -16.416 -15.962 -91.809 1.00 73.22 251 ASN F CA 1
ATOM 7957 C C . ASN F 1 165 ? -15.809 -15.415 -93.100 1.00 78.79 251 ASN F C 1
ATOM 7958 O O . ASN F 1 165 ? -16.301 -15.743 -94.187 1.00 87.72 251 ASN F O 1
ATOM 7963 N N . MET F 1 166 ? -14.737 -14.635 -93.019 1.00 77.30 252 MET F N 1
ATOM 7964 C CA . MET F 1 166 ? -14.035 -14.174 -94.208 1.00 75.05 252 MET F CA 1
ATOM 7965 C C . MET F 1 166 ? -12.851 -15.051 -94.586 1.00 72.02 252 MET F C 1
ATOM 7966 O O . MET F 1 166 ? -12.241 -14.823 -95.636 1.00 66.20 252 MET F O 1
ATOM 7971 N N . LEU F 1 167 ? -12.522 -16.055 -93.775 1.00 81.88 253 LEU F N 1
ATOM 7972 C CA . LEU F 1 167 ? -11.479 -17.010 -94.125 1.00 82.54 253 LEU F CA 1
ATOM 7973 C C . LEU F 1 167 ? -12.066 -18.294 -94.709 1.00 104.62 253 LEU F C 1
ATOM 7974 O O . LEU F 1 167 ? -11.796 -18.628 -95.866 1.00 100.83 253 LEU F O 1
ATOM 7979 N N . ASP F 1 168 ? -12.893 -18.999 -93.933 1.00 120.20 254 ASP F N 1
ATOM 7980 C CA . ASP F 1 168 ? -13.334 -20.368 -94.242 1.00 134.38 254 ASP F CA 1
ATOM 7981 C C . ASP F 1 168 ? -12.147 -21.316 -94.431 1.00 139.52 254 ASP F C 1
ATOM 7982 O O . ASP F 1 168 ? -11.645 -21.891 -93.468 1.00 142.46 254 ASP F O 1
ATOM 7987 N N . LYS G 1 4 ? 41.232 16.492 2.485 1.00 101.44 90 LYS G N 1
ATOM 7988 C CA . LYS G 1 4 ? 41.755 16.913 1.185 1.00 102.85 90 LYS G CA 1
ATOM 7989 C C . LYS G 1 4 ? 40.771 16.660 0.025 1.00 105.17 90 LYS G C 1
ATOM 7990 O O . LYS G 1 4 ? 39.756 17.351 -0.094 1.00 107.48 90 LYS G O 1
ATOM 7996 N N . HIS G 1 5 ? 41.101 15.685 -0.827 1.00 101.36 91 HIS G N 1
ATOM 7997 C CA . HIS G 1 5 ? 40.320 15.361 -2.021 1.00 96.17 91 HIS G CA 1
ATOM 7998 C C . HIS G 1 5 ? 38.891 14.915 -1.702 1.00 86.89 91 HIS G C 1
ATOM 7999 O O . HIS G 1 5 ? 38.622 14.284 -0.676 1.00 78.55 91 HIS G O 1
ATOM 8006 N N . ASP G 1 6 ? 37.982 15.199 -2.649 1.00 86.22 92 ASP G N 1
ATOM 8007 C CA . ASP G 1 6 ? 36.566 14.849 -2.525 1.00 86.27 92 ASP G CA 1
ATOM 8008 C C . ASP G 1 6 ? 36.294 13.405 -2.945 1.00 84.11 92 ASP G C 1
ATOM 8009 O O . ASP G 1 6 ? 35.547 12.686 -2.269 1.00 86.45 92 ASP G O 1
ATOM 8014 N N . VAL G 1 7 ? 36.851 12.971 -4.075 1.00 78.56 93 VAL G N 1
ATOM 8015 C CA . VAL G 1 7 ? 36.551 11.654 -4.629 1.00 69.61 93 VAL G CA 1
ATOM 8016 C C . VAL G 1 7 ? 37.849 10.909 -4.918 1.00 65.34 93 VAL G C 1
ATOM 8017 O O . VAL G 1 7 ? 38.749 11.444 -5.578 1.00 59.87 93 VAL G O 1
ATOM 8021 N N . PHE G 1 8 ? 37.929 9.664 -4.439 1.00 61.56 94 PHE G N 1
ATOM 8022 C CA . PHE G 1 8 ? 38.960 8.717 -4.851 1.00 56.26 94 PHE G CA 1
ATOM 8023 C C . PHE G 1 8 ? 38.342 7.658 -5.751 1.00 54.79 94 PHE G C 1
ATOM 8024 O O . PHE G 1 8 ? 37.576 6.812 -5.258 1.00 56.33 94 PHE G O 1
ATOM 8032 N N . PRO G 1 9 ? 38.665 7.626 -7.054 1.00 53.16 95 PRO G N 1
ATOM 8033 C CA . PRO G 1 9 ? 38.115 6.580 -7.934 1.00 51.34 95 PRO G CA 1
ATOM 8034 C C . PRO G 1 9 ? 38.996 5.340 -7.964 1.00 57.02 95 PRO G C 1
ATOM 8035 O O . PRO G 1 9 ? 40.169 5.410 -8.341 1.00 68.26 95 PRO G O 1
ATOM 8039 N N . SER G 1 10 ? 38.427 4.195 -7.598 1.00 53.43 96 SER G N 1
ATOM 8040 C CA . SER G 1 10 ? 39.119 2.911 -7.644 1.00 47.19 96 SER G CA 1
ATOM 8041 C C . SER G 1 10 ? 38.555 2.045 -8.762 1.00 48.70 96 SER G C 1
ATOM 8042 O O . SER G 1 10 ? 37.413 1.586 -8.683 1.00 51.25 96 SER G O 1
ATOM 8045 N N . PHE G 1 11 ? 39.379 1.775 -9.767 1.00 54.59 97 PHE G N 1
ATOM 8046 C CA . PHE G 1 11 ? 38.911 1.184 -11.013 1.00 61.34 97 PHE G CA 1
ATOM 8047 C C . PHE G 1 11 ? 40.097 0.517 -11.689 1.00 64.73 97 PHE G C 1
ATOM 8048 O O . PHE G 1 11 ? 41.250 0.902 -11.485 1.00 66.22 97 PHE G O 1
ATOM 8056 N N . HIS G 1 12 ? 39.800 -0.448 -12.540 1.00 67.49 98 HIS G N 1
ATOM 8057 C CA . HIS G 1 12 ? 40.815 -1.004 -13.417 1.00 68.74 98 HIS G CA 1
ATOM 8058 C C . HIS G 1 12 ? 40.858 -0.206 -14.713 1.00 73.26 98 HIS G C 1
ATOM 8059 O O . HIS G 1 12 ? 39.827 0.256 -15.211 1.00 71.16 98 HIS G O 1
ATOM 8066 N N . GLY G 1 13 ? 42.071 -0.000 -15.227 1.00 79.02 99 GLY G N 1
ATOM 8067 C CA . GLY G 1 13 ? 42.247 0.896 -16.353 1.00 81.46 99 GLY G CA 1
ATOM 8068 C C . GLY G 1 13 ? 41.475 0.499 -17.599 1.00 85.51 99 GLY G C 1
ATOM 8069 O O . GLY G 1 13 ? 41.010 1.367 -18.348 1.00 90.04 99 GLY G O 1
ATOM 8070 N N . ALA G 1 14 ? 41.247 -0.795 -17.798 1.00 86.55 100 ALA G N 1
ATOM 8071 C CA . ALA G 1 14 ? 40.631 -1.251 -19.038 1.00 92.06 100 ALA G CA 1
ATOM 8072 C C . ALA G 1 14 ? 39.099 -1.319 -18.990 1.00 90.75 100 ALA G C 1
ATOM 8073 O O . ALA G 1 14 ? 38.488 -1.876 -19.910 1.00 90.71 100 ALA G O 1
ATOM 8075 N N . ASP G 1 15 ? 38.466 -0.769 -17.953 1.00 88.47 101 ASP G N 1
ATOM 8076 C CA . ASP G 1 15 ? 37.002 -0.607 -17.943 1.00 85.18 101 ASP G CA 1
ATOM 8077 C C . ASP G 1 15 ? 36.548 0.806 -18.367 1.00 79.75 101 ASP G C 1
ATOM 8078 O O . ASP G 1 15 ? 37.362 1.720 -18.564 1.00 81.16 101 ASP G O 1
ATOM 8083 N N . SER G 1 22 ? 35.765 7.163 -18.411 1.00 104.17 108 SER G N 1
ATOM 8084 C CA . SER G 1 22 ? 36.194 8.410 -19.036 1.00 108.26 108 SER G CA 1
ATOM 8085 C C . SER G 1 22 ? 35.340 9.598 -18.592 1.00 112.85 108 SER G C 1
ATOM 8086 O O . SER G 1 22 ? 35.806 10.453 -17.833 1.00 113.69 108 SER G O 1
ATOM 8089 N N . HIS G 1 23 ? 34.094 9.652 -19.082 1.00 113.63 109 HIS G N 1
ATOM 8090 C CA . HIS G 1 23 ? 33.286 10.868 -19.021 1.00 115.60 109 HIS G CA 1
ATOM 8091 C C . HIS G 1 23 ? 32.658 11.136 -17.661 1.00 110.64 109 HIS G C 1
ATOM 8092 O O . HIS G 1 23 ? 32.278 12.281 -17.392 1.00 108.27 109 HIS G O 1
ATOM 8099 N N . ILE G 1 24 ? 32.543 10.126 -16.798 1.00 112.39 110 ILE G N 1
ATOM 8100 C CA . ILE G 1 24 ? 32.132 10.381 -15.420 1.00 115.38 110 ILE G CA 1
ATOM 8101 C C . ILE G 1 24 ? 33.128 11.303 -14.722 1.00 127.09 110 ILE G C 1
ATOM 8102 O O . ILE G 1 24 ? 32.744 12.249 -14.024 1.00 129.44 110 ILE G O 1
ATOM 8107 N N . LEU G 1 25 ? 34.425 11.025 -14.887 1.00 135.70 111 LEU G N 1
ATOM 8108 C CA . LEU G 1 25 ? 35.464 11.900 -14.345 1.00 137.53 111 LEU G CA 1
ATOM 8109 C C . LEU G 1 25 ? 35.448 13.286 -14.981 1.00 137.65 111 LEU G C 1
ATOM 8110 O O . LEU G 1 25 ? 35.666 14.292 -14.296 1.00 140.22 111 LEU G O 1
ATOM 8115 N N . GLU G 1 26 ? 35.217 13.358 -16.293 1.00 132.25 112 GLU G N 1
ATOM 8116 C CA . GLU G 1 26 ? 34.966 14.645 -16.941 1.00 129.15 112 GLU G CA 1
ATOM 8117 C C . GLU G 1 26 ? 33.728 15.346 -16.387 1.00 125.77 112 GLU G C 1
ATOM 8118 O O . GLU G 1 26 ? 33.742 16.565 -16.181 1.00 127.34 112 GLU G O 1
ATOM 8124 N N . SER G 1 27 ? 32.644 14.604 -16.160 1.00 121.71 113 SER G N 1
ATOM 8125 C CA . SER G 1 27 ? 31.471 15.176 -15.497 1.00 122.35 113 SER G CA 1
ATOM 8126 C C . SER G 1 27 ? 31.769 15.688 -14.086 1.00 125.88 113 SER G C 1
ATOM 8127 O O . SER G 1 27 ? 31.298 16.767 -13.705 1.00 125.49 113 SER G O 1
ATOM 8130 N N . PHE G 1 28 ? 32.542 14.933 -13.294 1.00 128.95 114 PHE G N 1
ATOM 8131 C CA . PHE G 1 28 ? 33.009 15.426 -11.993 1.00 132.56 114 PHE G CA 1
ATOM 8132 C C . PHE G 1 28 ? 33.812 16.718 -12.089 1.00 143.00 114 PHE G C 1
ATOM 8133 O O . PHE G 1 28 ? 33.658 17.614 -11.250 1.00 148.22 114 PHE G O 1
ATOM 8141 N N . ARG G 1 29 ? 34.701 16.820 -13.075 1.00 143.72 115 ARG G N 1
ATOM 8142 C CA . ARG G 1 29 ? 35.385 18.083 -13.348 1.00 147.99 115 ARG G CA 1
ATOM 8143 C C . ARG G 1 29 ? 34.437 19.231 -13.702 1.00 152.84 115 ARG G C 1
ATOM 8144 O O . ARG G 1 29 ? 34.615 20.353 -13.212 1.00 154.84 115 ARG G O 1
ATOM 8152 N N . ARG G 1 30 ? 33.432 18.985 -14.549 1.00 152.43 116 ARG G N 1
ATOM 8153 C CA . ARG G 1 30 ? 32.393 19.996 -14.772 1.00 157.11 116 ARG G CA 1
ATOM 8154 C C . ARG G 1 30 ? 31.636 20.364 -13.497 1.00 157.82 116 ARG G C 1
ATOM 8155 O O . ARG G 1 30 ? 31.341 21.543 -13.268 1.00 164.66 116 ARG G O 1
ATOM 8163 N N . LYS G 1 31 ? 31.296 19.378 -12.665 1.00 150.97 117 LYS G N 1
ATOM 8164 C CA . LYS G 1 31 ? 30.752 19.681 -11.342 1.00 147.92 117 LYS G CA 1
ATOM 8165 C C . LYS G 1 31 ? 31.723 20.503 -10.499 1.00 146.52 117 LYS G C 1
ATOM 8166 O O . LYS G 1 31 ? 31.307 21.409 -9.768 1.00 149.18 117 LYS G O 1
ATOM 8172 N N . GLY G 1 32 ? 33.014 20.206 -10.590 1.00 141.26 118 GLY G N 1
ATOM 8173 C CA . GLY G 1 32 ? 34.044 20.994 -9.943 1.00 139.85 118 GLY G CA 1
ATOM 8174 C C . GLY G 1 32 ? 34.582 20.374 -8.673 1.00 130.70 118 GLY G C 1
ATOM 8175 O O . GLY G 1 32 ? 35.193 21.082 -7.863 1.00 130.10 118 GLY G O 1
ATOM 8176 N N . ILE G 1 33 ? 34.371 19.087 -8.481 1.00 121.29 119 ILE G N 1
ATOM 8177 C CA . ILE G 1 33 ? 34.766 18.339 -7.296 1.00 112.51 119 ILE G CA 1
ATOM 8178 C C . ILE G 1 33 ? 36.129 17.702 -7.534 1.00 107.38 119 ILE G C 1
ATOM 8179 O O . ILE G 1 33 ? 36.482 17.350 -8.664 1.00 102.92 119 ILE G O 1
ATOM 8184 N N . ASP G 1 34 ? 36.910 17.555 -6.463 1.00 108.38 120 ASP G N 1
ATOM 8185 C CA . ASP G 1 34 ? 38.331 17.218 -6.570 1.00 110.43 120 ASP G CA 1
ATOM 8186 C C . ASP G 1 34 ? 38.533 15.705 -6.622 1.00 101.41 120 ASP G C 1
ATOM 8187 O O . ASP G 1 34 ? 38.516 15.022 -5.596 1.00 97.83 120 ASP G O 1
ATOM 8192 N N . THR G 1 35 ? 38.727 15.192 -7.834 1.00 98.33 121 THR G N 1
ATOM 8193 C CA . THR G 1 35 ? 39.041 13.791 -8.093 1.00 87.00 121 THR G CA 1
ATOM 8194 C C . THR G 1 35 ? 40.549 13.557 -8.028 1.00 86.01 121 THR G C 1
ATOM 8195 O O . THR G 1 35 ? 41.311 14.176 -8.784 1.00 92.73 121 THR G O 1
ATOM 8199 N N . PHE G 1 36 ? 40.985 12.682 -7.125 1.00 82.99 122 PHE G N 1
ATOM 8200 C CA . PHE G 1 36 ? 42.390 12.276 -7.083 1.00 88.83 122 PHE G CA 1
ATOM 8201 C C . PHE G 1 36 ? 42.601 11.099 -8.023 1.00 94.70 122 PHE G C 1
ATOM 8202 O O . PHE G 1 36 ? 42.428 9.940 -7.647 1.00 94.14 122 PHE G O 1
ATOM 8210 N N . ILE G 1 37 ? 43.007 11.389 -9.253 1.00 104.39 123 ILE G N 1
ATOM 8211 C CA . ILE G 1 37 ? 43.196 10.357 -10.263 1.00 111.90 123 ILE G CA 1
ATOM 8212 C C . ILE G 1 37 ? 44.675 10.005 -10.296 1.00 117.91 123 ILE G C 1
ATOM 8213 O O . ILE G 1 37 ? 45.494 10.783 -10.797 1.00 125.04 123 ILE G O 1
ATOM 8218 N N . ASP G 1 38 ? 45.022 8.828 -9.771 1.00 120.34 124 ASP G N 1
ATOM 8219 C CA . ASP G 1 38 ? 46.368 8.274 -9.898 1.00 128.27 124 ASP G CA 1
ATOM 8220 C C . ASP G 1 38 ? 46.276 6.950 -10.644 1.00 124.27 124 ASP G C 1
ATOM 8221 O O . ASP G 1 38 ? 45.792 5.954 -10.097 1.00 117.94 124 ASP G O 1
ATOM 8226 N N . ASN G 1 39 ? 46.771 6.931 -11.876 1.00 121.99 125 ASN G N 1
ATOM 8227 C CA . ASN G 1 39 ? 46.855 5.705 -12.650 1.00 110.93 125 ASN G CA 1
ATOM 8228 C C . ASN G 1 39 ? 48.152 4.988 -12.313 1.00 110.02 125 ASN G C 1
ATOM 8229 O O . ASN G 1 39 ? 49.183 5.614 -12.054 1.00 118.02 125 ASN G O 1
ATOM 8234 N N . ASN G 1 40 ? 48.099 3.661 -12.332 1.00 99.80 126 ASN G N 1
ATOM 8235 C CA . ASN G 1 40 ? 49.242 2.846 -11.927 1.00 93.02 126 ASN G CA 1
ATOM 8236 C C . ASN G 1 40 ? 50.235 2.678 -13.087 1.00 85.67 126 ASN G C 1
ATOM 8237 O O . ASN G 1 40 ? 50.556 1.573 -13.519 1.00 78.66 126 ASN G O 1
ATOM 8242 N N . ILE G 1 41 ? 50.754 3.817 -13.564 1.00 87.22 127 ILE G N 1
ATOM 8243 C CA . ILE G 1 41 ? 51.582 3.817 -14.773 1.00 96.41 127 ILE G CA 1
ATOM 8244 C C . ILE G 1 41 ? 52.964 3.240 -14.491 1.00 102.80 127 ILE G C 1
ATOM 8245 O O . ILE G 1 41 ? 53.676 2.843 -15.419 1.00 105.94 127 ILE G O 1
ATOM 8250 N N . GLU G 1 42 ? 53.362 3.201 -13.223 1.00 104.83 128 GLU G N 1
ATOM 8251 C CA . GLU G 1 42 ? 54.594 2.560 -12.796 1.00 108.07 128 GLU G CA 1
ATOM 8252 C C . GLU G 1 42 ? 54.451 1.045 -12.702 1.00 100.60 128 GLU G C 1
ATOM 8253 O O . GLU G 1 42 ? 55.459 0.352 -12.536 1.00 103.68 128 GLU G O 1
ATOM 8259 N N . ARG G 1 43 ? 53.218 0.528 -12.748 1.00 95.63 129 ARG G N 1
ATOM 8260 C CA . ARG G 1 43 ? 52.924 -0.907 -12.765 1.00 94.44 129 ARG G CA 1
ATOM 8261 C C . ARG G 1 43 ? 53.268 -1.587 -11.444 1.00 93.34 129 ARG G C 1
ATOM 8262 O O . ARG G 1 43 ? 53.619 -2.766 -11.415 1.00 95.29 129 ARG G O 1
ATOM 8270 N N . SER G 1 44 ? 53.187 -0.835 -10.352 1.00 95.44 130 SER G N 1
ATOM 8271 C CA . SER G 1 44 ? 53.425 -1.379 -9.022 1.00 97.86 130 SER G CA 1
ATOM 8272 C C . SER G 1 44 ? 52.413 -2.468 -8.685 1.00 97.60 130 SER G C 1
ATOM 8273 O O . SER G 1 44 ? 51.217 -2.330 -8.945 1.00 93.39 130 SER G O 1
ATOM 8276 N N . LYS G 1 45 ? 52.905 -3.566 -8.106 1.00 108.88 131 LYS G N 1
ATOM 8277 C CA . LYS G 1 45 ? 52.067 -4.726 -7.827 1.00 109.33 131 LYS G CA 1
ATOM 8278 C C . LYS G 1 45 ? 51.276 -4.554 -6.532 1.00 105.02 131 LYS G C 1
ATOM 8279 O O . LYS G 1 45 ? 50.303 -5.283 -6.310 1.00 104.63 131 LYS G O 1
ATOM 8285 N N . SER G 1 46 ? 51.657 -3.596 -5.684 1.00 104.83 132 SER G N 1
ATOM 8286 C CA . SER G 1 46 ? 51.016 -3.394 -4.393 1.00 98.46 132 SER G CA 1
ATOM 8287 C C . SER G 1 46 ? 50.969 -1.900 -4.088 1.00 94.71 132 SER G C 1
ATOM 8288 O O . SER G 1 46 ? 51.795 -1.123 -4.575 1.00 91.17 132 SER G O 1
ATOM 8291 N N . ILE G 1 47 ? 49.980 -1.512 -3.275 1.00 96.03 133 ILE G N 1
ATOM 8292 C CA . ILE G 1 47 ? 49.796 -0.113 -2.897 1.00 99.42 133 ILE G CA 1
ATOM 8293 C C . ILE G 1 47 ? 51.009 0.421 -2.142 1.00 107.44 133 ILE G C 1
ATOM 8294 O O . ILE G 1 47 ? 51.591 -0.261 -1.288 1.00 104.92 133 ILE G O 1
ATOM 8299 N N . GLY G 1 48 ? 51.406 1.652 -2.476 1.00 120.22 134 GLY G N 1
ATOM 8300 C CA . GLY G 1 48 ? 52.504 2.319 -1.813 1.00 124.10 134 GLY G CA 1
ATOM 8301 C C . GLY G 1 48 ? 52.032 3.245 -0.707 1.00 124.30 134 GLY G C 1
ATOM 8302 O O . GLY G 1 48 ? 50.836 3.509 -0.557 1.00 123.99 134 GLY G O 1
ATOM 8303 N N . PRO G 1 49 ? 52.972 3.772 0.084 1.00 111.34 135 PRO G N 1
ATOM 8304 C CA . PRO G 1 49 ? 52.574 4.550 1.271 1.00 100.87 135 PRO G CA 1
ATOM 8305 C C . PRO G 1 49 ? 52.019 5.926 0.937 1.00 97.86 135 PRO G C 1
ATOM 8306 O O . PRO G 1 49 ? 51.143 6.422 1.656 1.00 89.33 135 PRO G O 1
ATOM 8310 N N . GLU G 1 50 ? 52.521 6.563 -0.124 1.00 99.11 136 GLU G N 1
ATOM 8311 C CA . GLU G 1 50 ? 52.008 7.862 -0.557 1.00 98.13 136 GLU G CA 1
ATOM 8312 C C . GLU G 1 50 ? 50.550 7.791 -1.002 1.00 95.03 136 GLU G C 1
ATOM 8313 O O . GLU G 1 50 ? 49.748 8.678 -0.683 1.00 96.05 136 GLU G O 1
ATOM 8319 N N . LEU G 1 51 ? 50.196 6.755 -1.762 1.00 92.78 137 LEU G N 1
ATOM 8320 C CA . LEU G 1 51 ? 48.832 6.609 -2.265 1.00 86.04 137 LEU G CA 1
ATOM 8321 C C . LEU G 1 51 ? 47.785 6.435 -1.164 1.00 83.37 137 LEU G C 1
ATOM 8322 O O . LEU G 1 51 ? 46.737 7.091 -1.190 1.00 78.79 137 LEU G O 1
ATOM 8327 N N . LYS G 1 52 ? 48.057 5.580 -0.175 1.00 84.39 138 LYS G N 1
ATOM 8328 C CA . LYS G 1 52 ? 47.102 5.364 0.913 1.00 82.97 138 LYS G CA 1
ATOM 8329 C C . LYS G 1 52 ? 46.822 6.614 1.753 1.00 90.41 138 LYS G C 1
ATOM 8330 O O . LYS G 1 52 ? 45.723 6.743 2.306 1.00 91.84 138 LYS G O 1
ATOM 8336 N N . GLU G 1 53 ? 47.782 7.529 1.891 1.00 95.99 139 GLU G N 1
ATOM 8337 C CA . GLU G 1 53 ? 47.446 8.854 2.414 1.00 101.03 139 GLU G CA 1
ATOM 8338 C C . GLU G 1 53 ? 46.409 9.589 1.564 1.00 97.76 139 GLU G C 1
ATOM 8339 O O . GLU G 1 53 ? 45.489 10.211 2.106 1.00 99.20 139 GLU G O 1
ATOM 8345 N N . ALA G 1 54 ? 46.519 9.519 0.238 1.00 90.23 140 ALA G N 1
ATOM 8346 C CA . ALA G 1 54 ? 45.486 10.104 -0.617 1.00 84.35 140 ALA G CA 1
ATOM 8347 C C . ALA G 1 54 ? 44.112 9.456 -0.436 1.00 74.33 140 ALA G C 1
ATOM 8348 O O . ALA G 1 54 ? 43.096 10.161 -0.381 1.00 66.11 140 ALA G O 1
ATOM 8350 N N . ILE G 1 55 ? 44.057 8.124 -0.335 1.00 66.54 141 ILE G N 1
ATOM 8351 C CA . ILE G 1 55 ? 42.817 7.430 0.030 1.00 58.30 141 ILE G CA 1
ATOM 8352 C C . ILE G 1 55 ? 42.294 7.869 1.403 1.00 64.04 141 ILE G C 1
ATOM 8353 O O . ILE G 1 55 ? 41.090 8.094 1.575 1.00 64.01 141 ILE G O 1
ATOM 8358 N N . LYS G 1 56 ? 43.179 7.958 2.406 1.00 67.03 142 LYS G N 1
ATOM 8359 C CA . LYS G 1 56 ? 42.787 8.489 3.718 1.00 73.45 142 LYS G CA 1
ATOM 8360 C C . LYS G 1 56 ? 42.210 9.896 3.633 1.00 75.39 142 LYS G C 1
ATOM 8361 O O . LYS G 1 56 ? 41.233 10.213 4.322 1.00 74.61 142 LYS G O 1
ATOM 8367 N N . GLY G 1 57 ? 42.807 10.760 2.813 1.00 75.73 143 GLY G N 1
ATOM 8368 C CA . GLY G 1 57 ? 42.330 12.126 2.677 1.00 77.97 143 GLY G CA 1
ATOM 8369 C C . GLY G 1 57 ? 41.033 12.277 1.906 1.00 75.81 143 GLY G C 1
ATOM 8370 O O . GLY G 1 57 ? 40.418 13.347 1.980 1.00 78.18 143 GLY G O 1
ATOM 8371 N N . SER G 1 58 ? 40.594 11.240 1.191 1.00 71.08 144 SER G N 1
ATOM 8372 C CA . SER G 1 58 ? 39.450 11.350 0.292 1.00 70.15 144 SER G CA 1
ATOM 8373 C C . SER G 1 58 ? 38.129 11.125 1.019 1.00 68.19 144 SER G C 1
ATOM 8374 O O . SER G 1 58 ? 37.942 10.100 1.683 1.00 64.93 144 SER G O 1
ATOM 8377 N N . LYS G 1 59 ? 37.222 12.102 0.886 1.00 68.03 145 LYS G N 1
ATOM 8378 C CA . LYS G 1 59 ? 35.916 12.036 1.539 1.00 66.04 145 LYS G CA 1
ATOM 8379 C C . LYS G 1 59 ? 35.092 10.868 1.010 1.00 62.13 145 LYS G C 1
ATOM 8380 O O . LYS G 1 59 ? 34.464 10.131 1.782 1.00 60.44 145 LYS G O 1
ATOM 8386 N N . ILE G 1 60 ? 35.072 10.691 -0.309 1.00 59.10 146 ILE G N 1
ATOM 8387 C CA . ILE G 1 60 ? 34.286 9.651 -0.957 1.00 57.68 146 ILE G CA 1
ATOM 8388 C C . ILE G 1 60 ? 35.218 8.775 -1.772 1.00 62.94 146 ILE G C 1
ATOM 8389 O O . ILE G 1 60 ? 36.104 9.277 -2.472 1.00 73.56 146 ILE G O 1
ATOM 8394 N N . ALA G 1 61 ? 34.999 7.468 -1.701 1.00 57.87 147 ALA G N 1
ATOM 8395 C CA . ALA G 1 61 ? 35.624 6.515 -2.604 1.00 52.69 147 ALA G CA 1
ATOM 8396 C C . ALA G 1 61 ? 34.570 5.855 -3.484 1.00 57.24 147 ALA G C 1
ATOM 8397 O O . ALA G 1 61 ? 33.480 5.515 -3.011 1.00 61.15 147 ALA G O 1
ATOM 8399 N N . ILE G 1 62 ? 34.890 5.708 -4.768 1.00 55.13 148 ILE G N 1
ATOM 8400 C CA . ILE G 1 62 ? 34.024 5.050 -5.742 1.00 52.78 148 ILE G CA 1
ATOM 8401 C C . ILE G 1 62 ? 34.777 3.835 -6.261 1.00 58.10 148 ILE G C 1
ATOM 8402 O O . ILE G 1 62 ? 35.892 3.967 -6.780 1.00 64.17 148 ILE G O 1
ATOM 8407 N N . VAL G 1 63 ? 34.192 2.653 -6.092 1.00 50.28 149 VAL G N 1
ATOM 8408 C CA . VAL G 1 63 ? 34.840 1.394 -6.441 1.00 50.13 149 VAL G CA 1
ATOM 8409 C C . VAL G 1 63 ? 34.107 0.761 -7.614 1.00 48.21 149 VAL G C 1
ATOM 8410 O O . VAL G 1 63 ? 32.958 0.321 -7.468 1.00 54.93 149 VAL G O 1
ATOM 8414 N N . LEU G 1 64 ? 34.789 0.646 -8.753 1.00 47.25 150 LEU G N 1
ATOM 8415 C CA . LEU G 1 64 ? 34.229 0.002 -9.947 1.00 48.38 150 LEU G CA 1
ATOM 8416 C C . LEU G 1 64 ? 34.598 -1.476 -9.970 1.00 48.00 150 LEU G C 1
ATOM 8417 O O . LEU G 1 64 ? 35.655 -1.851 -10.487 1.00 55.00 150 LEU G O 1
ATOM 8422 N N . LEU G 1 65 ? 33.674 -2.329 -9.515 1.00 48.04 151 LEU G N 1
ATOM 8423 C CA . LEU G 1 65 ? 33.938 -3.756 -9.323 1.00 45.73 151 LEU G CA 1
ATOM 8424 C C . LEU G 1 65 ? 33.575 -4.554 -10.567 1.00 50.01 151 LEU G C 1
ATOM 8425 O O . LEU G 1 65 ? 32.437 -4.486 -11.048 1.00 57.35 151 LEU G O 1
ATOM 8430 N N . SER G 1 66 ? 34.531 -5.347 -11.047 1.00 50.17 152 SER G N 1
ATOM 8431 C CA . SER G 1 66 ? 34.436 -6.015 -12.338 1.00 57.62 152 SER G CA 1
ATOM 8432 C C . SER G 1 66 ? 35.385 -7.201 -12.324 1.00 65.09 152 SER G C 1
ATOM 8433 O O . SER G 1 66 ? 36.194 -7.361 -11.408 1.00 70.64 152 SER G O 1
ATOM 8436 N N . ARG G 1 67 ? 35.300 -8.010 -13.381 1.00 71.06 153 ARG G N 1
ATOM 8437 C CA . ARG G 1 67 ? 36.256 -9.096 -13.569 1.00 85.35 153 ARG G CA 1
ATOM 8438 C C . ARG G 1 67 ? 37.698 -8.596 -13.619 1.00 92.45 153 ARG G C 1
ATOM 8439 O O . ARG G 1 67 ? 38.602 -9.241 -13.076 1.00 94.38 153 ARG G O 1
ATOM 8447 N N . LYS G 1 68 ? 37.942 -7.457 -14.267 1.00 96.03 154 LYS G N 1
ATOM 8448 C CA . LYS G 1 68 ? 39.311 -6.965 -14.377 1.00 99.91 154 LYS G CA 1
ATOM 8449 C C . LYS G 1 68 ? 39.816 -6.330 -13.089 1.00 92.97 154 LYS G C 1
ATOM 8450 O O . LYS G 1 68 ? 41.031 -6.297 -12.861 1.00 96.25 154 LYS G O 1
ATOM 8456 N N . TYR G 1 69 ? 38.913 -5.843 -12.239 1.00 79.52 155 TYR G N 1
ATOM 8457 C CA . TYR G 1 69 ? 39.296 -5.419 -10.897 1.00 73.43 155 TYR G CA 1
ATOM 8458 C C . TYR G 1 69 ? 39.863 -6.579 -10.084 1.00 80.01 155 TYR G C 1
ATOM 8459 O O . TYR G 1 69 ? 40.904 -6.442 -9.428 1.00 78.78 155 TYR G O 1
ATOM 8468 N N . ALA G 1 70 ? 39.215 -7.742 -10.158 1.00 85.50 156 ALA G N 1
ATOM 8469 C CA . ALA G 1 70 ? 39.700 -8.936 -9.469 1.00 85.19 156 ALA G CA 1
ATOM 8470 C C . ALA G 1 70 ? 41.090 -9.346 -9.938 1.00 87.98 156 ALA G C 1
ATOM 8471 O O . ALA G 1 70 ? 41.916 -9.787 -9.133 1.00 91.93 156 ALA G O 1
ATOM 8473 N N . SER G 1 71 ? 41.378 -9.195 -11.227 1.00 87.88 157 SER G N 1
ATOM 8474 C CA . SER G 1 71 ? 42.672 -9.591 -11.766 1.00 86.60 157 SER G CA 1
ATOM 8475 C C . SER G 1 71 ? 43.747 -8.523 -11.619 1.00 82.68 157 SER G C 1
ATOM 8476 O O . SER G 1 71 ? 44.733 -8.562 -12.361 1.00 85.95 157 SER G O 1
ATOM 8479 N N . SER G 1 72 ? 43.602 -7.579 -10.693 1.00 81.49 158 SER G N 1
ATOM 8480 C CA . SER G 1 72 ? 44.669 -6.633 -10.387 1.00 81.98 158 SER G CA 1
ATOM 8481 C C . SER G 1 72 ? 44.893 -6.613 -8.884 1.00 80.14 158 SER G C 1
ATOM 8482 O O . SER G 1 72 ? 43.995 -6.237 -8.120 1.00 82.46 158 SER G O 1
ATOM 8485 N N . SER G 1 73 ? 46.097 -7.017 -8.470 1.00 81.08 159 SER G N 1
ATOM 8486 C CA . SER G 1 73 ? 46.493 -6.952 -7.066 1.00 85.33 159 SER G CA 1
ATOM 8487 C C . SER G 1 73 ? 46.543 -5.517 -6.554 1.00 85.43 159 SER G C 1
ATOM 8488 O O . SER G 1 73 ? 46.251 -5.265 -5.380 1.00 85.30 159 SER G O 1
ATOM 8491 N N . TRP G 1 74 ? 46.936 -4.573 -7.413 1.00 84.58 160 TRP G N 1
ATOM 8492 C CA . TRP G 1 74 ? 46.883 -3.152 -7.074 1.00 76.89 160 TRP G CA 1
ATOM 8493 C C . TRP G 1 74 ? 45.479 -2.684 -6.721 1.00 66.53 160 TRP G C 1
ATOM 8494 O O . TRP G 1 74 ? 45.281 -1.988 -5.720 1.00 59.23 160 TRP G O 1
ATOM 8505 N N . CYS G 1 75 ? 44.486 -3.067 -7.524 1.00 69.30 161 CYS G N 1
ATOM 8506 C CA . CYS G 1 75 ? 43.102 -2.712 -7.214 1.00 66.10 161 CYS G CA 1
ATOM 8507 C C . CYS G 1 75 ? 42.629 -3.295 -5.888 1.00 61.24 161 CYS G C 1
ATOM 8508 O O . CYS G 1 75 ? 42.113 -2.568 -5.030 1.00 51.33 161 CYS G O 1
ATOM 8511 N N . LEU G 1 76 ? 42.887 -4.583 -5.664 1.00 65.88 162 LEU G N 1
ATOM 8512 C CA . LEU G 1 76 ? 42.537 -5.210 -4.390 1.00 69.00 162 LEU G CA 1
ATOM 8513 C C . LEU G 1 76 ? 43.225 -4.563 -3.190 1.00 73.97 162 LEU G C 1
ATOM 8514 O O . LEU G 1 76 ? 42.607 -4.409 -2.131 1.00 77.44 162 LEU G O 1
ATOM 8519 N N . ASP G 1 77 ? 44.491 -4.172 -3.323 1.00 74.09 163 ASP G N 1
ATOM 8520 C CA . ASP G 1 77 ? 45.107 -3.332 -2.294 1.00 72.41 163 ASP G CA 1
ATOM 8521 C C . ASP G 1 77 ? 44.403 -1.987 -2.099 1.00 73.36 163 ASP G C 1
ATOM 8522 O O . ASP G 1 77 ? 44.255 -1.530 -0.959 1.00 80.78 163 ASP G O 1
ATOM 8527 N N . GLU G 1 78 ? 43.962 -1.326 -3.175 1.00 66.85 164 GLU G N 1
ATOM 8528 C CA . GLU G 1 78 ? 43.110 -0.151 -2.982 1.00 64.79 164 GLU G CA 1
ATOM 8529 C C . GLU G 1 78 ? 41.839 -0.480 -2.206 1.00 72.19 164 GLU G C 1
ATOM 8530 O O . GLU G 1 78 ? 41.444 0.268 -1.302 1.00 72.95 164 GLU G O 1
ATOM 8536 N N . LEU G 1 79 ? 41.181 -1.588 -2.546 1.00 71.09 165 LEU G N 1
ATOM 8537 C CA . LEU G 1 79 ? 39.947 -1.969 -1.861 1.00 68.10 165 LEU G CA 1
ATOM 8538 C C . LEU G 1 79 ? 40.145 -2.158 -0.365 1.00 71.43 165 LEU G C 1
ATOM 8539 O O . LEU G 1 79 ? 39.359 -1.652 0.445 1.00 78.04 165 LEU G O 1
ATOM 8544 N N . ALA G 1 80 ? 41.212 -2.856 0.020 1.00 66.86 166 ALA G N 1
ATOM 8545 C CA . ALA G 1 80 ? 41.515 -3.039 1.439 1.00 64.03 166 ALA G CA 1
ATOM 8546 C C . ALA G 1 80 ? 41.726 -1.722 2.182 1.00 64.45 166 ALA G C 1
ATOM 8547 O O . ALA G 1 80 ? 41.155 -1.511 3.259 1.00 69.76 166 ALA G O 1
ATOM 8549 N N . GLU G 1 81 ? 42.515 -0.811 1.619 1.00 59.82 167 GLU G N 1
ATOM 8550 C CA . GLU G 1 81 ? 42.691 0.494 2.255 1.00 62.65 167 GLU G CA 1
ATOM 8551 C C . GLU G 1 81 ? 41.407 1.325 2.309 1.00 61.53 167 GLU G C 1
ATOM 8552 O O . GLU G 1 81 ? 41.135 1.987 3.317 1.00 65.76 167 GLU G O 1
ATOM 8558 N N . ILE G 1 82 ? 40.619 1.322 1.235 1.00 56.93 168 ILE G N 1
ATOM 8559 C CA . ILE G 1 82 ? 39.330 2.012 1.258 1.00 58.00 168 ILE G CA 1
ATOM 8560 C C . ILE G 1 82 ? 38.413 1.474 2.353 1.00 60.46 168 ILE G C 1
ATOM 8561 O O . ILE G 1 82 ? 37.841 2.241 3.137 1.00 61.43 168 ILE G O 1
ATOM 8566 N N . MET G 1 83 ? 38.306 0.150 2.469 1.00 58.07 169 MET G N 1
ATOM 8567 C CA . MET G 1 83 ? 37.486 -0.424 3.534 1.00 57.37 169 MET G CA 1
ATOM 8568 C C . MET G 1 83 ? 38.005 -0.134 4.941 1.00 59.88 169 MET G C 1
ATOM 8569 O O . MET G 1 83 ? 37.206 0.092 5.857 1.00 64.49 169 MET G O 1
ATOM 8574 N N . ILE G 1 84 ? 39.324 -0.139 5.144 1.00 58.00 170 ILE G N 1
ATOM 8575 C CA . ILE G 1 84 ? 39.880 0.364 6.401 1.00 64.68 170 ILE G CA 1
ATOM 8576 C C . ILE G 1 84 ? 39.506 1.829 6.626 1.00 66.46 170 ILE G C 1
ATOM 8577 O O . ILE G 1 84 ? 39.109 2.216 7.731 1.00 68.92 170 ILE G O 1
ATOM 8582 N N . CYS G 1 85 ? 39.630 2.670 5.593 1.00 66.01 171 CYS G N 1
ATOM 8583 C CA . CYS G 1 85 ? 39.168 4.056 5.708 1.00 68.38 171 CYS G CA 1
ATOM 8584 C C . CYS G 1 85 ? 37.672 4.176 5.960 1.00 70.03 171 CYS G C 1
ATOM 8585 O O . CYS G 1 85 ? 37.241 5.024 6.750 1.00 77.23 171 CYS G O 1
ATOM 8588 N N . ARG G 1 86 ? 36.861 3.353 5.298 1.00 63.78 172 ARG G N 1
ATOM 8589 C CA . ARG G 1 86 ? 35.429 3.341 5.591 1.00 62.49 172 ARG G CA 1
ATOM 8590 C C . ARG G 1 86 ? 35.141 3.023 7.048 1.00 67.13 172 ARG G C 1
ATOM 8591 O O . ARG G 1 86 ? 34.258 3.633 7.662 1.00 70.25 172 ARG G O 1
ATOM 8599 N N . GLU G 1 87 ? 35.873 2.068 7.620 1.00 73.33 173 GLU G N 1
ATOM 8600 C CA . GLU G 1 87 ? 35.733 1.768 9.042 1.00 75.84 173 GLU G CA 1
ATOM 8601 C C . GLU G 1 87 ? 36.312 2.853 9.945 1.00 75.80 173 GLU G C 1
ATOM 8602 O O . GLU G 1 87 ? 35.571 3.529 10.669 1.00 72.85 173 GLU G O 1
ATOM 8608 N N . VAL G 1 88 ? 37.627 3.062 9.887 1.00 82.15 174 VAL G N 1
ATOM 8609 C CA . VAL G 1 88 ? 38.297 3.991 10.803 1.00 88.04 174 VAL G CA 1
ATOM 8610 C C . VAL G 1 88 ? 37.824 5.425 10.630 1.00 92.91 174 VAL G C 1
ATOM 8611 O O . VAL G 1 88 ? 37.620 6.148 11.616 1.00 96.00 174 VAL G O 1
ATOM 8615 N N . LEU G 1 89 ? 37.639 5.863 9.394 1.00 93.30 175 LEU G N 1
ATOM 8616 C CA . LEU G 1 89 ? 37.337 7.259 9.147 1.00 95.82 175 LEU G CA 1
ATOM 8617 C C . LEU G 1 89 ? 35.921 7.398 8.613 1.00 100.60 175 LEU G C 1
ATOM 8618 O O . LEU G 1 89 ? 35.129 6.448 8.614 1.00 104.18 175 LEU G O 1
ATOM 8623 N N . GLY G 1 90 ? 35.610 8.583 8.122 1.00 101.12 176 GLY G N 1
ATOM 8624 C CA . GLY G 1 90 ? 34.261 8.875 7.708 1.00 98.31 176 GLY G CA 1
ATOM 8625 C C . GLY G 1 90 ? 34.049 8.619 6.243 1.00 92.79 176 GLY G C 1
ATOM 8626 O O . GLY G 1 90 ? 33.032 9.041 5.687 1.00 98.70 176 GLY G O 1
ATOM 8627 N N . GLN G 1 91 ? 35.016 7.983 5.595 1.00 82.67 177 GLN G N 1
ATOM 8628 C CA . GLN G 1 91 ? 34.977 7.825 4.153 1.00 79.15 177 GLN G CA 1
ATOM 8629 C C . GLN G 1 91 ? 33.737 7.067 3.688 1.00 75.28 177 GLN G C 1
ATOM 8630 O O . GLN G 1 91 ? 33.415 5.989 4.201 1.00 70.07 177 GLN G O 1
ATOM 8636 N N . ILE G 1 92 ? 33.029 7.668 2.711 1.00 71.65 178 ILE G N 1
ATOM 8637 C CA . ILE G 1 92 ? 31.833 7.095 2.108 1.00 67.08 178 ILE G CA 1
ATOM 8638 C C . ILE G 1 92 ? 32.278 6.283 0.909 1.00 64.79 178 ILE G C 1
ATOM 8639 O O . ILE G 1 92 ? 33.064 6.764 0.086 1.00 69.36 178 ILE G O 1
ATOM 8644 N N . VAL G 1 93 ? 31.730 5.083 0.760 1.00 58.41 179 VAL G N 1
ATOM 8645 C CA . VAL G 1 93 ? 32.112 4.185 -0.319 1.00 47.26 179 VAL G CA 1
ATOM 8646 C C . VAL G 1 93 ? 30.899 3.964 -1.211 1.00 51.34 179 VAL G C 1
ATOM 8647 O O . VAL G 1 93 ? 29.858 3.479 -0.747 1.00 55.51 179 VAL G O 1
ATOM 8651 N N . MET G 1 94 ? 31.018 4.382 -2.466 1.00 48.88 180 MET G N 1
ATOM 8652 C CA . MET G 1 94 ? 30.092 4.013 -3.525 1.00 50.86 180 MET G CA 1
ATOM 8653 C C . MET G 1 94 ? 30.581 2.761 -4.236 1.00 55.64 180 MET G C 1
ATOM 8654 O O . MET G 1 94 ? 31.766 2.630 -4.557 1.00 64.46 180 MET G O 1
ATOM 8659 N N . THR G 1 95 ? 29.656 1.853 -4.503 1.00 49.22 181 THR G N 1
ATOM 8660 C CA . THR G 1 95 ? 29.958 0.617 -5.200 1.00 45.06 181 THR G CA 1
ATOM 8661 C C . THR G 1 95 ? 29.268 0.632 -6.553 1.00 51.63 181 THR G C 1
ATOM 8662 O O . THR G 1 95 ? 28.097 1.021 -6.660 1.00 56.23 181 THR G O 1
ATOM 8666 N N . ILE G 1 96 ? 30.017 0.290 -7.593 1.00 49.80 182 ILE G N 1
ATOM 8667 C CA . ILE G 1 96 ? 29.450 0.040 -8.911 1.00 46.18 182 ILE G CA 1
ATOM 8668 C C . ILE G 1 96 ? 29.732 -1.421 -9.265 1.00 48.33 182 ILE G C 1
ATOM 8669 O O . ILE G 1 96 ? 30.887 -1.806 -9.493 1.00 48.60 182 ILE G O 1
ATOM 8674 N N . PHE G 1 97 ? 28.678 -2.232 -9.322 1.00 45.15 183 PHE G N 1
ATOM 8675 C CA . PHE G 1 97 ? 28.789 -3.645 -9.688 1.00 50.09 183 PHE G CA 1
ATOM 8676 C C . PHE G 1 97 ? 28.607 -3.759 -11.199 1.00 58.92 183 PHE G C 1
ATOM 8677 O O . PHE G 1 97 ? 27.475 -3.824 -11.703 1.00 60.40 183 PHE G O 1
ATOM 8685 N N . TYR G 1 98 ? 29.725 -3.784 -11.932 1.00 60.47 184 TYR G N 1
ATOM 8686 C CA . TYR G 1 98 ? 29.691 -3.746 -13.392 1.00 64.83 184 TYR G CA 1
ATOM 8687 C C . TYR G 1 98 ? 29.822 -5.162 -13.940 1.00 70.11 184 TYR G C 1
ATOM 8688 O O . TYR G 1 98 ? 30.870 -5.803 -13.799 1.00 73.59 184 TYR G O 1
ATOM 8697 N N . GLU G 1 99 ? 28.732 -5.649 -14.533 1.00 72.80 185 GLU G N 1
ATOM 8698 C CA . GLU G 1 99 ? 28.672 -6.948 -15.196 1.00 72.19 185 GLU G CA 1
ATOM 8699 C C . GLU G 1 99 ? 28.971 -8.086 -14.218 1.00 70.61 185 GLU G C 1
ATOM 8700 O O . GLU G 1 99 ? 29.526 -9.115 -14.598 1.00 77.53 185 GLU G O 1
ATOM 8706 N N . VAL G 1 100 ? 28.640 -7.901 -12.942 1.00 66.29 186 VAL G N 1
ATOM 8707 C CA . VAL G 1 100 ? 29.046 -8.833 -11.894 1.00 68.34 186 VAL G CA 1
ATOM 8708 C C . VAL G 1 100 ? 27.978 -8.869 -10.801 1.00 68.52 186 VAL G C 1
ATOM 8709 O O . VAL G 1 100 ? 27.411 -7.839 -10.418 1.00 66.33 186 VAL G O 1
ATOM 8713 N N . ASP G 1 101 ? 27.747 -10.069 -10.251 1.00 69.04 187 ASP G N 1
ATOM 8714 C CA . ASP G 1 101 ? 26.743 -10.314 -9.218 1.00 72.96 187 ASP G CA 1
ATOM 8715 C C . ASP G 1 101 ? 27.408 -10.158 -7.852 1.00 70.90 187 ASP G C 1
ATOM 8716 O O . ASP G 1 101 ? 28.548 -10.592 -7.668 1.00 72.81 187 ASP G O 1
ATOM 8721 N N . PRO G 1 102 ? 26.776 -9.469 -6.894 1.00 66.86 188 PRO G N 1
ATOM 8722 C CA . PRO G 1 102 ? 27.456 -9.251 -5.611 1.00 65.82 188 PRO G CA 1
ATOM 8723 C C . PRO G 1 102 ? 27.717 -10.506 -4.790 1.00 70.72 188 PRO G C 1
ATOM 8724 O O . PRO G 1 102 ? 28.743 -10.556 -4.097 1.00 68.42 188 PRO G O 1
ATOM 8728 N N . THR G 1 103 ? 26.869 -11.540 -4.879 1.00 74.25 189 THR G N 1
ATOM 8729 C CA . THR G 1 103 ? 27.176 -12.805 -4.201 1.00 80.57 189 THR G CA 1
ATOM 8730 C C . THR G 1 103 ? 28.477 -13.438 -4.705 1.00 77.45 189 THR G C 1
ATOM 8731 O O . THR G 1 103 ? 29.215 -14.049 -3.922 1.00 79.84 189 THR G O 1
ATOM 8735 N N . ASP G 1 104 ? 28.752 -13.343 -6.011 1.00 71.27 190 ASP G N 1
ATOM 8736 C CA . ASP G 1 104 ? 30.050 -13.760 -6.544 1.00 71.92 190 ASP G CA 1
ATOM 8737 C C . ASP G 1 104 ? 31.217 -13.012 -5.906 1.00 70.82 190 ASP G C 1
ATOM 8738 O O . ASP G 1 104 ? 32.272 -13.604 -5.649 1.00 73.59 190 ASP G O 1
ATOM 8743 N N . ILE G 1 105 ? 31.091 -11.697 -5.735 1.00 68.06 191 ILE G N 1
ATOM 8744 C CA . ILE G 1 105 ? 32.063 -10.932 -4.953 1.00 62.50 191 ILE G CA 1
ATOM 8745 C C . ILE G 1 105 ? 32.080 -11.370 -3.488 1.00 68.84 191 ILE G C 1
ATOM 8746 O O . ILE G 1 105 ? 33.146 -11.589 -2.897 1.00 69.93 191 ILE G O 1
ATOM 8751 N N . LYS G 1 106 ? 30.896 -11.515 -2.882 1.00 70.32 192 LYS G N 1
ATOM 8752 C CA . LYS G 1 106 ? 30.816 -11.899 -1.469 1.00 66.49 192 LYS G CA 1
ATOM 8753 C C . LYS G 1 106 ? 31.456 -13.252 -1.202 1.00 68.97 192 LYS G C 1
ATOM 8754 O O . LYS G 1 106 ? 32.217 -13.403 -0.240 1.00 72.25 192 LYS G O 1
ATOM 8760 N N . LYS G 1 107 ? 31.210 -14.228 -2.065 1.00 71.40 193 LYS G N 1
ATOM 8761 C CA . LYS G 1 107 ? 31.659 -15.586 -1.809 1.00 79.79 193 LYS G CA 1
ATOM 8762 C C . LYS G 1 107 ? 32.926 -15.946 -2.581 1.00 82.63 193 LYS G C 1
ATOM 8763 O O . LYS G 1 107 ? 33.435 -17.059 -2.412 1.00 86.10 193 LYS G O 1
ATOM 8769 N N . GLN G 1 108 ? 33.407 -15.053 -3.456 1.00 80.72 194 GLN G N 1
ATOM 8770 C CA . GLN G 1 108 ? 34.633 -15.251 -4.236 1.00 85.82 194 GLN G CA 1
ATOM 8771 C C . GLN G 1 108 ? 34.446 -16.322 -5.308 1.00 90.23 194 GLN G C 1
ATOM 8772 O O . GLN G 1 108 ? 35.363 -17.086 -5.607 1.00 98.62 194 GLN G O 1
ATOM 8778 N N . THR G 1 109 ? 33.258 -16.364 -5.902 1.00 86.62 195 THR G N 1
ATOM 8779 C CA . THR G 1 109 ? 32.818 -17.450 -6.770 1.00 90.82 195 THR G CA 1
ATOM 8780 C C . THR G 1 109 ? 32.508 -16.890 -8.156 1.00 87.59 195 THR G C 1
ATOM 8781 O O . THR G 1 109 ? 32.674 -15.699 -8.420 1.00 83.86 195 THR G O 1
ATOM 8785 N N . GLY G 1 110 ? 32.076 -17.770 -9.055 1.00 92.65 196 GLY G N 1
ATOM 8786 C CA . GLY G 1 110 ? 31.792 -17.418 -10.439 1.00 89.77 196 GLY G CA 1
ATOM 8787 C C . GLY G 1 110 ? 32.994 -16.945 -11.253 1.00 88.20 196 GLY G C 1
ATOM 8788 O O . GLY G 1 110 ? 34.157 -17.102 -10.875 1.00 86.50 196 GLY G O 1
ATOM 8789 N N . GLU G 1 111 ? 32.677 -16.328 -12.396 1.00 89.22 197 GLU G N 1
ATOM 8790 C CA . GLU G 1 111 ? 33.721 -15.855 -13.305 1.00 94.13 197 GLU G CA 1
ATOM 8791 C C . GLU G 1 111 ? 34.611 -14.808 -12.642 1.00 91.98 197 GLU G C 1
ATOM 8792 O O . GLU G 1 111 ? 35.821 -14.764 -12.891 1.00 95.28 197 GLU G O 1
ATOM 8798 N N . PHE G 1 112 ? 34.028 -13.957 -11.795 1.00 88.36 198 PHE G N 1
ATOM 8799 C CA . PHE G 1 112 ? 34.817 -13.081 -10.929 1.00 80.94 198 PHE G CA 1
ATOM 8800 C C . PHE G 1 112 ? 35.729 -13.869 -9.989 1.00 82.03 198 PHE G C 1
ATOM 8801 O O . PHE G 1 112 ? 36.916 -13.549 -9.848 1.00 82.34 198 PHE G O 1
ATOM 8809 N N . GLY G 1 113 ? 35.200 -14.920 -9.363 1.00 80.81 199 GLY G N 1
ATOM 8810 C CA . GLY G 1 113 ? 36.025 -15.779 -8.529 1.00 82.21 199 GLY G CA 1
ATOM 8811 C C . GLY G 1 113 ? 37.146 -16.487 -9.270 1.00 85.15 199 GLY G C 1
ATOM 8812 O O . GLY G 1 113 ? 38.243 -16.659 -8.734 1.00 87.74 199 GLY G O 1
ATOM 8813 N N . LYS G 1 114 ? 36.886 -16.918 -10.502 1.00 86.48 200 LYS G N 1
ATOM 8814 C CA . LYS G 1 114 ? 37.964 -17.426 -11.348 1.00 93.74 200 LYS G CA 1
ATOM 8815 C C . LYS G 1 114 ? 38.998 -16.357 -11.693 1.00 95.65 200 LYS G C 1
ATOM 8816 O O . LYS G 1 114 ? 40.199 -16.645 -11.732 1.00 100.48 200 LYS G O 1
ATOM 8822 N N . ALA G 1 115 ? 38.562 -15.118 -11.931 1.00 92.22 201 ALA G N 1
ATOM 8823 C CA . ALA G 1 115 ? 39.506 -14.018 -12.128 1.00 92.78 201 ALA G CA 1
ATOM 8824 C C . ALA G 1 115 ? 40.331 -13.710 -10.877 1.00 95.07 201 ALA G C 1
ATOM 8825 O O . ALA G 1 115 ? 41.553 -13.521 -10.966 1.00 94.69 201 ALA G O 1
ATOM 8827 N N . PHE G 1 116 ? 39.691 -13.695 -9.707 1.00 93.11 202 PHE G N 1
ATOM 8828 C CA . PHE G 1 116 ? 40.355 -13.769 -8.410 1.00 92.32 202 PHE G CA 1
ATOM 8829 C C . PHE G 1 116 ? 41.107 -15.101 -8.274 1.00 98.71 202 PHE G C 1
ATOM 8830 O O . PHE G 1 116 ? 40.985 -16.001 -9.106 1.00 104.80 202 PHE G O 1
ATOM 8838 N N . THR G 1 117 ? 41.931 -15.201 -7.224 1.00 101.93 203 THR G N 1
ATOM 8839 C CA . THR G 1 117 ? 42.732 -16.388 -6.879 1.00 109.39 203 THR G CA 1
ATOM 8840 C C . THR G 1 117 ? 43.830 -16.691 -7.903 1.00 112.13 203 THR G C 1
ATOM 8841 O O . THR G 1 117 ? 44.871 -17.253 -7.546 1.00 120.39 203 THR G O 1
ATOM 8845 N N . LYS G 1 118 ? 43.610 -16.341 -9.174 1.00 105.28 204 LYS G N 1
ATOM 8846 C CA . LYS G 1 118 ? 44.708 -16.236 -10.133 1.00 106.70 204 LYS G CA 1
ATOM 8847 C C . LYS G 1 118 ? 45.712 -15.160 -9.722 1.00 105.43 204 LYS G C 1
ATOM 8848 O O . LYS G 1 118 ? 46.930 -15.352 -9.835 1.00 113.62 204 LYS G O 1
ATOM 8854 N N . THR G 1 119 ? 45.211 -14.016 -9.252 1.00 95.04 205 THR G N 1
ATOM 8855 C CA . THR G 1 119 ? 46.044 -13.008 -8.599 1.00 94.76 205 THR G CA 1
ATOM 8856 C C . THR G 1 119 ? 46.714 -13.523 -7.327 1.00 100.55 205 THR G C 1
ATOM 8857 O O . THR G 1 119 ? 47.855 -13.143 -7.033 1.00 105.73 205 THR G O 1
ATOM 8861 N N . CYS G 1 120 ? 46.050 -14.412 -6.586 1.00 99.32 206 CYS G N 1
ATOM 8862 C CA . CYS G 1 120 ? 46.531 -14.873 -5.288 1.00 102.28 206 CYS G CA 1
ATOM 8863 C C . CYS G 1 120 ? 47.498 -16.048 -5.400 1.00 112.04 206 CYS G C 1
ATOM 8864 O O . CYS G 1 120 ? 47.893 -16.618 -4.376 1.00 114.56 206 CYS G O 1
ATOM 8867 N N . ARG G 1 121 ? 47.908 -16.397 -6.619 1.00 116.38 207 ARG G N 1
ATOM 8868 C CA . ARG G 1 121 ? 48.869 -17.467 -6.820 1.00 126.90 207 ARG G CA 1
ATOM 8869 C C . ARG G 1 121 ? 50.278 -17.023 -6.438 1.00 141.36 207 ARG G C 1
ATOM 8870 O O . ARG G 1 121 ? 51.131 -17.874 -6.164 1.00 149.70 207 ARG G O 1
ATOM 8878 N N . GLY G 1 122 ? 50.531 -15.716 -6.397 1.00 149.19 208 GLY G N 1
ATOM 8879 C CA . GLY G 1 122 ? 51.760 -15.191 -5.825 1.00 163.63 208 GLY G CA 1
ATOM 8880 C C . GLY G 1 122 ? 52.029 -15.610 -4.385 1.00 180.64 208 GLY G C 1
ATOM 8881 O O . GLY G 1 122 ? 51.207 -16.191 -3.675 1.00 177.71 208 GLY G O 1
ATOM 8882 N N . LYS G 1 123 ? 53.244 -15.255 -3.960 1.00 201.94 209 LYS G N 1
ATOM 8883 C CA . LYS G 1 123 ? 53.756 -15.615 -2.636 1.00 207.76 209 LYS G CA 1
ATOM 8884 C C . LYS G 1 123 ? 52.981 -15.097 -1.421 1.00 199.90 209 LYS G C 1
ATOM 8885 O O . LYS G 1 123 ? 52.824 -15.875 -0.464 1.00 207.29 209 LYS G O 1
ATOM 8891 N N . PRO G 1 124 ? 52.513 -13.842 -1.359 1.00 155.92 210 PRO G N 1
ATOM 8892 C CA . PRO G 1 124 ? 51.798 -13.384 -0.155 1.00 128.05 210 PRO G CA 1
ATOM 8893 C C . PRO G 1 124 ? 50.628 -14.274 0.249 1.00 115.82 210 PRO G C 1
ATOM 8894 O O . PRO G 1 124 ? 50.007 -14.937 -0.584 1.00 112.81 210 PRO G O 1
ATOM 8898 N N . LYS G 1 125 ? 50.348 -14.288 1.560 1.00 110.16 211 LYS G N 1
ATOM 8899 C CA . LYS G 1 125 ? 49.297 -15.124 2.134 1.00 113.07 211 LYS G CA 1
ATOM 8900 C C . LYS G 1 125 ? 48.341 -14.317 3.014 1.00 117.67 211 LYS G C 1
ATOM 8901 O O . LYS G 1 125 ? 47.118 -14.419 2.876 1.00 115.28 211 LYS G O 1
ATOM 8907 N N . GLU G 1 126 ? 48.900 -13.495 3.911 1.00 124.68 212 GLU G N 1
ATOM 8908 C CA . GLU G 1 126 ? 48.090 -12.603 4.742 1.00 121.98 212 GLU G CA 1
ATOM 8909 C C . GLU G 1 126 ? 47.356 -11.573 3.896 1.00 114.57 212 GLU G C 1
ATOM 8910 O O . GLU G 1 126 ? 46.184 -11.267 4.145 1.00 111.17 212 GLU G O 1
ATOM 8916 N N . GLN G 1 127 ? 48.042 -11.035 2.890 1.00 111.47 213 GLN G N 1
ATOM 8917 C CA . GLN G 1 127 ? 47.442 -10.115 1.931 1.00 102.97 213 GLN G CA 1
ATOM 8918 C C . GLN G 1 127 ? 46.266 -10.730 1.171 1.00 101.07 213 GLN G C 1
ATOM 8919 O O . GLN G 1 127 ? 45.263 -10.047 0.926 1.00 101.12 213 GLN G O 1
ATOM 8925 N N . VAL G 1 128 ? 46.356 -12.013 0.799 1.00 101.52 214 VAL G N 1
ATOM 8926 C CA . VAL G 1 128 ? 45.227 -12.693 0.154 1.00 92.95 214 VAL G CA 1
ATOM 8927 C C . VAL G 1 128 ? 43.996 -12.717 1.055 1.00 89.45 214 VAL G C 1
ATOM 8928 O O . VAL G 1 128 ? 42.878 -12.419 0.617 1.00 82.31 214 VAL G O 1
ATOM 8932 N N . GLU G 1 129 ? 44.182 -13.038 2.331 1.00 96.10 215 GLU G N 1
ATOM 8933 C CA . GLU G 1 129 ? 43.073 -12.960 3.275 1.00 95.14 215 GLU G CA 1
ATOM 8934 C C . GLU G 1 129 ? 42.568 -11.531 3.468 1.00 91.04 215 GLU G C 1
ATOM 8935 O O . GLU G 1 129 ? 41.362 -11.311 3.617 1.00 91.01 215 GLU G O 1
ATOM 8941 N N . ARG G 1 130 ? 43.474 -10.557 3.501 1.00 91.00 216 ARG G N 1
ATOM 8942 C CA . ARG G 1 130 ? 43.089 -9.147 3.580 1.00 87.81 216 ARG G CA 1
ATOM 8943 C C . ARG G 1 130 ? 42.213 -8.712 2.401 1.00 87.04 216 ARG G C 1
ATOM 8944 O O . ARG G 1 130 ? 41.212 -8.006 2.590 1.00 87.89 216 ARG G O 1
ATOM 8952 N N . TRP G 1 131 ? 42.581 -9.106 1.175 1.00 86.34 217 TRP G N 1
ATOM 8953 C CA . TRP G 1 131 ? 41.693 -8.939 0.012 1.00 78.26 217 TRP G CA 1
ATOM 8954 C C . TRP G 1 131 ? 40.362 -9.677 0.152 1.00 74.36 217 TRP G C 1
ATOM 8955 O O . TRP G 1 131 ? 39.300 -9.125 -0.158 1.00 69.76 217 TRP G O 1
ATOM 8966 N N . ARG G 1 132 ? 40.401 -10.932 0.596 1.00 76.44 218 ARG G N 1
ATOM 8967 C CA . ARG G 1 132 ? 39.176 -11.715 0.731 1.00 74.51 218 ARG G CA 1
ATOM 8968 C C . ARG G 1 132 ? 38.182 -11.095 1.711 1.00 74.36 218 ARG G C 1
ATOM 8969 O O . ARG G 1 132 ? 36.976 -11.056 1.435 1.00 77.65 218 ARG G O 1
ATOM 8977 N N . LYS G 1 133 ? 38.653 -10.620 2.864 1.00 70.65 219 LYS G N 1
ATOM 8978 C CA . LYS G 1 133 ? 37.770 -9.893 3.777 1.00 69.95 219 LYS G CA 1
ATOM 8979 C C . LYS G 1 133 ? 37.204 -8.610 3.170 1.00 62.69 219 LYS G C 1
ATOM 8980 O O . LYS G 1 133 ? 36.011 -8.317 3.321 1.00 60.11 219 LYS G O 1
ATOM 8986 N N . ALA G 1 134 ? 38.044 -7.824 2.496 1.00 58.31 220 ALA G N 1
ATOM 8987 C CA . ALA G 1 134 ? 37.572 -6.614 1.822 1.00 57.89 220 ALA G CA 1
ATOM 8988 C C . ALA G 1 134 ? 36.522 -6.892 0.743 1.00 58.41 220 ALA G C 1
ATOM 8989 O O . ALA G 1 134 ? 35.508 -6.194 0.663 1.00 58.56 220 ALA G O 1
ATOM 8991 N N . LEU G 1 135 ? 36.745 -7.901 -0.103 1.00 59.51 221 LEU G N 1
ATOM 8992 C CA . LEU G 1 135 ? 35.719 -8.317 -1.060 1.00 58.78 221 LEU G CA 1
ATOM 8993 C C . LEU G 1 135 ? 34.420 -8.748 -0.386 1.00 63.95 221 LEU G C 1
ATOM 8994 O O . LEU G 1 135 ? 33.327 -8.338 -0.793 1.00 63.20 221 LEU G O 1
ATOM 8999 N N . GLU G 1 136 ? 34.528 -9.568 0.657 1.00 70.56 222 GLU G N 1
ATOM 9000 C CA . GLU G 1 136 ? 33.363 -10.002 1.428 1.00 74.82 222 GLU G CA 1
ATOM 9001 C C . GLU G 1 136 ? 32.613 -8.842 2.084 1.00 68.57 222 GLU G C 1
ATOM 9002 O O . GLU G 1 136 ? 31.380 -8.785 2.034 1.00 67.77 222 GLU G O 1
ATOM 9008 N N . ASP G 1 137 ? 33.335 -7.913 2.716 1.00 68.20 223 ASP G N 1
ATOM 9009 C CA . ASP G 1 137 ? 32.715 -6.696 3.248 1.00 67.79 223 ASP G CA 1
ATOM 9010 C C . ASP G 1 137 ? 32.134 -5.767 2.184 1.00 67.25 223 ASP G C 1
ATOM 9011 O O . ASP G 1 137 ? 31.036 -5.230 2.367 1.00 74.94 223 ASP G O 1
ATOM 9016 N N . VAL G 1 138 ? 32.837 -5.559 1.072 1.00 63.82 224 VAL G N 1
ATOM 9017 C CA . VAL G 1 138 ? 32.346 -4.638 0.041 1.00 63.94 224 VAL G CA 1
ATOM 9018 C C . VAL G 1 138 ? 31.012 -5.086 -0.546 1.00 61.95 224 VAL G C 1
ATOM 9019 O O . VAL G 1 138 ? 30.157 -4.254 -0.871 1.00 62.26 224 VAL G O 1
ATOM 9023 N N . ALA G 1 139 ? 30.808 -6.394 -0.694 1.00 63.34 225 ALA G N 1
ATOM 9024 C CA . ALA G 1 139 ? 29.595 -6.889 -1.336 1.00 66.06 225 ALA G CA 1
ATOM 9025 C C . ALA G 1 139 ? 28.303 -6.573 -0.577 1.00 72.62 225 ALA G C 1
ATOM 9026 O O . ALA G 1 139 ? 27.228 -6.615 -1.189 1.00 75.74 225 ALA G O 1
ATOM 9028 N N . THR G 1 140 ? 28.373 -6.188 0.702 1.00 70.98 226 THR G N 1
ATOM 9029 C CA . THR G 1 140 ? 27.182 -5.813 1.466 1.00 70.10 226 THR G CA 1
ATOM 9030 C C . THR G 1 140 ? 26.896 -4.315 1.426 1.00 67.63 226 THR G C 1
ATOM 9031 O O . THR G 1 140 ? 25.967 -3.858 2.103 1.00 73.96 226 THR G O 1
ATOM 9035 N N . ILE G 1 141 ? 27.670 -3.547 0.663 1.00 59.72 227 ILE G N 1
ATOM 9036 C CA . ILE G 1 141 ? 27.379 -2.139 0.407 1.00 54.98 227 ILE G CA 1
ATOM 9037 C C . ILE G 1 141 ? 26.519 -2.049 -0.855 1.00 60.94 227 ILE G C 1
ATOM 9038 O O . ILE G 1 141 ? 26.997 -2.267 -1.970 1.00 55.41 227 ILE G O 1
ATOM 9043 N N . ALA G 1 142 ? 25.251 -1.690 -0.676 1.00 63.55 228 ALA G N 1
ATOM 9044 C CA . ALA G 1 142 ? 24.347 -1.517 -1.805 1.00 62.85 228 ALA G CA 1
ATOM 9045 C C . ALA G 1 142 ? 24.832 -0.393 -2.717 1.00 61.71 228 ALA G C 1
ATOM 9046 O O . ALA G 1 142 ? 25.464 0.563 -2.260 1.00 63.69 228 ALA G O 1
ATOM 9048 N N . GLY G 1 143 ? 24.641 -0.562 -4.021 1.00 56.22 229 GLY G N 1
ATOM 9049 C CA . GLY G 1 143 ? 25.233 0.348 -4.974 1.00 54.13 229 GLY G CA 1
ATOM 9050 C C . GLY G 1 143 ? 24.627 0.244 -6.365 1.00 54.96 229 GLY G C 1
ATOM 9051 O O . GLY G 1 143 ? 23.476 -0.164 -6.535 1.00 60.28 229 GLY G O 1
ATOM 9052 N N . TYR G 1 144 ? 25.404 0.675 -7.358 1.00 46.28 230 TYR G N 1
ATOM 9053 C CA . TYR G 1 144 ? 24.974 0.667 -8.754 1.00 45.96 230 TYR G CA 1
ATOM 9054 C C . TYR G 1 144 ? 25.189 -0.702 -9.390 1.00 51.36 230 TYR G C 1
ATOM 9055 O O . TYR G 1 144 ? 26.239 -1.330 -9.196 1.00 47.65 230 TYR G O 1
ATOM 9064 N N . HIS G 1 145 ? 24.165 -1.185 -10.105 1.00 52.05 231 HIS G N 1
ATOM 9065 C CA . HIS G 1 145 ? 24.236 -2.432 -10.865 1.00 49.83 231 HIS G CA 1
ATOM 9066 C C . HIS G 1 145 ? 24.200 -2.075 -12.342 1.00 54.66 231 HIS G C 1
ATOM 9067 O O . HIS G 1 145 ? 23.171 -1.601 -12.837 1.00 65.44 231 HIS G O 1
ATOM 9074 N N . SER G 1 146 ? 25.308 -2.322 -13.048 1.00 53.77 232 SER G N 1
ATOM 9075 C CA . SER G 1 146 ? 25.592 -1.674 -14.324 1.00 55.77 232 SER G CA 1
ATOM 9076 C C . SER G 1 146 ? 25.997 -2.697 -15.375 1.00 60.02 232 SER G C 1
ATOM 9077 O O . SER G 1 146 ? 26.594 -3.733 -15.061 1.00 64.45 232 SER G O 1
ATOM 9080 N N . HIS G 1 147 ? 25.661 -2.402 -16.629 1.00 59.26 233 HIS G N 1
ATOM 9081 C CA . HIS G 1 147 ? 26.006 -3.285 -17.732 1.00 62.62 233 HIS G CA 1
ATOM 9082 C C . HIS G 1 147 ? 26.563 -2.476 -18.895 1.00 68.52 233 HIS G C 1
ATOM 9083 O O . HIS G 1 147 ? 26.387 -1.259 -18.979 1.00 67.16 233 HIS G O 1
ATOM 9090 N N . LYS G 1 148 ? 27.225 -3.189 -19.810 1.00 77.04 234 LYS G N 1
ATOM 9091 C CA . LYS G 1 148 ? 27.750 -2.568 -21.022 1.00 82.20 234 LYS G CA 1
ATOM 9092 C C . LYS G 1 148 ? 26.657 -1.880 -21.837 1.00 87.69 234 LYS G C 1
ATOM 9093 O O . LYS G 1 148 ? 26.861 -0.774 -22.344 1.00 86.79 234 LYS G O 1
ATOM 9099 N N . TRP G 1 149 ? 25.470 -2.482 -21.919 1.00 96.46 235 TRP G N 1
ATOM 9100 C CA . TRP G 1 149 ? 24.406 -1.926 -22.750 1.00 105.21 235 TRP G CA 1
ATOM 9101 C C . TRP G 1 149 ? 23.711 -0.701 -22.162 1.00 111.04 235 TRP G C 1
ATOM 9102 O O . TRP G 1 149 ? 23.114 0.065 -22.918 1.00 119.23 235 TRP G O 1
ATOM 9113 N N . CYS G 1 150 ? 23.771 -0.494 -20.857 1.00 113.11 236 CYS G N 1
ATOM 9114 C CA . CYS G 1 150 ? 23.042 0.599 -20.225 1.00 115.47 236 CYS G CA 1
ATOM 9115 C C . CYS G 1 150 ? 23.448 1.975 -20.755 1.00 108.15 236 CYS G C 1
ATOM 9116 O O . CYS G 1 150 ? 24.599 2.210 -21.128 1.00 107.42 236 CYS G O 1
ATOM 9119 N N . ASP G 1 151 ? 22.469 2.888 -20.775 1.00 110.74 237 ASP G N 1
ATOM 9120 C CA . ASP G 1 151 ? 22.618 4.228 -21.345 1.00 115.60 237 ASP G CA 1
ATOM 9121 C C . ASP G 1 151 ? 23.623 5.034 -20.528 1.00 117.81 237 ASP G C 1
ATOM 9122 O O . ASP G 1 151 ? 23.345 5.422 -19.390 1.00 115.78 237 ASP G O 1
ATOM 9127 N N . GLU G 1 152 ? 24.790 5.286 -21.123 1.00 124.85 238 GLU G N 1
ATOM 9128 C CA . GLU G 1 152 ? 25.920 5.870 -20.403 1.00 126.92 238 GLU G CA 1
ATOM 9129 C C . GLU G 1 152 ? 25.644 7.282 -19.879 1.00 126.68 238 GLU G C 1
ATOM 9130 O O . GLU G 1 152 ? 26.030 7.613 -18.751 1.00 125.21 238 GLU G O 1
ATOM 9136 N N . ALA G 1 153 ? 25.001 8.134 -20.684 1.00 120.69 239 ALA G N 1
ATOM 9137 C CA . ALA G 1 153 ? 24.643 9.483 -20.234 1.00 113.08 239 ALA G CA 1
ATOM 9138 C C . ALA G 1 153 ? 23.721 9.486 -19.017 1.00 110.67 239 ALA G C 1
ATOM 9139 O O . ALA G 1 153 ? 23.896 10.301 -18.102 1.00 110.75 239 ALA G O 1
ATOM 9141 N N . GLU G 1 154 ? 22.724 8.602 -18.995 1.00 104.78 240 GLU G N 1
ATOM 9142 C CA . GLU G 1 154 ? 21.849 8.469 -17.831 1.00 98.60 240 GLU G CA 1
ATOM 9143 C C . GLU G 1 154 ? 22.604 8.039 -16.572 1.00 95.18 240 GLU G C 1
ATOM 9144 O O . GLU G 1 154 ? 22.377 8.581 -15.483 1.00 93.70 240 GLU G O 1
ATOM 9150 N N . MET G 1 155 ? 23.481 7.042 -16.694 1.00 96.68 241 MET G N 1
ATOM 9151 C CA . MET G 1 155 ? 24.350 6.636 -15.587 1.00 92.22 241 MET G CA 1
ATOM 9152 C C . MET G 1 155 ? 25.301 7.735 -15.108 1.00 84.05 241 MET G C 1
ATOM 9153 O O . MET G 1 155 ? 25.454 7.938 -13.898 1.00 80.27 241 MET G O 1
ATOM 9158 N N . ILE G 1 156 ? 25.935 8.460 -16.030 1.00 83.92 242 ILE G N 1
ATOM 9159 C CA . ILE G 1 156 ? 26.787 9.590 -15.652 1.00 92.30 242 ILE G CA 1
ATOM 9160 C C . ILE G 1 156 ? 26.028 10.628 -14.825 1.00 95.87 242 ILE G C 1
ATOM 9161 O O . ILE G 1 156 ? 26.537 11.127 -13.814 1.00 98.01 242 ILE G O 1
ATOM 9166 N N . GLU G 1 157 ? 24.824 11.001 -15.256 1.00 96.99 243 GLU G N 1
ATOM 9167 C CA . GLU G 1 157 ? 24.045 11.995 -14.517 1.00 97.37 243 GLU G CA 1
ATOM 9168 C C . GLU G 1 157 ? 23.681 11.544 -13.106 1.00 89.60 243 GLU G C 1
ATOM 9169 O O . GLU G 1 157 ? 23.836 12.303 -12.144 1.00 90.96 243 GLU G O 1
ATOM 9175 N N . LYS G 1 158 ? 23.192 10.310 -12.964 1.00 82.55 244 LYS G N 1
ATOM 9176 C CA . LYS G 1 158 ? 22.811 9.781 -11.652 1.00 73.53 244 LYS G CA 1
ATOM 9177 C C . LYS G 1 158 ? 23.971 9.679 -10.661 1.00 67.62 244 LYS G C 1
ATOM 9178 O O . LYS G 1 158 ? 23.833 10.069 -9.494 1.00 60.45 244 LYS G O 1
ATOM 9184 N N . ILE G 1 159 ? 25.114 9.145 -11.099 1.00 68.74 245 ILE G N 1
ATOM 9185 C CA . ILE G 1 159 ? 26.308 9.085 -10.248 1.00 67.76 245 ILE G CA 1
ATOM 9186 C C . ILE G 1 159 ? 26.815 10.474 -9.859 1.00 65.15 245 ILE G C 1
ATOM 9187 O O . ILE G 1 159 ? 27.066 10.750 -8.678 1.00 53.56 245 ILE G O 1
ATOM 9192 N N . SER G 1 160 ? 26.926 11.383 -10.828 1.00 72.64 246 SER G N 1
ATOM 9193 C CA . SER G 1 160 ? 27.322 12.756 -10.519 1.00 79.85 246 SER G CA 1
ATOM 9194 C C . SER G 1 160 ? 26.355 13.442 -9.561 1.00 88.01 246 SER G C 1
ATOM 9195 O O . SER G 1 160 ? 26.783 14.154 -8.644 1.00 94.03 246 SER G O 1
ATOM 9198 N N . THR G 1 161 ? 25.054 13.219 -9.737 1.00 90.17 247 THR G N 1
ATOM 9199 C CA . THR G 1 161 ? 24.065 13.702 -8.773 1.00 91.70 247 THR G CA 1
ATOM 9200 C C . THR G 1 161 ? 24.289 13.148 -7.365 1.00 93.89 247 THR G C 1
ATOM 9201 O O . THR G 1 161 ? 24.308 13.908 -6.391 1.00 102.12 247 THR G O 1
ATOM 9205 N N . ASP G 1 162 ? 24.464 11.831 -7.233 1.00 91.54 248 ASP G N 1
ATOM 9206 C CA . ASP G 1 162 ? 24.729 11.240 -5.921 1.00 94.74 248 ASP G CA 1
ATOM 9207 C C . ASP G 1 162 ? 26.024 11.732 -5.268 1.00 88.79 248 ASP G C 1
ATOM 9208 O O . ASP G 1 162 ? 26.029 12.066 -4.078 1.00 88.25 248 ASP G O 1
ATOM 9213 N N . VAL G 1 163 ? 27.129 11.790 -6.019 1.00 85.97 249 VAL G N 1
ATOM 9214 C CA . VAL G 1 163 ? 28.391 12.284 -5.454 1.00 86.04 249 VAL G CA 1
ATOM 9215 C C . VAL G 1 163 ? 28.267 13.725 -4.959 1.00 99.35 249 VAL G C 1
ATOM 9216 O O . VAL G 1 163 ? 28.688 14.053 -3.843 1.00 100.66 249 VAL G O 1
ATOM 9220 N N . SER G 1 164 ? 27.705 14.612 -5.786 1.00 110.61 250 SER G N 1
ATOM 9221 C CA . SER G 1 164 ? 27.525 16.006 -5.375 1.00 116.71 250 SER G CA 1
ATOM 9222 C C . SER G 1 164 ? 26.577 16.143 -4.181 1.00 120.95 250 SER G C 1
ATOM 9223 O O . SER G 1 164 ? 26.811 16.966 -3.287 1.00 127.10 250 SER G O 1
ATOM 9226 N N . ASN G 1 165 ? 25.492 15.362 -4.162 1.00 115.74 251 ASN G N 1
ATOM 9227 C CA . ASN G 1 165 ? 24.589 15.317 -3.010 1.00 112.37 251 ASN G CA 1
ATOM 9228 C C . ASN G 1 165 ? 25.275 14.845 -1.725 1.00 109.63 251 ASN G C 1
ATOM 9229 O O . ASN G 1 165 ? 25.046 15.412 -0.650 1.00 113.89 251 ASN G O 1
ATOM 9234 N N . MET G 1 166 ? 26.125 13.822 -1.810 1.00 104.51 252 MET G N 1
ATOM 9235 C CA . MET G 1 166 ? 26.892 13.385 -0.642 1.00 107.40 252 MET G CA 1
ATOM 9236 C C . MET G 1 166 ? 27.911 14.411 -0.157 1.00 111.25 252 MET G C 1
ATOM 9237 O O . MET G 1 166 ? 28.320 14.348 1.007 1.00 113.60 252 MET G O 1
ATOM 9242 N N . LEU G 1 167 ? 28.319 15.356 -1.000 1.00 113.65 253 LEU G N 1
ATOM 9243 C CA . LEU G 1 167 ? 29.242 16.409 -0.592 1.00 117.26 253 LEU G CA 1
ATOM 9244 C C . LEU G 1 167 ? 28.544 17.633 -0.008 1.00 132.46 253 LEU G C 1
ATOM 9245 O O . LEU G 1 167 ? 29.195 18.663 0.199 1.00 140.18 253 LEU G O 1
ATOM 9250 N N . ASP G 1 168 ? 27.247 17.547 0.269 1.00 142.97 254 ASP G N 1
ATOM 9251 C CA . ASP G 1 168 ? 26.575 18.570 1.063 1.00 153.16 254 ASP G CA 1
ATOM 9252 C C . ASP G 1 168 ? 26.985 18.472 2.533 1.00 157.34 254 ASP G C 1
ATOM 9253 O O . ASP G 1 168 ? 26.718 17.471 3.202 1.00 155.19 254 ASP G O 1
ATOM 9258 N N . ALA H 1 3 ? -25.122 17.238 -39.079 1.00 130.05 89 ALA H N 1
ATOM 9259 C CA . ALA H 1 3 ? -25.310 16.251 -38.022 1.00 123.91 89 ALA H CA 1
ATOM 9260 C C . ALA H 1 3 ? -26.117 16.821 -36.842 1.00 121.59 89 ALA H C 1
ATOM 9261 O O . ALA H 1 3 ? -26.588 17.961 -36.886 1.00 127.27 89 ALA H O 1
ATOM 9263 N N . LYS H 1 4 ? -26.280 16.018 -35.792 1.00 112.86 90 LYS H N 1
ATOM 9264 C CA . LYS H 1 4 ? -27.023 16.418 -34.602 1.00 107.37 90 LYS H CA 1
ATOM 9265 C C . LYS H 1 4 ? -26.175 16.411 -33.340 1.00 107.60 90 LYS H C 1
ATOM 9266 O O . LYS H 1 4 ? -26.329 17.303 -32.503 1.00 112.21 90 LYS H O 1
ATOM 9272 N N . HIS H 1 5 ? -25.277 15.435 -33.176 1.00 102.37 91 HIS H N 1
ATOM 9273 C CA . HIS H 1 5 ? -24.529 15.275 -31.936 1.00 100.21 91 HIS H CA 1
ATOM 9274 C C . HIS H 1 5 ? -23.090 14.885 -32.248 1.00 94.72 91 HIS H C 1
ATOM 9275 O O . HIS H 1 5 ? -22.777 14.421 -33.346 1.00 93.93 91 HIS H O 1
ATOM 9282 N N . ASP H 1 6 ? -22.219 15.044 -31.246 1.00 90.28 92 ASP H N 1
ATOM 9283 C CA . ASP H 1 6 ? -20.787 14.796 -31.403 1.00 83.23 92 ASP H CA 1
ATOM 9284 C C . ASP H 1 6 ? -20.401 13.395 -30.940 1.00 72.76 92 ASP H C 1
ATOM 9285 O O . ASP H 1 6 ? -19.808 12.620 -31.698 1.00 70.97 92 ASP H O 1
ATOM 9290 N N . VAL H 1 7 ? -20.722 13.054 -29.698 1.00 68.95 93 VAL H N 1
ATOM 9291 C CA . VAL H 1 7 ? -20.356 11.766 -29.125 1.00 69.94 93 VAL H CA 1
ATOM 9292 C C . VAL H 1 7 ? -21.623 11.002 -28.773 1.00 71.87 93 VAL H C 1
ATOM 9293 O O . VAL H 1 7 ? -22.536 11.547 -28.139 1.00 73.94 93 VAL H O 1
ATOM 9297 N N . PHE H 1 8 ? -21.658 9.735 -29.162 1.00 70.23 94 PHE H N 1
ATOM 9298 C CA . PHE H 1 8 ? -22.700 8.796 -28.755 1.00 69.40 94 PHE H CA 1
ATOM 9299 C C . PHE H 1 8 ? -22.063 7.709 -27.914 1.00 69.10 94 PHE H C 1
ATOM 9300 O O . PHE H 1 8 ? -21.328 6.862 -28.459 1.00 73.54 94 PHE H O 1
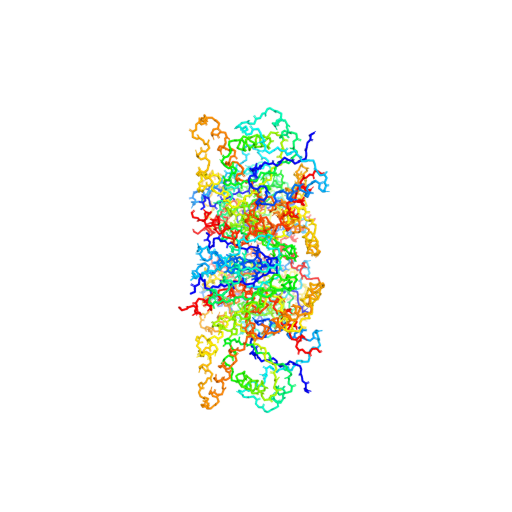ATOM 9308 N N . PRO H 1 9 ? -22.322 7.666 -26.609 1.00 65.64 95 PRO H N 1
ATOM 9309 C CA . PRO H 1 9 ? -21.761 6.590 -25.789 1.00 62.05 95 PRO H CA 1
ATOM 9310 C C . PRO H 1 9 ? -22.694 5.394 -25.731 1.00 58.92 95 PRO H C 1
ATOM 9311 O O . PRO H 1 9 ? -23.875 5.530 -25.386 1.00 63.42 95 PRO H O 1
ATOM 9315 N N . SER H 1 10 ? -22.156 4.212 -26.016 1.00 54.72 96 SER H N 1
ATOM 9316 C CA . SER H 1 10 ? -22.902 2.964 -25.924 1.00 60.90 96 SER H CA 1
ATOM 9317 C C . SER H 1 10 ? -22.329 2.129 -24.793 1.00 58.17 96 SER H C 1
ATOM 9318 O O . SER H 1 10 ? -21.161 1.744 -24.840 1.00 58.89 96 SER H O 1
ATOM 9321 N N . PHE H 1 11 ? -23.147 1.866 -23.780 1.00 63.74 97 PHE H N 1
ATOM 9322 C CA . PHE H 1 11 ? -22.658 1.306 -22.528 1.00 72.67 97 PHE H CA 1
ATOM 9323 C C . PHE H 1 11 ? -23.830 0.645 -21.816 1.00 75.53 97 PHE H C 1
ATOM 9324 O O . PHE H 1 11 ? -24.998 0.953 -22.079 1.00 74.51 97 PHE H O 1
ATOM 9332 N N . HIS H 1 12 ? -23.499 -0.253 -20.893 1.00 77.90 98 HIS H N 1
ATOM 9333 C CA . HIS H 1 12 ? -24.480 -0.786 -19.958 1.00 73.76 98 HIS H CA 1
ATOM 9334 C C . HIS H 1 12 ? -24.488 0.069 -18.697 1.00 70.09 98 HIS H C 1
ATOM 9335 O O . HIS H 1 12 ? -23.428 0.436 -18.176 1.00 66.51 98 HIS H O 1
ATOM 9342 N N . GLY H 1 13 ? -25.690 0.367 -18.201 1.00 68.39 99 GLY H N 1
ATOM 9343 C CA . GLY H 1 13 ? -25.848 1.373 -17.165 1.00 68.00 99 GLY H CA 1
ATOM 9344 C C . GLY H 1 13 ? -25.103 1.068 -15.881 1.00 76.24 99 GLY H C 1
ATOM 9345 O O . GLY H 1 13 ? -24.770 1.993 -15.132 1.00 82.49 99 GLY H O 1
ATOM 9346 N N . ALA H 1 14 ? -24.827 -0.209 -15.610 1.00 77.51 100 ALA H N 1
ATOM 9347 C CA . ALA H 1 14 ? -24.113 -0.594 -14.399 1.00 79.21 100 ALA H CA 1
ATOM 9348 C C . ALA H 1 14 ? -22.616 -0.304 -14.446 1.00 77.76 100 ALA H C 1
ATOM 9349 O O . ALA H 1 14 ? -21.968 -0.331 -13.394 1.00 83.83 100 ALA H O 1
ATOM 9351 N N . ASP H 1 15 ? -22.047 -0.039 -15.619 1.00 74.17 101 ASP H N 1
ATOM 9352 C CA . ASP H 1 15 ? -20.615 0.279 -15.722 1.00 73.98 101 ASP H CA 1
ATOM 9353 C C . ASP H 1 15 ? -20.295 1.783 -15.609 1.00 73.24 101 ASP H C 1
ATOM 9354 O O . ASP H 1 15 ? -21.166 2.610 -15.301 1.00 73.32 101 ASP H O 1
ATOM 9359 N N . SER H 1 22 ? -20.328 8.573 -16.557 1.00 117.31 108 SER H N 1
ATOM 9360 C CA . SER H 1 22 ? -20.421 9.529 -15.459 1.00 122.79 108 SER H CA 1
ATOM 9361 C C . SER H 1 22 ? -19.361 10.615 -15.612 1.00 131.03 108 SER H C 1
ATOM 9362 O O . SER H 1 22 ? -19.578 11.632 -16.271 1.00 132.50 108 SER H O 1
ATOM 9365 N N . HIS H 1 23 ? -18.221 10.384 -14.961 1.00 135.70 109 HIS H N 1
ATOM 9366 C CA . HIS H 1 23 ? -17.156 11.381 -14.877 1.00 135.30 109 HIS H CA 1
ATOM 9367 C C . HIS H 1 23 ? -16.625 11.792 -16.249 1.00 126.53 109 HIS H C 1
ATOM 9368 O O . HIS H 1 23 ? -16.346 12.974 -16.482 1.00 123.43 109 HIS H O 1
ATOM 9375 N N . ILE H 1 24 ? -16.476 10.834 -17.167 1.00 122.59 110 ILE H N 1
ATOM 9376 C CA . ILE H 1 24 ? -16.074 11.164 -18.535 1.00 117.42 110 ILE H CA 1
ATOM 9377 C C . ILE H 1 24 ? -17.079 12.103 -19.200 1.00 119.90 110 ILE H C 1
ATOM 9378 O O . ILE H 1 24 ? -16.696 13.082 -19.852 1.00 118.31 110 ILE H O 1
ATOM 9383 N N . LEU H 1 25 ? -18.376 11.821 -19.053 1.00 121.41 111 LEU H N 1
ATOM 9384 C CA . LEU H 1 25 ? -19.406 12.627 -19.706 1.00 126.46 111 LEU H CA 1
ATOM 9385 C C . LEU H 1 25 ? -19.588 13.994 -19.056 1.00 134.94 111 LEU H C 1
ATOM 9386 O O . LEU H 1 25 ? -19.995 14.948 -19.729 1.00 137.41 111 LEU H O 1
ATOM 9391 N N . GLU H 1 26 ? -19.310 14.104 -17.759 1.00 140.89 112 GLU H N 1
ATOM 9392 C CA . GLU H 1 26 ? -19.182 15.414 -17.124 1.00 148.12 112 GLU H CA 1
ATOM 9393 C C . GLU H 1 26 ? -18.081 16.263 -17.754 1.00 144.81 112 GLU H C 1
ATOM 9394 O O . GLU H 1 26 ? -18.265 17.466 -17.974 1.00 147.88 112 GLU H O 1
ATOM 9400 N N . SER H 1 27 ? -16.935 15.656 -18.060 1.00 131.57 113 SER H N 1
ATOM 9401 C CA . SER H 1 27 ? -15.890 16.354 -18.806 1.00 118.98 113 SER H CA 1
ATOM 9402 C C . SER H 1 27 ? -16.330 16.787 -20.207 1.00 117.32 113 SER H C 1
ATOM 9403 O O . SER H 1 27 ? -16.016 17.903 -20.635 1.00 119.47 113 SER H O 1
ATOM 9406 N N . PHE H 1 28 ? -17.040 15.923 -20.943 1.00 111.91 114 PHE H N 1
ATOM 9407 C CA . PHE H 1 28 ? -17.470 16.273 -22.300 1.00 112.87 114 PHE H CA 1
ATOM 9408 C C . PHE H 1 28 ? -18.325 17.538 -22.363 1.00 126.56 114 PHE H C 1
ATOM 9409 O O . PHE H 1 28 ? -18.057 18.431 -23.175 1.00 130.82 114 PHE H O 1
ATOM 9417 N N . ARG H 1 29 ? -19.366 17.635 -21.529 1.00 137.86 115 ARG H N 1
ATOM 9418 C CA . ARG H 1 29 ? -20.228 18.819 -21.566 1.00 143.59 115 ARG H CA 1
ATOM 9419 C C . ARG H 1 29 ? -19.500 20.103 -21.169 1.00 145.73 115 ARG H C 1
ATOM 9420 O O . ARG H 1 29 ? -19.743 21.164 -21.757 1.00 148.68 115 ARG H O 1
ATOM 9428 N N . ARG H 1 30 ? -18.618 20.036 -20.168 1.00 141.81 116 ARG H N 1
ATOM 9429 C CA . ARG H 1 30 ? -17.753 21.173 -19.854 1.00 141.48 116 ARG H CA 1
ATOM 9430 C C . ARG H 1 30 ? -16.825 21.539 -21.006 1.00 142.52 116 ARG H C 1
ATOM 9431 O O . ARG H 1 30 ? -16.659 22.724 -21.324 1.00 146.94 116 ARG H O 1
ATOM 9439 N N . LYS H 1 31 ? -16.209 20.545 -21.638 1.00 138.89 117 LYS H N 1
ATOM 9440 C CA . LYS H 1 31 ? -15.229 20.803 -22.684 1.00 141.96 117 LYS H CA 1
ATOM 9441 C C . LYS H 1 31 ? -15.885 21.215 -23.998 1.00 148.06 117 LYS H C 1
ATOM 9442 O O . LYS H 1 31 ? -15.208 21.769 -24.873 1.00 149.79 117 LYS H O 1
ATOM 9448 N N . GLY H 1 32 ? -17.177 20.966 -24.148 1.00 152.46 118 GLY H N 1
ATOM 9449 C CA . GLY H 1 32 ? -17.973 21.529 -25.213 1.00 149.02 118 GLY H CA 1
ATOM 9450 C C . GLY H 1 32 ? -18.477 20.498 -26.195 1.00 140.75 118 GLY H C 1
ATOM 9451 O O . GLY H 1 32 ? -18.753 20.850 -27.349 1.00 142.10 118 GLY H O 1
ATOM 9452 N N . ILE H 1 33 ? -18.587 19.244 -25.777 1.00 126.87 119 ILE H N 1
ATOM 9453 C CA . ILE H 1 33 ? -18.847 18.111 -26.650 1.00 111.05 119 ILE H CA 1
ATOM 9454 C C . ILE H 1 33 ? -20.304 17.694 -26.498 1.00 103.88 119 ILE H C 1
ATOM 9455 O O . ILE H 1 33 ? -20.718 17.237 -25.426 1.00 99.27 119 ILE H O 1
ATOM 9460 N N . ASP H 1 34 ? -21.081 17.838 -27.571 1.00 102.36 120 ASP H N 1
ATOM 9461 C CA . ASP H 1 34 ? -22.524 17.606 -27.534 1.00 104.76 120 ASP H CA 1
ATOM 9462 C C . ASP H 1 34 ? -22.786 16.102 -27.514 1.00 100.82 120 ASP H C 1
ATOM 9463 O O . ASP H 1 34 ? -22.517 15.403 -28.497 1.00 100.42 120 ASP H O 1
ATOM 9468 N N . THR H 1 35 ? -23.341 15.606 -26.409 1.00 99.97 121 THR H N 1
ATOM 9469 C CA . THR H 1 35 ? -23.405 14.177 -26.121 1.00 89.77 121 THR H CA 1
ATOM 9470 C C . THR H 1 35 ? -24.859 13.756 -25.969 1.00 88.28 121 THR H C 1
ATOM 9471 O O . THR H 1 35 ? -25.592 14.322 -25.149 1.00 94.39 121 THR H O 1
ATOM 9475 N N . PHE H 1 36 ? -25.278 12.773 -26.760 1.00 81.89 122 PHE H N 1
ATOM 9476 C CA . PHE H 1 36 ? -26.622 12.221 -26.649 1.00 87.07 122 PHE H CA 1
ATOM 9477 C C . PHE H 1 36 ? -26.585 11.012 -25.723 1.00 89.91 122 PHE H C 1
ATOM 9478 O O . PHE H 1 36 ? -25.906 10.023 -26.019 1.00 88.70 122 PHE H O 1
ATOM 9486 N N . ILE H 1 37 ? -27.336 11.070 -24.625 1.00 93.63 123 ILE H N 1
ATOM 9487 C CA . ILE H 1 37 ? -27.335 10.001 -23.634 1.00 93.86 123 ILE H CA 1
ATOM 9488 C C . ILE H 1 37 ? -28.741 9.431 -23.537 1.00 94.09 123 ILE H C 1
ATOM 9489 O O . ILE H 1 37 ? -29.702 10.169 -23.293 1.00 92.34 123 ILE H O 1
ATOM 9494 N N . ASP H 1 38 ? -28.852 8.113 -23.714 1.00 95.02 124 ASP H N 1
ATOM 9495 C CA . ASP H 1 38 ? -30.080 7.377 -23.450 1.00 102.25 124 ASP H CA 1
ATOM 9496 C C . ASP H 1 38 ? -29.729 6.250 -22.490 1.00 102.02 124 ASP H C 1
ATOM 9497 O O . ASP H 1 38 ? -28.851 5.431 -22.784 1.00 97.32 124 ASP H O 1
ATOM 9502 N N . ASN H 1 39 ? -30.435 6.201 -21.358 1.00 107.22 125 ASN H N 1
ATOM 9503 C CA . ASN H 1 39 ? -30.161 5.234 -20.306 1.00 105.11 125 ASN H CA 1
ATOM 9504 C C . ASN H 1 39 ? -31.052 4.005 -20.394 1.00 105.50 125 ASN H C 1
ATOM 9505 O O . ASN H 1 39 ? -30.983 3.146 -19.507 1.00 105.62 125 ASN H O 1
ATOM 9510 N N . ASN H 1 40 ? -31.909 3.927 -21.421 1.00 109.83 126 ASN H N 1
ATOM 9511 C CA . ASN H 1 40 ? -32.827 2.802 -21.637 1.00 112.31 126 ASN H CA 1
ATOM 9512 C C . ASN H 1 40 ? -33.954 2.837 -20.599 1.00 113.77 126 ASN H C 1
ATOM 9513 O O . ASN H 1 40 ? -34.299 1.821 -19.997 1.00 113.72 126 ASN H O 1
ATOM 9518 N N . ILE H 1 41 ? -34.520 4.029 -20.376 1.00 118.47 127 ILE H N 1
ATOM 9519 C CA . ILE H 1 41 ? -35.430 4.237 -19.250 1.00 126.90 127 ILE H CA 1
ATOM 9520 C C . ILE H 1 41 ? -36.754 3.508 -19.436 1.00 126.37 127 ILE H C 1
ATOM 9521 O O . ILE H 1 41 ? -37.481 3.303 -18.459 1.00 126.31 127 ILE H O 1
ATOM 9526 N N . GLU H 1 42 ? -37.090 3.119 -20.661 1.00 126.38 128 GLU H N 1
ATOM 9527 C CA . GLU H 1 42 ? -38.297 2.349 -20.930 1.00 128.46 128 GLU H CA 1
ATOM 9528 C C . GLU H 1 42 ? -38.010 0.851 -20.929 1.00 122.39 128 GLU H C 1
ATOM 9529 O O . GLU H 1 42 ? -38.937 0.049 -21.094 1.00 119.26 128 GLU H O 1
ATOM 9535 N N . ARG H 1 43 ? -36.733 0.484 -20.747 1.00 120.20 129 ARG H N 1
ATOM 9536 C CA . ARG H 1 43 ? -36.214 -0.882 -20.606 1.00 118.24 129 ARG H CA 1
ATOM 9537 C C . ARG H 1 43 ? -36.531 -1.741 -21.829 1.00 120.29 129 ARG H C 1
ATOM 9538 O O . ARG H 1 43 ? -36.581 -2.974 -21.757 1.00 116.06 129 ARG H O 1
ATOM 9546 N N . SER H 1 44 ? -36.717 -1.057 -22.954 1.00 127.63 130 SER H N 1
ATOM 9547 C CA . SER H 1 44 ? -36.989 -1.664 -24.247 1.00 128.00 130 SER H CA 1
ATOM 9548 C C . SER H 1 44 ? -35.835 -2.556 -24.691 1.00 122.29 130 SER H C 1
ATOM 9549 O O . SER H 1 44 ? -34.671 -2.332 -24.345 1.00 118.50 130 SER H O 1
ATOM 9552 N N . LYS H 1 45 ? -36.179 -3.590 -25.453 1.00 116.18 131 LYS H N 1
ATOM 9553 C CA . LYS H 1 45 ? -35.235 -4.612 -25.885 1.00 107.40 131 LYS H CA 1
ATOM 9554 C C . LYS H 1 45 ? -34.734 -4.403 -27.309 1.00 103.31 131 LYS H C 1
ATOM 9555 O O . LYS H 1 45 ? -33.989 -5.249 -27.811 1.00 99.90 131 LYS H O 1
ATOM 9561 N N . SER H 1 46 ? -35.125 -3.310 -27.969 1.00 104.46 132 SER H N 1
ATOM 9562 C CA . SER H 1 46 ? -34.702 -3.028 -29.339 1.00 104.49 132 SER H CA 1
ATOM 9563 C C . SER H 1 46 ? -34.769 -1.525 -29.602 1.00 100.81 132 SER H C 1
ATOM 9564 O O . SER H 1 46 ? -35.507 -0.790 -28.939 1.00 101.70 132 SER H O 1
ATOM 9567 N N . ILE H 1 47 ? -33.987 -1.090 -30.600 1.00 97.75 133 ILE H N 1
ATOM 9568 C CA . ILE H 1 47 ? -33.572 0.314 -30.710 1.00 96.54 133 ILE H CA 1
ATOM 9569 C C . ILE H 1 47 ? -34.765 1.254 -30.862 1.00 100.58 133 ILE H C 1
ATOM 9570 O O . ILE H 1 47 ? -34.893 2.244 -30.128 1.00 105.28 133 ILE H O 1
ATOM 9575 N N . GLY H 1 48 ? -35.658 0.960 -31.805 1.00 94.55 134 GLY H N 1
ATOM 9576 C CA . GLY H 1 48 ? -36.639 1.922 -32.256 1.00 92.07 134 GLY H CA 1
ATOM 9577 C C . GLY H 1 48 ? -35.989 2.984 -33.130 1.00 88.31 134 GLY H C 1
ATOM 9578 O O . GLY H 1 48 ? -34.802 3.299 -32.985 1.00 80.70 134 GLY H O 1
ATOM 9579 N N . PRO H 1 49 ? -36.759 3.565 -34.059 1.00 92.44 135 PRO H N 1
ATOM 9580 C CA . PRO H 1 49 ? -36.114 4.320 -35.154 1.00 93.63 135 PRO H CA 1
ATOM 9581 C C . PRO H 1 49 ? -35.528 5.655 -34.721 1.00 100.83 135 PRO H C 1
ATOM 9582 O O . PRO H 1 49 ? -34.482 6.065 -35.239 1.00 94.80 135 PRO H O 1
ATOM 9586 N N . GLU H 1 50 ? -36.182 6.340 -33.784 1.00 112.68 136 GLU H N 1
ATOM 9587 C CA . GLU H 1 50 ? -35.731 7.652 -33.327 1.00 107.49 136 GLU H CA 1
ATOM 9588 C C . GLU H 1 50 ? -34.353 7.597 -32.677 1.00 96.73 136 GLU H C 1
ATOM 9589 O O . GLU H 1 50 ? -33.534 8.508 -32.862 1.00 96.42 136 GLU H O 1
ATOM 9595 N N . LEU H 1 51 ? -34.084 6.545 -31.900 1.00 91.14 137 LEU H N 1
ATOM 9596 C CA . LEU H 1 51 ? -32.739 6.299 -31.374 1.00 78.71 137 LEU H CA 1
ATOM 9597 C C . LEU H 1 51 ? -31.716 5.979 -32.464 1.00 72.97 137 LEU H C 1
ATOM 9598 O O . LEU H 1 51 ? -30.546 6.360 -32.343 1.00 70.95 137 LEU H O 1
ATOM 9603 N N . LYS H 1 52 ? -32.111 5.246 -33.512 1.00 73.66 138 LYS H N 1
ATOM 9604 C CA . LYS H 1 52 ? -31.208 5.038 -34.649 1.00 67.17 138 LYS H CA 1
ATOM 9605 C C . LYS H 1 52 ? -30.763 6.343 -35.300 1.00 68.04 138 LYS H C 1
ATOM 9606 O O . LYS H 1 52 ? -29.578 6.512 -35.618 1.00 68.35 138 LYS H O 1
ATOM 9612 N N . GLU H 1 53 ? -31.689 7.281 -35.497 1.00 71.84 139 GLU H N 1
ATOM 9613 C CA . GLU H 1 53 ? -31.328 8.601 -36.011 1.00 75.59 139 GLU H CA 1
ATOM 9614 C C . GLU H 1 53 ? -30.310 9.324 -35.130 1.00 70.01 139 GLU H C 1
ATOM 9615 O O . GLU H 1 53 ? -29.374 9.951 -35.642 1.00 70.64 139 GLU H O 1
ATOM 9621 N N . ALA H 1 54 ? -30.444 9.213 -33.809 1.00 65.98 140 ALA H N 1
ATOM 9622 C CA . ALA H 1 54 ? -29.418 9.743 -32.916 1.00 65.50 140 ALA H CA 1
ATOM 9623 C C . ALA H 1 54 ? -28.044 9.113 -33.146 1.00 71.70 140 ALA H C 1
ATOM 9624 O O . ALA H 1 54 ? -27.033 9.824 -33.176 1.00 81.01 140 ALA H O 1
ATOM 9626 N N . ILE H 1 55 ? -27.975 7.790 -33.307 1.00 69.70 141 ILE H N 1
ATOM 9627 C CA . ILE H 1 55 ? -26.712 7.148 -33.692 1.00 66.10 141 ILE H CA 1
ATOM 9628 C C . ILE H 1 55 ? -26.197 7.636 -35.048 1.00 65.22 141 ILE H C 1
ATOM 9629 O O . ILE H 1 55 ? -25.015 7.972 -35.184 1.00 57.52 141 ILE H O 1
ATOM 9634 N N . LYS H 1 56 ? -27.073 7.715 -36.056 1.00 70.84 142 LYS H N 1
ATOM 9635 C CA . LYS H 1 56 ? -26.662 8.222 -37.369 1.00 74.47 142 LYS H CA 1
ATOM 9636 C C . LYS H 1 56 ? -26.108 9.640 -37.304 1.00 80.78 142 LYS H C 1
ATOM 9637 O O . LYS H 1 56 ? -25.078 9.937 -37.923 1.00 83.72 142 LYS H O 1
ATOM 9643 N N . GLY H 1 57 ? -26.750 10.516 -36.544 1.00 80.81 143 GLY H N 1
ATOM 9644 C CA . GLY H 1 57 ? -26.338 11.900 -36.480 1.00 80.97 143 GLY H CA 1
ATOM 9645 C C . GLY H 1 57 ? -25.162 12.217 -35.588 1.00 80.88 143 GLY H C 1
ATOM 9646 O O . GLY H 1 57 ? -24.924 13.395 -35.306 1.00 88.60 143 GLY H O 1
ATOM 9647 N N . SER H 1 58 ? -24.392 11.218 -35.166 1.00 75.56 144 SER H N 1
ATOM 9648 C CA . SER H 1 58 ? -23.287 11.425 -34.237 1.00 71.69 144 SER H CA 1
ATOM 9649 C C . SER H 1 58 ? -21.953 11.172 -34.930 1.00 70.71 144 SER H C 1
ATOM 9650 O O . SER H 1 58 ? -21.731 10.085 -35.472 1.00 70.92 144 SER H O 1
ATOM 9653 N N . LYS H 1 59 ? -21.052 12.162 -34.874 1.00 72.07 145 LYS H N 1
ATOM 9654 C CA . LYS H 1 59 ? -19.735 11.998 -35.489 1.00 75.38 145 LYS H CA 1
ATOM 9655 C C . LYS H 1 59 ? -18.961 10.856 -34.852 1.00 75.20 145 LYS H C 1
ATOM 9656 O O . LYS H 1 59 ? -18.307 10.079 -35.556 1.00 78.37 145 LYS H O 1
ATOM 9662 N N . ILE H 1 60 ? -19.007 10.744 -33.526 1.00 72.58 146 ILE H N 1
ATOM 9663 C CA . ILE H 1 60 ? -18.215 9.764 -32.796 1.00 65.73 146 ILE H CA 1
ATOM 9664 C C . ILE H 1 60 ? -19.154 8.871 -32.003 1.00 61.99 146 ILE H C 1
ATOM 9665 O O . ILE H 1 60 ? -20.104 9.357 -31.378 1.00 61.07 146 ILE H O 1
ATOM 9670 N N . ALA H 1 61 ? -18.885 7.563 -32.026 1.00 61.60 147 ALA H N 1
ATOM 9671 C CA . ALA H 1 61 ? -19.498 6.602 -31.112 1.00 55.20 147 ALA H CA 1
ATOM 9672 C C . ALA H 1 61 ? -18.432 5.956 -30.235 1.00 53.38 147 ALA H C 1
ATOM 9673 O O . ALA H 1 61 ? -17.409 5.485 -30.742 1.00 50.26 147 ALA H O 1
ATOM 9675 N N . ILE H 1 62 ? -18.708 5.870 -28.936 1.00 54.64 148 ILE H N 1
ATOM 9676 C CA . ILE H 1 62 ? -17.816 5.256 -27.955 1.00 56.78 148 ILE H CA 1
ATOM 9677 C C . ILE H 1 62 ? -18.536 4.038 -27.402 1.00 57.60 148 ILE H C 1
ATOM 9678 O O . ILE H 1 62 ? -19.647 4.164 -26.874 1.00 60.87 148 ILE H O 1
ATOM 9683 N N . VAL H 1 63 ? -17.943 2.859 -27.572 1.00 54.95 149 VAL H N 1
ATOM 9684 C CA . VAL H 1 63 ? -18.572 1.596 -27.185 1.00 57.90 149 VAL H CA 1
ATOM 9685 C C . VAL H 1 63 ? -17.805 1.003 -26.002 1.00 59.98 149 VAL H C 1
ATOM 9686 O O . VAL H 1 63 ? -16.645 0.596 -26.143 1.00 59.96 149 VAL H O 1
ATOM 9690 N N . LEU H 1 64 ? -18.456 0.924 -24.837 1.00 59.13 150 LEU H N 1
ATOM 9691 C CA . LEU H 1 64 ? -17.857 0.331 -23.636 1.00 61.16 150 LEU H CA 1
ATOM 9692 C C . LEU H 1 64 ? -18.210 -1.152 -23.563 1.00 64.52 150 LEU H C 1
ATOM 9693 O O . LEU H 1 64 ? -19.251 -1.530 -23.021 1.00 74.23 150 LEU H O 1
ATOM 9698 N N . LEU H 1 65 ? -17.302 -2.004 -24.032 1.00 57.98 151 LEU H N 1
ATOM 9699 C CA . LEU H 1 65 ? -17.563 -3.433 -24.151 1.00 55.35 151 LEU H CA 1
ATOM 9700 C C . LEU H 1 65 ? -17.177 -4.176 -22.878 1.00 66.84 151 LEU H C 1
ATOM 9701 O O . LEU H 1 65 ? -16.113 -3.925 -22.300 1.00 76.18 151 LEU H O 1
ATOM 9706 N N . SER H 1 66 ? -18.078 -5.038 -22.409 1.00 64.41 152 SER H N 1
ATOM 9707 C CA . SER H 1 66 ? -17.925 -5.734 -21.135 1.00 60.62 152 SER H CA 1
ATOM 9708 C C . SER H 1 66 ? -18.855 -6.936 -21.168 1.00 62.32 152 SER H C 1
ATOM 9709 O O . SER H 1 66 ? -19.690 -7.064 -22.066 1.00 61.71 152 SER H O 1
ATOM 9712 N N . ARG H 1 67 ? -18.686 -7.837 -20.194 1.00 69.38 153 ARG H N 1
ATOM 9713 C CA . ARG H 1 67 ? -19.631 -8.947 -20.060 1.00 77.13 153 ARG H CA 1
ATOM 9714 C C . ARG H 1 67 ? -21.056 -8.475 -19.794 1.00 79.06 153 ARG H C 1
ATOM 9715 O O . ARG H 1 67 ? -22.016 -9.071 -20.297 1.00 83.50 153 ARG H O 1
ATOM 9723 N N . LYS H 1 68 ? -21.220 -7.419 -19.000 1.00 81.61 154 LYS H N 1
ATOM 9724 C CA . LYS H 1 68 ? -22.532 -6.790 -18.849 1.00 89.56 154 LYS H CA 1
ATOM 9725 C C . LYS H 1 68 ? -23.077 -6.197 -20.150 1.00 86.33 154 LYS H C 1
ATOM 9726 O O . LYS H 1 68 ? -24.294 -6.226 -20.375 1.00 87.67 154 LYS H O 1
ATOM 9732 N N . TYR H 1 69 ? -22.214 -5.669 -21.018 1.00 83.63 155 TYR H N 1
ATOM 9733 C CA . TYR H 1 69 ? -22.668 -5.234 -22.341 1.00 81.55 155 TYR H CA 1
ATOM 9734 C C . TYR H 1 69 ? -23.311 -6.379 -23.124 1.00 79.98 155 TYR H C 1
ATOM 9735 O O . TYR H 1 69 ? -24.352 -6.196 -23.769 1.00 79.02 155 TYR H O 1
ATOM 9744 N N . ALA H 1 70 ? -22.724 -7.575 -23.053 1.00 75.95 156 ALA H N 1
ATOM 9745 C CA . ALA H 1 70 ? -23.220 -8.729 -23.794 1.00 71.44 156 ALA H CA 1
ATOM 9746 C C . ALA H 1 70 ? -24.535 -9.287 -23.263 1.00 75.67 156 ALA H C 1
ATOM 9747 O O . ALA H 1 70 ? -25.171 -10.071 -23.974 1.00 83.14 156 ALA H O 1
ATOM 9749 N N . SER H 1 71 ? -24.964 -8.917 -22.054 1.00 75.55 157 SER H N 1
ATOM 9750 C CA . SER H 1 71 ? -26.218 -9.417 -21.488 1.00 78.11 157 SER H CA 1
ATOM 9751 C C . SER H 1 71 ? -27.425 -8.544 -21.818 1.00 76.18 157 SER H C 1
ATOM 9752 O O . SER H 1 71 ? -28.532 -8.852 -21.362 1.00 80.88 157 SER H O 1
ATOM 9755 N N . SER H 1 72 ? -27.253 -7.499 -22.624 1.00 72.23 158 SER H N 1
ATOM 9756 C CA . SER H 1 72 ? -28.340 -6.607 -23.010 1.00 75.68 158 SER H CA 1
ATOM 9757 C C . SER H 1 72 ? -28.528 -6.665 -24.518 1.00 73.81 158 SER H C 1
ATOM 9758 O O . SER H 1 72 ? -27.628 -6.287 -25.278 1.00 71.38 158 SER H O 1
ATOM 9761 N N . SER H 1 73 ? -29.715 -7.100 -24.939 1.00 77.17 159 SER H N 1
ATOM 9762 C CA . SER H 1 73 ? -30.079 -7.067 -26.351 1.00 76.20 159 SER H CA 1
ATOM 9763 C C . SER H 1 73 ? -30.056 -5.650 -26.897 1.00 74.83 159 SER H C 1
ATOM 9764 O O . SER H 1 73 ? -29.614 -5.413 -28.027 1.00 69.77 159 SER H O 1
ATOM 9767 N N . TRP H 1 74 ? -30.548 -4.700 -26.106 1.00 79.26 160 TRP H N 1
ATOM 9768 C CA . TRP H 1 74 ? -30.540 -3.294 -26.495 1.00 77.69 160 TRP H CA 1
ATOM 9769 C C . TRP H 1 74 ? -29.130 -2.750 -26.728 1.00 73.78 160 TRP H C 1
ATOM 9770 O O . TRP H 1 74 ? -28.893 -2.059 -27.723 1.00 70.73 160 TRP H O 1
ATOM 9781 N N . CYS H 1 75 ? -28.170 -3.065 -25.850 1.00 72.12 161 CYS H N 1
ATOM 9782 C CA . CYS H 1 75 ? -26.779 -2.695 -26.130 1.00 66.96 161 CYS H CA 1
ATOM 9783 C C . CYS H 1 75 ? -26.241 -3.325 -27.408 1.00 62.25 161 CYS H C 1
ATOM 9784 O O . CYS H 1 75 ? -25.585 -2.653 -28.211 1.00 58.79 161 CYS H O 1
ATOM 9787 N N . LEU H 1 76 ? -26.471 -4.623 -27.594 1.00 61.81 162 LEU H N 1
ATOM 9788 C CA . LEU H 1 76 ? -26.029 -5.290 -28.818 1.00 60.22 162 LEU H CA 1
ATOM 9789 C C . LEU H 1 76 ? -26.665 -4.713 -30.082 1.00 66.77 162 LEU H C 1
ATOM 9790 O O . LEU H 1 76 ? -25.982 -4.529 -31.097 1.00 71.14 162 LEU H O 1
ATOM 9795 N N . ASP H 1 77 ? -27.949 -4.375 -30.035 1.00 68.10 163 ASP H N 1
ATOM 9796 C CA . ASP H 1 77 ? -28.552 -3.652 -31.152 1.00 71.61 163 ASP H CA 1
ATOM 9797 C C . ASP H 1 77 ? -27.881 -2.302 -31.427 1.00 73.45 163 ASP H C 1
ATOM 9798 O O . ASP H 1 77 ? -27.647 -1.946 -32.590 1.00 84.06 163 ASP H O 1
ATOM 9803 N N . GLU H 1 78 ? -27.563 -1.536 -30.381 1.00 66.82 164 GLU H N 1
ATOM 9804 C CA . GLU H 1 78 ? -26.793 -0.307 -30.575 1.00 69.33 164 GLU H CA 1
ATOM 9805 C C . GLU H 1 78 ? -25.461 -0.539 -31.287 1.00 73.23 164 GLU H C 1
ATOM 9806 O O . GLU H 1 78 ? -25.100 0.221 -32.192 1.00 76.96 164 GLU H O 1
ATOM 9812 N N . LEU H 1 79 ? -24.714 -1.573 -30.891 1.00 66.86 165 LEU H N 1
ATOM 9813 C CA . LEU H 1 79 ? -23.454 -1.886 -31.563 1.00 59.89 165 LEU H CA 1
ATOM 9814 C C . LEU H 1 79 ? -23.638 -2.152 -33.049 1.00 62.39 165 LEU H C 1
ATOM 9815 O O . LEU H 1 79 ? -22.903 -1.607 -33.880 1.00 64.33 165 LEU H O 1
ATOM 9820 N N . ALA H 1 80 ? -24.645 -2.946 -33.405 1.00 63.35 166 ALA H N 1
ATOM 9821 C CA . ALA H 1 80 ? -24.910 -3.225 -34.814 1.00 66.20 166 ALA H CA 1
ATOM 9822 C C . ALA H 1 80 ? -25.187 -1.961 -35.626 1.00 72.80 166 ALA H C 1
ATOM 9823 O O . ALA H 1 80 ? -24.603 -1.764 -36.700 1.00 77.07 166 ALA H O 1
ATOM 9825 N N . GLU H 1 81 ? -26.022 -1.063 -35.105 1.00 70.39 167 GLU H N 1
ATOM 9826 C CA . GLU H 1 81 ? -26.245 0.222 -35.769 1.00 76.95 167 GLU H CA 1
ATOM 9827 C C . GLU H 1 81 ? -24.985 1.079 -35.869 1.00 82.29 167 GLU H C 1
ATOM 9828 O O . GLU H 1 81 ? -24.712 1.669 -36.923 1.00 88.14 167 GLU H O 1
ATOM 9834 N N . ILE H 1 82 ? -24.198 1.146 -34.796 1.00 75.99 168 ILE H N 1
ATOM 9835 C CA . ILE H 1 82 ? -22.914 1.846 -34.830 1.00 65.26 168 ILE H CA 1
ATOM 9836 C C . ILE H 1 82 ? -21.969 1.267 -35.881 1.00 67.57 168 ILE H C 1
ATOM 9837 O O . ILE H 1 82 ? -21.411 2.006 -36.700 1.00 68.28 168 ILE H O 1
ATOM 9842 N N . MET H 1 83 ? -21.836 -0.062 -35.930 1.00 69.07 169 MET H N 1
ATOM 9843 C CA . MET H 1 83 ? -20.933 -0.671 -36.910 1.00 66.89 169 MET H CA 1
ATOM 9844 C C . MET H 1 83 ? -21.312 -0.396 -38.359 1.00 76.29 169 MET H C 1
ATOM 9845 O O . MET H 1 83 ? -20.428 -0.148 -39.187 1.00 83.80 169 MET H O 1
ATOM 9850 N N . ILE H 1 84 ? -22.602 -0.436 -38.701 1.00 81.37 170 ILE H N 1
ATOM 9851 C CA . ILE H 1 84 ? -22.973 -0.006 -40.050 1.00 88.15 170 ILE H CA 1
ATOM 9852 C C . ILE H 1 84 ? -22.853 1.508 -40.256 1.00 81.61 170 ILE H C 1
ATOM 9853 O O . ILE H 1 84 ? -22.519 1.949 -41.362 1.00 86.93 170 ILE H O 1
ATOM 9858 N N . CYS H 1 85 ? -23.106 2.333 -39.231 1.00 74.22 171 CYS H N 1
ATOM 9859 C CA . CYS H 1 85 ? -22.843 3.768 -39.389 1.00 75.34 171 CYS H CA 1
ATOM 9860 C C . CYS H 1 85 ? -21.382 4.062 -39.698 1.00 77.46 171 CYS H C 1
ATOM 9861 O O . CYS H 1 85 ? -21.081 4.957 -40.498 1.00 83.48 171 CYS H O 1
ATOM 9864 N N . ARG H 1 86 ? -20.458 3.343 -39.065 1.00 72.37 172 ARG H N 1
ATOM 9865 C CA . ARG H 1 86 ? -19.054 3.478 -39.436 1.00 64.52 172 ARG H CA 1
ATOM 9866 C C . ARG H 1 86 ? -18.834 3.164 -40.912 1.00 58.44 172 ARG H C 1
ATOM 9867 O O . ARG H 1 86 ? -18.209 3.945 -41.636 1.00 59.87 172 ARG H O 1
ATOM 9875 N N . GLU H 1 87 ? -19.420 2.062 -41.389 1.00 58.01 173 GLU H N 1
ATOM 9876 C CA . GLU H 1 87 ? -19.302 1.682 -42.797 1.00 69.38 173 GLU H CA 1
ATOM 9877 C C . GLU H 1 87 ? -20.033 2.630 -43.748 1.00 72.51 173 GLU H C 1
ATOM 9878 O O . GLU H 1 87 ? -19.435 3.140 -44.702 1.00 73.70 173 GLU H O 1
ATOM 9884 N N . VAL H 1 88 ? -21.317 2.896 -43.499 1.00 74.43 174 VAL H N 1
ATOM 9885 C CA . VAL H 1 88 ? -22.118 3.662 -44.460 1.00 79.84 174 VAL H CA 1
ATOM 9886 C C . VAL H 1 88 ? -21.966 5.178 -44.328 1.00 82.73 174 VAL H C 1
ATOM 9887 O O . VAL H 1 88 ? -22.032 5.898 -45.334 1.00 84.01 174 VAL H O 1
ATOM 9891 N N . LEU H 1 89 ? -21.777 5.696 -43.123 1.00 82.17 175 LEU H N 1
ATOM 9892 C CA . LEU H 1 89 ? -21.625 7.130 -42.908 1.00 84.02 175 LEU H CA 1
ATOM 9893 C C . LEU H 1 89 ? -20.138 7.448 -42.784 1.00 91.32 175 LEU H C 1
ATOM 9894 O O . LEU H 1 89 ? -19.378 7.039 -43.666 1.00 101.17 175 LEU H O 1
ATOM 9899 N N . GLY H 1 90 ? -19.680 8.131 -41.743 1.00 84.76 176 GLY H N 1
ATOM 9900 C CA . GLY H 1 90 ? -18.275 8.419 -41.565 1.00 84.52 176 GLY H CA 1
ATOM 9901 C C . GLY H 1 90 ? -17.962 8.361 -40.091 1.00 80.61 176 GLY H C 1
ATOM 9902 O O . GLY H 1 90 ? -16.989 8.956 -39.622 1.00 85.39 176 GLY H O 1
ATOM 9903 N N . GLN H 1 91 ? -18.831 7.689 -39.347 1.00 71.67 177 GLN H N 1
ATOM 9904 C CA . GLN H 1 91 ? -18.739 7.698 -37.898 1.00 66.20 177 GLN H CA 1
ATOM 9905 C C . GLN H 1 91 ? -17.460 7.033 -37.408 1.00 64.97 177 GLN H C 1
ATOM 9906 O O . GLN H 1 91 ? -17.079 5.953 -37.873 1.00 63.65 177 GLN H O 1
ATOM 9912 N N . ILE H 1 92 ? -16.795 7.702 -36.473 1.00 66.22 178 ILE H N 1
ATOM 9913 C CA . ILE H 1 92 ? -15.570 7.211 -35.860 1.00 65.45 178 ILE H CA 1
ATOM 9914 C C . ILE H 1 92 ? -15.968 6.402 -34.636 1.00 68.48 178 ILE H C 1
ATOM 9915 O O . ILE H 1 92 ? -16.760 6.868 -33.811 1.00 73.08 178 ILE H O 1
ATOM 9920 N N . VAL H 1 93 ? -15.460 5.180 -34.524 1.00 64.11 179 VAL H N 1
ATOM 9921 C CA . VAL H 1 93 ? -15.848 4.289 -33.437 1.00 58.26 179 VAL H CA 1
ATOM 9922 C C . VAL H 1 93 ? -14.653 4.051 -32.523 1.00 66.43 179 VAL H C 1
ATOM 9923 O O . VAL H 1 93 ? -13.627 3.503 -32.951 1.00 73.38 179 VAL H O 1
ATOM 9927 N N . MET H 1 94 ? -14.782 4.479 -31.270 1.00 65.36 180 MET H N 1
ATOM 9928 C CA . MET H 1 94 ? -13.837 4.152 -30.212 1.00 64.59 180 MET H CA 1
ATOM 9929 C C . MET H 1 94 ? -14.311 2.943 -29.410 1.00 64.64 180 MET H C 1
ATOM 9930 O O . MET H 1 94 ? -15.486 2.834 -29.045 1.00 65.44 180 MET H O 1
ATOM 9935 N N . THR H 1 95 ? -13.375 2.059 -29.104 1.00 62.42 181 THR H N 1
ATOM 9936 C CA . THR H 1 95 ? -13.629 0.894 -28.279 1.00 53.31 181 THR H CA 1
ATOM 9937 C C . THR H 1 95 ? -12.969 1.067 -26.921 1.00 57.80 181 THR H C 1
ATOM 9938 O O . THR H 1 95 ? -11.844 1.572 -26.821 1.00 56.27 181 THR H O 1
ATOM 9942 N N . ILE H 1 96 ? -13.693 0.687 -25.877 1.00 63.09 182 ILE H N 1
ATOM 9943 C CA . ILE H 1 96 ? -13.119 0.475 -24.556 1.00 64.64 182 ILE H CA 1
ATOM 9944 C C . ILE H 1 96 ? -13.415 -0.964 -24.163 1.00 65.81 182 ILE H C 1
ATOM 9945 O O . ILE H 1 96 ? -14.583 -1.342 -24.011 1.00 73.54 182 ILE H O 1
ATOM 9950 N N . PHE H 1 97 ? -12.367 -1.764 -23.997 1.00 59.40 183 PHE H N 1
ATOM 9951 C CA . PHE H 1 97 ? -12.502 -3.165 -23.597 1.00 63.73 183 PHE H CA 1
ATOM 9952 C C . PHE H 1 97 ? -12.295 -3.238 -22.086 1.00 67.94 183 PHE H C 1
ATOM 9953 O O . PHE H 1 97 ? -11.163 -3.157 -21.600 1.00 67.82 183 PHE H O 1
ATOM 9961 N N . TYR H 1 98 ? -13.388 -3.396 -21.342 1.00 69.13 184 TYR H N 1
ATOM 9962 C CA . TYR H 1 98 ? -13.349 -3.374 -19.883 1.00 73.40 184 TYR H CA 1
ATOM 9963 C C . TYR H 1 98 ? -13.474 -4.798 -19.339 1.00 77.77 184 TYR H C 1
ATOM 9964 O O . TYR H 1 98 ? -14.496 -5.465 -19.530 1.00 80.12 184 TYR H O 1
ATOM 9973 N N . GLU H 1 99 ? -12.409 -5.264 -18.691 1.00 81.89 185 GLU H N 1
ATOM 9974 C CA . GLU H 1 99 ? -12.307 -6.623 -18.158 1.00 84.56 185 GLU H CA 1
ATOM 9975 C C . GLU H 1 99 ? -12.731 -7.681 -19.174 1.00 82.66 185 GLU H C 1
ATOM 9976 O O . GLU H 1 99 ? -13.484 -8.606 -18.865 1.00 87.22 185 GLU H O 1
ATOM 9982 N N . VAL H 1 100 ? -12.283 -7.520 -20.414 1.00 77.09 186 VAL H N 1
ATOM 9983 C CA . VAL H 1 100 ? -12.592 -8.479 -21.465 1.00 73.63 186 VAL H CA 1
ATOM 9984 C C . VAL H 1 100 ? -11.477 -8.419 -22.500 1.00 79.75 186 VAL H C 1
ATOM 9985 O O . VAL H 1 100 ? -10.852 -7.376 -22.711 1.00 79.93 186 VAL H O 1
ATOM 9989 N N . ASP H 1 101 ? -11.239 -9.544 -23.159 1.00 84.81 187 ASP H N 1
ATOM 9990 C CA . ASP H 1 101 ? -10.150 -9.667 -24.108 1.00 90.37 187 ASP H CA 1
ATOM 9991 C C . ASP H 1 101 ? -10.753 -9.698 -25.503 1.00 85.24 187 ASP H C 1
ATOM 9992 O O . ASP H 1 101 ? -11.735 -10.422 -25.718 1.00 84.34 187 ASP H O 1
ATOM 9997 N N . PRO H 1 102 ? -10.245 -8.911 -26.457 1.00 79.00 188 PRO H N 1
ATOM 9998 C CA . PRO H 1 102 ? -10.956 -8.778 -27.740 1.00 73.33 188 PRO H CA 1
ATOM 9999 C C . PRO H 1 102 ? -11.051 -10.056 -28.555 1.00 74.10 188 PRO H C 1
ATOM 10000 O O . PRO H 1 102 ? -11.978 -10.178 -29.364 1.00 71.53 188 PRO H O 1
ATOM 10004 N N . THR H 1 103 ? -10.158 -11.024 -28.361 1.00 79.43 189 THR H N 1
ATOM 10005 C CA . THR H 1 103 ? -10.350 -12.323 -29.001 1.00 88.01 189 THR H CA 1
ATOM 10006 C C . THR H 1 103 ? -11.649 -12.996 -28.561 1.00 89.52 189 THR H C 1
ATOM 10007 O O . THR H 1 103 ? -12.350 -13.593 -29.387 1.00 97.18 189 THR H O 1
ATOM 10011 N N . ASP H 1 104 ? -11.985 -12.913 -27.265 1.00 88.15 190 ASP H N 1
ATOM 10012 C CA . ASP H 1 104 ? -13.295 -13.355 -26.774 1.00 88.28 190 ASP H CA 1
ATOM 10013 C C . ASP H 1 104 ? -14.467 -12.599 -27.401 1.00 87.79 190 ASP H C 1
ATOM 10014 O O . ASP H 1 104 ? -15.506 -13.197 -27.700 1.00 89.04 190 ASP H O 1
ATOM 10019 N N . ILE H 1 105 ? -14.347 -11.285 -27.563 1.00 84.10 191 ILE H N 1
ATOM 10020 C CA . ILE H 1 105 ? -15.350 -10.530 -28.312 1.00 76.93 191 ILE H CA 1
ATOM 10021 C C . ILE H 1 105 ? -15.406 -10.964 -29.774 1.00 79.49 191 ILE H C 1
ATOM 10022 O O . ILE H 1 105 ? -16.491 -11.119 -30.347 1.00 82.04 191 ILE H O 1
ATOM 10027 N N . LYS H 1 106 ? -14.243 -11.139 -30.405 1.00 82.14 192 LYS H N 1
ATOM 10028 C CA . LYS H 1 106 ? -14.189 -11.470 -31.829 1.00 81.35 192 LYS H CA 1
ATOM 10029 C C . LYS H 1 106 ? -14.890 -12.786 -32.150 1.00 80.21 192 LYS H C 1
ATOM 10030 O O . LYS H 1 106 ? -15.671 -12.861 -33.105 1.00 81.33 192 LYS H O 1
ATOM 10036 N N . LYS H 1 107 ? -14.650 -13.834 -31.361 1.00 84.14 193 LYS H N 1
ATOM 10037 C CA . LYS H 1 107 ? -15.248 -15.134 -31.658 1.00 95.62 193 LYS H CA 1
ATOM 10038 C C . LYS H 1 107 ? -16.207 -15.621 -30.573 1.00 103.10 193 LYS H C 1
ATOM 10039 O O . LYS H 1 107 ? -16.521 -16.813 -30.520 1.00 108.34 193 LYS H O 1
ATOM 10045 N N . GLN H 1 108 ? -16.638 -14.723 -29.684 1.00 103.62 194 GLN H N 1
ATOM 10046 C CA . GLN H 1 108 ? -17.728 -14.958 -28.727 1.00 103.42 194 GLN H CA 1
ATOM 10047 C C . GLN H 1 108 ? -17.446 -16.146 -27.806 1.00 106.42 194 GLN H C 1
ATOM 10048 O O . GLN H 1 108 ? -18.160 -17.150 -27.803 1.00 109.82 194 GLN H O 1
ATOM 10054 N N . THR H 1 109 ? -16.389 -16.005 -27.012 1.00 97.26 195 THR H N 1
ATOM 10055 C CA . THR H 1 109 ? -15.909 -17.065 -26.139 1.00 96.91 195 THR H CA 1
ATOM 10056 C C . THR H 1 109 ? -15.793 -16.515 -24.724 1.00 94.10 195 THR H C 1
ATOM 10057 O O . THR H 1 109 ? -15.998 -15.323 -24.480 1.00 86.66 195 THR H O 1
ATOM 10061 N N . GLY H 1 110 ? -15.504 -17.412 -23.784 1.00 97.99 196 GLY H N 1
ATOM 10062 C CA . GLY H 1 110 ? -15.429 -17.126 -22.361 1.00 98.47 196 GLY H CA 1
ATOM 10063 C C . GLY H 1 110 ? -16.708 -16.564 -21.765 1.00 98.26 196 GLY H C 1
ATOM 10064 O O . GLY H 1 110 ? -17.816 -16.766 -22.271 1.00 99.93 196 GLY H O 1
ATOM 10065 N N . GLU H 1 111 ? -16.535 -15.819 -20.666 1.00 97.35 197 GLU H N 1
ATOM 10066 C CA . GLU H 1 111 ? -17.671 -15.225 -19.964 1.00 97.80 197 GLU H CA 1
ATOM 10067 C C . GLU H 1 111 ? -18.460 -14.269 -20.850 1.00 95.75 197 GLU H C 1
ATOM 10068 O O . GLU H 1 111 ? -19.696 -14.244 -20.802 1.00 103.26 197 GLU H O 1
ATOM 10074 N N . PHE H 1 112 ? -17.768 -13.485 -21.676 1.00 86.46 198 PHE H N 1
ATOM 10075 C CA . PHE H 1 112 ? -18.452 -12.657 -22.663 1.00 82.79 198 PHE H CA 1
ATOM 10076 C C . PHE H 1 112 ? -19.269 -13.502 -23.635 1.00 86.01 198 PHE H C 1
ATOM 10077 O O . PHE H 1 112 ? -20.432 -13.191 -23.915 1.00 84.31 198 PHE H O 1
ATOM 10085 N N . GLY H 1 113 ? -18.680 -14.585 -24.147 1.00 91.71 199 GLY H N 1
ATOM 10086 C CA . GLY H 1 113 ? -19.428 -15.523 -24.976 1.00 93.93 199 GLY H CA 1
ATOM 10087 C C . GLY H 1 113 ? -20.605 -16.185 -24.279 1.00 98.82 199 GLY H C 1
ATOM 10088 O O . GLY H 1 113 ? -21.663 -16.381 -24.882 1.00 97.37 199 GLY H O 1
ATOM 10089 N N . LYS H 1 114 ? -20.426 -16.564 -23.014 1.00 109.00 200 LYS H N 1
ATOM 10090 C CA . LYS H 1 114 ? -21.526 -17.079 -22.199 1.00 115.36 200 LYS H CA 1
ATOM 10091 C C . LYS H 1 114 ? -22.664 -16.074 -22.034 1.00 110.48 200 LYS H C 1
ATOM 10092 O O . LYS H 1 114 ? -23.843 -16.424 -22.172 1.00 114.36 200 LYS H O 1
ATOM 10098 N N . ALA H 1 115 ? -22.331 -14.824 -21.713 1.00 101.88 201 ALA H N 1
ATOM 10099 C CA . ALA H 1 115 ? -23.337 -13.766 -21.643 1.00 97.09 201 ALA H CA 1
ATOM 10100 C C . ALA H 1 115 ? -24.046 -13.528 -22.976 1.00 93.39 201 ALA H C 1
ATOM 10101 O O . ALA H 1 115 ? -25.279 -13.436 -23.026 1.00 98.33 201 ALA H O 1
ATOM 10103 N N . PHE H 1 116 ? -23.286 -13.463 -24.070 1.00 85.23 202 PHE H N 1
ATOM 10104 C CA . PHE H 1 116 ? -23.870 -13.347 -25.407 1.00 83.49 202 PHE H CA 1
ATOM 10105 C C . PHE H 1 116 ? -24.784 -14.522 -25.760 1.00 90.16 202 PHE H C 1
ATOM 10106 O O . PHE H 1 116 ? -25.908 -14.323 -26.235 1.00 90.55 202 P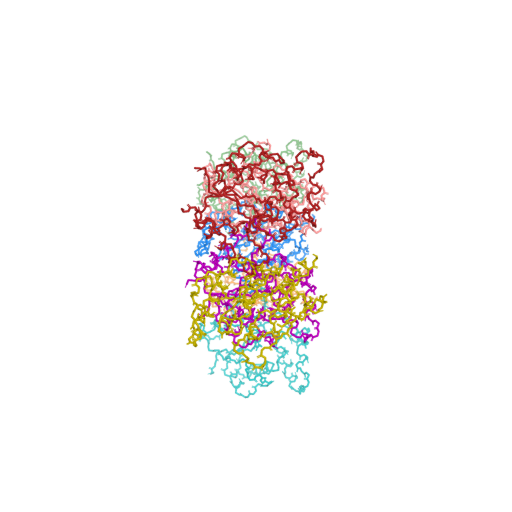HE H O 1
ATOM 10114 N N . THR H 1 117 ? -24.324 -15.753 -25.523 1.00 92.51 203 THR H N 1
ATOM 10115 C CA . THR H 1 117 ? -25.127 -16.933 -25.843 1.00 91.27 203 THR H CA 1
ATOM 10116 C C . THR H 1 117 ? -26.441 -16.974 -25.069 1.00 88.27 203 THR H C 1
ATOM 10117 O O . THR H 1 117 ? -27.487 -17.321 -25.629 1.00 88.81 203 THR H O 1
ATOM 10121 N N . LYS H 1 118 ? -26.415 -16.617 -23.784 1.00 86.86 204 LYS H N 1
ATOM 10122 C CA . LYS H 1 118 ? -27.661 -16.464 -23.030 1.00 89.11 204 LYS H CA 1
ATOM 10123 C C . LYS H 1 118 ? -28.584 -15.376 -23.582 1.00 81.29 204 LYS H C 1
ATOM 10124 O O . LYS H 1 118 ? -29.795 -15.598 -23.707 1.00 83.76 204 LYS H O 1
ATOM 10130 N N . THR H 1 119 ? -28.040 -14.208 -23.942 1.00 73.19 205 THR H N 1
ATOM 10131 C CA . THR H 1 119 ? -28.857 -13.154 -24.555 1.00 78.69 205 THR H CA 1
ATOM 10132 C C . THR H 1 119 ? -29.510 -13.588 -25.872 1.00 88.90 205 THR H C 1
ATOM 10133 O O . THR H 1 119 ? -30.638 -13.178 -26.175 1.00 90.75 205 THR H O 1
ATOM 10137 N N . CYS H 1 120 ? -28.821 -14.406 -26.668 1.00 95.05 206 CYS H N 1
ATOM 10138 C CA . CYS H 1 120 ? -29.349 -14.931 -27.928 1.00 97.57 206 CYS H CA 1
ATOM 10139 C C . CYS H 1 120 ? -30.477 -15.955 -27.783 1.00 101.33 206 CYS H C 1
ATOM 10140 O O . CYS H 1 120 ? -31.051 -16.344 -28.807 1.00 104.89 206 CYS H O 1
ATOM 10143 N N . ARG H 1 121 ? -30.790 -16.420 -26.570 1.00 100.05 207 ARG H N 1
ATOM 10144 C CA . ARG H 1 121 ? -31.793 -17.477 -26.408 1.00 101.08 207 ARG H CA 1
ATOM 10145 C C . ARG H 1 121 ? -33.156 -17.138 -27.012 1.00 99.65 207 ARG H C 1
ATOM 10146 O O . ARG H 1 121 ? -33.723 -17.943 -27.758 1.00 101.95 207 ARG H O 1
ATOM 10154 N N . GLY H 1 122 ? -33.679 -15.938 -26.761 1.00 96.50 208 GLY H N 1
ATOM 10155 C CA . GLY H 1 122 ? -35.018 -15.661 -27.260 1.00 103.26 208 GLY H CA 1
ATOM 10156 C C . GLY H 1 122 ? -35.118 -15.203 -28.700 1.00 103.02 208 GLY H C 1
ATOM 10157 O O . GLY H 1 122 ? -36.184 -15.350 -29.307 1.00 102.17 208 GLY H O 1
ATOM 10158 N N . LYS H 1 123 ? -33.998 -14.637 -29.283 1.00 100.55 209 LYS H N 1
ATOM 10159 C CA . LYS H 1 123 ? -34.048 -13.787 -30.471 1.00 95.64 209 LYS H CA 1
ATOM 10160 C C . LYS H 1 123 ? -33.944 -14.567 -31.790 1.00 93.28 209 LYS H C 1
ATOM 10161 O O . LYS H 1 123 ? -33.280 -15.608 -31.864 1.00 94.44 209 LYS H O 1
ATOM 10167 N N . PRO H 1 124 ? -34.622 -14.073 -32.836 1.00 92.53 210 PRO H N 1
ATOM 10168 C CA . PRO H 1 124 ? -34.437 -14.637 -34.183 1.00 97.21 210 PRO H CA 1
ATOM 10169 C C . PRO H 1 124 ? -32.993 -14.573 -34.676 1.00 100.15 210 PRO H C 1
ATOM 10170 O O . PRO H 1 124 ? -32.245 -13.636 -34.384 1.00 95.19 210 PRO H O 1
ATOM 10174 N N . LYS H 1 125 ? -32.624 -15.581 -35.473 1.00 106.20 211 LYS H N 1
ATOM 10175 C CA . LYS H 1 125 ? -31.243 -15.731 -35.931 1.00 108.32 211 LYS H CA 1
ATOM 10176 C C . LYS H 1 125 ? -30.740 -14.552 -36.762 1.00 109.38 211 LYS H C 1
ATOM 10177 O O . LYS H 1 125 ? -29.549 -14.229 -36.698 1.00 108.25 211 LYS H O 1
ATOM 10183 N N . GLU H 1 126 ? -31.611 -13.900 -37.539 1.00 113.41 212 GLU H N 1
ATOM 10184 C CA . GLU H 1 126 ? -31.205 -12.695 -38.267 1.00 114.53 212 GLU H CA 1
ATOM 10185 C C . GLU H 1 126 ? -30.717 -11.580 -37.339 1.00 110.22 212 GLU H C 1
ATOM 10186 O O . GLU H 1 126 ? -29.720 -10.913 -37.636 1.00 107.94 212 GLU H O 1
ATOM 10192 N N . GLN H 1 127 ? -31.417 -11.338 -36.228 1.00 109.72 213 GLN H N 1
ATOM 10193 C CA . GLN H 1 127 ? -30.909 -10.410 -35.219 1.00 101.61 213 GLN H CA 1
ATOM 10194 C C . GLN H 1 127 ? -29.614 -10.907 -34.577 1.00 103.06 213 GLN H C 1
ATOM 10195 O O . GLN H 1 127 ? -28.673 -10.128 -34.381 1.00 97.50 213 GLN H O 1
ATOM 10201 N N . VAL H 1 128 ? -29.546 -12.201 -34.251 1.00 110.38 214 VAL H N 1
ATOM 10202 C CA . VAL H 1 128 ? -28.314 -12.799 -33.730 1.00 109.41 214 VAL H CA 1
ATOM 10203 C C . VAL H 1 128 ? -27.151 -12.644 -34.708 1.00 109.66 214 VAL H C 1
ATOM 10204 O O . VAL H 1 128 ? -26.020 -12.339 -34.306 1.00 110.23 214 VAL H O 1
ATOM 10208 N N . GLU H 1 129 ? -27.405 -12.844 -36.000 1.00 108.74 215 GLU H N 1
ATOM 10209 C CA . GLU H 1 129 ? -26.372 -12.616 -37.008 1.00 102.05 215 GLU H CA 1
ATOM 10210 C C . GLU H 1 129 ? -25.874 -11.174 -37.031 1.00 91.91 215 GLU H C 1
ATOM 10211 O O . GLU H 1 129 ? -24.662 -10.938 -37.125 1.00 87.67 215 GLU H O 1
ATOM 10217 N N . ARG H 1 130 ? -26.781 -10.198 -36.937 1.00 89.00 216 ARG H N 1
ATOM 10218 C CA . ARG H 1 130 ? -26.363 -8.799 -36.811 1.00 82.93 216 ARG H CA 1
ATOM 10219 C C . ARG H 1 130 ? -25.441 -8.571 -35.616 1.00 81.66 216 ARG H C 1
ATOM 10220 O O . ARG H 1 130 ? -24.408 -7.902 -35.735 1.00 81.79 216 ARG H O 1
ATOM 10228 N N . TRP H 1 131 ? -25.808 -9.106 -34.452 1.00 81.19 217 TRP H N 1
ATOM 10229 C CA . TRP H 1 131 ? -24.946 -9.019 -33.279 1.00 78.05 217 TRP H CA 1
ATOM 10230 C C . TRP H 1 131 ? -23.597 -9.704 -33.459 1.00 81.74 217 TRP H C 1
ATOM 10231 O O . TRP H 1 131 ? -22.554 -9.111 -33.164 1.00 85.73 217 TRP H O 1
ATOM 10242 N N . ARG H 1 132 ? -23.583 -10.946 -33.949 1.00 83.00 218 ARG H N 1
ATOM 10243 C CA . ARG H 1 132 ? -22.305 -11.650 -34.065 1.00 81.06 218 ARG H CA 1
ATOM 10244 C C . ARG H 1 132 ? -21.341 -10.979 -35.037 1.00 78.32 218 ARG H C 1
ATOM 10245 O O . ARG H 1 132 ? -20.151 -10.843 -34.733 1.00 76.09 218 ARG H O 1
ATOM 10253 N N . LYS H 1 133 ? -21.822 -10.563 -36.210 1.00 85.26 219 LYS H N 1
ATOM 10254 C CA . LYS H 1 133 ? -20.965 -9.824 -37.137 1.00 85.88 219 LYS H CA 1
ATOM 10255 C C . LYS H 1 133 ? -20.467 -8.506 -36.548 1.00 81.68 219 LYS H C 1
ATOM 10256 O O . LYS H 1 133 ? -19.277 -8.186 -36.642 1.00 80.97 219 LYS H O 1
ATOM 10262 N N . ALA H 1 134 ? -21.355 -7.742 -35.916 1.00 71.39 220 ALA H N 1
ATOM 10263 C CA . ALA H 1 134 ? -20.941 -6.499 -35.278 1.00 64.46 220 ALA H CA 1
ATOM 10264 C C . ALA H 1 134 ? -19.893 -6.708 -34.192 1.00 63.52 220 ALA H C 1
ATOM 10265 O O . ALA H 1 134 ? -18.913 -5.955 -34.121 1.00 60.73 220 ALA H O 1
ATOM 10267 N N . LEU H 1 135 ? -20.080 -7.716 -33.336 1.00 62.88 221 LEU H N 1
ATOM 10268 C CA . LEU H 1 135 ? -19.041 -8.104 -32.380 1.00 61.35 221 LEU H CA 1
ATOM 10269 C C . LEU H 1 135 ? -17.753 -8.554 -33.059 1.00 69.59 221 LEU H C 1
ATOM 10270 O O . LEU H 1 135 ? -16.655 -8.138 -32.675 1.00 71.11 221 LEU H O 1
ATOM 10275 N N . GLU H 1 136 ? -17.874 -9.390 -34.084 1.00 72.74 222 GLU H N 1
ATOM 10276 C CA . GLU H 1 136 ? -16.713 -9.822 -34.852 1.00 73.35 222 GLU H CA 1
ATOM 10277 C C . GLU H 1 136 ? -15.988 -8.659 -35.520 1.00 70.93 222 GLU H C 1
ATOM 10278 O O . GLU H 1 136 ? -14.757 -8.566 -35.455 1.00 75.63 222 GLU H O 1
ATOM 10284 N N . ASP H 1 137 ? -16.734 -7.747 -36.148 1.00 69.23 223 ASP H N 1
ATOM 10285 C CA . ASP H 1 137 ? -16.138 -6.520 -36.685 1.00 68.59 223 ASP H CA 1
ATOM 10286 C C . ASP H 1 137 ? -15.554 -5.596 -35.615 1.00 63.93 223 ASP H C 1
ATOM 10287 O O . ASP H 1 137 ? -14.444 -5.077 -35.781 1.00 64.85 223 ASP H O 1
ATOM 10292 N N . VAL H 1 138 ? -16.259 -5.383 -34.503 1.00 60.54 224 VAL H N 1
ATOM 10293 C CA . VAL H 1 138 ? -15.799 -4.343 -33.583 1.00 56.65 224 VAL H CA 1
ATOM 10294 C C . VAL H 1 138 ? -14.549 -4.745 -32.807 1.00 59.84 224 VAL H C 1
ATOM 10295 O O . VAL H 1 138 ? -13.786 -3.870 -32.380 1.00 59.35 224 VAL H O 1
ATOM 10299 N N . ALA H 1 139 ? -14.292 -6.045 -32.652 1.00 63.45 225 ALA H N 1
ATOM 10300 C CA . ALA H 1 139 ? -13.149 -6.514 -31.877 1.00 67.04 225 ALA H CA 1
ATOM 10301 C C . ALA H 1 139 ? -11.802 -6.186 -32.514 1.00 77.19 225 ALA H C 1
ATOM 10302 O O . ALA H 1 139 ? -10.778 -6.229 -31.823 1.00 85.41 225 ALA H O 1
ATOM 10304 N N . THR H 1 140 ? -11.772 -5.836 -33.793 1.00 77.07 226 THR H N 1
ATOM 10305 C CA . THR H 1 140 ? -10.530 -5.488 -34.463 1.00 76.48 226 THR H CA 1
ATOM 10306 C C . THR H 1 140 ? -10.257 -3.988 -34.496 1.00 73.18 226 THR H C 1
ATOM 10307 O O . THR H 1 140 ? -9.251 -3.571 -35.082 1.00 84.00 226 THR H O 1
ATOM 10311 N N . ILE H 1 141 ? -11.107 -3.173 -33.885 1.00 65.13 227 ILE H N 1
AT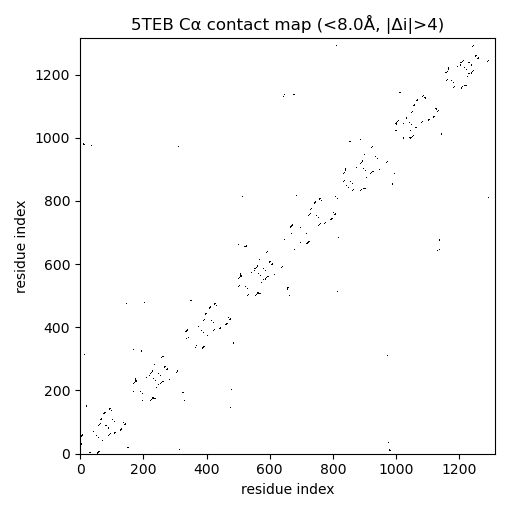OM 10312 C CA . ILE H 1 141 ? -10.816 -1.756 -33.698 1.00 57.83 227 ILE H CA 1
ATOM 10313 C C . ILE H 1 141 ? -9.927 -1.617 -32.456 1.00 59.63 227 ILE H C 1
ATOM 10314 O O . ILE H 1 141 ? -10.347 -1.933 -31.343 1.00 54.13 227 ILE H O 1
ATOM 10319 N N . ALA H 1 142 ? -8.697 -1.160 -32.656 1.00 65.44 228 ALA H N 1
ATOM 10320 C CA . ALA H 1 142 ? -7.813 -0.854 -31.534 1.00 71.33 228 ALA H CA 1
ATOM 10321 C C . ALA H 1 142 ? -8.392 0.253 -30.661 1.00 70.84 228 ALA H C 1
ATOM 10322 O O . ALA H 1 142 ? -8.992 1.211 -31.157 1.00 74.28 228 ALA H O 1
ATOM 10324 N N . GLY H 1 143 ? -8.294 0.072 -29.357 1.00 66.92 229 GLY H N 1
ATOM 10325 C CA . GLY H 1 143 ? -8.821 1.036 -28.411 1.00 58.50 229 GLY H CA 1
ATOM 10326 C C . GLY H 1 143 ? -8.239 0.802 -27.031 1.00 57.16 229 GLY H C 1
ATOM 10327 O O . GLY H 1 143 ? -7.126 0.286 -26.895 1.00 51.47 229 GLY H O 1
ATOM 10328 N N . TYR H 1 144 ? -8.986 1.229 -26.010 1.00 51.31 230 TYR H N 1
ATOM 10329 C CA . TYR H 1 144 ? -8.523 1.197 -24.623 1.00 50.28 230 TYR H CA 1
ATOM 10330 C C . TYR H 1 144 ? -8.761 -0.161 -23.982 1.00 54.99 230 TYR H C 1
ATOM 10331 O O . TYR H 1 144 ? -9.858 -0.720 -24.075 1.00 59.10 230 TYR H O 1
ATOM 10340 N N . HIS H 1 145 ? -7.727 -0.686 -23.331 1.00 59.05 231 HIS H N 1
ATOM 10341 C CA . HIS H 1 145 ? -7.815 -1.924 -22.569 1.00 59.79 231 HIS H CA 1
ATOM 10342 C C . HIS H 1 145 ? -7.831 -1.564 -21.091 1.00 55.65 231 HIS H C 1
ATOM 10343 O O . HIS H 1 145 ? -6.801 -1.179 -20.533 1.00 59.05 231 HIS H O 1
ATOM 10350 N N . SER H 1 146 ? -8.987 -1.711 -20.454 1.00 64.89 232 SER H N 1
ATOM 10351 C CA . SER H 1 146 ? -9.277 -1.021 -19.209 1.00 69.11 232 SER H CA 1
ATOM 10352 C C . SER H 1 146 ? -9.670 -2.006 -18.110 1.00 71.75 232 SER H C 1
ATOM 10353 O O . SER H 1 146 ? -10.150 -3.114 -18.379 1.00 67.68 232 SER H O 1
ATOM 10356 N N . HIS H 1 147 ? -9.439 -1.588 -16.863 1.00 78.24 233 HIS H N 1
ATOM 10357 C CA . HIS H 1 147 ? -9.617 -2.427 -15.686 1.00 92.22 233 HIS H CA 1
ATOM 10358 C C . HIS H 1 147 ? -10.159 -1.581 -14.539 1.00 104.35 233 HIS H C 1
ATOM 10359 O O . HIS H 1 147 ? -10.235 -0.352 -14.624 1.00 100.64 233 HIS H O 1
ATOM 10366 N N . LYS H 1 148 ? -10.586 -2.264 -13.474 1.00 122.67 234 LYS H N 1
ATOM 10367 C CA . LYS H 1 148 ? -11.154 -1.588 -12.313 1.00 126.34 234 LYS H CA 1
ATOM 10368 C C . LYS H 1 148 ? -10.145 -0.711 -11.571 1.00 127.31 234 LYS H C 1
ATOM 10369 O O . LYS H 1 148 ? -10.558 0.207 -10.855 1.00 133.00 234 LYS H O 1
ATOM 10375 N N . TRP H 1 149 ? -8.844 -0.971 -11.702 1.00 125.58 235 TRP H N 1
ATOM 10376 C CA . TRP H 1 149 ? -7.843 -0.199 -10.973 1.00 128.15 235 TRP H CA 1
ATOM 10377 C C . TRP H 1 149 ? -7.327 1.027 -11.726 1.00 129.41 235 TRP H C 1
ATOM 10378 O O . TRP H 1 149 ? -6.507 1.765 -11.174 1.00 129.26 235 TRP H O 1
ATOM 10389 N N . CYS H 1 150 ? -7.796 1.277 -12.950 1.00 133.81 236 CYS H N 1
ATOM 10390 C CA . CYS H 1 150 ? -7.355 2.438 -13.723 1.00 133.92 236 CYS H CA 1
ATOM 10391 C C . CYS H 1 150 ? -7.733 3.744 -13.025 1.00 133.06 236 CYS H C 1
ATOM 10392 O O . CYS H 1 150 ? -8.825 3.875 -12.465 1.00 132.62 236 CYS H O 1
ATOM 10395 N N . ASP H 1 151 ? -6.817 4.713 -13.053 1.00 136.22 237 ASP H N 1
ATOM 10396 C CA . ASP H 1 151 ? -7.140 6.058 -12.582 1.00 142.83 237 ASP H CA 1
ATOM 10397 C C . ASP H 1 151 ? -8.206 6.713 -13.456 1.00 154.36 237 ASP H C 1
ATOM 10398 O O . ASP H 1 151 ? -8.116 6.687 -14.686 1.00 151.42 237 ASP H O 1
ATOM 10403 N N . GLU H 1 152 ? -9.217 7.311 -12.812 1.00 172.48 238 GLU H N 1
ATOM 10404 C CA . GLU H 1 152 ? -10.203 8.111 -13.539 1.00 172.41 238 GLU H CA 1
ATOM 10405 C C . GLU H 1 152 ? -9.549 9.269 -14.290 1.00 171.98 238 GLU H C 1
ATOM 10406 O O . GLU H 1 152 ? -9.841 9.503 -15.468 1.00 170.56 238 GLU H O 1
ATOM 10412 N N . ALA H 1 153 ? -8.636 9.985 -13.628 1.00 161.14 239 ALA H N 1
ATOM 10413 C CA . ALA H 1 153 ? -7.980 11.138 -14.244 1.00 151.21 239 ALA H CA 1
ATOM 10414 C C . ALA H 1 153 ? -7.221 10.764 -15.513 1.00 141.32 239 ALA H C 1
ATOM 10415 O O . ALA H 1 153 ? -7.285 11.485 -16.515 1.00 139.07 239 ALA H O 1
ATOM 10417 N N . GLU H 1 154 ? -6.493 9.647 -15.489 1.00 134.97 240 GLU H N 1
ATOM 10418 C CA . GLU H 1 154 ? -5.806 9.177 -16.690 1.00 130.67 240 GLU H CA 1
ATOM 10419 C C . GLU H 1 154 ? -6.781 8.864 -17.821 1.00 127.49 240 GLU H C 1
ATOM 10420 O O . GLU H 1 154 ? -6.612 9.334 -18.952 1.00 128.56 240 GLU H O 1
ATOM 10426 N N . MET H 1 155 ? -7.811 8.073 -17.528 1.00 123.87 241 MET H N 1
ATOM 10427 C CA . MET H 1 155 ? -8.790 7.691 -18.542 1.00 119.68 241 MET H CA 1
ATOM 10428 C C . MET H 1 155 ? -9.589 8.875 -19.081 1.00 116.63 241 MET H C 1
ATOM 10429 O O . MET H 1 155 ? -9.753 9.016 -20.298 1.00 115.64 241 MET H O 1
ATOM 10434 N N . ILE H 1 156 ? -10.087 9.743 -18.198 1.00 120.20 242 ILE H N 1
ATOM 10435 C CA . ILE H 1 156 ? -10.826 10.927 -18.645 1.00 124.36 242 ILE H CA 1
ATOM 10436 C C . ILE H 1 156 ? -9.969 11.831 -19.525 1.00 131.40 242 ILE H C 1
ATOM 10437 O O . ILE H 1 156 ? -10.413 12.283 -20.586 1.00 127.20 242 ILE H O 1
ATOM 10442 N N . GLU H 1 157 ? -8.729 12.095 -19.113 1.00 143.70 243 GLU H N 1
ATOM 10443 C CA . GLU H 1 157 ? -7.826 12.910 -19.928 1.00 147.79 243 GLU H CA 1
ATOM 10444 C C . GLU H 1 157 ? -7.539 12.296 -21.295 1.00 144.20 243 GLU H C 1
ATOM 10445 O O . GLU H 1 157 ? -7.648 12.971 -22.324 1.00 144.59 243 GLU H O 1
ATOM 10451 N N . LYS H 1 158 ? -7.169 11.018 -21.327 1.00 127.16 244 LYS H N 1
ATOM 10452 C CA . LYS H 1 158 ? -6.876 10.354 -22.595 1.00 112.78 244 LYS H CA 1
ATOM 10453 C C . LYS H 1 158 ? -8.092 10.232 -23.516 1.00 103.40 244 LYS H C 1
ATOM 10454 O O . LYS H 1 158 ? -8.020 10.588 -24.697 1.00 102.94 244 LYS H O 1
ATOM 10460 N N . ILE H 1 159 ? -9.221 9.756 -22.993 1.00 94.88 245 ILE H N 1
ATOM 10461 C CA . ILE H 1 159 ? -10.440 9.637 -23.798 1.00 88.74 245 ILE H CA 1
ATOM 10462 C C . ILE H 1 159 ? -10.958 10.990 -24.287 1.00 92.53 245 ILE H C 1
ATOM 10463 O O . ILE H 1 159 ? -11.317 11.139 -25.462 1.00 90.45 245 ILE H O 1
ATOM 10468 N N . SER H 1 160 ? -11.018 11.993 -23.407 1.00 99.54 246 SER H N 1
ATOM 10469 C CA . SER H 1 160 ? -11.455 13.324 -23.838 1.00 100.36 246 SER H CA 1
ATOM 10470 C C . SER H 1 160 ? -10.519 13.972 -24.856 1.00 105.41 246 SER H C 1
ATOM 10471 O O . SER H 1 160 ? -10.987 14.590 -25.819 1.00 103.62 246 SER H O 1
ATOM 10474 N N . THR H 1 161 ? -9.201 13.849 -24.668 1.00 116.49 247 THR H N 1
ATOM 10475 C CA . THR H 1 161 ? -8.255 14.350 -25.670 1.00 119.77 247 THR H CA 1
ATOM 10476 C C . THR H 1 161 ? -8.415 13.672 -27.031 1.00 117.68 247 THR H C 1
ATOM 10477 O O . THR H 1 161 ? -8.318 14.336 -28.071 1.00 121.29 247 THR H O 1
ATOM 10481 N N . ASP H 1 162 ? -8.648 12.359 -27.052 1.00 106.55 248 ASP H N 1
ATOM 10482 C CA . ASP H 1 162 ? -8.997 11.688 -28.304 1.00 99.30 248 ASP H CA 1
ATOM 10483 C C . ASP H 1 162 ? -10.256 12.263 -28.950 1.00 99.22 248 ASP H C 1
ATOM 10484 O O . ASP H 1 162 ? -10.274 12.534 -30.157 1.00 102.43 248 ASP H O 1
ATOM 10489 N N . VAL H 1 163 ? -11.320 12.460 -28.165 1.00 95.43 249 VAL H N 1
ATOM 10490 C CA . VAL H 1 163 ? -12.552 13.059 -28.690 1.00 97.23 249 VAL H CA 1
ATOM 10491 C C . VAL H 1 163 ? -12.312 14.454 -29.262 1.00 110.93 249 VAL H C 1
ATOM 10492 O O . VAL H 1 163 ? -12.750 14.766 -30.376 1.00 113.65 249 VAL H O 1
ATOM 10496 N N . SER H 1 164 ? -11.617 15.313 -28.511 1.00 120.36 250 SER H N 1
ATOM 10497 C CA . SER H 1 164 ? -11.288 16.652 -29.000 1.00 128.91 250 SER H CA 1
ATOM 10498 C C . SER H 1 164 ? -10.413 16.632 -30.248 1.00 137.42 250 SER H C 1
ATOM 10499 O O . SER H 1 164 ? -10.606 17.444 -31.161 1.00 142.67 250 SER H O 1
ATOM 10502 N N . ASN H 1 165 ? -9.437 15.727 -30.305 1.00 142.91 251 ASN H N 1
ATOM 10503 C CA . ASN H 1 165 ? -8.682 15.529 -31.540 1.00 148.48 251 ASN H CA 1
ATOM 10504 C C . ASN H 1 165 ? -9.571 15.072 -32.694 1.00 144.34 251 ASN H C 1
ATOM 10505 O O . ASN H 1 165 ? -9.506 15.628 -33.797 1.00 149.80 251 ASN H O 1
ATOM 10510 N N . MET H 1 166 ? -10.423 14.075 -32.451 1.00 131.26 252 MET H N 1
ATOM 10511 C CA . MET H 1 166 ? -11.286 13.544 -33.506 1.00 119.46 252 MET H CA 1
ATOM 10512 C C . MET H 1 166 ? -12.299 14.560 -34.032 1.00 110.67 252 MET H C 1
ATOM 10513 O O . MET H 1 166 ? -12.494 14.670 -35.249 1.00 106.05 252 MET H O 1
ATOM 10518 N N . LEU H 1 167 ? -12.935 15.323 -33.148 1.00 112.60 253 LEU H N 1
ATOM 10519 C CA . LEU H 1 167 ? -13.780 16.431 -33.581 1.00 114.07 253 LEU H CA 1
ATOM 10520 C C . LEU H 1 167 ? -12.981 17.551 -34.241 1.00 133.69 253 LEU H C 1
ATOM 10521 O O . LEU H 1 167 ? -11.991 18.041 -33.687 1.00 134.57 253 LEU H O 1
ATOM 10526 N N . ASP H 1 168 ? -13.425 17.951 -35.431 1.00 152.31 254 ASP H N 1
ATOM 10527 C CA . ASP H 1 168 ? -12.806 19.025 -36.201 1.00 163.48 254 ASP H CA 1
ATOM 10528 C C . ASP H 1 168 ? -13.497 20.351 -35.895 1.00 170.43 254 ASP H C 1
ATOM 10529 O O . ASP H 1 168 ? -14.694 20.510 -36.147 1.00 172.75 254 ASP H O 1
#

InterPro domains:
  IPR000157 Toll/interleukin-1 receptor homology (TIR) domain [PF01582] (90-267)
  IPR000157 Toll/interleukin-1 receptor homology (TIR) domain [PS50104] (89-253)
  IPR000157 Toll/interleukin-1 receptor homology (TIR) domain [SM00255] (90-227)
  IPR002182 NB-ARC [PF00931] (277-442)
  IPR003593 AAA+ ATPase domain [SM00382] (285-425)
  IPR011713 Leucine-rich repeat 3 [PF07725] (686-705)
  IPR027417 P-loop containing nucleoside triphosphate hydrolase [G3DSA:3.40.50.300] (253-420)
  IPR027417 P-loop containing nucleoside triphosphate hydrolase [SSF52540] (248-518)
  IPR032675 Leucine-rich repeat domain superfamily [G3DSA:3.80.10.10] (588-788)
  IPR032675 Leucine-rich repeat domain superfamily [G3DSA:3.80.10.10] (789-893)
  IPR032675 Leucine-rich repeat domain superfamily [G3DSA:3.80.10.10] (894-1028)
  IPR035897 Toll/interleukin-1 receptor homology (TIR) domain superfamily [G3DSA:3.40.50.10140] (87-252)
  IPR035897 Toll/interleukin-1 receptor homology (TIR) domain superfamily [SSF52200] (83-230)
  IPR036390 Winged helix DNA-binding domain superfamily [SSF46785] (495-578)
  IPR042197 Apoptotic protease-activating factors, helical domain [G3DSA:1.10.8.430] (426-508)
  IPR044974 Disease resistance protein, plants [PTHR11017] (89-794)
  IPR045344 C-JID domain [PF20160] (1034-1124)
  IPR055414 Disease resistance R13L4/SHOC-2-like, LRR domain [PF23598] (769-977)
  IPR058192 Disease resistance protein Roq1-like, winged-helix domain [PF23282] (510-578)

Sequence (1315 aa):
AKHDVFPSFHGADVRRTFLSHILESFRRKGIDTFIDNNIERSKSIGPELKEAIKGSKIAIVLLSRKYASSSWCLDELAEIMICREVLGQIVMTIFYEVDPTDIKKQTGEFGKAFTKTCRGKPKEQVERWRKALEDVATIAGYHSHKWCDEAEMIEKISTDVSNMLDAKHDVFPSFHGADVRRTFLSHILESFRRKGIDTFIDNNIERSKSIGPELKEAIKGSKIAIVLLSRKYASSSWCLDELAEIMICREVLGQIVMTIFYEVDPTDIKKQTGEFGKAFTKTCRGKPKEQVERWRKALEDVATIAGYHSHKWCDEAEMIEKISTDVSNMLDAKHDVFPSFHGADVRRTFLSHILESFRRKGIDTFIDNNIERSKSIGPELKEAIKGSKIAIVLLSRKYASSSWCLDELAEIMICREVLGQIVMTIFYEVDPTDIKKQTGEFGKAFTKTCRGKPKEQVERWRKALEDVATIAGYHSHKWCDEAEMIEKISTDVSNMLDAKHDVFPSFHGADVRRTFLSHILESFRRKGIDTFIDNNIERSKSIGPELKEAIKGSKIAIVLLSRKYASSSWCLDELAEIMICREVLGQIVMTIFYEVDPTDIKKQTGEFGKAFTKTCRGKPKEQVERWRKALEDVATIAGYHSHKWCDEAEMIEKISTDVSNMLDAKHDVFPSFHGADVRRTFLSHILESFRRKGIDTFIDNNIERSKSIGPELKEAIKGSKIAIVLLSRKYASSSWCLDELAEIMICREVLGQIVMTIFYEVDPTDIKKQTGEFGKAFTKTCRGKPKEQVERWRKALEDVATIAGYHSHKWCDEAEMIEKISTDVSNMLDAKHDVFPSFHGADVRRTFLSHILESFRRKGIDTFIDNNIERSKSIGPELKEAIKGSKIAIVLLSRKYASSSWCLDELAEIMICREVLGQIVMTIFYEVDPTDIKKQTGEFGKAFTKTCRGKPKEQVERWRKALEDVATIAGYHSHKWCDEAEMIEKISTDVSNMLDKHDVFPSFHGADSHILESFRRKGIDTFIDNNIERSKSIGPELKEAIKGSKIAIVLLSRKYASSSWCLDELAEIMICREVLGQIVMTIFYEVDPTDIKKQTGEFGKAFTKTCRGKPKEQVERWRKALEDVATIAGYHSHKWCDEAEMIEKISTDVSNMLDAKHDVFPSFHGADSHILESFRRKGIDTFIDNNIERSKSIGPELKEAIKGSKIAIVLLSRKYASSSWCLDELAEIMICREVLGQIVMTIFYEVDPTDIKKQTGEFGKAFTKTCRGKPKEQVERWRKALEDVATIAGYHSHKWCDEAEMIEKISTDVSNMLD

Solvent-accessible surface area: 63729 Å² total; per-residue (Å²): 126,166,45,36,0,2,16,0,27,36,6,57,40,0,19,56,26,0,7,4,13,5,39,46,1,3,137,95,73,60,8,74,22,41,137,53,34,11,61,117,124,87,200,70,41,21,103,156,16,50,104,12,0,41,14,4,95,0,0,7,0,4,0,1,117,78,0,0,52,14,40,48,0,1,24,8,0,7,12,0,20,64,0,102,109,12,47,77,10,52,13,12,1,0,2,25,75,10,68,35,80,41,0,94,138,35,61,38,62,4,3,156,12,14,82,140,12,24,164,76,77,76,176,74,38,35,82,95,2,72,96,5,0,59,34,0,12,92,23,101,18,36,22,2,39,29,20,4,21,9,9,68,1,4,47,45,0,0,52,25,0,27,90,93,51,141,112,148,50,32,0,2,12,0,38,21,28,69,36,0,36,58,27,0,2,3,15,5,32,36,19,3,152,108,77,59,12,75,20,43,106,42,112,72,69,141,99,90,118,79,30,31,99,144,14,69,92,10,0,92,10,4,85,0,0,5,0,2,0,0,124,81,0,0,42,4,15,14,3,1,17,9,0,8,24,0,20,98,5,102,154,103,87,78,15,65,12,19,0,1,4,27,55,15,62,30,59,43,0,95,119,29,44,39,100,7,3,134,12,10,86,145,24,19,180,84,75,88,186,123,50,36,78,91,0,71,94,7,0,50,46,0,10,98,22,102,19,36,35,5,62,36,23,12,19,9,5,59,1,6,74,83,1,0,41,36,0,38,112,89,37,160,112,138,34,36,0,1,4,0,14,46,40,47,2,15,193,118,11,7,2,25,90,1,28,59,20,2,160,173,111,64,28,69,31,67,98,48,82,23,140,148,190,43,142,64,24,32,109,146,16,81,76,5,0,97,9,4,85,0,0,2,0,1,0,4,109,88,0,0,56,22,8,14,2,1,7,2,0,6,18,0,15,90,2,99,149,108,100,58,11,65,13,6,0,0,4,9,39,21,58,21,59,41,0,97,142,28,63,40,87,2,4,134,17,2,82,157,12,20,206,72,63,86,176,146,25,22,91,110,0,76,125,5,0,72,43,0,14,88,22,61,5,6,21,2,52,109,59,12,60,38,67,55,1,42,100,41,0,7,50,37,1,52,111,70,34,159,111,154,47,26,0,1,11,0,30,30,22,53,28,0,28,84,30,0,2,2,12,3,30,34,2,4,166,93,70,63,10,74,23,39,98,64,100,52,126,162,147,79,159,72,22,22,97,144,4,64,91,9,0,92,13,4,92,0,0,3,0,1,0,0,118,95,0,0,48,23,9,40,4,0,21,6,0,9,22,0,17,89,4,100,148,110,106,56,12,70,15,13,0,0,3,26,82,12,45,30,72,40,0,89,128,41,62,43,88,4,3,158,16,17,98,135,16,38,162,82,78,77,172,122,34,32,88,105,0,82,98,4,0,52,32,0,12,92,23,100,19,35,25,8,35,30,21,21,24,14,7,67,0,5,56,84,1,0,53,26,0,30,102,104,46,152,100,167,41,19,0,0,6,0,18,31,19,52,38,0,26,56,32,0,3,7,14,3,53,43,2,3,153,94,79,61,11,69,21,44,110,21,30,120,76,107,146,101,173,51,29,29,101,154,14,68,98,8,0,96,13,4,96,0,0,2,0,1,0,0,103,97,0,0,47,16,40,34,3,0,15,4,0,11,29,0,21,96,6,94,154,107,102,56,11,66,14,12,0,0,2,28,71,9,70,25,70,45,0,92,137,26,61,34,58,5,3,152,13,0,78,144,19,21,184,86,82,76,170,109,37,19,92,132,1,80,109,5,0,68,38,0,11,97,22,103,20,33,31,12,62,37,15,6,19,16,11,67,1,5,65,49,0,0,47,40,0,38,109,100,41,166,110,157,38,24,0,1,5,0,13,44,39,44,0,34,164,100,4,6,8,22,73,5,11,70,9,1,125,171,108,63,18,70,24,63,64,44,78,20,129,135,158,48,143,65,24,32,101,152,12,61,97,10,0,91,11,4,98,0,0,9,0,2,0,2,90,79,0,0,54,21,8,20,2,1,9,4,0,7,14,0,19,86,2,100,154,110,103,56,12,66,15,10,0,3,4,15,40,14,73,32,67,39,0,84,137,34,64,41,108,2,2,159,19,13,86,162,12,22,198,84,69,69,170,106,24,35,85,111,1,67,98,4,0,58,48,0,11,93,18,78,7,10,26,3,25,80,97,1,17,26,70,39,16,20,102,55,2,0,61,20,0,41,91,87,43,170,194,39,27,0,3,16,1,58,48,64,70,66,121,99,43,40,96,22,1,188,205,109,61,25,68,28,54,78,67,79,38,148,159,208,48,138,44,29,25,105,152,11,65,120,10,0,105,21,3,101,0,0,12,0,35,0,3,110,65,0,0,60,22,11,29,2,0,2,6,0,5,19,0,16,92,1,112,139,110,81,71,10,73,12,10,1,7,4,64,72,20,82,26,75,39,0,78,130,29,68,37,112,3,5,152,20,6,75,163,25,24,216,33,187,61,172,127,23,35,92,102,8,73,122,5,0,59,46,0,13,98,19,69,5,9,26,4,30,123,57,12,44,116,71,44,35,28,105,55,0,0,66,31,0,38,72,75,52,156,109,157,44,26,0,2,14,1,42,53,61,77,63,100,109,49,30,71,24,0,149,161,101,60,9,71,31,60,81,46,98,33,148,156,201,50,143,65,20,36,103,153,16,60,96,12,0,44,13,3,87,0,0,12,0,36,0,2,96,90,0,0,65,21,10,16,2,0,4,3,0,9,10,0,11,62,0,106,88,4,57,64,7,70,10,13,0,16,4,57,63,23,58,20,70,41,0,99,128,32,48,49,102,2,3,131,19,14,87,153,15,23,203,72,55,80,175,133,21,34,71,109,1,65,91,4,0,66,43,0,10,94,26,66,6,8,26,12,29,103,81,20,52,108,78,65,23,34,99,34,5,1,59,41,0,49,114,56,39,187

Radius of gyration: 46.91 Å; Cα contacts (8 Å, |Δi|>4): 2163; chains: 8; bounding box: 134×44×130 Å